Protein AF-M1EMW0-F1 (afdb_monomer)

InterPro domains:
  IPR026201 Centrosomal protein of 290kDa [PTHR18879] (1-760)

Foldseek 3Di:
DVVVVVVVVVVVVVQVVCVVVVNRCVVVVVVVVVVVVVVVVVVVVVVVVVVVVVVVVVVVVVVVLVVQLVVCVVVVHHSPDDDPCPVVVVVVVVVVVVVVVVVVVVVVVVVVVVVVVVVVVVVVVVVVVVVVVVCVVVVHDPVVVVVVVVVVVVPDPDDDDDDPDVVCVVVVVVVVVVVVVVVVVVVVVVVVVVVVVVVVVVVVVVVVVVVVVLVVVLVVVVVVVVVVVVPDPDDDDDDPPPPDVSVVVVVVVVCVVVPPDDPVVVVVVVVVVVVVVVVVVVVVVVVVVVVVVVVVVVVVVVVVVVVVVVVVVVVVVVVVCVVDDPPPDQPDDDPDDDDDPVVVVVSVVVVVVVVVVVVVVVVVVVVVVVVVVVVVVVVVVVVVVVVVVVVVVVVVVVVVVVVVVVVVVVVVVVVVVVVVVVVVVVVVVVVVVVLVVDDPVVNVVVVVVVVVVVVVVVVVVVVVVVVVVVVVVVVVVVVVVVVVVVVVVLVVVLVVLVVVLVVVLVVLVVVLVVVVVVVVVVPDDDPVVVVVVVVVVVVVVVVVVVVVVVVVVVVVVVVVVVVVVVVVVVVVVVVVVVVVVVVVVVVVVVVVVVVVVVVVVPDDDDDDDDDDDDDPPVVVVVVVVVVVVVVVVVVVVVVVVVVVVVVVVVVVVVVVVVVVVVVVVVVVVVVVVVVVVVVVVVVVVVVVVVVPDDDPVNVVVVVVVVSVVSVVVSVVVSVVSVVVSVVVSVVVVVVVVVVVVVVVVVVVVVVVVVVVVVVD

Sequence (760 aa):
DAREKDKELVETLKRLKDYESGIYGLEEAVIEIKNCKNQIKIRDREIEVLTKEINKLELKINDFLDENEALRERVGLEPKTMIDLTEFRNSKSLKQQQYRAENQILLKEIESLEEERLDLKKKIRQMAQERGKRAAASGLTVEDLNLTENFSQENRIGERKLDFASLKTMSEAQSKNEFLSRELIEKERDLERGRTIITKFQNKLKELAEENKQLEEGMKEILQAIKEMQKDPDVKGGETSLIIPSLERLVNAIESKNAEGIFDANLHLKAQVDQLTGRNEELRQELRESRKEAISYSQQLAKANLKVDHLEKEIILLRQSEGSNVVFKGVDLPDGIAPSSANIINSQNEYLIHILQELECKENKLKTLEDSLEDYNRKFAVIRHQQSLLYKEYLSEKEAWKIESETVKEEKKKLEDQIQQDAIKVKEYNNLLSALQMDSDEMKKTLSENSRKITVLQVNEKSLIRQYTTLVEMERQLRKENGKQKNELIAMEAEVGEKIGRLQRFKEMAIFKIAALQKVIDNSVSLSELELANKQYNELTAKYRDILQKDNMLVQRTNKLEHLECENASLKEQMESINKELEITKEKLYTIEQAWEQETKLGNESNMDKAKKSITNSEILSISKKITMLEMKELNERQRAEHSQKMYEHVRTSLKQMEERNFELETKFAELTKINLEAQKVEQMLRDELADSVSKTVSDADRQRILELEKSEMELKVEVSKLREISDIAKRQVEILNAQQQSREKEVESVRMQLLDYQA

Structure (mmCIF, N/CA/C/O backbone):
data_AF-M1EMW0-F1
#
_entry.id   AF-M1EMW0-F1
#
loop_
_atom_site.group_PDB
_atom_site.id
_atom_site.type_symbol
_atom_site.label_atom_id
_atom_site.label_alt_id
_atom_site.label_comp_id
_atom_site.label_asym_id
_atom_site.label_entity_id
_atom_site.label_seq_id
_atom_site.pdbx_PDB_ins_code
_atom_site.Cartn_x
_atom_site.Cartn_y
_atom_site.Cartn_z
_atom_site.occupancy
_atom_site.B_iso_or_equiv
_atom_site.auth_seq_id
_atom_site.auth_comp_id
_atom_site.auth_asym_id
_atom_site.auth_atom_id
_atom_site.pdbx_PDB_model_num
ATOM 1 N N . ASP A 1 1 ? 30.018 -40.872 -47.407 1.00 58.62 1 ASP A N 1
ATOM 2 C CA . ASP A 1 1 ? 28.674 -40.429 -47.816 1.00 58.62 1 ASP A CA 1
ATOM 3 C C . ASP A 1 1 ? 28.608 -38.967 -48.215 1.00 58.62 1 ASP A C 1
ATOM 5 O O . ASP A 1 1 ? 28.734 -38.089 -47.373 1.00 58.62 1 ASP A O 1
ATOM 9 N N . ALA A 1 2 ? 28.399 -38.683 -49.502 1.00 71.06 2 ALA A N 1
ATOM 10 C CA . ALA A 1 2 ? 28.138 -37.316 -49.969 1.00 71.06 2 ALA A CA 1
ATOM 11 C C . ALA A 1 2 ? 26.754 -36.808 -49.520 1.00 71.06 2 ALA A C 1
ATOM 13 O O . ALA A 1 2 ? 26.595 -35.636 -49.213 1.00 71.06 2 ALA A O 1
ATOM 14 N N . ARG A 1 3 ? 25.773 -37.712 -49.388 1.00 77.62 3 ARG A N 1
ATOM 15 C CA . ARG A 1 3 ? 24.413 -37.378 -48.935 1.00 77.62 3 ARG A CA 1
ATOM 16 C C . ARG A 1 3 ? 24.346 -36.962 -47.465 1.00 77.62 3 ARG A C 1
ATOM 18 O O . ARG A 1 3 ? 23.489 -36.165 -47.108 1.00 77.62 3 ARG A O 1
ATOM 25 N N . GLU A 1 4 ? 25.216 -37.511 -46.619 1.00 81.25 4 GLU A N 1
ATOM 26 C CA . GLU A 1 4 ? 25.317 -37.088 -45.217 1.00 81.25 4 GLU A CA 1
ATOM 27 C C . GLU A 1 4 ? 25.956 -35.707 -45.115 1.00 81.25 4 GLU A C 1
ATOM 29 O O . GLU A 1 4 ? 25.410 -34.844 -44.438 1.00 81.25 4 GLU A O 1
ATOM 34 N N . LYS A 1 5 ? 27.019 -35.452 -45.889 1.00 81.94 5 LYS A N 1
ATOM 35 C CA . LYS A 1 5 ? 27.622 -34.117 -45.957 1.00 81.94 5 LYS A CA 1
ATOM 36 C C . LYS A 1 5 ? 26.675 -33.061 -46.523 1.00 81.94 5 LYS A C 1
ATOM 38 O O . LYS A 1 5 ? 26.644 -31.958 -45.997 1.00 81.94 5 LYS A O 1
ATOM 43 N N . ASP A 1 6 ? 25.864 -33.393 -47.527 1.00 84.31 6 ASP A N 1
ATOM 44 C CA . ASP A 1 6 ? 24.833 -32.478 -48.035 1.00 84.31 6 ASP A CA 1
ATOM 45 C C . ASP A 1 6 ? 23.744 -32.202 -46.990 1.00 84.31 6 ASP A C 1
ATOM 47 O O . ASP A 1 6 ? 23.291 -31.067 -46.863 1.00 84.31 6 ASP A O 1
ATOM 51 N N . LYS A 1 7 ? 23.342 -33.202 -46.192 1.00 86.81 7 LYS A N 1
ATOM 52 C CA . LYS A 1 7 ? 22.409 -32.986 -45.073 1.00 86.81 7 LYS A CA 1
ATOM 53 C C . LYS A 1 7 ? 23.002 -32.083 -43.996 1.00 86.81 7 LYS A C 1
ATOM 55 O O . LYS A 1 7 ? 22.323 -31.160 -43.558 1.00 86.81 7 LYS A O 1
ATOM 60 N N . GLU A 1 8 ? 24.254 -32.310 -43.608 1.00 85.62 8 GLU A N 1
ATOM 61 C CA . GLU A 1 8 ? 24.965 -31.455 -42.650 1.00 85.62 8 GLU A CA 1
ATOM 62 C C . GLU A 1 8 ? 25.114 -30.021 -43.181 1.00 85.62 8 GLU A C 1
ATOM 64 O O . GLU A 1 8 ? 24.953 -29.052 -42.438 1.00 85.62 8 GLU A O 1
ATOM 69 N N . LEU A 1 9 ? 25.364 -29.859 -44.481 1.00 82.88 9 LEU A N 1
ATOM 70 C CA . LEU A 1 9 ? 25.492 -28.550 -45.121 1.00 82.88 9 LEU A CA 1
ATOM 71 C C . LEU A 1 9 ? 24.140 -27.818 -45.179 1.00 82.88 9 LEU A C 1
ATOM 73 O O . LEU A 1 9 ? 24.060 -26.630 -44.880 1.00 82.88 9 LEU A O 1
ATOM 77 N N . VAL A 1 10 ? 23.049 -28.531 -45.466 1.00 86.69 10 VAL A N 1
ATOM 78 C CA . VAL A 1 10 ? 21.687 -27.977 -45.414 1.00 86.69 10 VAL A CA 1
ATOM 79 C C . VAL A 1 10 ? 21.282 -27.604 -43.985 1.00 86.69 10 VAL A C 1
ATOM 81 O O . VAL A 1 10 ? 20.712 -26.533 -43.777 1.00 86.69 10 VAL A O 1
ATOM 84 N N . GLU A 1 11 ? 21.592 -28.436 -42.988 1.00 85.12 11 GLU A N 1
ATOM 85 C CA . GLU A 1 11 ? 21.329 -28.112 -41.582 1.00 85.12 11 GLU A CA 1
ATOM 86 C C . GLU A 1 11 ? 22.143 -26.905 -41.114 1.00 85.12 11 GLU A C 1
ATOM 88 O O . GLU A 1 11 ? 21.593 -26.018 -40.465 1.00 85.12 11 GLU A O 1
ATOM 93 N N . THR A 1 12 ? 23.426 -26.818 -41.469 1.00 82.62 12 THR A N 1
ATOM 94 C CA . THR A 1 12 ? 24.274 -25.677 -41.091 1.00 82.62 12 THR A CA 1
ATOM 95 C C . THR A 1 12 ? 23.849 -24.385 -41.779 1.00 82.62 12 THR A C 1
ATOM 97 O O . THR A 1 12 ? 23.776 -23.361 -41.106 1.00 82.62 12 THR A O 1
ATOM 100 N N . LEU A 1 13 ? 23.470 -24.418 -43.061 1.00 82.56 13 LEU A N 1
ATOM 101 C CA . LEU A 1 13 ? 22.890 -23.261 -43.754 1.00 82.56 13 LEU A CA 1
ATOM 102 C C . LEU A 1 13 ? 21.560 -22.823 -43.136 1.00 82.56 13 LEU A C 1
ATOM 104 O O . LEU A 1 13 ? 21.300 -21.627 -43.019 1.00 82.56 13 LEU A O 1
ATOM 108 N N . LYS A 1 14 ? 20.724 -23.777 -42.713 1.00 82.12 14 LYS A N 1
ATOM 109 C CA . LYS A 1 14 ? 19.468 -23.471 -42.025 1.00 82.12 14 LYS A CA 1
ATOM 110 C C . LYS A 1 14 ? 19.731 -22.802 -40.675 1.00 82.12 14 LYS A C 1
ATOM 112 O O . LYS A 1 14 ? 19.165 -21.746 -40.419 1.00 82.12 14 LYS A O 1
ATOM 117 N N . ARG A 1 15 ? 20.662 -23.336 -39.873 1.00 80.12 15 ARG A N 1
ATOM 118 C CA . ARG A 1 15 ? 21.093 -22.700 -38.616 1.00 80.12 15 ARG A CA 1
ATOM 119 C C . ARG A 1 15 ? 21.650 -21.298 -38.855 1.00 80.12 15 ARG A C 1
ATOM 121 O O . ARG A 1 15 ? 21.310 -20.388 -38.115 1.00 80.12 15 ARG A O 1
ATOM 128 N N . LEU A 1 16 ? 22.466 -21.109 -39.892 1.00 77.44 16 LEU A N 1
ATOM 129 C CA . LEU A 1 16 ? 23.078 -19.818 -40.216 1.00 77.44 16 LEU A CA 1
ATOM 130 C C . LEU A 1 16 ? 22.020 -18.778 -40.617 1.00 77.44 16 LEU A C 1
ATOM 132 O O . LEU A 1 16 ? 22.059 -17.655 -40.131 1.00 77.44 16 LEU A O 1
ATOM 136 N N . LYS A 1 17 ? 21.003 -19.184 -41.384 1.00 80.25 17 LYS A N 1
ATOM 137 C CA . LYS A 1 17 ? 19.846 -18.343 -41.721 1.00 80.25 17 LYS A CA 1
ATOM 138 C C . LYS A 1 17 ? 18.982 -17.997 -40.499 1.00 80.25 17 LYS A C 1
ATOM 140 O O . LYS A 1 17 ? 18.515 -16.865 -40.359 1.00 80.25 17 LYS A O 1
ATOM 145 N N . ASP A 1 18 ? 18.775 -18.952 -39.599 1.00 78.06 18 ASP A N 1
ATOM 146 C CA . ASP A 1 18 ? 18.049 -18.725 -38.344 1.00 78.06 18 ASP A CA 1
ATOM 147 C C . ASP A 1 18 ? 18.841 -17.780 -37.410 1.00 78.06 18 ASP A C 1
ATOM 149 O O . ASP A 1 18 ? 18.248 -16.963 -36.705 1.00 78.06 18 ASP A O 1
ATOM 153 N N . TYR A 1 19 ? 20.179 -17.831 -37.441 1.00 77.81 19 TYR A N 1
ATOM 154 C CA . TYR A 1 19 ? 21.063 -16.886 -36.745 1.00 77.81 19 TYR A CA 1
ATOM 155 C C . TYR A 1 19 ? 21.012 -15.482 -37.361 1.00 77.81 19 TYR A C 1
ATOM 157 O O . TYR A 1 19 ? 20.851 -14.507 -36.632 1.00 77.81 19 TYR A O 1
ATOM 165 N N . GLU A 1 20 ? 21.106 -15.367 -38.688 1.00 74.31 20 GLU A N 1
ATOM 166 C CA . GLU A 1 20 ? 21.025 -14.087 -39.413 1.00 74.31 20 GLU A CA 1
ATOM 167 C C . GLU A 1 20 ? 19.666 -13.399 -39.235 1.00 74.31 20 GLU A C 1
ATOM 169 O O . GLU A 1 20 ? 19.588 -12.174 -39.181 1.00 74.31 20 GLU A O 1
ATOM 174 N N . SER A 1 21 ? 18.591 -14.180 -39.100 1.00 78.38 21 SER A N 1
ATOM 175 C CA . SER A 1 21 ? 17.249 -13.670 -38.799 1.00 78.38 21 SER A CA 1
ATOM 176 C C . SER A 1 21 ? 17.005 -13.402 -37.307 1.00 78.38 21 SER A C 1
ATOM 178 O O . SER A 1 21 ? 15.957 -12.862 -36.956 1.00 78.38 21 SER A O 1
ATOM 180 N N . GLY A 1 22 ? 17.946 -13.763 -36.424 1.00 73.88 22 GLY A N 1
ATOM 181 C CA . GLY A 1 22 ? 17.827 -13.591 -34.972 1.00 73.88 22 GLY A CA 1
ATOM 182 C C . GLY A 1 22 ? 16.816 -14.526 -34.292 1.00 73.88 22 GLY A C 1
ATOM 183 O O . GLY A 1 22 ? 16.435 -14.286 -33.149 1.00 73.88 22 GLY A O 1
ATOM 184 N N . ILE A 1 23 ? 16.359 -15.574 -34.985 1.00 74.50 23 ILE A N 1
ATOM 185 C CA . ILE A 1 23 ? 15.340 -16.527 -34.507 1.00 74.50 23 ILE A CA 1
ATOM 186 C C . ILE A 1 23 ? 15.994 -17.752 -33.841 1.00 74.50 23 ILE A C 1
ATOM 188 O O . ILE A 1 23 ? 15.358 -18.459 -33.054 1.00 74.50 23 ILE A O 1
ATOM 192 N N . TYR A 1 24 ? 17.282 -17.995 -34.098 1.00 75.25 24 TYR A N 1
ATOM 193 C CA . TYR A 1 24 ? 18.012 -19.116 -33.512 1.00 75.25 24 TYR A CA 1
ATOM 194 C C . TYR A 1 24 ? 18.094 -19.017 -31.980 1.00 75.25 24 TYR A C 1
ATOM 196 O O . TYR A 1 24 ? 18.574 -18.027 -31.430 1.00 75.25 24 TYR A O 1
ATOM 204 N N . GLY A 1 25 ? 17.618 -20.052 -31.282 1.00 77.12 25 GLY A N 1
ATOM 205 C CA . GLY A 1 25 ? 17.566 -20.103 -29.814 1.00 77.12 25 GLY A CA 1
ATOM 206 C C . GLY A 1 25 ? 16.389 -19.347 -29.180 1.00 77.12 25 GLY A C 1
ATOM 207 O O . GLY A 1 25 ? 16.169 -19.470 -27.976 1.00 77.12 25 GLY A O 1
ATOM 208 N N . LEU A 1 26 ? 15.582 -18.616 -29.962 1.00 79.38 26 LEU A N 1
ATOM 209 C CA . LEU A 1 26 ? 14.410 -17.895 -29.452 1.00 79.38 26 LEU A CA 1
ATOM 210 C C . LEU A 1 26 ? 13.340 -18.863 -28.928 1.00 79.38 26 LEU A C 1
ATOM 212 O O . LEU A 1 26 ? 12.728 -18.618 -27.893 1.00 79.38 26 LEU A O 1
ATOM 216 N N . GLU A 1 27 ? 13.121 -19.978 -29.625 1.00 80.50 27 GLU A N 1
ATOM 217 C CA . GLU A 1 27 ? 12.138 -20.989 -29.228 1.00 80.50 27 GLU A CA 1
ATOM 218 C C . GLU A 1 27 ? 12.524 -21.667 -27.903 1.00 80.50 27 GLU A C 1
ATOM 220 O O . GLU A 1 27 ? 11.689 -21.791 -27.006 1.00 80.50 27 GLU A O 1
ATOM 225 N N . GLU A 1 28 ? 13.807 -21.998 -27.733 1.00 82.62 28 GLU A N 1
ATOM 226 C CA . GLU A 1 28 ? 14.356 -22.543 -26.486 1.00 82.62 28 GLU A CA 1
ATOM 227 C C . GLU A 1 28 ? 14.249 -21.529 -25.339 1.00 82.62 28 GLU A C 1
ATOM 229 O O . GLU A 1 28 ? 13.734 -21.866 -24.271 1.00 82.62 28 GLU A O 1
ATOM 234 N N . ALA A 1 29 ? 14.609 -20.264 -25.580 1.00 82.88 29 ALA A N 1
ATOM 235 C CA . ALA A 1 29 ? 14.468 -19.191 -24.597 1.00 82.88 29 ALA A CA 1
ATOM 236 C C . ALA A 1 29 ? 12.998 -18.943 -24.209 1.00 82.88 29 ALA A C 1
ATOM 238 O O . ALA A 1 29 ? 12.681 -18.720 -23.041 1.00 82.88 29 ALA A O 1
ATOM 239 N N . VAL A 1 30 ? 12.060 -19.022 -25.158 1.00 85.12 30 VAL A N 1
ATOM 240 C CA . VAL A 1 30 ? 10.619 -18.889 -24.886 1.00 85.12 30 VAL A CA 1
ATOM 241 C C . VAL A 1 30 ? 10.103 -20.059 -24.045 1.00 85.12 30 VAL A C 1
ATOM 243 O O . VAL A 1 30 ? 9.281 -19.846 -23.147 1.00 85.12 30 VAL A O 1
ATOM 246 N N . ILE A 1 31 ? 10.571 -21.282 -24.303 1.00 88.06 31 ILE A N 1
ATOM 247 C CA . ILE A 1 31 ? 10.238 -22.464 -23.497 1.00 88.06 31 ILE A CA 1
ATOM 248 C C . ILE A 1 31 ? 10.811 -22.320 -22.081 1.00 88.06 31 ILE A C 1
ATOM 250 O O . ILE A 1 31 ? 10.090 -22.548 -21.107 1.00 88.06 31 ILE A O 1
ATOM 254 N N . GLU A 1 32 ? 12.056 -21.869 -21.945 1.00 90.38 32 GLU A N 1
ATOM 255 C CA . GLU A 1 32 ? 12.703 -21.637 -20.652 1.00 90.38 32 GLU A CA 1
ATOM 256 C C . GLU A 1 32 ? 11.981 -20.548 -19.843 1.00 90.38 32 GLU A C 1
ATOM 258 O O . GLU A 1 32 ? 11.625 -20.763 -18.683 1.00 90.38 32 GLU A O 1
ATOM 263 N N . ILE A 1 33 ? 11.617 -19.426 -20.476 1.00 87.88 33 ILE A N 1
ATOM 264 C CA . ILE A 1 33 ? 10.817 -18.361 -19.853 1.00 87.88 33 ILE A CA 1
ATOM 265 C C . ILE A 1 33 ? 9.442 -18.884 -19.417 1.00 87.88 33 ILE A C 1
ATOM 267 O O . ILE A 1 33 ? 8.966 -18.536 -18.331 1.00 87.88 33 ILE A O 1
ATOM 271 N N . LYS A 1 34 ? 8.777 -19.717 -20.230 1.00 91.81 34 LYS A N 1
ATOM 272 C CA . LYS A 1 34 ? 7.493 -20.338 -19.855 1.00 91.81 34 LYS A CA 1
ATOM 273 C C . LYS A 1 34 ? 7.649 -21.262 -18.646 1.00 91.81 34 LYS A C 1
ATOM 275 O O . LYS A 1 34 ? 6.817 -21.202 -17.738 1.00 91.81 34 LYS A O 1
ATOM 280 N N . ASN A 1 35 ? 8.713 -22.058 -18.596 1.00 91.81 35 ASN A N 1
ATOM 281 C CA . ASN A 1 35 ? 9.003 -22.948 -17.473 1.00 91.81 35 ASN A CA 1
ATOM 282 C C . ASN A 1 35 ? 9.298 -22.162 -16.189 1.00 91.81 35 ASN A C 1
ATOM 284 O O . ASN A 1 35 ? 8.692 -22.444 -15.154 1.00 91.81 35 ASN A O 1
ATOM 288 N N . CYS A 1 36 ? 10.125 -21.117 -16.262 1.00 88.31 36 CYS A N 1
ATOM 289 C CA . CYS A 1 36 ? 10.398 -20.219 -15.138 1.00 88.31 36 CYS A CA 1
ATOM 290 C C . CYS A 1 36 ? 9.122 -19.521 -14.641 1.00 88.31 36 CYS A C 1
ATOM 292 O O . CYS A 1 36 ? 8.854 -19.505 -13.440 1.00 88.31 36 CYS A O 1
ATOM 294 N N . LYS A 1 37 ? 8.268 -19.021 -15.546 1.00 90.19 37 LYS A N 1
ATOM 295 C CA . LYS A 1 37 ? 6.963 -18.438 -15.178 1.00 90.19 37 LYS A CA 1
ATOM 296 C C . LYS A 1 37 ? 6.049 -19.443 -14.476 1.00 90.19 37 LYS A C 1
ATOM 298 O O . LYS A 1 37 ? 5.336 -19.067 -13.549 1.00 90.19 37 LYS A O 1
ATOM 303 N N . ASN A 1 38 ? 6.055 -20.707 -14.894 1.00 92.50 38 ASN A N 1
ATOM 304 C CA . ASN A 1 38 ? 5.277 -21.751 -14.228 1.00 92.50 38 ASN A CA 1
ATOM 305 C C . ASN A 1 38 ? 5.826 -22.076 -12.833 1.00 92.50 38 ASN A C 1
ATOM 307 O O . ASN A 1 38 ? 5.037 -22.220 -11.902 1.00 92.50 38 ASN A O 1
ATOM 311 N N . GLN A 1 39 ? 7.149 -22.127 -12.659 1.00 91.88 39 GLN A N 1
ATOM 312 C CA . GLN A 1 39 ? 7.760 -22.314 -11.340 1.00 91.88 39 GLN A CA 1
ATOM 313 C C . GLN A 1 39 ? 7.452 -21.154 -10.387 1.00 91.88 39 GLN A C 1
ATOM 315 O O . GLN A 1 39 ? 7.123 -21.403 -9.230 1.00 91.88 39 GLN A O 1
ATOM 320 N N . ILE A 1 40 ? 7.485 -19.908 -10.874 1.00 90.44 40 ILE A N 1
ATOM 321 C CA . ILE A 1 40 ? 7.087 -18.728 -10.089 1.00 90.44 40 ILE A CA 1
ATOM 322 C C . ILE A 1 40 ? 5.628 -18.865 -9.636 1.00 90.44 40 ILE A C 1
ATOM 324 O O . ILE A 1 40 ? 5.353 -18.757 -8.450 1.00 90.44 40 ILE A O 1
ATOM 328 N N . LYS A 1 41 ? 4.705 -19.236 -10.533 1.00 93.06 41 LYS A N 1
ATOM 329 C CA . LYS A 1 41 ? 3.292 -19.451 -10.167 1.00 93.06 41 LYS A CA 1
ATOM 330 C C . LYS A 1 41 ? 3.088 -20.545 -9.116 1.00 93.06 41 LYS A C 1
ATOM 332 O O . LYS A 1 41 ? 2.167 -20.442 -8.310 1.00 93.06 41 LYS A O 1
ATOM 337 N N . ILE A 1 42 ? 3.881 -21.617 -9.153 1.00 92.81 42 ILE A N 1
ATOM 338 C CA . ILE A 1 42 ? 3.816 -22.688 -8.146 1.00 92.81 42 ILE A CA 1
ATOM 339 C C . ILE A 1 42 ? 4.317 -22.159 -6.798 1.00 92.81 42 ILE A C 1
ATOM 341 O O . ILE A 1 42 ? 3.614 -22.300 -5.802 1.00 92.81 42 ILE A O 1
ATOM 345 N N . ARG A 1 43 ? 5.467 -21.473 -6.789 1.00 93.00 43 ARG A N 1
ATOM 346 C CA . ARG A 1 43 ? 6.036 -20.830 -5.593 1.00 93.00 43 ARG A CA 1
ATOM 347 C C . ARG A 1 43 ? 5.076 -19.810 -4.980 1.00 93.00 43 ARG A C 1
ATOM 349 O O . ARG A 1 43 ? 4.884 -19.820 -3.772 1.00 93.00 43 ARG A O 1
ATOM 356 N N . ASP A 1 44 ? 4.429 -18.981 -5.794 1.00 92.44 44 ASP A N 1
ATOM 357 C CA . ASP A 1 44 ? 3.464 -17.981 -5.321 1.00 92.44 44 ASP A CA 1
ATOM 358 C C . ASP A 1 44 ? 2.257 -18.640 -4.638 1.00 92.44 44 ASP A C 1
ATOM 360 O O . ASP A 1 44 ? 1.815 -18.187 -3.583 1.00 92.44 44 ASP A O 1
ATOM 364 N N . ARG A 1 45 ? 1.758 -19.758 -5.187 1.00 93.06 45 ARG A N 1
ATOM 365 C CA . ARG A 1 45 ? 0.684 -20.542 -4.554 1.00 93.06 45 ARG A CA 1
ATOM 366 C C . ARG A 1 45 ? 1.130 -21.166 -3.235 1.00 93.06 45 ARG A C 1
ATOM 368 O O . ARG A 1 45 ? 0.362 -21.160 -2.279 1.00 93.06 45 ARG A O 1
ATOM 375 N N . GLU A 1 46 ? 2.348 -21.697 -3.169 1.00 94.56 46 GLU A N 1
ATOM 376 C CA . GLU A 1 46 ? 2.916 -22.242 -1.929 1.00 94.56 46 GLU A CA 1
ATOM 377 C C . GLU A 1 46 ? 3.061 -21.154 -0.857 1.00 94.56 46 GLU A C 1
ATOM 379 O O . GLU A 1 46 ? 2.664 -21.366 0.288 1.00 94.56 46 GLU A O 1
ATOM 384 N N . ILE A 1 47 ? 3.545 -19.965 -1.231 1.00 91.38 47 ILE A N 1
ATOM 385 C CA . ILE A 1 47 ? 3.636 -18.802 -0.337 1.00 91.38 47 ILE A CA 1
ATOM 386 C C . ILE A 1 47 ? 2.245 -18.399 0.158 1.00 91.38 47 ILE A C 1
ATOM 388 O O . ILE A 1 47 ? 2.077 -18.132 1.346 1.00 91.38 47 ILE A O 1
ATOM 392 N N . GLU A 1 48 ? 1.231 -18.391 -0.708 1.00 93.31 48 GLU A N 1
ATOM 393 C CA . GLU A 1 48 ? -0.139 -18.053 -0.315 1.00 93.31 48 GLU A CA 1
ATOM 394 C C . GLU A 1 48 ? -0.706 -19.060 0.701 1.00 93.31 48 GLU A C 1
ATOM 396 O O . GLU A 1 48 ? -1.329 -18.666 1.690 1.00 93.31 48 GLU A O 1
ATOM 401 N N . VAL A 1 49 ? -0.460 -20.359 0.493 1.00 94.25 49 VAL A N 1
ATOM 402 C CA . VAL A 1 49 ? -0.863 -21.416 1.435 1.00 94.25 49 VAL A CA 1
ATOM 403 C C . VAL A 1 49 ? -0.147 -21.247 2.774 1.00 94.25 49 VAL A C 1
ATOM 405 O O . VAL A 1 49 ? -0.812 -21.202 3.809 1.00 94.25 49 VAL A O 1
ATOM 408 N N . LEU A 1 50 ? 1.175 -21.064 2.762 1.00 93.81 50 LEU A N 1
ATOM 409 C CA . LEU A 1 50 ? 1.961 -20.847 3.979 1.00 93.81 50 LEU A CA 1
ATOM 410 C C . LEU A 1 50 ? 1.528 -19.579 4.718 1.00 93.81 50 LEU A C 1
ATOM 412 O O . LEU A 1 50 ? 1.435 -19.584 5.939 1.00 93.81 50 LEU A O 1
ATOM 416 N N . THR A 1 51 ? 1.188 -18.511 4.001 1.00 90.75 51 THR A N 1
ATOM 417 C CA . THR A 1 51 ? 0.699 -17.268 4.613 1.00 90.75 51 THR A CA 1
ATOM 418 C C . THR A 1 51 ? -0.641 -17.492 5.315 1.00 90.75 51 THR A C 1
ATOM 420 O O . THR A 1 51 ? -0.843 -17.031 6.437 1.00 90.75 51 THR A O 1
ATOM 423 N N . LYS A 1 52 ? -1.553 -18.264 4.707 1.00 93.12 52 LYS A N 1
ATOM 424 C CA . LYS A 1 52 ? -2.825 -18.643 5.348 1.00 93.12 52 LYS A CA 1
ATOM 425 C C . LYS A 1 52 ? -2.603 -19.500 6.594 1.00 93.12 52 LYS A C 1
ATOM 427 O O . LYS A 1 52 ? -3.301 -19.312 7.590 1.00 93.12 52 LYS A O 1
ATOM 432 N N . GLU A 1 53 ? -1.647 -20.426 6.555 1.00 94.75 53 GLU A N 1
ATOM 433 C CA . GLU A 1 53 ? -1.278 -21.239 7.717 1.00 94.75 53 GLU A CA 1
ATOM 434 C C . GLU A 1 53 ? -0.652 -20.402 8.834 1.00 94.75 53 GLU A C 1
ATOM 436 O O . GLU A 1 53 ? -1.058 -20.559 9.984 1.00 94.75 53 GLU A O 1
ATOM 441 N N . ILE A 1 54 ? 0.257 -19.478 8.502 1.00 91.50 54 ILE A N 1
ATOM 442 C CA . ILE A 1 54 ? 0.858 -18.531 9.450 1.00 91.50 54 ILE A CA 1
ATOM 443 C C . ILE A 1 54 ? -0.240 -17.725 10.134 1.00 91.50 54 ILE A C 1
ATOM 445 O O . ILE A 1 54 ? -0.335 -17.789 11.352 1.00 91.50 54 ILE A O 1
ATOM 449 N N . ASN A 1 55 ? -1.136 -17.086 9.378 1.00 91.56 55 ASN A N 1
ATOM 450 C CA . ASN A 1 55 ? -2.223 -16.289 9.953 1.00 91.56 55 ASN A CA 1
ATOM 451 C C . ASN A 1 55 ? -3.126 -17.128 10.874 1.00 91.56 55 ASN A C 1
ATOM 453 O O . ASN A 1 55 ? -3.551 -16.675 11.935 1.00 91.56 55 ASN A O 1
ATOM 457 N N . LYS A 1 56 ? -3.412 -18.383 10.499 1.00 94.12 56 LYS A N 1
ATOM 458 C CA . LYS A 1 56 ? -4.210 -19.297 11.328 1.00 94.12 56 LYS A CA 1
ATOM 459 C C . LYS A 1 56 ? -3.482 -19.699 12.613 1.00 94.12 56 LYS A C 1
ATOM 461 O O . LYS A 1 56 ? -4.125 -19.863 13.648 1.00 94.12 56 LYS A O 1
ATOM 466 N N . LEU A 1 57 ? -2.170 -19.910 12.549 1.00 92.50 57 LEU A N 1
ATOM 467 C CA . LEU A 1 57 ? -1.346 -20.193 13.722 1.00 92.50 57 LEU A CA 1
ATOM 468 C C . LEU A 1 57 ? -1.209 -18.960 14.616 1.00 92.50 57 LEU A C 1
ATOM 470 O O . LEU A 1 57 ? -1.260 -19.105 15.829 1.00 92.50 57 LEU A O 1
ATOM 474 N N . GLU A 1 58 ? -1.107 -17.770 14.034 1.00 90.56 58 GLU A N 1
ATOM 475 C CA . GLU A 1 58 ? -1.033 -16.495 14.748 1.00 90.56 58 GLU A CA 1
ATOM 476 C C . GLU A 1 58 ? -2.320 -16.221 15.532 1.00 90.56 58 GLU A C 1
ATOM 478 O O . GLU A 1 58 ? -2.256 -15.923 16.720 1.00 90.56 58 GLU A O 1
ATOM 483 N N . LEU A 1 59 ? -3.489 -16.449 14.917 1.00 90.25 59 LEU A N 1
ATOM 484 C CA . LEU A 1 59 ? -4.778 -16.388 15.615 1.00 90.25 59 LEU A CA 1
ATOM 485 C C . LEU A 1 59 ? -4.826 -17.355 16.801 1.00 90.25 59 LEU A C 1
ATOM 487 O O . LEU A 1 59 ? -5.164 -16.947 17.903 1.00 90.25 59 LEU A O 1
ATOM 491 N N . LYS A 1 60 ? -4.399 -18.609 16.609 1.00 93.06 60 LYS A N 1
ATOM 492 C CA . LYS A 1 60 ? -4.335 -19.581 17.711 1.00 93.06 60 LYS A CA 1
ATOM 493 C C . LYS A 1 60 ? -3.359 -19.169 18.811 1.00 93.06 60 LYS A C 1
ATOM 495 O O . LYS A 1 60 ? -3.610 -19.455 19.974 1.00 93.06 60 LYS A O 1
ATOM 500 N N . ILE A 1 61 ? -2.223 -18.564 18.458 1.00 89.69 61 ILE A N 1
ATOM 501 C CA . ILE A 1 61 ? -1.262 -18.051 19.439 1.00 89.69 61 ILE A CA 1
ATOM 502 C C . ILE A 1 61 ? -1.912 -16.934 20.250 1.00 89.69 61 ILE A C 1
ATOM 504 O O . ILE A 1 61 ? -1.789 -16.961 21.468 1.00 89.69 61 ILE A O 1
ATOM 508 N N . ASN A 1 62 ? -2.627 -16.013 19.604 1.00 91.00 62 ASN A N 1
ATOM 509 C CA . ASN A 1 62 ? -3.350 -14.949 20.295 1.00 91.00 62 ASN A CA 1
ATOM 510 C C . ASN A 1 62 ? -4.432 -15.520 21.219 1.00 91.00 62 ASN A C 1
ATOM 512 O O . ASN A 1 62 ? -4.426 -15.185 22.396 1.00 91.00 62 ASN A O 1
ATOM 516 N N . ASP A 1 63 ? -5.244 -16.474 20.750 1.00 90.75 63 ASP A N 1
ATOM 517 C CA . ASP A 1 63 ? -6.242 -17.156 21.589 1.00 90.75 63 ASP A CA 1
ATOM 518 C C . ASP A 1 63 ? -5.592 -17.796 22.833 1.00 90.75 63 ASP A C 1
ATOM 520 O O . ASP A 1 63 ? -6.096 -17.674 23.949 1.00 90.75 63 ASP A O 1
ATOM 524 N N . PHE A 1 64 ? -4.438 -18.457 22.665 1.00 88.00 64 PHE A N 1
ATOM 525 C CA . PHE A 1 64 ? -3.695 -19.039 23.785 1.00 88.00 64 PHE A CA 1
ATOM 526 C C . PHE A 1 64 ? -3.057 -17.992 24.698 1.00 88.00 64 PHE A C 1
ATOM 528 O O . PHE A 1 64 ? -2.909 -18.252 25.892 1.00 88.00 64 PHE A O 1
ATOM 535 N N . LEU A 1 65 ? -2.625 -16.847 24.169 1.00 83.94 65 LEU A N 1
ATOM 536 C CA . LEU A 1 65 ? -2.100 -15.747 24.973 1.00 83.94 65 LEU A CA 1
ATOM 537 C C . LEU A 1 65 ? -3.218 -15.126 25.811 1.00 83.94 65 LEU A C 1
ATOM 539 O O . LEU A 1 65 ? -3.026 -14.986 27.014 1.00 83.94 65 LEU A O 1
ATOM 543 N N . ASP A 1 66 ? -4.387 -14.881 25.222 1.00 86.62 66 ASP A N 1
ATOM 544 C CA . ASP A 1 66 ? -5.573 -14.367 25.910 1.00 86.62 66 ASP A CA 1
ATOM 545 C C . ASP A 1 66 ? -6.052 -15.345 26.998 1.00 86.62 66 ASP A C 1
ATOM 547 O O . ASP A 1 66 ? -6.322 -14.951 28.135 1.00 86.62 66 ASP A O 1
ATOM 551 N N . GLU A 1 67 ? -6.087 -16.650 26.698 1.00 89.06 67 GLU A N 1
ATOM 552 C CA . GLU A 1 67 ? -6.402 -17.683 27.691 1.00 89.06 67 GLU A CA 1
ATOM 553 C C . GLU A 1 67 ? -5.366 -17.706 28.826 1.00 89.06 67 GLU A C 1
ATOM 555 O O . GLU A 1 67 ? -5.722 -17.823 30.000 1.00 89.06 67 GLU A O 1
ATOM 560 N N . ASN A 1 68 ? -4.078 -17.563 28.505 1.00 81.88 68 ASN A N 1
ATOM 561 C CA . ASN A 1 68 ? -3.000 -17.529 29.493 1.00 81.88 68 ASN A CA 1
ATOM 562 C C . ASN A 1 68 ? -3.069 -16.265 30.361 1.00 81.88 68 ASN A C 1
ATOM 564 O O . ASN A 1 68 ? -2.879 -16.360 31.570 1.00 81.88 68 ASN A O 1
ATOM 568 N N . GLU A 1 69 ? -3.398 -15.105 29.791 1.00 84.19 69 GLU A N 1
ATOM 569 C CA . GLU A 1 69 ? -3.662 -13.876 30.546 1.00 84.19 69 GLU A CA 1
ATOM 570 C C . GLU A 1 69 ? -4.849 -14.064 31.504 1.00 84.19 69 GLU A C 1
ATOM 572 O O . GLU A 1 69 ? -4.709 -13.806 32.702 1.00 84.19 69 GLU A O 1
ATOM 577 N N . ALA A 1 70 ? -5.963 -14.635 31.033 1.00 84.12 70 ALA A N 1
ATOM 578 C CA . ALA A 1 70 ? -7.136 -14.925 31.863 1.00 84.12 70 ALA A CA 1
ATOM 579 C C . ALA A 1 70 ? -6.862 -15.973 32.961 1.00 84.12 70 ALA A C 1
ATOM 581 O O . ALA A 1 70 ? -7.442 -15.931 34.051 1.00 84.12 70 ALA A O 1
ATOM 582 N N . LEU A 1 71 ? -5.994 -16.954 32.697 1.00 83.69 71 LEU A N 1
ATOM 583 C CA . LEU A 1 71 ? -5.554 -17.932 33.696 1.00 83.69 71 LEU A CA 1
ATOM 584 C C . LEU A 1 71 ? -4.614 -17.298 34.727 1.00 83.69 71 LEU A C 1
ATOM 586 O O . LEU A 1 71 ? -4.752 -17.585 35.915 1.00 83.69 71 LEU A O 1
ATOM 590 N N . ARG A 1 72 ? -3.699 -16.419 34.305 1.00 83.19 72 ARG A N 1
ATOM 591 C CA . ARG A 1 72 ? -2.809 -15.668 35.206 1.00 83.19 72 ARG A CA 1
ATOM 592 C C . ARG A 1 72 ? -3.603 -14.762 36.137 1.00 83.19 72 ARG A C 1
ATOM 594 O O . ARG A 1 72 ? -3.374 -14.812 37.343 1.00 83.19 72 ARG A O 1
ATOM 601 N N . GLU A 1 73 ? -4.585 -14.036 35.608 1.00 83.06 73 GLU A N 1
ATOM 602 C CA . GLU A 1 73 ? -5.474 -13.177 36.397 1.00 83.06 73 GLU A CA 1
ATOM 603 C C . GLU A 1 73 ? -6.244 -13.984 37.455 1.00 83.06 73 GLU A C 1
ATOM 605 O O . GLU A 1 73 ? -6.287 -13.613 38.627 1.00 83.06 73 GLU A O 1
ATOM 610 N N . ARG A 1 74 ? -6.751 -15.167 37.085 1.00 84.88 74 ARG A N 1
ATOM 611 C CA . ARG A 1 74 ? -7.462 -16.080 38.001 1.00 84.88 74 ARG A CA 1
ATOM 612 C C . ARG A 1 74 ? -6.588 -16.626 39.132 1.00 84.88 74 ARG A C 1
ATOM 614 O O . ARG A 1 74 ? -7.109 -16.980 40.186 1.00 84.88 74 ARG A O 1
ATOM 621 N N . VAL A 1 75 ? -5.279 -16.720 38.908 1.00 81.06 75 VAL A N 1
ATOM 622 C CA . VAL A 1 75 ? -4.286 -17.187 39.890 1.00 81.06 75 VAL A CA 1
ATOM 623 C C . VAL A 1 75 ? -3.643 -16.004 40.642 1.00 81.06 75 VAL A C 1
ATOM 625 O O . VAL A 1 75 ? -2.824 -16.211 41.533 1.00 81.06 75 VAL A O 1
ATOM 628 N N . GLY A 1 76 ? -4.046 -14.761 40.345 1.00 78.81 76 GLY A N 1
ATOM 629 C CA . GLY A 1 76 ? -3.542 -13.553 41.005 1.00 78.81 76 GLY A CA 1
ATOM 630 C C . GLY A 1 76 ? -2.138 -13.135 40.555 1.00 78.81 76 GLY A C 1
ATOM 631 O O . GLY A 1 76 ? -1.436 -12.451 41.298 1.00 78.81 76 GLY A O 1
ATOM 632 N N . LEU A 1 77 ? -1.711 -13.566 39.365 1.00 77.31 77 LEU A N 1
ATOM 633 C CA . LEU A 1 77 ? -0.441 -13.185 38.748 1.00 77.31 77 LEU A CA 1
ATOM 634 C C . LEU A 1 77 ? -0.649 -12.043 37.749 1.00 77.31 77 LEU A C 1
ATOM 636 O O . LEU A 1 77 ? -1.659 -11.987 37.050 1.00 77.31 77 LEU A O 1
ATOM 640 N N . GLU A 1 78 ? 0.338 -11.153 37.639 1.00 73.56 78 GLU A N 1
ATOM 641 C CA . GLU A 1 78 ? 0.300 -10.055 36.671 1.00 73.56 78 GLU A CA 1
ATOM 642 C C . GLU A 1 78 ? 0.335 -10.592 35.223 1.00 73.56 78 GLU A C 1
ATOM 644 O O . GLU A 1 78 ? 1.284 -11.309 34.876 1.00 73.56 78 GLU A O 1
ATOM 649 N N . PRO A 1 79 ? -0.619 -10.211 34.344 1.00 69.56 79 PRO A N 1
ATOM 650 C CA . PRO A 1 79 ? -0.769 -10.795 33.005 1.00 69.56 79 PRO A CA 1
ATOM 651 C C . PRO A 1 79 ? 0.513 -10.785 32.155 1.00 69.56 79 PRO A C 1
ATOM 653 O O . PRO A 1 79 ? 0.837 -11.779 31.504 1.00 69.56 79 PRO A O 1
ATOM 656 N N . LYS A 1 80 ? 1.310 -9.709 32.231 1.00 73.31 80 LYS A N 1
ATOM 657 C CA . LYS A 1 80 ? 2.477 -9.464 31.359 1.00 73.31 80 LYS A CA 1
ATOM 658 C C . LYS A 1 80 ? 3.843 -9.781 31.973 1.00 73.31 80 LYS A C 1
ATOM 660 O O . LYS A 1 80 ? 4.867 -9.530 31.338 1.00 73.31 80 LYS A O 1
ATOM 665 N N . THR A 1 81 ? 3.902 -10.330 33.185 1.00 74.81 81 THR A N 1
ATOM 666 C CA . THR A 1 81 ? 5.197 -10.644 33.808 1.00 74.81 81 THR A CA 1
ATOM 667 C C . THR A 1 81 ? 5.883 -11.836 33.125 1.00 74.81 81 THR A C 1
ATOM 669 O O . THR A 1 81 ? 5.266 -12.862 32.808 1.00 74.81 81 THR A O 1
ATOM 672 N N . MET A 1 82 ? 7.186 -11.685 32.857 1.00 60.16 82 MET A N 1
ATOM 673 C CA . MET A 1 82 ? 8.055 -12.744 32.335 1.00 60.16 82 MET A CA 1
ATOM 674 C C . MET A 1 82 ? 8.391 -13.710 33.475 1.00 60.16 82 MET A C 1
ATOM 676 O O . MET A 1 82 ? 9.249 -13.426 34.306 1.00 60.16 82 MET A O 1
ATOM 680 N N . ILE A 1 83 ? 7.698 -14.846 33.522 1.00 69.38 83 ILE A N 1
ATOM 681 C CA . ILE A 1 83 ? 7.989 -15.930 34.465 1.00 69.38 83 ILE A CA 1
ATOM 682 C C . ILE A 1 83 ? 9.138 -16.765 33.895 1.00 69.38 83 ILE A C 1
ATOM 684 O O . ILE A 1 83 ? 9.106 -17.145 32.721 1.00 69.38 83 ILE A O 1
ATOM 688 N N . ASP A 1 84 ? 10.143 -17.069 34.714 1.00 73.19 84 ASP A N 1
ATOM 689 C CA . ASP A 1 84 ? 11.218 -17.973 34.317 1.00 73.19 84 ASP A CA 1
ATOM 690 C C . ASP A 1 84 ? 10.677 -19.406 34.176 1.00 73.19 84 ASP A C 1
ATOM 692 O O . ASP A 1 84 ? 10.278 -20.056 35.139 1.00 73.19 84 ASP A O 1
ATOM 696 N N . LEU A 1 85 ? 10.627 -19.889 32.933 1.00 77.88 85 LEU A N 1
ATOM 697 C CA . LEU A 1 85 ? 10.125 -21.217 32.580 1.00 77.88 85 LEU A CA 1
ATOM 698 C C . LEU A 1 85 ? 11.247 -22.255 32.445 1.00 77.88 85 LEU A C 1
ATOM 700 O O . LEU A 1 85 ? 10.985 -23.351 31.949 1.00 77.88 85 LEU A O 1
ATOM 704 N N . THR A 1 86 ? 12.493 -21.943 32.807 1.00 81.25 86 THR A N 1
ATOM 705 C CA . THR A 1 86 ? 13.635 -22.859 32.634 1.00 81.25 86 THR A CA 1
ATOM 706 C C . THR A 1 86 ? 13.435 -24.192 33.359 1.00 81.25 86 THR A C 1
ATOM 708 O O . THR A 1 86 ? 13.557 -25.245 32.730 1.00 81.25 86 THR A O 1
ATOM 711 N N . GLU A 1 87 ? 13.021 -24.181 34.628 1.00 79.31 87 GLU A N 1
ATOM 712 C CA . GLU A 1 87 ? 12.727 -25.410 35.381 1.00 79.31 87 GLU A CA 1
ATOM 713 C C . GLU A 1 87 ? 11.549 -26.195 34.787 1.00 79.31 87 GLU A C 1
ATOM 715 O O . GLU A 1 87 ? 11.610 -27.420 34.652 1.00 79.31 87 GLU A O 1
ATOM 720 N N . PHE A 1 88 ? 10.498 -25.501 34.343 1.00 78.31 88 PHE A N 1
ATOM 721 C CA . PHE A 1 88 ? 9.353 -26.133 33.685 1.00 78.31 88 PHE A CA 1
ATOM 722 C C . PHE A 1 88 ? 9.740 -26.766 32.341 1.00 78.31 88 PHE A C 1
ATOM 724 O O . PHE A 1 88 ? 9.324 -27.886 32.036 1.00 78.31 88 PHE A O 1
ATOM 731 N N . ARG A 1 89 ? 10.573 -26.089 31.540 1.00 81.44 89 ARG A N 1
ATOM 732 C CA . ARG A 1 89 ? 11.108 -26.613 30.272 1.00 81.44 89 ARG A CA 1
ATOM 733 C C . ARG A 1 89 ? 11.968 -27.854 30.508 1.00 81.44 89 ARG A C 1
ATOM 735 O O . ARG A 1 89 ? 11.818 -28.824 29.767 1.00 81.44 89 ARG A O 1
ATOM 742 N N . ASN A 1 90 ? 12.793 -27.852 31.555 1.00 83.25 90 ASN A N 1
ATOM 743 C CA . ASN A 1 90 ? 13.608 -29.002 31.949 1.00 83.25 90 ASN A CA 1
ATOM 744 C C . ASN A 1 90 ? 12.744 -30.178 32.440 1.00 83.25 90 ASN A C 1
ATOM 746 O O . ASN A 1 90 ? 12.959 -31.318 32.038 1.00 83.25 90 ASN A O 1
ATOM 750 N N . SER A 1 91 ? 11.707 -29.915 33.239 1.00 85.44 91 SER A N 1
ATOM 751 C CA . SER A 1 91 ? 10.755 -30.941 33.693 1.00 85.44 91 SER A CA 1
ATOM 752 C C . SER A 1 91 ? 9.944 -31.537 32.533 1.00 85.44 91 SER A C 1
ATOM 754 O O . SER A 1 91 ? 9.758 -32.754 32.440 1.00 85.44 91 SER A O 1
ATOM 756 N N . LYS A 1 92 ? 9.513 -30.698 31.582 1.00 88.81 92 LYS A N 1
ATOM 757 C CA . LYS A 1 92 ? 8.801 -31.129 30.372 1.00 88.81 92 LYS A CA 1
ATOM 758 C C . LYS A 1 92 ? 9.687 -31.977 29.457 1.00 88.81 92 LYS A C 1
ATOM 760 O O . LYS A 1 92 ? 9.215 -32.998 28.957 1.00 88.81 92 LYS A O 1
ATOM 765 N N . SER A 1 93 ? 10.945 -31.583 29.239 1.00 83.31 93 SER A N 1
ATOM 766 C CA . SER A 1 93 ? 11.878 -32.359 28.411 1.00 83.31 93 SER A CA 1
ATOM 767 C C . SER A 1 93 ? 12.184 -33.721 29.042 1.00 83.31 93 SER A C 1
ATOM 769 O O . SER A 1 93 ? 12.169 -34.730 28.335 1.00 83.31 93 SER A O 1
ATOM 771 N N . LEU A 1 94 ? 12.340 -33.773 30.371 1.00 88.88 94 LEU A N 1
ATOM 772 C CA . LEU A 1 94 ? 12.534 -35.010 31.125 1.00 88.88 94 LEU A CA 1
ATOM 773 C C . LEU A 1 94 ? 11.320 -35.945 31.010 1.00 88.88 94 LEU A C 1
ATOM 775 O O . LEU A 1 94 ? 11.483 -37.115 30.669 1.00 88.88 94 LEU A O 1
ATOM 779 N N . LYS A 1 95 ? 10.093 -35.435 31.201 1.00 88.75 95 LYS A N 1
ATOM 780 C CA . LYS A 1 95 ? 8.857 -36.215 30.990 1.00 88.75 95 LYS A CA 1
ATOM 781 C C . LYS A 1 95 ? 8.733 -36.732 29.560 1.00 88.75 95 LYS A C 1
ATOM 783 O O . LYS A 1 95 ? 8.346 -37.874 29.345 1.00 88.75 95 LYS A O 1
ATOM 788 N N . GLN A 1 96 ? 9.087 -35.918 28.566 1.00 86.75 96 GLN A N 1
ATOM 789 C CA . GLN A 1 96 ? 9.036 -36.345 27.169 1.00 86.75 96 GLN A CA 1
ATOM 790 C C . GLN A 1 96 ? 10.060 -37.448 26.863 1.00 86.75 96 GLN A C 1
ATOM 792 O O . GLN A 1 96 ? 9.763 -38.353 26.085 1.00 86.75 96 GLN A O 1
ATOM 797 N N . GLN A 1 97 ? 11.244 -37.408 27.480 1.00 87.19 97 GLN A N 1
ATOM 798 C CA . GLN A 1 97 ? 12.213 -38.504 27.402 1.00 87.19 97 GLN A CA 1
ATOM 799 C C . GLN A 1 97 ? 11.702 -39.770 28.097 1.00 87.19 97 GLN A C 1
ATOM 801 O O . GLN A 1 97 ? 11.835 -40.850 27.527 1.00 87.19 97 GLN A O 1
ATOM 806 N N . GLN A 1 98 ? 11.065 -39.640 29.264 1.00 87.19 98 GLN A N 1
ATOM 807 C CA . GLN A 1 98 ? 10.434 -40.764 29.964 1.00 87.19 98 GLN A CA 1
ATOM 808 C C . GLN A 1 98 ? 9.351 -41.422 29.104 1.00 87.19 98 GLN A C 1
ATOM 810 O O . GLN A 1 98 ? 9.419 -42.626 28.891 1.00 87.19 98 GLN A O 1
ATOM 815 N N . TYR A 1 99 ? 8.439 -40.649 28.504 1.00 88.19 99 TYR A N 1
ATOM 816 C CA . TYR A 1 99 ? 7.418 -41.199 27.603 1.00 88.19 99 TYR A CA 1
ATOM 817 C C . TYR A 1 99 ? 8.011 -41.854 26.354 1.00 88.19 99 TYR A C 1
ATOM 819 O O . TYR A 1 99 ? 7.492 -42.857 25.875 1.00 88.19 99 TYR A O 1
ATOM 827 N N . ARG A 1 100 ? 9.109 -41.317 25.806 1.00 89.25 100 ARG A N 1
ATOM 828 C CA . ARG A 1 100 ? 9.812 -41.966 24.687 1.00 89.25 100 ARG A CA 1
ATOM 829 C C . ARG A 1 100 ? 10.428 -43.300 25.103 1.00 89.25 100 ARG A C 1
ATOM 831 O O . ARG A 1 100 ? 10.348 -44.250 24.331 1.00 89.25 100 ARG A O 1
ATOM 838 N N . ALA A 1 101 ? 11.019 -43.372 26.293 1.00 87.69 101 ALA A N 1
ATOM 839 C CA . ALA A 1 101 ? 11.577 -44.609 26.829 1.00 87.69 101 ALA A CA 1
ATOM 840 C C . ALA A 1 101 ? 10.476 -45.637 27.140 1.00 87.69 101 ALA A C 1
ATOM 842 O O . ALA A 1 101 ? 10.599 -46.798 26.762 1.00 87.69 101 ALA A O 1
ATOM 843 N N . GLU A 1 102 ? 9.374 -45.203 27.749 1.00 89.00 102 GLU A N 1
ATOM 844 C CA . GLU A 1 102 ? 8.207 -46.039 28.040 1.00 89.00 102 GLU A CA 1
ATOM 845 C C . GLU A 1 102 ? 7.571 -46.580 26.754 1.00 89.00 102 GLU A C 1
ATOM 847 O O . GLU A 1 102 ? 7.375 -47.784 26.630 1.00 89.00 102 GLU A O 1
ATOM 852 N N . ASN A 1 103 ? 7.372 -45.736 25.736 1.00 83.75 103 ASN A N 1
ATOM 853 C CA . ASN A 1 103 ? 6.879 -46.180 24.430 1.00 83.75 103 ASN A CA 1
ATOM 854 C C . ASN A 1 103 ? 7.827 -47.174 23.746 1.00 83.75 103 ASN A C 1
ATOM 856 O O . ASN A 1 103 ? 7.360 -48.081 23.068 1.00 83.75 103 ASN A O 1
ATOM 860 N N . GLN A 1 104 ? 9.146 -47.041 23.913 1.00 89.69 104 GLN A N 1
ATOM 861 C CA . GLN A 1 104 ? 10.091 -48.038 23.400 1.00 89.69 104 GLN A CA 1
ATOM 862 C C . GLN A 1 104 ? 9.978 -49.380 24.128 1.00 89.69 104 GLN A C 1
ATOM 864 O O . GLN A 1 104 ? 10.133 -50.421 23.494 1.00 89.69 104 GLN A O 1
ATOM 869 N N . ILE A 1 105 ? 9.721 -49.373 25.438 1.00 92.44 105 ILE A N 1
ATOM 870 C CA . ILE A 1 105 ? 9.491 -50.598 26.212 1.00 92.44 105 ILE A CA 1
ATOM 871 C C . ILE A 1 105 ? 8.177 -51.248 25.771 1.00 92.44 105 ILE A C 1
ATOM 873 O O . ILE A 1 105 ? 8.172 -52.431 25.447 1.00 92.44 105 ILE A O 1
ATOM 877 N N . LEU A 1 106 ? 7.102 -50.463 25.661 1.00 88.44 106 LEU A N 1
ATOM 878 C CA . LEU A 1 106 ? 5.796 -50.941 25.205 1.00 88.44 106 LEU A CA 1
ATOM 879 C C . LEU A 1 106 ? 5.842 -51.481 23.772 1.00 88.44 106 LEU A C 1
ATOM 881 O O . LEU A 1 106 ? 5.217 -52.495 23.493 1.00 88.44 106 LEU A O 1
ATOM 885 N N . LEU A 1 107 ? 6.603 -50.857 22.866 1.00 89.44 107 LEU A N 1
ATOM 886 C CA . LEU A 1 107 ? 6.802 -51.381 21.510 1.00 89.44 107 LEU A CA 1
ATOM 887 C C . LEU A 1 107 ? 7.490 -52.748 21.523 1.00 89.44 107 LEU A C 1
ATOM 889 O O . LEU A 1 107 ? 7.029 -53.653 20.838 1.00 89.44 107 LEU A O 1
ATOM 893 N N . LYS A 1 108 ? 8.533 -52.926 22.341 1.00 92.12 108 LYS A N 1
ATOM 894 C CA . LYS A 1 108 ? 9.193 -54.232 22.499 1.00 92.12 108 LYS A CA 1
ATOM 895 C C . LYS A 1 108 ? 8.263 -55.280 23.106 1.00 92.12 108 LYS A C 1
ATOM 897 O O . LYS A 1 108 ? 8.315 -56.444 22.724 1.00 92.12 108 LYS A O 1
ATOM 902 N N . GLU A 1 109 ? 7.410 -54.876 24.043 1.00 92.31 109 GLU A N 1
ATOM 903 C CA . GLU A 1 109 ? 6.414 -55.767 24.632 1.00 92.31 109 GLU A CA 1
ATOM 904 C C . GLU A 1 109 ? 5.348 -56.164 23.602 1.00 92.31 109 GLU A C 1
ATOM 906 O O . GLU A 1 109 ? 5.046 -57.348 23.469 1.00 92.31 109 GLU A O 1
ATOM 911 N N . ILE A 1 110 ? 4.868 -55.223 22.784 1.00 86.62 110 ILE A N 1
ATOM 912 C CA . ILE A 1 110 ? 3.978 -55.514 21.652 1.00 86.62 110 ILE A CA 1
ATOM 913 C C . ILE A 1 110 ? 4.647 -56.473 20.662 1.00 86.62 110 ILE A C 1
ATOM 915 O O . ILE A 1 110 ? 4.015 -57.449 20.275 1.00 86.62 110 ILE A O 1
ATOM 919 N N . GLU A 1 111 ? 5.908 -56.246 20.288 1.00 91.00 111 GLU A N 1
ATOM 920 C CA . GLU A 1 111 ? 6.658 -57.142 19.396 1.00 91.00 111 GLU A CA 1
ATOM 921 C C . GLU A 1 111 ? 6.732 -58.568 19.970 1.00 91.00 111 GLU A C 1
ATOM 923 O O . GLU A 1 111 ? 6.413 -59.526 19.268 1.00 91.00 111 GLU A O 1
ATOM 928 N N . SER A 1 112 ? 7.040 -58.722 21.264 1.00 92.38 112 SER A N 1
ATOM 929 C CA . SER A 1 112 ? 7.047 -60.039 21.921 1.00 92.38 112 SER A CA 1
ATOM 930 C C . SER A 1 112 ? 5.664 -60.702 21.957 1.00 92.38 112 SER A C 1
ATOM 932 O O . SER A 1 112 ? 5.534 -61.890 21.664 1.00 92.38 112 SER A O 1
ATOM 934 N N . LEU A 1 113 ? 4.603 -59.934 22.227 1.00 90.94 113 LEU A N 1
ATOM 935 C CA . LEU A 1 113 ? 3.225 -60.428 22.212 1.00 90.94 113 LEU A CA 1
ATOM 936 C C . LEU A 1 113 ? 2.767 -60.801 20.795 1.00 90.94 113 LEU A C 1
ATOM 938 O O . LEU A 1 113 ? 1.980 -61.734 20.615 1.00 90.94 113 LEU A O 1
ATOM 942 N N . GLU A 1 114 ? 3.255 -60.107 19.766 1.00 88.88 114 GLU A N 1
ATOM 943 C CA . GLU A 1 114 ? 3.020 -60.470 18.371 1.00 88.88 114 GLU A CA 1
ATOM 944 C C . GLU A 1 114 ? 3.757 -61.752 17.976 1.00 88.88 114 GLU A C 1
ATOM 946 O O . GLU A 1 114 ? 3.163 -62.596 17.295 1.00 88.88 114 GLU A O 1
ATOM 951 N N . GLU A 1 115 ? 4.993 -61.948 18.437 1.00 90.75 115 GLU A N 1
ATOM 952 C CA . GLU A 1 115 ? 5.729 -63.206 18.275 1.00 90.75 115 GLU A CA 1
ATOM 953 C C . GLU A 1 115 ? 4.994 -64.372 18.953 1.00 90.75 115 GLU A C 1
ATOM 955 O O . GLU A 1 115 ? 4.725 -65.394 18.310 1.00 90.75 115 GLU A O 1
ATOM 960 N N . GLU A 1 116 ? 4.553 -64.197 20.202 1.00 90.94 116 GLU A N 1
ATOM 961 C CA . GLU A 1 116 ? 3.759 -65.196 20.927 1.00 90.94 116 GLU A CA 1
ATOM 962 C C . GLU A 1 116 ? 2.439 -65.506 20.210 1.00 90.94 116 GLU A C 1
ATOM 964 O O . GLU A 1 116 ? 2.077 -66.673 20.013 1.00 90.94 116 GLU A O 1
ATOM 969 N N . ARG A 1 117 ? 1.724 -64.476 19.740 1.00 92.81 117 ARG A N 1
ATOM 970 C CA . ARG A 1 117 ? 0.499 -64.639 18.946 1.00 92.81 117 ARG A CA 1
ATOM 971 C C . ARG A 1 117 ? 0.772 -65.406 17.652 1.00 92.81 117 ARG A C 1
ATOM 973 O O . ARG A 1 117 ? -0.045 -66.247 17.258 1.00 92.81 117 ARG A O 1
ATOM 980 N N . LEU A 1 118 ? 1.876 -65.123 16.959 1.00 88.38 118 LEU A N 1
ATOM 981 C CA . LEU A 1 118 ? 2.255 -65.830 15.736 1.00 88.38 118 LEU A CA 1
ATOM 982 C C . LEU A 1 118 ? 2.547 -67.305 16.014 1.00 88.38 118 LEU A C 1
ATOM 984 O O . LEU A 1 118 ? 2.090 -68.162 15.250 1.00 88.38 118 LEU A O 1
ATOM 988 N N . ASP A 1 119 ? 3.230 -67.618 17.109 1.00 91.56 119 ASP A N 1
ATOM 989 C CA . ASP A 1 119 ? 3.530 -68.993 17.502 1.00 91.56 119 ASP A CA 1
ATOM 990 C C . ASP A 1 119 ? 2.289 -69.763 17.956 1.00 91.56 119 ASP A C 1
ATOM 992 O O . ASP A 1 119 ? 2.082 -70.907 17.533 1.00 91.56 119 ASP A O 1
ATOM 996 N N . LEU A 1 120 ? 1.386 -69.129 18.705 1.00 89.31 120 LEU A N 1
ATOM 997 C CA . LEU A 1 120 ? 0.075 -69.699 19.018 1.00 89.31 120 LEU A CA 1
ATOM 998 C C . LEU A 1 120 ? -0.742 -69.947 17.744 1.00 89.31 120 LEU A C 1
ATOM 1000 O O . LEU A 1 120 ? -1.327 -71.017 17.577 1.00 89.31 120 LEU A O 1
ATOM 1004 N N . LYS A 1 121 ? -0.716 -69.023 16.777 1.00 88.31 121 LYS A N 1
ATOM 1005 C CA . LYS A 1 121 ? -1.393 -69.198 15.482 1.00 88.31 121 LYS A CA 1
ATOM 1006 C C . LYS A 1 121 ? -0.770 -70.317 14.639 1.00 88.31 121 LYS A C 1
ATOM 1008 O O . LYS A 1 121 ? -1.488 -70.985 13.889 1.00 88.31 121 LYS A O 1
ATOM 1013 N N . LYS A 1 122 ? 0.546 -70.547 14.727 1.00 86.81 122 LYS A N 1
ATOM 1014 C CA . LYS A 1 122 ? 1.206 -71.718 14.114 1.00 86.81 122 LYS A CA 1
ATOM 1015 C C . LYS A 1 122 ? 0.753 -73.012 14.792 1.00 86.81 122 LYS A C 1
ATOM 1017 O O . LYS A 1 122 ? 0.364 -73.935 14.079 1.00 86.81 122 LYS A O 1
ATOM 1022 N N . LYS A 1 123 ? 0.710 -73.059 16.130 1.00 87.19 123 LYS A N 1
ATOM 1023 C CA . LYS A 1 123 ? 0.207 -74.219 16.891 1.00 87.19 123 LYS A CA 1
ATOM 1024 C C . LYS A 1 123 ? -1.254 -74.530 16.565 1.00 87.19 123 LYS A C 1
ATOM 1026 O O . LYS A 1 123 ? -1.576 -75.683 16.304 1.00 87.19 123 LYS A O 1
ATOM 1031 N N . ILE A 1 124 ? -2.127 -73.523 16.483 1.00 83.50 124 ILE A N 1
ATOM 1032 C CA . ILE A 1 124 ? -3.533 -73.710 16.080 1.00 83.50 124 ILE A CA 1
ATOM 1033 C C . ILE A 1 124 ? -3.620 -74.271 14.660 1.00 83.50 124 ILE A C 1
ATOM 1035 O O . ILE A 1 124 ? -4.378 -75.207 14.428 1.00 83.50 124 ILE A O 1
ATOM 1039 N N . ARG A 1 125 ? -2.821 -73.763 13.711 1.00 83.88 125 ARG A N 1
ATOM 1040 C CA . ARG A 1 125 ? -2.786 -74.314 12.347 1.00 83.88 125 ARG A CA 1
ATOM 1041 C C . ARG A 1 125 ? -2.285 -75.753 12.306 1.00 83.88 125 ARG A C 1
ATOM 1043 O O . ARG A 1 125 ? -2.870 -76.549 11.583 1.00 83.88 125 ARG A O 1
ATOM 1050 N N . GLN A 1 126 ? -1.265 -76.104 13.087 1.00 83.62 126 GLN A N 1
ATOM 1051 C CA . GLN A 1 126 ? -0.806 -77.490 13.213 1.00 83.62 126 GLN A CA 1
ATOM 1052 C C . GLN A 1 126 ? -1.898 -78.384 13.803 1.00 83.62 126 GLN A C 1
ATOM 1054 O O . GLN A 1 126 ? -2.216 -79.409 13.210 1.00 83.62 126 GLN A O 1
ATOM 1059 N N . MET A 1 127 ? -2.549 -77.966 14.892 1.00 79.25 127 MET A N 1
ATOM 1060 C CA . MET A 1 127 ? -3.656 -78.718 15.489 1.00 79.25 127 MET A CA 1
ATOM 1061 C C . MET A 1 127 ? -4.850 -78.853 14.537 1.00 79.25 127 MET A C 1
ATOM 1063 O O . MET A 1 127 ? -5.435 -79.927 14.447 1.00 79.25 127 MET A O 1
ATOM 1067 N N . ALA A 1 128 ? -5.200 -77.801 13.794 1.00 76.62 128 ALA A N 1
ATOM 1068 C CA . ALA A 1 128 ? -6.253 -77.839 12.782 1.00 76.62 128 ALA A CA 1
ATOM 1069 C C . ALA A 1 128 ? -5.874 -78.760 11.614 1.00 76.62 128 ALA A C 1
ATOM 1071 O O . ALA A 1 128 ? -6.708 -79.524 11.143 1.00 76.62 128 ALA A O 1
ATOM 1072 N N . GLN A 1 129 ? -4.611 -78.753 11.184 1.00 80.06 129 GLN A N 1
ATOM 1073 C CA . GLN A 1 129 ? -4.114 -79.649 10.145 1.00 80.06 129 GLN A CA 1
ATOM 1074 C C . GLN A 1 129 ? -4.071 -81.103 10.625 1.00 80.06 129 GLN A C 1
ATOM 1076 O O . GLN A 1 129 ? -4.404 -82.001 9.862 1.00 80.06 129 GLN A O 1
ATOM 1081 N N . GLU A 1 130 ? -3.704 -81.364 11.879 1.00 77.69 130 GLU A N 1
ATOM 1082 C CA . GLU A 1 130 ? -3.769 -82.696 12.481 1.00 77.69 130 GLU A CA 1
ATOM 1083 C C . GLU A 1 130 ? -5.205 -83.179 12.670 1.00 77.69 130 GLU A C 1
ATOM 1085 O O . GLU A 1 130 ? -5.482 -84.351 12.423 1.00 77.69 130 GLU A O 1
ATOM 1090 N N . ARG A 1 131 ? -6.124 -82.298 13.087 1.00 73.62 131 ARG A N 1
ATOM 1091 C CA . ARG A 1 131 ? -7.561 -82.597 13.162 1.00 73.62 131 ARG A CA 1
ATOM 1092 C C . ARG A 1 131 ? -8.132 -82.862 11.773 1.00 73.62 131 ARG A C 1
ATOM 1094 O O . ARG A 1 131 ? -8.824 -83.855 11.608 1.00 73.62 131 ARG A O 1
ATOM 1101 N N . GLY A 1 132 ? -7.768 -82.064 10.772 1.00 71.50 132 GLY A N 1
ATOM 1102 C CA . GLY A 1 132 ? -8.143 -82.274 9.374 1.00 71.50 132 GLY A CA 1
ATOM 1103 C C . GLY A 1 132 ? -7.570 -83.572 8.801 1.00 71.50 132 GLY A C 1
ATOM 1104 O O . GLY A 1 132 ? -8.293 -84.326 8.165 1.00 71.50 132 GLY A O 1
ATOM 1105 N N . LYS A 1 133 ? -6.304 -83.900 9.089 1.00 74.06 133 LYS A N 1
ATOM 1106 C CA . LYS A 1 133 ? -5.688 -85.185 8.709 1.00 74.06 133 LYS A CA 1
ATOM 1107 C C . LYS A 1 133 ? -6.367 -86.369 9.398 1.00 74.06 133 LYS A C 1
ATOM 1109 O O . LYS A 1 133 ? -6.598 -87.381 8.748 1.00 74.06 133 LYS A O 1
ATOM 1114 N N . ARG A 1 134 ? -6.718 -86.249 10.684 1.00 64.50 134 ARG A N 1
ATOM 1115 C CA . ARG A 1 134 ? -7.473 -87.277 11.421 1.00 64.50 134 ARG A CA 1
ATOM 1116 C C . ARG A 1 134 ? -8.898 -87.436 10.894 1.00 64.50 134 ARG A C 1
ATOM 1118 O O . ARG A 1 134 ? -9.350 -88.565 10.747 1.00 64.50 134 ARG A O 1
ATOM 1125 N N . ALA A 1 135 ? -9.573 -86.340 10.563 1.00 58.72 135 ALA A N 1
ATOM 1126 C CA . ALA A 1 135 ? -10.904 -86.351 9.966 1.00 58.72 135 ALA A CA 1
ATOM 1127 C C . ALA A 1 135 ? -10.904 -86.966 8.558 1.00 58.72 135 ALA A C 1
ATOM 1129 O O . ALA A 1 135 ? -11.728 -87.827 8.267 1.00 58.72 135 ALA A O 1
ATOM 1130 N N . ALA A 1 136 ? -9.920 -86.605 7.726 1.00 58.28 136 ALA A N 1
ATOM 1131 C CA . ALA A 1 136 ? -9.731 -87.164 6.389 1.00 58.28 136 ALA A CA 1
ATOM 1132 C C . ALA A 1 136 ? -9.360 -88.657 6.427 1.00 58.28 136 ALA A C 1
ATOM 1134 O O . ALA A 1 136 ? -9.891 -89.437 5.644 1.00 58.28 136 ALA A O 1
ATOM 1135 N N . ALA A 1 137 ? -8.508 -89.081 7.370 1.00 60.16 137 ALA A N 1
ATOM 1136 C CA . ALA A 1 137 ? -8.206 -90.499 7.594 1.00 60.16 137 ALA A CA 1
ATOM 1137 C C . ALA A 1 137 ? -9.412 -91.294 8.132 1.00 60.16 137 ALA A C 1
ATOM 1139 O O . ALA A 1 137 ? -9.455 -92.511 7.976 1.00 60.16 137 ALA A O 1
ATOM 1140 N N . SER A 1 138 ? -10.389 -90.611 8.740 1.00 56.50 138 SER A N 1
ATOM 1141 C CA . SER A 1 138 ? -11.631 -91.201 9.259 1.00 56.50 138 SER A CA 1
ATOM 1142 C C . SER A 1 138 ? -12.808 -91.115 8.272 1.00 56.50 138 SER A C 1
ATOM 1144 O O . SER A 1 138 ? -13.904 -91.543 8.616 1.00 56.50 138 SER A O 1
ATOM 1146 N N . GLY A 1 139 ? -12.607 -90.578 7.059 1.00 56.53 139 GLY A N 1
ATOM 1147 C CA . GLY A 1 139 ? -13.622 -90.553 5.996 1.00 56.53 139 GLY A CA 1
ATOM 1148 C C . GLY A 1 139 ? -14.839 -89.648 6.242 1.00 56.53 139 GLY A C 1
ATOM 1149 O O . GLY A 1 139 ? -15.867 -89.855 5.605 1.00 56.53 139 GLY A O 1
ATOM 1150 N N . LEU A 1 140 ? -14.746 -88.665 7.146 1.00 55.91 140 LEU A N 1
ATOM 1151 C CA . LEU A 1 140 ? -15.853 -87.760 7.502 1.00 55.91 140 LEU A CA 1
ATOM 1152 C C . LEU A 1 140 ? -15.904 -86.533 6.575 1.00 55.91 140 LEU A C 1
ATOM 1154 O O . LEU A 1 140 ? -14.868 -85.923 6.291 1.00 55.91 140 LEU A O 1
ATOM 1158 N N . THR A 1 141 ? -17.102 -86.159 6.112 1.00 57.16 141 THR A N 1
ATOM 1159 C CA . THR A 1 141 ? -17.312 -84.983 5.247 1.00 57.16 141 THR A CA 1
ATOM 1160 C C . THR A 1 141 ? -17.335 -83.671 6.051 1.00 57.16 141 THR A C 1
ATOM 1162 O O . THR A 1 141 ? -17.461 -83.675 7.275 1.00 57.16 141 THR A O 1
ATOM 1165 N N . VAL A 1 142 ? -17.178 -82.522 5.374 1.00 55.25 142 VAL A N 1
ATOM 1166 C CA . VAL A 1 142 ? -17.092 -81.179 6.001 1.00 55.25 142 VAL A CA 1
ATOM 1167 C C . VAL A 1 142 ? -18.336 -80.838 6.839 1.00 55.25 142 VAL A C 1
ATOM 1169 O O . VAL A 1 142 ? -18.225 -80.114 7.826 1.00 55.25 142 VAL A O 1
ATOM 1172 N N . GLU A 1 143 ? -19.499 -81.398 6.499 1.00 50.75 143 GLU A N 1
ATOM 1173 C CA . GLU A 1 143 ? -20.747 -81.225 7.254 1.00 50.75 143 GLU A CA 1
ATOM 1174 C C . GLU A 1 143 ? -20.823 -82.149 8.485 1.00 50.75 143 GLU A C 1
ATOM 1176 O O . GLU A 1 143 ? -21.301 -81.723 9.540 1.00 50.75 143 GLU A O 1
ATOM 1181 N N . ASP A 1 144 ? -20.246 -83.355 8.417 1.00 52.72 144 ASP A N 1
ATOM 1182 C CA . ASP A 1 144 ? -20.195 -84.291 9.551 1.00 52.72 144 ASP A CA 1
ATOM 1183 C C . ASP A 1 144 ? -19.265 -83.804 10.674 1.00 52.72 144 ASP A C 1
ATOM 1185 O O . ASP A 1 144 ? -19.499 -84.101 11.848 1.00 52.72 144 ASP A O 1
ATOM 1189 N N . LEU A 1 145 ? -18.235 -83.016 10.337 1.00 53.69 145 LEU A N 1
ATOM 1190 C CA . LEU A 1 145 ? -17.299 -82.416 11.299 1.00 53.69 145 LEU A CA 1
ATOM 1191 C C . LEU A 1 145 ? -17.950 -81.340 12.181 1.00 53.69 145 LEU A C 1
ATOM 1193 O O . LEU A 1 145 ? -17.676 -81.293 13.380 1.00 53.69 145 LEU A O 1
ATOM 1197 N N . ASN A 1 146 ? -18.860 -80.533 11.623 1.00 49.59 146 ASN A N 1
ATOM 1198 C CA . ASN A 1 146 ? -19.629 -79.541 12.386 1.00 49.59 146 ASN A CA 1
ATOM 1199 C C . ASN A 1 146 ? -20.674 -80.207 13.299 1.00 49.59 146 ASN A C 1
ATOM 1201 O O . ASN A 1 146 ? -20.992 -79.696 14.371 1.00 49.59 146 ASN A O 1
ATOM 1205 N N . LEU A 1 147 ? -21.181 -81.382 12.912 1.00 47.81 147 LEU A N 1
ATOM 1206 C CA . LEU A 1 147 ? -22.085 -82.178 13.746 1.00 47.81 147 LEU A CA 1
ATOM 1207 C C . LEU A 1 147 ? -21.339 -82.928 14.860 1.00 47.81 147 LEU A C 1
ATOM 1209 O O . LEU A 1 147 ? -21.887 -83.106 15.949 1.00 47.81 147 LEU A O 1
ATOM 1213 N N . THR A 1 148 ? -20.070 -83.299 14.644 1.00 46.69 148 THR A N 1
ATOM 1214 C CA . THR A 1 148 ? -19.248 -83.902 15.706 1.00 46.69 148 THR A CA 1
ATOM 1215 C C . THR A 1 148 ? -18.772 -82.885 16.744 1.00 46.69 148 THR A C 1
ATOM 1217 O O . THR A 1 148 ? -18.549 -83.280 17.889 1.00 46.69 148 THR A O 1
ATOM 1220 N N . GLU A 1 149 ? -18.664 -81.594 16.408 1.00 43.78 149 GLU A N 1
ATOM 1221 C CA . GLU A 1 149 ? -18.343 -80.538 17.384 1.00 43.78 149 GLU A CA 1
ATOM 1222 C C . GLU A 1 149 ? -19.466 -80.350 18.420 1.00 43.78 149 GLU A C 1
ATOM 1224 O O . GLU A 1 149 ? -19.182 -80.211 19.607 1.00 43.78 149 GLU A O 1
ATOM 1229 N N . ASN A 1 150 ? -20.731 -80.510 18.013 1.00 41.81 150 ASN A N 1
ATOM 1230 C CA . ASN A 1 150 ? -21.873 -80.463 18.934 1.00 41.81 150 ASN A CA 1
ATOM 1231 C C . ASN A 1 150 ? -22.055 -81.760 19.746 1.00 41.81 150 ASN A C 1
ATOM 1233 O O . ASN A 1 150 ? -22.537 -81.711 20.874 1.00 41.81 150 ASN A O 1
ATOM 1237 N N . PHE A 1 151 ? -21.641 -82.920 19.218 1.00 37.97 151 PHE A N 1
ATOM 1238 C CA . PHE A 1 151 ? -21.820 -84.216 19.895 1.00 37.97 151 PHE A CA 1
ATOM 1239 C C . PHE A 1 151 ? -20.645 -84.658 20.781 1.00 37.97 151 PHE A C 1
ATOM 1241 O O . PHE A 1 151 ? -20.816 -85.522 21.640 1.00 37.97 151 PHE A O 1
ATOM 1248 N N . SER A 1 152 ? -19.450 -84.083 20.618 1.00 41.62 152 SER A N 1
ATOM 1249 C CA . SER A 1 152 ? -18.283 -84.441 21.444 1.00 41.62 152 SER A CA 1
ATOM 1250 C C . SER A 1 152 ? -18.086 -83.549 22.678 1.00 41.62 152 SER A C 1
ATOM 1252 O O . SER A 1 152 ? -17.228 -83.847 23.510 1.00 41.62 152 SER A O 1
ATOM 1254 N N . GLN A 1 153 ? -18.915 -82.513 22.859 1.00 40.34 153 GLN A N 1
ATOM 1255 C CA . GLN A 1 153 ? -18.833 -81.608 24.011 1.00 40.34 153 GLN A CA 1
ATOM 1256 C C . GLN A 1 153 ? -19.627 -82.092 25.241 1.00 40.34 153 GLN A C 1
ATOM 1258 O O . GLN A 1 153 ? -19.390 -81.611 26.347 1.00 40.34 153 GLN A O 1
ATOM 1263 N N . GLU A 1 154 ? -20.496 -83.098 25.088 1.00 38.25 154 GLU A N 1
ATOM 1264 C CA . GLU A 1 154 ? -21.297 -83.646 26.196 1.00 38.25 154 GLU A CA 1
ATOM 1265 C C . GLU A 1 154 ? -20.615 -84.807 26.945 1.00 38.25 154 GLU A C 1
ATOM 1267 O O . GLU A 1 154 ? -21.041 -85.184 28.032 1.00 38.25 154 GLU A O 1
ATOM 1272 N N . ASN A 1 155 ? -19.498 -85.336 26.431 1.00 36.72 155 ASN A N 1
ATOM 1273 C CA . ASN A 1 155 ? -18.761 -86.434 27.060 1.00 36.72 155 ASN A CA 1
ATOM 1274 C C . ASN A 1 155 ? -17.250 -86.171 27.094 1.00 36.72 155 ASN A C 1
ATOM 1276 O O . ASN A 1 155 ? -16.490 -86.784 26.346 1.00 36.72 155 ASN A O 1
ATOM 1280 N N . ARG A 1 156 ? -16.817 -85.280 27.999 1.00 33.47 156 ARG A N 1
ATOM 1281 C CA . ARG A 1 156 ? -15.573 -85.401 28.797 1.00 33.47 156 ARG A CA 1
ATOM 1282 C C . ARG A 1 156 ? -15.448 -84.229 29.777 1.00 33.47 156 ARG A C 1
ATOM 1284 O O . ARG A 1 156 ? -14.648 -83.313 29.620 1.00 33.47 156 ARG A O 1
ATOM 1291 N N . ILE A 1 157 ? -16.246 -84.306 30.839 1.00 39.16 157 ILE A N 1
ATOM 1292 C CA . ILE A 1 157 ? -15.957 -83.652 32.117 1.00 39.16 157 ILE A CA 1
ATOM 1293 C C . ILE A 1 157 ? -14.734 -84.369 32.691 1.00 39.16 157 ILE A C 1
ATOM 1295 O O . ILE A 1 157 ? -14.828 -85.512 33.132 1.00 39.16 157 ILE A O 1
ATOM 1299 N N . GLY A 1 158 ? -13.572 -83.732 32.633 1.00 35.88 158 GLY A N 1
ATOM 1300 C CA . GLY A 1 158 ? -12.355 -84.317 33.175 1.00 35.88 158 GLY A CA 1
ATOM 1301 C C . GLY A 1 158 ? -11.111 -83.588 32.708 1.00 35.88 158 GLY A C 1
ATOM 1302 O O . GLY A 1 158 ? -10.557 -83.918 31.672 1.00 35.88 158 GLY A O 1
ATOM 1303 N N . GLU A 1 159 ? -10.672 -82.658 33.552 1.00 32.19 159 GLU A N 1
ATOM 1304 C CA . GLU A 1 159 ? -9.340 -82.047 33.591 1.00 32.19 159 GLU A CA 1
ATOM 1305 C C . GLU A 1 159 ? -9.097 -80.736 32.811 1.00 32.19 159 GLU A C 1
ATOM 1307 O O . GLU A 1 159 ? -8.805 -80.700 31.625 1.00 32.19 159 GLU A O 1
ATOM 1312 N N . ARG A 1 160 ? -9.036 -79.675 33.636 1.00 35.12 160 ARG A N 1
ATOM 1313 C CA . ARG A 1 160 ? -8.060 -78.565 33.613 1.00 35.12 160 ARG A CA 1
ATOM 1314 C C . ARG A 1 160 ? -8.363 -77.354 32.719 1.00 35.12 160 ARG A C 1
ATOM 1316 O O . ARG A 1 160 ? -7.839 -77.202 31.630 1.00 35.12 160 ARG A O 1
ATOM 1323 N N . LYS A 1 161 ? -9.158 -76.464 33.337 1.00 43.00 161 LYS A N 1
ATOM 1324 C CA . LYS A 1 161 ? -8.938 -75.021 33.607 1.00 43.00 161 LYS A CA 1
ATOM 1325 C C . LYS A 1 161 ? -8.215 -74.178 32.538 1.00 43.00 161 LYS A C 1
ATOM 1327 O O . LYS A 1 161 ? -7.056 -74.440 32.247 1.00 43.00 161 LYS A O 1
ATOM 1332 N N . LEU A 1 162 ? -8.872 -73.042 32.233 1.00 37.66 162 LEU A N 1
ATOM 1333 C CA . LEU A 1 162 ? -8.543 -71.922 31.319 1.00 37.66 162 LEU A CA 1
ATOM 1334 C C . LEU A 1 162 ? -9.124 -72.203 29.914 1.00 37.66 162 LEU A C 1
ATOM 1336 O O . LEU A 1 162 ? -8.606 -73.050 29.209 1.00 37.66 162 LEU A O 1
ATOM 1340 N N . ASP A 1 163 ? -10.307 -71.717 29.506 1.00 42.25 163 ASP A N 1
ATOM 1341 C CA . ASP A 1 163 ? -10.788 -70.327 29.503 1.00 42.25 163 ASP A CA 1
ATOM 1342 C C . ASP A 1 163 ? -12.327 -70.222 29.651 1.00 42.25 163 ASP A C 1
ATOM 1344 O O . ASP A 1 163 ? -13.081 -70.342 28.689 1.00 42.25 163 ASP A O 1
ATOM 1348 N N . PHE A 1 164 ? -12.818 -69.953 30.868 1.00 40.66 164 PHE A N 1
ATOM 1349 C CA . PHE A 1 164 ? -14.243 -69.673 31.152 1.00 40.66 164 PHE A CA 1
ATOM 1350 C C . PHE A 1 164 ? -14.545 -68.158 31.222 1.00 40.66 164 PHE A C 1
ATOM 1352 O O . PHE A 1 164 ? -15.679 -67.746 31.457 1.00 40.66 164 PHE A O 1
ATOM 1359 N N . ALA A 1 165 ? -13.526 -67.308 31.046 1.00 44.97 165 ALA A N 1
ATOM 1360 C CA . ALA A 1 165 ? -13.637 -65.865 31.256 1.00 44.97 165 ALA A CA 1
ATOM 1361 C C . ALA A 1 165 ? -14.167 -65.103 30.028 1.00 44.97 165 ALA A C 1
ATOM 1363 O O . ALA A 1 165 ? -14.902 -64.134 30.199 1.00 44.97 165 ALA A O 1
ATOM 1364 N N . SER A 1 166 ? -13.858 -65.531 28.799 1.00 51.44 166 SER A N 1
ATOM 1365 C CA . SER A 1 166 ? -14.194 -64.782 27.572 1.00 51.44 166 SER A CA 1
ATOM 1366 C C . SER A 1 166 ? -15.644 -64.974 27.103 1.00 51.44 166 SER A C 1
ATOM 1368 O O . SER A 1 166 ? -16.290 -64.013 26.691 1.00 51.44 166 SER A O 1
ATOM 1370 N N . LEU A 1 167 ? -16.209 -66.182 27.229 1.00 48.53 167 LEU A N 1
ATOM 1371 C CA . LEU A 1 167 ? -17.604 -66.433 26.832 1.00 48.53 167 LEU A CA 1
ATOM 1372 C C . LEU A 1 167 ? -18.606 -65.825 27.828 1.00 48.53 167 LEU A C 1
ATOM 1374 O O . LEU A 1 167 ? -19.650 -65.302 27.438 1.00 48.53 167 LEU A O 1
ATOM 1378 N N . LYS A 1 168 ? -18.259 -65.843 29.122 1.00 52.69 168 LYS A 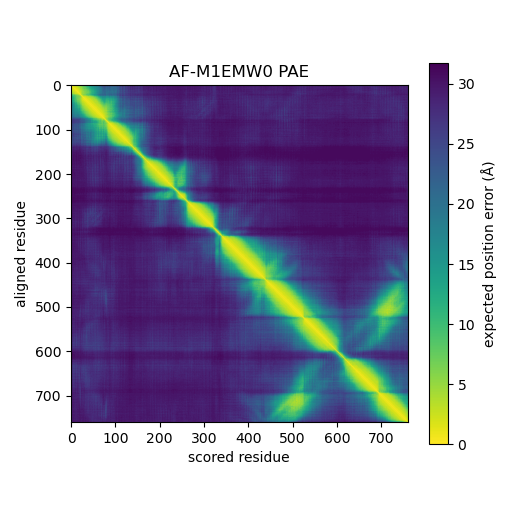N 1
ATOM 1379 C CA . LYS A 1 168 ? -19.084 -65.257 30.182 1.00 52.69 168 LYS A CA 1
ATOM 1380 C C . LYS A 1 168 ? -19.056 -63.729 30.142 1.00 52.69 168 LYS A C 1
ATOM 1382 O O . LYS A 1 168 ? -20.102 -63.117 30.296 1.00 52.69 168 LYS A O 1
ATOM 1387 N N . THR A 1 169 ? -17.910 -63.114 29.836 1.00 52.25 169 THR A N 1
ATOM 1388 C CA . THR A 1 169 ? -17.823 -61.652 29.662 1.00 52.25 169 THR A CA 1
ATOM 1389 C C . THR A 1 169 ? -18.572 -61.159 28.429 1.00 52.25 169 THR A C 1
ATOM 1391 O O . THR A 1 169 ? -19.221 -60.123 28.525 1.00 52.25 169 THR A O 1
ATOM 1394 N N . MET A 1 170 ? -18.575 -61.889 27.305 1.00 51.34 170 MET A N 1
ATOM 1395 C CA . MET A 1 170 ? -19.396 -61.507 26.145 1.00 51.34 170 MET A CA 1
ATOM 1396 C C . MET A 1 170 ? -20.900 -61.655 26.406 1.00 51.34 170 MET A C 1
ATOM 1398 O O . MET A 1 170 ? -21.656 -60.748 26.067 1.00 51.34 170 MET A O 1
ATOM 1402 N N . SER A 1 171 ? -21.336 -62.747 27.042 1.00 60.59 171 SER A N 1
ATOM 1403 C CA . SER A 1 171 ? -22.751 -62.949 27.389 1.00 60.59 171 SER A CA 1
ATOM 1404 C C . SER A 1 171 ? -23.230 -61.964 28.466 1.00 60.59 171 SER A C 1
ATOM 1406 O O . SER A 1 171 ? -24.300 -61.379 28.319 1.00 60.59 171 SER A O 1
ATOM 1408 N N . GLU A 1 172 ? -22.413 -61.686 29.489 1.00 64.12 172 GLU A N 1
ATOM 1409 C CA . GLU A 1 172 ? -22.709 -60.670 30.508 1.00 64.12 172 GLU A CA 1
ATOM 1410 C C . GLU A 1 172 ? -22.690 -59.248 29.929 1.00 64.12 172 GLU A C 1
ATOM 1412 O O . GLU A 1 172 ? -23.498 -58.412 30.334 1.00 64.12 172 GLU A O 1
ATOM 1417 N N . ALA A 1 173 ? -21.797 -58.954 28.977 1.00 64.25 173 ALA A N 1
ATOM 1418 C CA . ALA A 1 173 ? -21.769 -57.669 28.282 1.00 64.25 173 ALA A CA 1
ATOM 1419 C C . ALA A 1 173 ? -23.001 -57.490 27.390 1.00 64.25 173 ALA A C 1
ATOM 1421 O O . ALA A 1 173 ? -23.592 -56.416 27.409 1.00 64.25 173 ALA A O 1
ATOM 1422 N N . GLN A 1 174 ? -23.436 -58.531 26.672 1.00 66.44 174 GLN A N 1
ATOM 1423 C CA . GLN A 1 174 ? -24.670 -58.503 25.881 1.00 66.44 174 GLN A CA 1
ATOM 1424 C C . GLN A 1 174 ? -25.906 -58.333 26.772 1.00 66.44 174 GLN A C 1
ATOM 1426 O O . GLN A 1 174 ? -26.709 -57.439 26.517 1.00 66.44 174 GLN A O 1
ATOM 1431 N N . SER A 1 175 ? -26.016 -59.080 27.876 1.00 74.31 175 SER A N 1
ATOM 1432 C CA . SER A 1 175 ? -27.140 -58.930 28.809 1.00 74.31 175 SER A CA 1
ATOM 1433 C C . SER A 1 175 ? -27.148 -57.566 29.505 1.00 74.31 175 SER A C 1
ATOM 1435 O O . SER A 1 175 ? -28.213 -56.997 29.737 1.00 74.31 175 SER A O 1
ATOM 1437 N N . LYS A 1 176 ? -25.967 -57.008 29.819 1.00 78.94 176 LYS A N 1
ATOM 1438 C CA . LYS A 1 176 ? -25.845 -55.643 30.352 1.00 78.94 176 LYS A CA 1
ATOM 1439 C C . LYS A 1 176 ? -26.208 -54.600 29.304 1.00 78.94 176 LYS A C 1
ATOM 1441 O O . LYS A 1 176 ? -26.892 -53.650 29.652 1.00 78.94 176 LYS A O 1
ATOM 1446 N N . ASN A 1 177 ? -25.825 -54.781 28.040 1.00 72.38 177 ASN A N 1
ATOM 1447 C CA . ASN A 1 177 ? -26.208 -53.860 26.969 1.00 72.38 177 ASN A CA 1
ATOM 1448 C C . ASN A 1 177 ? -27.719 -53.885 26.712 1.00 72.38 177 ASN A C 1
ATOM 1450 O O . ASN A 1 177 ? -28.328 -52.833 26.542 1.00 72.38 177 ASN A O 1
ATOM 1454 N N . GLU A 1 178 ? -28.350 -55.061 26.745 1.00 81.25 178 GLU A N 1
ATOM 1455 C CA . GLU A 1 178 ? -29.809 -55.188 26.641 1.00 81.25 178 GLU A CA 1
ATOM 1456 C C . GLU A 1 178 ? -30.542 -54.606 27.855 1.00 81.25 178 GLU A C 1
ATOM 1458 O O . GLU A 1 178 ? -31.636 -54.057 27.716 1.00 81.25 178 GLU A O 1
ATOM 1463 N N . PHE A 1 179 ? -29.969 -54.727 29.054 1.00 83.19 179 PHE A N 1
ATOM 1464 C CA . PHE A 1 179 ? -30.515 -54.108 30.261 1.00 83.19 179 PHE A CA 1
ATOM 1465 C C . PHE A 1 179 ? -30.392 -52.581 30.208 1.00 83.19 179 PHE A C 1
ATOM 1467 O O . PHE A 1 179 ? -31.389 -51.889 30.390 1.00 83.19 179 PHE A O 1
ATOM 1474 N N . LEU A 1 180 ? -29.210 -52.063 29.861 1.00 81.06 180 LEU A N 1
ATOM 1475 C CA . LEU A 1 180 ? -28.963 -50.630 29.696 1.00 81.06 180 LEU A CA 1
ATOM 1476 C C . LEU A 1 180 ? -29.826 -50.034 28.582 1.00 81.06 180 LEU A C 1
ATOM 1478 O O . LEU A 1 180 ? -30.342 -48.938 28.743 1.00 81.06 180 LEU A O 1
ATOM 1482 N N . SER A 1 181 ? -30.053 -50.765 27.487 1.00 80.69 181 SER A N 1
ATOM 1483 C CA . SER A 1 181 ? -30.955 -50.322 26.415 1.00 80.69 181 SER A CA 1
ATOM 1484 C C . SER A 1 181 ? -32.403 -50.221 26.900 1.00 80.69 181 SER A C 1
ATOM 1486 O O . SER A 1 181 ? -33.104 -49.269 26.568 1.00 80.69 181 SER A O 1
ATOM 1488 N N . ARG A 1 182 ? -32.862 -51.172 27.726 1.00 86.44 182 ARG A N 1
ATOM 1489 C CA . ARG A 1 182 ? -34.201 -51.118 28.335 1.00 86.44 182 ARG A CA 1
ATOM 1490 C C . ARG A 1 182 ? -34.333 -49.978 29.343 1.00 86.44 182 ARG A C 1
ATOM 1492 O O . ARG A 1 182 ? -35.345 -49.281 29.320 1.00 86.44 182 ARG A O 1
ATOM 1499 N N . GLU A 1 183 ? -33.318 -49.766 30.176 1.00 86.56 183 GLU A N 1
ATOM 1500 C CA . GLU A 1 183 ? -33.277 -48.662 31.138 1.00 86.56 183 GLU A CA 1
ATOM 1501 C C . GLU A 1 183 ? -33.231 -47.302 30.427 1.00 86.56 183 GLU A C 1
ATOM 1503 O O . GLU A 1 183 ? -33.942 -46.383 30.824 1.00 86.56 183 GLU A O 1
ATOM 1508 N N . LEU A 1 184 ? -32.490 -47.189 29.319 1.00 82.31 184 LEU A N 1
ATOM 1509 C CA . LEU A 1 184 ? -32.459 -45.990 28.480 1.00 82.31 184 LEU A CA 1
ATOM 1510 C C . LEU A 1 184 ? -33.857 -45.658 27.937 1.00 82.31 184 LEU A C 1
ATOM 1512 O O . LEU A 1 184 ? -34.322 -44.538 28.112 1.00 82.31 184 LEU A O 1
ATOM 1516 N N . ILE A 1 185 ? -34.567 -46.643 27.374 1.00 88.31 185 ILE A N 1
ATOM 1517 C CA . ILE A 1 185 ? -35.934 -46.468 26.845 1.00 88.31 185 ILE A CA 1
ATOM 1518 C C . ILE A 1 185 ? -36.929 -46.091 27.957 1.00 88.31 185 ILE A C 1
ATOM 1520 O O . ILE A 1 185 ? -37.913 -45.381 27.728 1.00 88.31 185 ILE A O 1
ATOM 1524 N N . GLU A 1 186 ? -36.733 -46.595 29.174 1.00 87.69 186 GLU A N 1
ATOM 1525 C CA . GLU A 1 186 ? -37.561 -46.230 30.324 1.00 87.69 186 GLU A CA 1
ATOM 1526 C C . GLU A 1 186 ? -37.271 -44.801 30.804 1.00 87.69 186 GLU A C 1
ATOM 1528 O O . GLU A 1 186 ? -38.210 -44.030 31.005 1.00 87.69 186 GLU A O 1
ATOM 1533 N N . LYS A 1 187 ? -35.995 -44.400 30.870 1.00 86.75 187 LYS A N 1
ATOM 1534 C CA . LYS A 1 187 ? -35.593 -43.021 31.185 1.00 86.75 187 LYS A CA 1
ATOM 1535 C C . LYS A 1 187 ? -36.022 -42.024 30.116 1.00 86.75 187 LYS A C 1
ATOM 1537 O O . LYS A 1 187 ? -36.442 -40.926 30.466 1.00 86.75 187 LYS A O 1
ATOM 1542 N N . GLU A 1 188 ? -35.989 -42.398 28.842 1.00 81.56 188 GLU A N 1
ATOM 1543 C CA . GLU A 1 188 ? -36.543 -41.593 27.750 1.00 81.56 188 GLU A CA 1
ATOM 1544 C C . GLU A 1 188 ? -38.054 -41.404 27.916 1.00 81.56 188 GLU A C 1
ATOM 1546 O O . GLU A 1 188 ? -38.538 -40.277 27.835 1.00 81.56 188 GLU A O 1
ATOM 1551 N N . ARG A 1 189 ? -38.802 -42.463 28.263 1.00 88.50 189 ARG A N 1
ATOM 1552 C CA . ARG A 1 189 ? -40.235 -42.345 28.590 1.00 88.50 189 ARG A CA 1
ATOM 1553 C C . ARG A 1 189 ? -40.495 -41.459 29.805 1.00 88.50 189 ARG A C 1
ATOM 1555 O O . ARG A 1 189 ? -41.459 -40.695 29.794 1.00 88.50 189 ARG A O 1
ATOM 1562 N N . ASP A 1 190 ? -39.671 -41.543 30.843 1.00 85.56 190 ASP A N 1
ATOM 1563 C CA . ASP A 1 190 ? -39.801 -40.686 32.023 1.00 85.56 190 ASP A CA 1
ATOM 1564 C C . ASP A 1 190 ? -39.452 -39.225 31.718 1.00 85.56 190 ASP A C 1
ATOM 1566 O O . ASP A 1 190 ? -40.124 -38.321 32.217 1.00 85.56 190 ASP A O 1
ATOM 1570 N N . LEU A 1 191 ? -38.475 -38.976 30.843 1.00 81.88 191 LEU A N 1
ATOM 1571 C CA . LEU A 1 191 ? -38.181 -37.641 30.323 1.00 81.88 191 LEU A CA 1
ATOM 1572 C C . LEU A 1 191 ? -39.336 -37.102 29.473 1.00 81.88 191 LEU A C 1
ATOM 1574 O O . LEU A 1 191 ? -39.698 -35.935 29.624 1.00 81.88 191 LEU A O 1
ATOM 1578 N N . GLU A 1 192 ? -39.963 -37.933 28.638 1.00 82.62 192 GLU A N 1
ATOM 1579 C CA . GLU A 1 192 ? -41.156 -37.568 27.865 1.00 82.62 192 GLU A CA 1
ATOM 1580 C C . GLU A 1 192 ? -42.316 -37.197 28.804 1.00 82.62 192 GLU A C 1
ATOM 1582 O O . GLU A 1 192 ? -42.922 -36.133 28.671 1.00 82.62 192 GLU A O 1
ATOM 1587 N N . ARG A 1 193 ? -42.572 -38.010 29.841 1.00 87.38 193 ARG A N 1
ATOM 1588 C CA . ARG A 1 193 ? -43.551 -37.696 30.898 1.00 87.38 193 ARG A CA 1
ATOM 1589 C C . ARG A 1 193 ? -43.197 -36.387 31.603 1.00 87.38 193 ARG A C 1
ATOM 1591 O O . ARG A 1 193 ? -44.073 -35.537 31.762 1.00 87.38 193 ARG A O 1
ATOM 1598 N N . GLY A 1 194 ? -41.929 -36.179 31.952 1.00 83.94 194 GLY A N 1
ATOM 1599 C CA . GLY A 1 194 ? -41.424 -34.934 32.530 1.00 83.94 194 GLY A CA 1
ATOM 1600 C C . GLY A 1 194 ? -41.703 -33.723 31.639 1.00 83.94 194 GLY A C 1
ATOM 1601 O O . GLY A 1 194 ? -42.236 -32.724 32.116 1.00 83.94 194 GLY A O 1
ATOM 1602 N N . ARG A 1 195 ? -41.465 -33.832 30.326 1.00 84.25 195 ARG A N 1
ATOM 1603 C CA . ARG A 1 195 ? -41.808 -32.792 29.340 1.00 84.25 195 ARG A CA 1
ATOM 1604 C C . ARG A 1 195 ? -43.311 -32.518 29.291 1.00 84.25 195 ARG A C 1
ATOM 1606 O O . ARG A 1 195 ? -43.714 -31.354 29.270 1.00 84.25 195 ARG A O 1
ATOM 1613 N N . THR A 1 196 ? -44.160 -33.548 29.342 1.00 84.19 196 THR A N 1
ATOM 1614 C CA . THR A 1 196 ? -45.622 -33.341 29.396 1.00 84.19 196 THR A CA 1
ATOM 1615 C C . THR A 1 196 ? -46.085 -32.667 30.692 1.00 84.19 196 THR A C 1
ATOM 1617 O O . THR A 1 196 ? -47.042 -31.898 30.688 1.00 84.19 196 THR A O 1
ATOM 1620 N N . ILE A 1 197 ? -45.407 -32.912 31.813 1.00 88.06 197 ILE A N 1
ATOM 1621 C CA . ILE A 1 197 ? -45.713 -32.263 33.093 1.00 88.06 197 ILE A CA 1
ATOM 1622 C C . ILE A 1 197 ? -45.234 -30.806 33.079 1.00 88.06 197 ILE A C 1
ATOM 1624 O O . ILE A 1 197 ? -45.978 -29.915 33.483 1.00 88.06 197 ILE A O 1
ATOM 1628 N N . ILE A 1 198 ? -44.037 -30.544 32.548 1.00 81.06 198 ILE A N 1
ATOM 1629 C CA . ILE A 1 198 ? -43.493 -29.189 32.389 1.00 81.06 198 ILE A CA 1
ATOM 1630 C C . ILE A 1 198 ? -44.402 -28.346 31.493 1.00 81.06 198 ILE A C 1
ATOM 1632 O O . ILE A 1 198 ? -44.737 -27.228 31.864 1.00 81.06 198 ILE A O 1
ATOM 1636 N N . THR A 1 199 ? -44.864 -28.880 30.361 1.00 84.69 199 THR A N 1
ATOM 1637 C CA . THR A 1 199 ? -45.798 -28.163 29.471 1.00 84.69 199 THR A CA 1
ATOM 1638 C C . THR A 1 199 ? -47.140 -27.875 30.150 1.00 84.69 199 THR A C 1
ATOM 1640 O O . THR A 1 199 ? -47.658 -26.768 30.023 1.00 84.69 199 THR A O 1
ATOM 1643 N N . LYS A 1 200 ? -47.675 -28.804 30.958 1.00 86.62 200 LYS A N 1
ATOM 1644 C CA . LYS A 1 200 ? -48.869 -28.549 31.788 1.00 86.62 200 LYS A CA 1
ATOM 1645 C C . LYS A 1 200 ? -48.642 -27.435 32.815 1.00 86.62 200 LYS A C 1
ATOM 1647 O O . LYS A 1 200 ? -49.497 -26.565 32.954 1.00 86.62 200 LYS A O 1
ATOM 1652 N N . PHE A 1 201 ? -47.503 -27.427 33.511 1.00 82.69 201 PHE A N 1
ATOM 1653 C CA . PHE A 1 201 ? -47.173 -26.359 34.463 1.00 82.69 201 PHE A CA 1
ATOM 1654 C C . PHE A 1 201 ? -46.919 -25.016 33.777 1.00 82.69 201 PHE A C 1
ATOM 1656 O O . PHE A 1 201 ? -47.338 -23.987 34.296 1.00 82.69 201 PHE A O 1
ATOM 1663 N N . GLN A 1 202 ? -46.298 -25.012 32.598 1.00 79.75 202 GLN A N 1
ATOM 1664 C CA . GLN A 1 202 ? -46.117 -23.809 31.788 1.00 79.75 202 GLN A CA 1
ATOM 1665 C C . GLN A 1 202 ? -47.456 -23.224 31.334 1.00 79.75 202 GLN A C 1
ATOM 1667 O O . GLN A 1 202 ? -47.636 -22.013 31.412 1.00 79.75 202 GLN A O 1
ATOM 1672 N N . ASN A 1 203 ? -48.408 -24.060 30.914 1.00 81.38 203 ASN A N 1
ATOM 1673 C CA . ASN A 1 203 ? -49.751 -23.596 30.562 1.00 81.38 203 ASN A CA 1
ATOM 1674 C C . ASN A 1 203 ? -50.479 -23.028 31.785 1.00 81.38 203 ASN A C 1
ATOM 1676 O O . ASN A 1 203 ? -51.028 -21.936 31.707 1.00 81.38 203 ASN A O 1
ATOM 1680 N N . LYS A 1 204 ? -50.388 -23.694 32.942 1.00 84.94 204 LYS A N 1
ATOM 1681 C CA . LYS A 1 204 ? -51.000 -23.200 34.182 1.00 84.94 204 LYS A CA 1
ATOM 1682 C C . LYS A 1 204 ? -50.376 -21.892 34.684 1.00 84.94 204 LYS A C 1
ATOM 1684 O O . LYS A 1 204 ? -51.079 -21.041 35.213 1.00 84.94 204 LYS A O 1
ATOM 1689 N N . LEU A 1 205 ? -49.068 -21.707 34.494 1.00 76.88 205 LEU A N 1
ATOM 1690 C CA . LEU A 1 205 ? -48.393 -20.436 34.776 1.00 76.88 205 LEU A CA 1
ATOM 1691 C C . LEU A 1 205 ? -48.844 -19.319 33.829 1.00 76.88 205 LEU A C 1
ATOM 1693 O O . LEU A 1 205 ? -48.973 -18.185 34.275 1.00 76.88 205 LEU A O 1
ATOM 1697 N N . LYS A 1 206 ? -49.101 -19.625 32.550 1.00 80.56 206 LYS A N 1
ATOM 1698 C CA . LYS A 1 206 ? -49.654 -18.653 31.594 1.00 80.56 206 LYS A CA 1
ATOM 1699 C C . LYS A 1 206 ? -51.079 -18.243 31.962 1.00 80.56 206 LYS A C 1
ATOM 1701 O O . LYS A 1 206 ? -51.352 -17.052 31.993 1.00 80.56 206 LYS A O 1
ATOM 1706 N N . GLU A 1 207 ? -51.937 -19.200 32.312 1.00 77.31 207 GLU A N 1
ATOM 1707 C CA . GLU A 1 207 ? -53.305 -18.927 32.783 1.00 77.31 207 GLU A CA 1
ATOM 1708 C C . GLU A 1 207 ? -53.300 -18.032 34.034 1.00 77.31 207 GLU A C 1
ATOM 1710 O O . GLU A 1 207 ? -53.974 -17.008 34.060 1.00 77.31 207 GLU A O 1
ATOM 1715 N N . LEU A 1 208 ? -52.475 -18.351 35.040 1.00 77.12 208 LEU A N 1
ATOM 1716 C CA . LEU A 1 208 ? -52.348 -17.526 36.251 1.00 77.12 208 LEU A CA 1
ATOM 1717 C C . LEU A 1 208 ? -51.759 -16.135 35.968 1.00 77.12 208 LEU A C 1
ATOM 1719 O O . LEU A 1 208 ? -52.121 -15.166 36.631 1.00 77.12 208 LEU A O 1
ATOM 1723 N N . ALA A 1 209 ? -50.851 -16.017 34.997 1.00 75.31 209 ALA A N 1
ATOM 1724 C CA . ALA A 1 209 ? -50.308 -14.727 34.582 1.00 75.31 209 ALA A CA 1
ATOM 1725 C C . ALA A 1 209 ? -51.365 -13.862 33.876 1.00 75.31 209 ALA A C 1
ATOM 1727 O O . ALA A 1 209 ? -51.406 -12.653 34.095 1.00 75.31 209 ALA A O 1
ATOM 1728 N N . GLU A 1 210 ? -52.237 -14.467 33.067 1.00 76.56 210 GLU A N 1
ATOM 1729 C CA . GLU A 1 210 ? -53.372 -13.781 32.445 1.00 76.56 210 GLU A CA 1
ATOM 1730 C C . GLU A 1 210 ? -54.423 -13.361 33.484 1.00 76.56 210 GLU A C 1
ATOM 1732 O O . GLU A 1 210 ? -54.894 -12.225 33.430 1.00 76.56 210 GLU A O 1
ATOM 1737 N N . GLU A 1 211 ? -54.729 -14.210 34.473 1.00 76.19 211 GLU A N 1
ATOM 1738 C CA . GLU A 1 211 ? -55.616 -13.867 35.598 1.00 76.19 211 GLU A CA 1
ATOM 1739 C C . GLU A 1 211 ? -55.044 -12.707 36.439 1.00 76.19 211 GLU A C 1
ATOM 1741 O O . GLU A 1 211 ? -55.761 -11.748 36.730 1.00 76.19 211 GLU A O 1
ATOM 1746 N N . ASN A 1 212 ? -53.743 -12.725 36.763 1.00 74.50 212 ASN A N 1
ATOM 1747 C CA . ASN A 1 212 ? -53.079 -11.615 37.461 1.00 74.50 212 ASN A CA 1
ATOM 1748 C C . ASN A 1 212 ? -53.097 -10.321 36.641 1.00 74.50 212 ASN A C 1
ATOM 1750 O O . ASN A 1 212 ? -53.340 -9.253 37.196 1.00 74.50 212 ASN A O 1
ATOM 1754 N N . LYS A 1 213 ? -52.889 -10.404 35.323 1.00 79.81 213 LYS A N 1
ATOM 1755 C CA . LYS A 1 213 ? -52.948 -9.235 34.439 1.00 79.81 213 LYS A CA 1
ATOM 1756 C C . LYS A 1 213 ? -54.351 -8.622 34.410 1.00 79.81 213 LYS A C 1
ATOM 1758 O O . LYS A 1 213 ? -54.487 -7.406 34.504 1.00 79.81 213 LYS A O 1
ATOM 1763 N N . GLN A 1 214 ? -55.392 -9.452 34.333 1.00 74.31 214 GLN A N 1
ATOM 1764 C CA . GLN A 1 214 ? -56.783 -8.990 34.387 1.00 74.31 214 GLN A CA 1
ATOM 1765 C C . GLN A 1 214 ? -57.137 -8.382 35.755 1.00 74.31 214 GLN A C 1
ATOM 1767 O O . GLN A 1 214 ? -57.848 -7.380 35.813 1.00 74.31 214 GLN A O 1
ATOM 1772 N N . LEU A 1 215 ? -56.610 -8.935 36.854 1.00 74.69 215 LEU A N 1
ATOM 1773 C CA . LEU A 1 215 ? -56.743 -8.367 38.202 1.00 74.69 215 LEU A CA 1
ATOM 1774 C C . LEU A 1 215 ? -56.033 -7.015 38.341 1.00 74.69 215 LEU A C 1
ATOM 1776 O O . LEU A 1 215 ? -56.595 -6.088 38.921 1.00 74.69 215 LEU A O 1
ATOM 1780 N N . GLU A 1 216 ? -54.825 -6.877 37.796 1.00 74.56 216 GLU A N 1
ATOM 1781 C CA . GLU A 1 216 ? -54.085 -5.612 37.780 1.00 74.56 216 GLU A CA 1
ATOM 1782 C C . GLU A 1 216 ? -54.799 -4.540 36.952 1.00 74.56 216 GLU A C 1
ATOM 1784 O O . GLU A 1 216 ? -54.869 -3.384 37.371 1.00 74.56 216 GLU A O 1
ATOM 1789 N N . GLU A 1 217 ? -55.353 -4.910 35.796 1.00 75.38 217 GLU A N 1
ATOM 1790 C CA . GLU A 1 217 ? -56.183 -4.025 34.973 1.00 75.38 217 GLU A CA 1
ATOM 1791 C C . GLU A 1 217 ? -57.452 -3.602 35.730 1.00 75.38 217 GLU A C 1
ATOM 1793 O O . GLU A 1 217 ? -57.741 -2.408 35.813 1.00 75.38 217 GLU A O 1
ATOM 1798 N N . GLY A 1 218 ? -58.132 -4.538 36.402 1.00 73.00 218 GLY A N 1
ATOM 1799 C CA . GLY A 1 218 ? -59.266 -4.234 37.279 1.00 73.00 218 GLY A CA 1
ATOM 1800 C C . GLY A 1 218 ? -58.898 -3.305 38.445 1.00 73.00 218 GLY A C 1
ATOM 1801 O O . GLY A 1 218 ? -59.620 -2.352 38.730 1.00 73.00 218 GLY A O 1
ATOM 1802 N N . MET A 1 219 ? -57.746 -3.507 39.095 1.00 71.25 219 MET A N 1
ATOM 1803 C CA . MET A 1 219 ? -57.257 -2.618 40.161 1.00 71.25 219 MET A CA 1
ATOM 1804 C C . MET A 1 219 ? -56.890 -1.225 39.640 1.00 71.25 219 MET A C 1
ATOM 1806 O O . MET A 1 219 ? -57.127 -0.236 40.338 1.00 71.25 219 MET A O 1
ATOM 1810 N N . LYS A 1 220 ? -56.346 -1.118 38.422 1.00 73.50 220 LYS A N 1
ATOM 1811 C CA . LYS A 1 220 ? -56.078 0.171 37.765 1.00 73.50 220 LYS A CA 1
ATOM 1812 C C . LYS A 1 220 ? -57.372 0.915 37.446 1.00 73.50 220 LYS A C 1
ATOM 1814 O O . LYS A 1 220 ? -57.448 2.109 37.721 1.00 73.50 220 LYS A O 1
ATOM 1819 N N . GLU A 1 221 ? -58.394 0.220 36.954 1.00 72.94 221 GLU A N 1
ATOM 1820 C CA . GLU A 1 221 ? -59.717 0.802 36.700 1.00 72.94 221 GLU A CA 1
ATOM 1821 C C . GLU A 1 221 ? -60.408 1.249 38.003 1.00 72.94 221 GLU A C 1
ATOM 1823 O O . GLU A 1 221 ? -60.963 2.346 38.050 1.00 72.94 221 GLU A O 1
ATOM 1828 N N . ILE A 1 222 ? -60.288 0.485 39.099 1.00 69.62 222 ILE A N 1
ATOM 1829 C CA . ILE A 1 222 ? -60.774 0.891 40.433 1.00 69.62 222 ILE A CA 1
ATOM 1830 C C . ILE A 1 222 ? -60.039 2.142 40.931 1.00 69.62 222 ILE A C 1
ATOM 1832 O O . ILE A 1 222 ? -60.666 3.089 41.404 1.00 69.62 222 ILE A O 1
ATOM 1836 N N . LEU A 1 223 ? -58.708 2.177 40.820 1.00 68.25 223 LEU A N 1
ATOM 1837 C CA . LEU A 1 223 ? -57.913 3.339 41.223 1.00 68.25 223 LEU A CA 1
ATOM 1838 C C . LEU A 1 223 ? -58.247 4.577 40.390 1.00 68.25 223 LEU A C 1
ATOM 1840 O O . LEU A 1 223 ? -58.227 5.688 40.920 1.00 68.25 223 LEU A O 1
ATOM 1844 N N . GLN A 1 224 ? -58.572 4.396 39.110 1.00 68.25 224 GLN A N 1
ATOM 1845 C CA . GLN A 1 224 ? -58.979 5.474 38.219 1.00 68.25 224 GLN A CA 1
ATOM 1846 C C . GLN A 1 224 ? -60.385 5.989 38.553 1.00 68.25 224 GLN A C 1
ATOM 1848 O O . GLN A 1 224 ? -60.554 7.199 38.689 1.00 68.25 224 GLN A O 1
ATOM 1853 N N . ALA A 1 225 ? -61.338 5.098 38.835 1.00 64.25 225 ALA A N 1
ATOM 1854 C CA . ALA A 1 225 ? -62.673 5.460 39.313 1.00 64.25 225 ALA A CA 1
ATOM 1855 C C . ALA A 1 225 ? -62.640 6.186 40.676 1.00 64.25 225 ALA A C 1
ATOM 1857 O O . ALA A 1 225 ? -63.343 7.176 40.876 1.00 64.25 225 ALA A O 1
ATOM 1858 N N . ILE A 1 226 ? -61.770 5.763 41.604 1.00 63.41 226 ILE A N 1
ATOM 1859 C CA . ILE A 1 226 ? -61.565 6.445 42.897 1.00 63.41 226 ILE A CA 1
ATOM 1860 C C . ILE A 1 226 ? -60.923 7.829 42.696 1.00 63.41 226 ILE A C 1
ATOM 1862 O O . ILE A 1 226 ? -61.296 8.789 43.374 1.00 63.41 226 ILE A O 1
ATOM 1866 N N . LYS A 1 227 ? -59.984 7.964 41.749 1.00 62.31 227 LYS A N 1
ATOM 1867 C CA . LYS A 1 227 ? -59.377 9.257 41.383 1.00 62.31 227 LYS A CA 1
ATOM 1868 C C . LYS A 1 227 ? -60.372 10.215 40.732 1.00 62.31 227 LYS A C 1
ATOM 1870 O O . LYS A 1 227 ? -60.253 11.421 40.932 1.00 62.31 227 LYS A O 1
ATOM 1875 N N . GLU A 1 228 ? -61.320 9.699 39.955 1.00 60.19 228 GLU A N 1
ATOM 1876 C CA . GLU A 1 228 ? -62.386 10.487 39.331 1.00 60.19 228 GLU A CA 1
ATOM 1877 C C . GLU A 1 228 ? -63.447 10.916 40.360 1.00 60.19 228 GLU A C 1
ATOM 1879 O O . GLU A 1 228 ? -63.843 12.078 40.348 1.00 60.19 228 GLU A O 1
ATOM 1884 N N . MET A 1 229 ? -63.787 10.075 41.349 1.00 58.25 229 MET A N 1
ATOM 1885 C CA . MET A 1 229 ? -64.643 10.470 42.487 1.00 58.25 229 MET A CA 1
ATOM 1886 C C . MET A 1 229 ? -64.028 11.553 43.390 1.00 58.25 229 MET A C 1
ATOM 1888 O O . MET A 1 229 ? -64.761 12.298 44.034 1.00 58.25 229 MET A O 1
ATOM 1892 N N . GLN A 1 230 ? -62.698 11.662 43.467 1.00 56.69 230 GLN A N 1
ATOM 1893 C CA . GLN A 1 230 ? -62.028 12.681 44.291 1.00 56.69 230 GLN A CA 1
ATOM 1894 C C . GLN A 1 230 ? -61.934 14.065 43.626 1.00 56.69 230 GLN A C 1
ATOM 1896 O O . GLN A 1 230 ? -61.507 15.014 44.286 1.00 56.69 230 GLN A O 1
ATOM 1901 N N . LYS A 1 231 ? -62.312 14.207 42.346 1.00 54.00 231 LYS A N 1
ATOM 1902 C CA . LYS A 1 231 ? -62.185 15.474 41.605 1.00 54.00 231 LYS A CA 1
ATOM 1903 C C . LYS A 1 231 ? -63.422 16.382 41.629 1.00 54.00 231 LYS A C 1
ATOM 1905 O O . LYS A 1 231 ? -63.249 17.552 41.308 1.00 54.00 231 LYS A O 1
ATOM 1910 N N . ASP A 1 232 ? -64.589 15.919 42.086 1.00 47.78 232 ASP A N 1
ATOM 1911 C CA . ASP A 1 232 ? -65.802 16.748 42.224 1.00 47.78 232 ASP A CA 1
ATOM 1912 C C . ASP A 1 232 ? -66.544 16.473 43.552 1.00 47.78 232 ASP A C 1
ATOM 1914 O O . ASP A 1 232 ? -67.160 15.418 43.703 1.00 47.78 232 ASP A O 1
ATOM 1918 N N . PRO A 1 233 ? -66.533 17.401 44.534 1.00 51.12 233 PRO A N 1
ATOM 1919 C CA . PRO A 1 233 ? -67.180 17.200 45.831 1.00 51.12 233 PRO A CA 1
ATOM 1920 C C . PRO A 1 233 ? -68.626 17.730 45.906 1.00 51.12 233 PRO A C 1
ATOM 1922 O O . PRO A 1 233 ? -69.093 18.017 47.007 1.00 51.12 233 PRO A O 1
ATOM 1925 N N . ASP A 1 234 ? -69.348 17.876 44.788 1.00 48.03 234 ASP A N 1
ATOM 1926 C CA . ASP A 1 234 ? -70.711 18.435 44.817 1.00 48.03 234 ASP A CA 1
ATOM 1927 C C . ASP A 1 234 ? -71.708 17.712 43.899 1.00 48.03 234 ASP A C 1
ATOM 1929 O O . ASP A 1 234 ? -72.210 18.280 42.937 1.00 48.03 234 ASP A O 1
ATOM 1933 N N . VAL A 1 235 ? -72.050 16.457 44.217 1.00 43.34 235 VAL A N 1
ATOM 1934 C CA . VAL A 1 235 ? -73.360 15.887 43.851 1.00 43.34 235 VAL A CA 1
ATOM 1935 C C . VAL A 1 235 ? -73.866 14.988 44.980 1.00 43.34 235 VAL A C 1
ATOM 1937 O O . VAL A 1 235 ? -73.253 13.996 45.368 1.00 43.34 235 VAL A O 1
ATOM 1940 N N . LYS A 1 236 ? -75.026 15.363 45.519 1.00 45.59 236 LYS A N 1
ATOM 1941 C CA . LYS A 1 236 ? -75.800 14.597 46.495 1.00 45.59 236 LYS A CA 1
ATOM 1942 C C . LYS A 1 236 ? -76.296 13.280 45.897 1.00 45.59 236 LYS A C 1
ATOM 1944 O O . LYS A 1 236 ? -76.900 13.282 44.833 1.00 45.59 236 LYS A O 1
ATOM 1949 N N . GLY A 1 237 ? -76.145 12.219 46.689 1.00 50.44 237 GLY A N 1
ATOM 1950 C CA . GLY A 1 237 ? -77.111 11.134 46.878 1.00 50.44 237 GLY A CA 1
ATOM 1951 C C . GLY A 1 237 ? -77.870 10.642 45.647 1.00 50.44 237 GLY A C 1
ATOM 1952 O O . GLY A 1 237 ? -78.970 11.107 45.363 1.00 50.44 237 GLY A O 1
ATOM 1953 N N . GLY A 1 238 ? -77.333 9.604 45.023 1.00 39.81 238 GLY A N 1
ATOM 1954 C CA . GLY A 1 238 ? -78.048 8.697 44.137 1.00 39.81 238 GLY A CA 1
ATOM 1955 C C . GLY A 1 238 ? -77.097 7.576 43.748 1.00 39.81 238 GLY A C 1
ATOM 1956 O O . GLY A 1 238 ? -75.969 7.861 43.363 1.00 39.81 238 GLY A O 1
ATOM 1957 N N . GLU A 1 239 ? -77.512 6.323 43.917 1.00 49.09 239 GLU A N 1
ATOM 1958 C CA . GLU A 1 239 ? -76.754 5.130 43.531 1.00 49.09 239 GLU A CA 1
ATOM 1959 C C . GLU A 1 239 ? -76.395 5.178 42.037 1.00 49.09 239 GLU A C 1
ATOM 1961 O O . GLU A 1 239 ? -77.140 4.712 41.181 1.00 49.09 239 GLU A O 1
ATOM 1966 N N . THR A 1 240 ? -75.245 5.748 41.688 1.00 44.78 240 THR A N 1
ATOM 1967 C CA . THR A 1 240 ? -74.618 5.498 40.392 1.00 44.78 240 THR A CA 1
ATOM 1968 C C . THR A 1 240 ? -73.860 4.188 40.510 1.00 44.78 240 THR A C 1
ATOM 1970 O O . THR A 1 240 ? -72.720 4.160 40.973 1.00 44.78 240 THR A O 1
ATOM 1973 N N . SER A 1 241 ? -74.521 3.090 40.138 1.00 48.31 241 SER A N 1
ATOM 1974 C CA . SER A 1 241 ? -73.878 1.793 39.945 1.00 48.31 241 SER A CA 1
ATOM 1975 C C . SER A 1 241 ? -72.699 1.953 38.984 1.00 48.31 241 SER A C 1
ATOM 1977 O O . SER A 1 241 ? -72.877 2.207 37.794 1.00 48.31 241 SER A O 1
ATOM 1979 N N . LEU A 1 242 ? -71.487 1.832 39.522 1.00 53.34 242 LEU A N 1
ATOM 1980 C CA . LEU A 1 242 ? -70.247 1.747 38.760 1.00 53.34 242 LEU A CA 1
ATOM 1981 C C . LEU A 1 242 ? -70.258 0.435 37.969 1.00 53.34 242 LEU A C 1
ATOM 1983 O O . LEU A 1 242 ? -69.986 -0.631 38.514 1.00 53.34 242 LEU A O 1
ATOM 1987 N N . ILE A 1 243 ? -70.594 0.517 36.683 1.00 52.81 243 ILE A N 1
ATOM 1988 C CA . ILE A 1 243 ? -70.410 -0.587 35.741 1.00 52.81 243 ILE A CA 1
ATOM 1989 C C . ILE A 1 243 ? -68.931 -0.582 35.368 1.00 52.81 243 ILE A C 1
ATOM 1991 O O . ILE A 1 243 ? -68.479 0.298 34.637 1.00 52.81 243 ILE A O 1
ATOM 1995 N N . ILE A 1 244 ? -68.169 -1.527 35.915 1.00 59.31 244 ILE A N 1
ATOM 1996 C CA . ILE A 1 244 ? -66.754 -1.721 35.589 1.00 59.31 244 ILE A CA 1
ATOM 1997 C C . ILE A 1 244 ? -66.674 -2.923 34.633 1.00 59.31 244 ILE A C 1
ATOM 1999 O O . ILE A 1 244 ? -66.796 -4.062 35.089 1.00 59.31 244 ILE A O 1
ATOM 2003 N N . PRO A 1 245 ? -66.473 -2.720 33.316 1.00 60.31 245 PRO A N 1
ATOM 2004 C CA . PRO A 1 245 ? -66.556 -3.788 32.314 1.00 60.31 245 PRO A CA 1
ATOM 2005 C C . PRO A 1 245 ? -65.487 -4.882 32.455 1.00 60.31 245 PRO A C 1
ATOM 2007 O O . PRO A 1 245 ? -65.637 -5.978 31.913 1.00 60.31 245 PRO A O 1
ATOM 2010 N N . SER A 1 246 ? -64.365 -4.599 33.122 1.00 57.62 246 SER A N 1
ATOM 2011 C CA . SER A 1 246 ? -63.332 -5.595 33.449 1.00 57.62 246 SER A CA 1
ATOM 2012 C C . SER A 1 246 ? -63.763 -6.501 34.611 1.00 57.62 246 SER A C 1
ATOM 2014 O O . SER A 1 246 ? -63.601 -7.716 34.529 1.00 57.62 246 SER A O 1
ATOM 2016 N N . LEU A 1 247 ? -64.408 -5.936 35.634 1.00 58.34 247 LEU A N 1
ATOM 2017 C CA . LEU A 1 247 ? -65.025 -6.657 36.749 1.00 58.34 247 LEU A CA 1
ATOM 2018 C C . LEU A 1 247 ? -66.274 -7.418 36.309 1.00 58.34 247 LEU A C 1
ATOM 2020 O O . LEU A 1 247 ? -66.436 -8.549 36.731 1.00 58.34 247 LEU A O 1
ATOM 2024 N N . GLU A 1 248 ? -67.101 -6.883 35.409 1.00 61.19 248 GLU A N 1
ATOM 2025 C CA . GLU A 1 248 ? -68.184 -7.651 34.776 1.00 61.19 248 GLU A CA 1
ATOM 2026 C C . GLU A 1 248 ? -67.645 -8.804 33.927 1.00 61.19 248 GLU A C 1
ATOM 2028 O O . GLU A 1 248 ? -68.251 -9.867 33.900 1.00 61.19 248 GLU A O 1
ATOM 2033 N N . ARG A 1 249 ? -66.498 -8.654 33.251 1.00 63.44 249 ARG A N 1
ATOM 2034 C CA . ARG A 1 249 ? -65.847 -9.770 32.541 1.00 63.44 249 ARG A CA 1
ATOM 2035 C C . ARG A 1 249 ? -65.263 -10.807 33.497 1.00 63.44 249 ARG A C 1
ATOM 2037 O O . ARG A 1 249 ? -65.389 -11.995 33.220 1.00 63.44 249 ARG A O 1
ATOM 2044 N N . LEU A 1 250 ? -64.681 -10.385 34.619 1.00 61.81 250 LEU A N 1
ATOM 2045 C CA . LEU A 1 250 ? -64.165 -11.277 35.659 1.00 61.81 250 LEU A CA 1
ATOM 2046 C C . LEU A 1 250 ? -65.305 -11.993 36.401 1.00 61.81 250 LEU A C 1
ATOM 2048 O O . LEU A 1 250 ? -65.223 -13.192 36.636 1.00 61.81 250 LEU A O 1
ATOM 2052 N N . VAL A 1 251 ? -66.393 -11.284 36.710 1.00 63.38 251 VAL A N 1
ATOM 2053 C CA . VAL A 1 251 ? -67.619 -11.825 37.310 1.00 63.38 251 VAL A CA 1
ATOM 2054 C C . VAL A 1 251 ? -68.310 -12.758 36.326 1.00 63.38 251 VAL A C 1
ATOM 2056 O O . VAL A 1 251 ? -68.587 -13.877 36.714 1.00 63.38 251 VAL A O 1
ATOM 2059 N N . ASN A 1 252 ? -68.451 -12.411 35.044 1.00 62.19 252 ASN A N 1
ATOM 2060 C CA . ASN A 1 252 ? -68.954 -13.340 34.023 1.00 62.19 252 ASN A CA 1
ATOM 2061 C C . ASN A 1 252 ? -68.034 -14.562 33.844 1.00 62.19 252 ASN A C 1
ATOM 2063 O O . ASN A 1 252 ? -68.523 -15.665 33.628 1.00 62.19 252 ASN A O 1
ATOM 2067 N N . ALA A 1 253 ? -66.709 -14.414 33.963 1.00 60.84 253 ALA A N 1
ATOM 2068 C CA . ALA A 1 253 ? -65.767 -15.536 33.910 1.00 60.84 253 ALA A CA 1
ATOM 2069 C C . ALA A 1 253 ? -65.859 -16.433 35.161 1.00 60.84 253 ALA A C 1
ATOM 2071 O O . ALA A 1 253 ? -65.798 -17.658 35.047 1.00 60.84 253 ALA A O 1
ATOM 2072 N N . ILE A 1 254 ? -66.067 -15.851 36.344 1.00 59.94 254 ILE A N 1
ATOM 2073 C CA . ILE A 1 254 ? -66.256 -16.565 37.615 1.00 59.94 254 ILE A CA 1
ATOM 2074 C C . ILE A 1 254 ? -67.651 -17.208 37.684 1.00 59.94 254 ILE A C 1
ATOM 2076 O O . ILE A 1 254 ? -67.766 -18.362 38.082 1.00 59.94 254 ILE A O 1
ATOM 2080 N N . GLU A 1 255 ? -68.698 -16.523 37.232 1.00 51.81 255 GLU A N 1
ATOM 2081 C CA . GLU A 1 255 ? -70.064 -17.039 37.094 1.00 51.81 255 GLU A CA 1
ATOM 2082 C C . GLU A 1 255 ? -70.133 -18.123 36.011 1.00 51.81 255 GLU A C 1
ATOM 2084 O O . GLU A 1 255 ? -70.808 -19.125 36.215 1.00 51.81 255 GLU A O 1
ATOM 2089 N N . SER A 1 256 ? -69.341 -18.036 34.933 1.00 53.09 256 SER A N 1
ATOM 2090 C CA . SER A 1 256 ? -69.192 -19.133 33.959 1.00 53.09 256 SER A CA 1
ATOM 2091 C C . SER A 1 256 ? -68.441 -20.352 34.514 1.00 53.09 256 SER A C 1
ATOM 2093 O O . SER A 1 256 ? -68.682 -21.472 34.066 1.00 53.09 256 SER A O 1
ATOM 2095 N N . LYS A 1 257 ? -67.553 -20.157 35.504 1.00 51.75 257 LYS A N 1
ATOM 2096 C CA . LYS A 1 257 ? -66.872 -21.241 36.236 1.00 51.75 257 LYS A CA 1
ATOM 2097 C C . LYS A 1 257 ? -67.744 -21.835 37.356 1.00 51.75 257 LYS A C 1
ATOM 2099 O O . LYS A 1 257 ? -67.537 -22.996 37.698 1.00 51.75 257 LYS A O 1
ATOM 2104 N N . ASN A 1 258 ? -68.703 -21.076 37.898 1.00 49.09 258 ASN A N 1
ATOM 2105 C CA . ASN A 1 258 ? -69.515 -21.458 39.063 1.00 49.09 258 ASN A CA 1
ATOM 2106 C C . ASN A 1 258 ? -70.993 -21.768 38.750 1.00 49.09 258 ASN A C 1
ATOM 2108 O O . ASN A 1 258 ? -71.700 -22.266 39.626 1.00 49.09 258 ASN A O 1
ATOM 2112 N N . ALA A 1 259 ? -71.480 -21.519 37.532 1.00 42.25 259 ALA A N 1
ATOM 2113 C CA . ALA A 1 259 ? -72.796 -21.967 37.088 1.00 42.25 259 ALA A CA 1
ATOM 2114 C C . ALA A 1 259 ? -72.756 -23.471 36.769 1.00 42.25 259 ALA A C 1
ATOM 2116 O O . ALA A 1 259 ? -72.541 -23.902 35.635 1.00 42.25 259 ALA A O 1
ATOM 2117 N N . GLU A 1 260 ? -72.983 -24.288 37.795 1.00 47.22 260 GLU A N 1
ATOM 2118 C CA . GLU A 1 260 ? -73.420 -25.674 37.642 1.00 47.22 260 GLU A CA 1
ATOM 2119 C C . GLU A 1 260 ? -74.782 -25.705 36.924 1.00 47.22 260 GLU A C 1
ATOM 2121 O O . GLU A 1 260 ? -75.839 -25.741 37.549 1.00 47.22 260 GLU A O 1
ATOM 2126 N N . GLY A 1 261 ? -74.776 -25.669 35.590 1.00 50.50 261 GLY A N 1
ATOM 2127 C CA . GLY A 1 261 ? -75.983 -25.892 34.796 1.00 50.50 261 GLY A CA 1
ATOM 2128 C C . GLY A 1 261 ? -76.026 -25.118 33.486 1.00 50.50 261 GLY A C 1
ATOM 2129 O O . GLY A 1 261 ? -76.259 -23.918 33.478 1.00 50.50 261 GLY A O 1
ATOM 2130 N N . ILE A 1 262 ? -75.927 -25.866 32.382 1.00 47.38 262 ILE A N 1
ATOM 2131 C CA . ILE A 1 262 ? -76.074 -25.432 30.980 1.00 47.38 262 ILE A CA 1
ATOM 2132 C C . ILE A 1 262 ? -74.850 -24.666 30.444 1.00 47.38 262 ILE A C 1
ATOM 2134 O O . ILE A 1 262 ? -74.922 -23.535 29.977 1.00 47.38 262 ILE A O 1
ATOM 2138 N N . PHE A 1 263 ? -73.702 -25.351 30.436 1.00 44.28 263 PHE A N 1
ATOM 2139 C CA . PHE A 1 263 ? -72.626 -25.053 29.491 1.00 44.28 263 PHE A CA 1
ATOM 2140 C C . PHE A 1 263 ? -73.186 -25.266 28.080 1.00 44.28 263 PHE A C 1
ATOM 2142 O O . PHE A 1 263 ? -73.489 -26.402 27.703 1.00 44.28 263 PHE A O 1
ATOM 2149 N N . ASP A 1 264 ? -73.360 -24.195 27.307 1.00 57.25 264 ASP A N 1
ATOM 2150 C CA . ASP A 1 264 ? -73.806 -24.294 25.919 1.00 57.25 264 ASP A CA 1
ATOM 2151 C C . ASP A 1 264 ? -72.631 -24.800 25.065 1.00 57.25 264 ASP A C 1
ATOM 2153 O O . ASP A 1 264 ? -71.960 -24.064 24.340 1.00 57.25 264 ASP A O 1
ATOM 2157 N N . ALA A 1 265 ? -72.320 -26.092 25.217 1.00 56.31 265 ALA A N 1
ATOM 2158 C CA . ALA A 1 265 ? -71.227 -26.785 24.540 1.00 56.31 265 ALA A CA 1
ATOM 2159 C C . ALA A 1 265 ? -71.297 -26.597 23.019 1.00 56.31 265 ALA A C 1
ATOM 2161 O O . ALA A 1 265 ? -70.268 -26.607 22.345 1.00 56.31 265 ALA A O 1
ATOM 2162 N N . ASN A 1 266 ? -72.499 -26.354 22.490 1.00 57.28 266 ASN A N 1
ATOM 2163 C CA . ASN A 1 266 ? -72.729 -26.023 21.093 1.00 57.28 266 ASN A CA 1
ATOM 2164 C C . ASN A 1 266 ? -72.085 -24.697 20.675 1.00 57.28 266 ASN A C 1
ATOM 2166 O O . ASN A 1 266 ? -71.580 -24.626 19.561 1.00 57.28 266 ASN A O 1
ATOM 2170 N N . LEU A 1 267 ? -72.048 -23.669 21.529 1.00 63.31 267 LEU A N 1
ATOM 2171 C CA . LEU A 1 267 ? -71.436 -22.381 21.191 1.00 63.31 267 LEU A CA 1
ATOM 2172 C C . LEU A 1 267 ? -69.905 -22.472 21.188 1.00 63.31 267 LEU A C 1
ATOM 2174 O O . LEU A 1 267 ? -69.265 -21.961 20.273 1.00 63.31 267 LEU A O 1
ATOM 2178 N N . HIS A 1 268 ? -69.318 -23.189 22.151 1.00 64.88 268 HIS A N 1
ATOM 2179 C CA . HIS A 1 268 ? -67.872 -23.431 22.189 1.00 64.88 268 HIS A CA 1
ATOM 2180 C C . HIS A 1 268 ? -67.417 -24.348 21.043 1.00 64.88 268 HIS A C 1
ATOM 2182 O O . HIS A 1 268 ? -66.416 -24.071 20.383 1.00 64.88 268 HIS A O 1
ATOM 2188 N N . LEU A 1 269 ? -68.161 -25.424 20.758 1.00 70.81 269 LEU A N 1
ATOM 2189 C CA . LEU A 1 269 ? -67.899 -26.276 19.594 1.00 70.81 269 LEU A CA 1
ATOM 2190 C C . LEU A 1 269 ? -68.077 -25.494 18.293 1.00 70.81 269 LEU A C 1
ATOM 2192 O O . LEU A 1 269 ? -67.283 -25.675 17.377 1.00 70.81 269 LEU A O 1
ATOM 2196 N N . LYS A 1 270 ? -69.055 -24.586 18.211 1.00 80.56 270 LYS A N 1
ATOM 2197 C CA . LYS A 1 270 ? -69.248 -23.732 17.037 1.00 80.56 270 LYS A CA 1
ATOM 2198 C C . LYS A 1 270 ? -68.122 -22.719 16.861 1.00 80.56 270 LYS A C 1
ATOM 2200 O O . LYS A 1 270 ? -67.591 -22.635 15.766 1.00 80.56 270 LYS A O 1
ATOM 2205 N N . ALA A 1 271 ? -67.673 -22.053 17.922 1.00 77.25 271 ALA A N 1
ATOM 2206 C CA . ALA A 1 271 ? -66.513 -21.164 17.868 1.00 77.25 271 ALA A CA 1
ATOM 2207 C C . ALA A 1 271 ? -65.232 -21.915 17.460 1.00 77.25 271 ALA A C 1
ATOM 2209 O O . ALA A 1 271 ? -64.443 -21.418 16.658 1.00 77.25 271 ALA A O 1
ATOM 2210 N N . GLN A 1 272 ? -65.046 -23.145 17.952 1.00 81.44 272 GLN A N 1
ATOM 2211 C CA . GLN A 1 272 ? -63.923 -23.994 17.557 1.00 81.44 272 GLN A CA 1
ATOM 2212 C C . GLN A 1 272 ? -64.036 -24.450 16.094 1.00 81.44 272 GLN A C 1
ATOM 2214 O O . GLN A 1 272 ? -63.040 -24.446 15.372 1.00 81.44 272 GLN A O 1
ATOM 2219 N N . VAL A 1 273 ? -65.238 -24.807 15.634 1.00 83.94 273 VAL A N 1
ATOM 2220 C CA . VAL A 1 273 ? -65.510 -25.144 14.230 1.00 83.94 273 VAL A CA 1
ATOM 2221 C C . VAL A 1 273 ? -65.288 -23.931 13.334 1.00 83.94 273 VAL A C 1
ATOM 2223 O O . VAL A 1 273 ? -64.632 -24.076 12.309 1.00 83.94 273 VAL A O 1
ATOM 2226 N N . ASP A 1 274 ? -65.740 -22.741 13.716 1.00 86.38 274 ASP A N 1
ATOM 2227 C CA . ASP A 1 274 ? -65.566 -21.507 12.946 1.00 86.38 274 ASP A CA 1
ATOM 2228 C C . ASP A 1 274 ? -64.082 -21.109 12.876 1.00 86.38 274 ASP A C 1
ATOM 2230 O O . ASP A 1 274 ? -63.581 -20.778 11.802 1.00 86.38 274 ASP A O 1
ATOM 2234 N N . GLN A 1 275 ? -63.330 -21.254 13.973 1.00 87.56 275 GLN A N 1
ATOM 2235 C CA . GLN A 1 275 ? -61.882 -21.023 13.992 1.00 87.56 275 GLN A CA 1
ATOM 2236 C C . GLN A 1 275 ? -61.121 -22.030 13.116 1.00 87.56 275 GLN A C 1
ATOM 2238 O O . GLN A 1 275 ? -60.212 -21.656 12.370 1.00 87.56 275 GLN A O 1
ATOM 2243 N N . LEU A 1 276 ? -61.486 -23.314 13.183 1.00 86.31 276 LEU A N 1
ATOM 2244 C CA . LEU A 1 276 ? -60.916 -24.343 12.312 1.00 86.31 276 LEU A CA 1
ATOM 2245 C C . LEU A 1 276 ? -61.311 -24.117 10.850 1.00 86.31 276 LEU A C 1
ATOM 2247 O O . LEU A 1 276 ? -60.495 -24.364 9.968 1.00 86.31 276 LEU A O 1
ATOM 2251 N N . THR A 1 277 ? -62.517 -23.614 10.591 1.00 90.94 277 THR A N 1
ATOM 2252 C CA . THR A 1 277 ? -62.998 -23.272 9.246 1.00 90.94 277 THR A CA 1
ATOM 2253 C C . THR A 1 277 ? -62.220 -22.087 8.679 1.00 90.94 277 THR A C 1
ATOM 2255 O O . THR A 1 277 ? -61.776 -22.164 7.536 1.00 90.94 277 THR A O 1
ATOM 2258 N N . GLY A 1 278 ? -61.958 -21.053 9.487 1.00 89.50 278 GLY A N 1
ATOM 2259 C CA . GLY A 1 278 ? -61.110 -19.916 9.119 1.00 89.50 278 GLY A CA 1
ATOM 2260 C C . GLY A 1 278 ? -59.689 -20.345 8.755 1.00 89.50 278 GLY A C 1
ATOM 2261 O O . GLY A 1 278 ? -59.235 -20.076 7.647 1.00 89.50 278 GLY A O 1
ATOM 2262 N N . ARG A 1 279 ? -59.033 -21.137 9.616 1.00 86.81 279 ARG A N 1
ATOM 2263 C CA . ARG A 1 279 ? -57.696 -21.686 9.321 1.00 86.81 279 ARG A CA 1
ATOM 2264 C C . ARG A 1 279 ? -57.677 -22.596 8.094 1.00 86.81 279 ARG A C 1
ATOM 2266 O O . ARG A 1 279 ? -56.700 -22.619 7.356 1.00 86.81 279 ARG A O 1
ATOM 2273 N N . ASN A 1 280 ? -58.733 -23.378 7.867 1.00 90.19 280 ASN A N 1
ATOM 2274 C CA . ASN A 1 280 ? -58.821 -24.226 6.677 1.00 90.19 280 ASN A CA 1
ATOM 2275 C C . ASN A 1 280 ? -58.954 -23.376 5.406 1.00 90.19 280 ASN A C 1
ATOM 2277 O O . ASN A 1 280 ? -58.364 -23.718 4.385 1.00 90.19 280 ASN A O 1
ATOM 2281 N N . GLU A 1 281 ? -59.687 -22.262 5.461 1.00 91.12 281 GLU A N 1
ATOM 2282 C CA . GLU A 1 281 ? -59.813 -21.348 4.326 1.00 91.12 281 GLU A CA 1
ATOM 2283 C C . GLU A 1 281 ? -58.514 -20.571 4.062 1.00 91.12 281 GLU A C 1
ATOM 2285 O O . GLU A 1 281 ? -58.116 -20.471 2.901 1.00 91.12 281 GLU A O 1
ATOM 2290 N N . GLU A 1 282 ? -57.795 -20.149 5.109 1.00 88.00 282 GLU A N 1
ATOM 2291 C CA . GLU A 1 282 ? -56.437 -19.583 5.015 1.00 88.00 282 GLU A CA 1
ATOM 2292 C C . GLU A 1 282 ? -55.468 -20.575 4.357 1.00 88.00 282 GLU A C 1
ATOM 2294 O O . GLU A 1 282 ? -54.865 -20.263 3.333 1.00 88.00 282 GLU A O 1
ATOM 2299 N N . LEU A 1 283 ? -55.409 -21.821 4.842 1.00 88.12 283 LEU A N 1
ATOM 2300 C CA . LEU A 1 283 ? -54.572 -22.871 4.246 1.00 88.12 283 LEU A CA 1
ATOM 2301 C C . LEU A 1 283 ? -54.963 -23.177 2.793 1.00 88.12 283 LEU A C 1
ATOM 2303 O O . LEU A 1 283 ? -54.110 -23.457 1.952 1.00 88.12 283 LEU A O 1
ATOM 2307 N N . ARG A 1 284 ? -56.257 -23.125 2.456 1.00 91.88 284 ARG A N 1
ATOM 2308 C CA . ARG A 1 284 ? -56.722 -23.270 1.066 1.00 91.88 284 ARG A CA 1
ATOM 2309 C C . ARG A 1 284 ? -56.345 -22.077 0.204 1.00 91.88 284 ARG A C 1
ATOM 2311 O O . ARG A 1 284 ? -56.219 -22.245 -1.012 1.00 91.88 284 ARG A O 1
ATOM 2318 N N . GLN A 1 285 ? -56.252 -20.883 0.774 1.00 90.00 285 GLN A N 1
ATOM 2319 C CA . GLN A 1 285 ? -55.812 -19.692 0.065 1.00 90.00 285 GLN A CA 1
ATOM 2320 C C . GLN A 1 285 ? -54.302 -19.742 -0.177 1.00 90.00 285 GLN A C 1
ATOM 2322 O O . GLN A 1 285 ? -53.897 -19.638 -1.333 1.00 90.00 285 GLN A O 1
ATOM 2327 N N . GLU A 1 286 ? -53.505 -20.059 0.843 1.00 87.69 286 GLU A N 1
ATOM 2328 C CA . GLU A 1 286 ? -52.061 -20.291 0.716 1.00 87.69 286 GLU A CA 1
ATOM 2329 C C . GLU A 1 286 ? -51.766 -21.391 -0.311 1.00 87.69 286 GLU A C 1
ATOM 2331 O O . GLU A 1 286 ? -50.987 -21.194 -1.240 1.00 87.69 286 GLU A O 1
ATOM 2336 N N . LEU A 1 287 ? -52.477 -22.525 -0.253 1.00 89.50 287 LEU A N 1
ATOM 2337 C CA . LEU A 1 287 ? -52.327 -23.596 -1.241 1.00 89.50 287 LEU A CA 1
ATOM 2338 C C . LEU A 1 287 ? -52.696 -23.132 -2.661 1.00 89.50 287 LEU A C 1
ATOM 2340 O O . LEU A 1 287 ? -52.083 -23.572 -3.638 1.00 89.50 287 LEU A O 1
ATOM 2344 N N . ARG A 1 288 ? -53.708 -22.267 -2.810 1.00 92.31 288 ARG A N 1
ATOM 2345 C CA . ARG A 1 288 ? -54.087 -21.689 -4.111 1.00 92.31 288 ARG A CA 1
ATOM 2346 C C . ARG A 1 288 ? -53.015 -20.732 -4.625 1.00 92.31 288 ARG A C 1
ATOM 2348 O O . ARG A 1 288 ? -52.731 -20.761 -5.821 1.00 92.31 288 ARG A O 1
ATOM 2355 N N . GLU A 1 289 ? -52.427 -19.919 -3.761 1.00 87.88 289 GLU A N 1
ATOM 2356 C CA . GLU A 1 289 ? -51.356 -18.979 -4.097 1.00 87.88 289 GLU A CA 1
ATOM 2357 C C . GLU A 1 289 ? -50.069 -19.723 -4.463 1.00 87.88 289 GLU A C 1
ATOM 2359 O O . GLU A 1 289 ? -49.581 -19.551 -5.580 1.00 87.88 289 GLU A O 1
ATOM 2364 N N . SER A 1 290 ? -49.628 -20.686 -3.649 1.00 84.25 290 SER A N 1
ATOM 2365 C CA . SER A 1 290 ? -48.483 -21.546 -3.975 1.00 84.25 290 SER A CA 1
ATOM 2366 C C . SER A 1 290 ? -48.691 -22.332 -5.272 1.00 84.25 290 SER A C 1
ATOM 2368 O O . SER A 1 290 ? -47.755 -22.518 -6.045 1.00 84.25 290 SER A O 1
ATOM 2370 N N . ARG A 1 291 ? -49.920 -22.778 -5.575 1.00 89.25 291 ARG A N 1
ATOM 2371 C CA . ARG A 1 291 ? -50.227 -23.412 -6.871 1.00 89.25 291 ARG A CA 1
ATOM 2372 C C . ARG A 1 291 ? -50.141 -22.427 -8.034 1.00 89.25 291 ARG A C 1
ATOM 2374 O O . ARG A 1 291 ? -49.638 -22.804 -9.089 1.00 89.25 291 ARG A O 1
ATOM 2381 N N . LYS A 1 292 ? -50.615 -21.188 -7.875 1.00 91.69 292 LYS A N 1
ATOM 2382 C CA . LYS A 1 292 ? -50.480 -20.144 -8.908 1.00 91.69 292 LYS A CA 1
ATOM 2383 C C . LYS A 1 292 ? -49.013 -19.808 -9.165 1.00 91.69 292 LYS A C 1
ATOM 2385 O O . LYS A 1 292 ? -48.624 -19.688 -10.324 1.00 91.69 292 LYS A O 1
ATOM 2390 N N . GLU A 1 293 ? -48.207 -19.716 -8.114 1.00 89.19 293 GLU A N 1
ATOM 2391 C CA . GLU A 1 293 ? -46.761 -19.512 -8.213 1.00 89.19 293 GLU A CA 1
ATOM 2392 C C . GLU A 1 293 ? -46.070 -20.706 -8.875 1.00 89.19 293 GLU A C 1
ATOM 2394 O O . GLU A 1 293 ? -45.317 -20.535 -9.827 1.00 89.19 293 GLU A O 1
ATOM 2399 N N . ALA A 1 294 ? -46.393 -21.937 -8.477 1.00 87.25 294 ALA A N 1
ATOM 2400 C CA . ALA A 1 294 ? -45.858 -23.132 -9.125 1.00 87.25 294 ALA A CA 1
ATOM 2401 C C . ALA A 1 294 ? -46.202 -23.182 -10.627 1.00 87.25 294 ALA A C 1
ATOM 2403 O O . ALA A 1 294 ? -45.354 -23.539 -11.447 1.00 87.25 294 ALA A O 1
ATOM 2404 N N . ILE A 1 295 ? -47.421 -22.781 -11.013 1.00 91.06 295 ILE A N 1
ATOM 2405 C CA . ILE A 1 295 ? -47.827 -22.677 -12.422 1.00 91.06 295 ILE A CA 1
ATOM 2406 C C . ILE A 1 295 ? -47.046 -21.568 -13.137 1.00 91.06 295 ILE A C 1
ATOM 2408 O O . ILE A 1 295 ? -46.600 -21.782 -14.265 1.00 91.06 295 ILE A O 1
ATOM 2412 N N . SER A 1 296 ? -46.847 -20.403 -12.514 1.00 90.12 296 SER A N 1
ATOM 2413 C CA . SER A 1 296 ? -46.097 -19.302 -13.131 1.00 90.12 296 SER A CA 1
ATOM 2414 C C . SER A 1 296 ? -44.625 -19.678 -13.346 1.00 90.12 296 SER A C 1
ATOM 2416 O O . SER A 1 296 ? -44.097 -19.467 -14.441 1.00 90.12 296 SER A O 1
ATOM 2418 N N . TYR A 1 297 ? -43.992 -20.336 -12.370 1.00 89.25 297 TYR A N 1
ATOM 2419 C CA . TYR A 1 297 ? -42.638 -20.874 -12.500 1.00 89.25 297 TYR A CA 1
ATOM 2420 C C . TYR A 1 297 ? -42.558 -21.993 -13.541 1.00 89.25 297 TYR A C 1
ATOM 2422 O O . TYR A 1 297 ? -41.635 -22.004 -14.352 1.00 89.25 297 TYR A O 1
ATOM 2430 N N . SER A 1 298 ? -43.545 -22.891 -13.597 1.00 89.06 298 SER A N 1
ATOM 2431 C CA . SER A 1 298 ? -43.617 -23.934 -14.628 1.00 89.06 298 SER A CA 1
ATOM 2432 C C . SER A 1 298 ? -43.735 -23.344 -16.040 1.00 89.06 298 SER A C 1
ATOM 2434 O O . SER A 1 298 ? -43.061 -23.800 -16.963 1.00 89.06 298 SER A O 1
ATOM 2436 N N . GLN A 1 299 ? -44.515 -22.274 -16.219 1.00 91.38 299 GLN A N 1
ATOM 2437 C CA . GLN A 1 299 ? -44.606 -21.562 -17.497 1.00 91.38 299 GLN A CA 1
ATOM 2438 C C . GLN A 1 299 ? -43.297 -20.854 -17.868 1.00 91.38 299 GLN A C 1
ATOM 2440 O O . GLN A 1 299 ? -42.913 -20.852 -19.039 1.00 91.38 299 GLN A O 1
ATOM 2445 N N . GLN A 1 300 ? -42.601 -20.256 -16.897 1.00 89.62 300 GLN A N 1
ATOM 2446 C CA . GLN A 1 300 ? -41.279 -19.666 -17.127 1.00 89.62 300 GLN A CA 1
ATOM 2447 C C . GLN A 1 300 ? -40.253 -20.735 -17.520 1.00 89.62 300 GLN A C 1
ATOM 2449 O O . GLN A 1 300 ? -39.517 -20.537 -18.486 1.00 89.62 300 GLN A O 1
ATOM 2454 N N . LEU A 1 301 ? -40.266 -21.888 -16.845 1.00 88.94 301 LEU A N 1
ATOM 2455 C CA . LEU A 1 301 ? -39.433 -23.044 -17.173 1.00 88.94 301 LEU A CA 1
ATOM 2456 C C . LEU A 1 301 ? -39.715 -23.548 -18.596 1.00 88.94 301 LEU A C 1
ATOM 2458 O O . LEU A 1 301 ? -38.785 -23.749 -19.369 1.00 88.94 301 LEU A O 1
ATOM 2462 N N . ALA A 1 302 ? -40.986 -23.685 -18.982 1.00 90.38 302 ALA A N 1
ATOM 2463 C CA . ALA A 1 302 ? -41.359 -24.102 -20.333 1.00 90.38 302 ALA A CA 1
ATOM 2464 C C . ALA A 1 302 ? -40.865 -23.111 -21.403 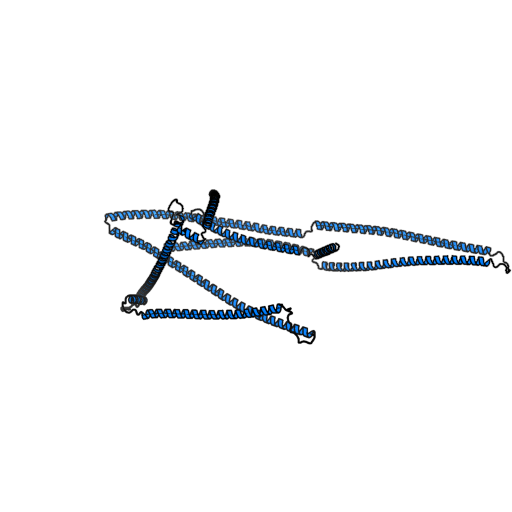1.00 90.38 302 ALA A C 1
ATOM 2466 O O . ALA A 1 302 ? -40.332 -23.524 -22.431 1.00 90.38 302 ALA A O 1
ATOM 2467 N N . LYS A 1 303 ? -40.972 -21.798 -21.153 1.00 91.56 303 LYS A N 1
ATOM 2468 C CA . LYS A 1 303 ? -40.424 -20.765 -22.050 1.00 91.56 303 LYS A CA 1
ATOM 2469 C C . LYS A 1 303 ? -38.897 -20.821 -22.141 1.00 91.56 303 LYS A C 1
ATOM 2471 O O . LYS A 1 303 ? -38.353 -20.609 -23.223 1.00 91.56 303 LYS A O 1
ATOM 2476 N N . ALA A 1 304 ? -38.213 -21.089 -21.029 1.00 87.19 304 ALA A N 1
ATOM 2477 C CA . ALA A 1 304 ? -36.764 -21.253 -21.006 1.00 87.19 304 ALA A CA 1
ATOM 2478 C C . ALA A 1 304 ? -36.332 -22.497 -21.796 1.00 87.19 304 ALA A C 1
ATOM 2480 O O . ALA A 1 304 ? -35.456 -22.387 -22.648 1.00 87.19 304 ALA A O 1
ATOM 2481 N N . ASN A 1 305 ? -37.009 -23.631 -21.607 1.00 87.00 305 ASN A N 1
ATOM 2482 C CA . ASN A 1 305 ? -36.738 -24.862 -22.352 1.00 87.00 305 ASN A CA 1
ATOM 2483 C C . ASN A 1 305 ? -36.968 -24.683 -23.858 1.00 87.00 305 ASN A C 1
ATOM 2485 O O . ASN A 1 305 ? -36.131 -25.096 -24.645 1.00 87.00 305 ASN A O 1
ATOM 2489 N N . LEU A 1 306 ? -38.025 -23.976 -24.278 1.00 92.06 306 LEU A N 1
ATOM 2490 C CA . LEU A 1 306 ? -38.233 -23.663 -25.700 1.00 92.06 306 LEU A CA 1
ATOM 2491 C C . LEU A 1 306 ? -37.113 -22.790 -26.291 1.00 92.06 306 LEU A C 1
ATOM 2493 O O . LEU A 1 306 ? -36.761 -22.954 -27.458 1.00 92.06 306 LEU A O 1
ATOM 2497 N N . LYS A 1 307 ? -36.546 -21.864 -25.506 1.00 90.94 307 LYS A N 1
ATOM 2498 C CA . LYS A 1 307 ? -35.367 -21.088 -25.922 1.00 90.94 307 LYS A CA 1
ATOM 2499 C C . LYS A 1 307 ? -34.124 -21.962 -26.029 1.00 90.94 307 LYS A C 1
ATOM 2501 O O . LYS A 1 307 ? -33.375 -21.795 -26.983 1.00 90.94 307 LYS A O 1
ATOM 2506 N N . VAL A 1 308 ? -33.915 -22.868 -25.076 1.00 86.44 308 VAL A N 1
ATOM 2507 C CA . VAL A 1 308 ? -32.805 -23.828 -25.117 1.00 86.44 308 VAL A CA 1
ATOM 2508 C C . VAL A 1 308 ? -32.935 -24.717 -26.349 1.00 86.44 308 VAL A C 1
ATOM 2510 O O . VAL A 1 308 ? -32.007 -24.741 -27.141 1.00 86.44 308 VAL A O 1
ATOM 2513 N N . ASP A 1 309 ? -34.103 -25.306 -26.609 1.00 89.38 309 ASP A N 1
ATOM 2514 C CA . ASP A 1 309 ? -34.357 -26.101 -27.818 1.00 89.38 309 ASP A CA 1
ATOM 2515 C C . ASP A 1 309 ? -34.112 -25.304 -29.108 1.00 89.38 309 ASP A C 1
ATOM 2517 O O . ASP A 1 309 ? -33.643 -25.848 -30.108 1.00 89.38 309 ASP A O 1
ATOM 2521 N N . HIS A 1 310 ? -34.461 -24.013 -29.125 1.00 87.00 310 HIS A N 1
ATOM 2522 C CA . HIS A 1 310 ? -34.211 -23.149 -30.277 1.00 87.00 310 HIS A CA 1
ATOM 2523 C C . HIS A 1 310 ? -32.714 -22.907 -30.489 1.00 87.00 310 HIS A C 1
ATOM 2525 O O . HIS A 1 310 ? -32.230 -23.086 -31.603 1.00 87.00 310 HIS A O 1
ATOM 2531 N N . LEU A 1 311 ? -31.983 -22.577 -29.421 1.00 83.81 311 LEU A N 1
ATOM 2532 C CA . LEU A 1 311 ? -30.534 -22.381 -29.454 1.00 83.81 311 LEU A CA 1
ATOM 2533 C C . LEU A 1 311 ? -29.791 -23.682 -29.767 1.00 83.81 311 LEU A C 1
ATOM 2535 O O . LEU A 1 311 ? -28.810 -23.665 -30.496 1.00 83.81 311 LEU A O 1
ATOM 2539 N N . GLU A 1 312 ? -30.258 -24.825 -29.273 1.00 83.44 312 GLU A N 1
ATOM 2540 C CA . GLU A 1 312 ? -29.696 -26.133 -29.604 1.00 83.44 312 GLU A CA 1
ATOM 2541 C C . GLU A 1 312 ? -29.919 -26.473 -31.076 1.00 83.44 312 GLU A C 1
ATOM 2543 O O . GLU A 1 312 ? -28.992 -26.924 -31.744 1.00 83.44 312 GLU A O 1
ATOM 2548 N N . LYS A 1 313 ? -31.109 -26.195 -31.624 1.00 84.31 313 LYS A N 1
ATOM 2549 C CA . LYS A 1 313 ? -31.366 -26.329 -33.067 1.00 84.31 313 LYS A CA 1
ATOM 2550 C C . LYS A 1 313 ? -30.500 -25.377 -33.886 1.00 84.31 313 LYS A C 1
ATOM 2552 O O . LYS A 1 313 ? -29.996 -25.786 -34.925 1.00 84.31 313 LYS A O 1
ATOM 2557 N N . GLU A 1 314 ? -30.284 -24.151 -33.420 1.00 78.19 314 GLU A N 1
ATOM 2558 C CA . GLU A 1 314 ? -29.384 -23.184 -34.052 1.00 78.19 314 GLU A CA 1
ATOM 2559 C C . GLU A 1 314 ? -27.925 -23.661 -34.001 1.00 78.19 314 GLU A C 1
ATOM 2561 O O . GLU A 1 314 ? -27.245 -23.650 -35.019 1.00 78.19 314 GLU A O 1
ATOM 2566 N N . ILE A 1 315 ? -27.465 -24.204 -32.870 1.00 75.06 315 ILE A N 1
ATOM 2567 C CA . ILE A 1 315 ? -26.140 -24.826 -32.728 1.00 75.06 315 ILE A CA 1
ATOM 2568 C C . ILE A 1 315 ? -26.006 -26.047 -33.641 1.00 75.06 315 ILE A C 1
ATOM 2570 O O . ILE A 1 315 ? -24.946 -26.254 -34.224 1.00 75.06 315 ILE A O 1
ATOM 2574 N N . ILE A 1 316 ? -27.050 -26.863 -33.790 1.00 79.12 316 ILE A N 1
ATOM 2575 C CA . ILE A 1 316 ? -27.043 -28.008 -34.708 1.00 79.12 316 ILE A CA 1
ATOM 2576 C C . ILE A 1 316 ? -26.978 -27.526 -36.160 1.00 79.12 316 ILE A C 1
ATOM 2578 O O . ILE A 1 316 ? -26.205 -28.085 -36.931 1.00 79.12 316 ILE A O 1
ATOM 2582 N N . LEU A 1 317 ? -27.717 -26.476 -36.530 1.00 73.31 317 LEU A N 1
ATOM 2583 C CA . LEU A 1 317 ? -27.631 -25.855 -37.856 1.00 73.31 317 LEU A CA 1
ATOM 2584 C C . LEU A 1 317 ? -26.237 -25.261 -38.109 1.00 73.31 317 LEU A C 1
ATOM 2586 O O . LEU A 1 317 ? -25.670 -25.471 -39.179 1.00 73.31 317 LEU A O 1
ATOM 2590 N N . LEU A 1 318 ? -25.645 -24.606 -37.107 1.00 61.22 318 LEU A N 1
ATOM 2591 C CA . LEU A 1 318 ? -24.287 -24.066 -37.170 1.00 61.22 318 LEU A CA 1
ATOM 2592 C C . LEU A 1 318 ? -23.240 -25.184 -37.303 1.00 61.22 318 LEU A C 1
ATOM 2594 O O . LEU A 1 318 ? -22.380 -25.111 -38.175 1.00 61.22 318 LEU A O 1
ATOM 2598 N N . ARG A 1 319 ? -23.360 -26.276 -36.540 1.00 63.56 319 ARG A N 1
ATOM 2599 C CA . ARG A 1 319 ? -22.488 -27.460 -36.665 1.00 63.56 319 ARG A CA 1
ATOM 2600 C C . ARG A 1 319 ? -22.679 -28.206 -37.986 1.00 63.56 319 ARG A C 1
ATOM 2602 O O . ARG A 1 319 ? -21.718 -28.733 -38.532 1.00 63.56 319 ARG A O 1
ATOM 2609 N N . GLN A 1 320 ? -23.895 -28.248 -38.532 1.00 61.22 320 GLN A N 1
ATOM 2610 C CA . GLN A 1 320 ? -24.145 -28.778 -39.878 1.00 61.22 320 GLN A CA 1
ATOM 2611 C C . GLN A 1 320 ? -23.540 -27.871 -40.962 1.00 61.22 320 GLN A C 1
ATOM 2613 O O . GLN A 1 320 ? -23.143 -28.370 -42.013 1.00 61.22 320 GLN A O 1
ATOM 2618 N N . SER A 1 321 ? -23.396 -26.569 -40.690 1.00 48.91 321 SER A N 1
ATOM 2619 C CA . SER A 1 321 ? -22.703 -25.615 -41.565 1.00 48.91 321 SER A CA 1
ATOM 2620 C C . SER A 1 321 ? -21.171 -25.583 -41.403 1.00 48.91 321 SER A C 1
ATOM 2622 O O . SER A 1 321 ? -20.490 -25.076 -42.288 1.00 48.91 321 SER A O 1
ATOM 2624 N N . GLU A 1 322 ? -20.597 -26.199 -40.358 1.00 43.44 322 GLU A N 1
ATOM 2625 C CA . GLU A 1 322 ? -19.134 -26.345 -40.179 1.00 43.44 322 GLU A CA 1
ATOM 2626 C C . GLU A 1 322 ? -18.487 -27.325 -41.186 1.00 43.44 322 GLU A C 1
ATOM 2628 O O . GLU A 1 322 ? -17.263 -27.389 -41.288 1.00 43.44 322 GLU A O 1
ATOM 2633 N N . GLY A 1 323 ? -19.287 -28.061 -41.970 1.00 44.84 323 GLY A N 1
ATOM 2634 C CA . GLY A 1 323 ? -18.820 -28.938 -43.053 1.00 44.84 323 GLY A CA 1
ATOM 2635 C C . GLY A 1 323 ? -18.711 -28.279 -44.436 1.00 44.84 323 GLY A C 1
ATOM 2636 O O . GLY A 1 323 ? -18.236 -28.917 -45.375 1.00 44.84 323 GLY A O 1
ATOM 2637 N N . SER A 1 324 ? -19.130 -27.021 -44.594 1.00 40.31 324 SER A N 1
ATOM 2638 C CA . SER A 1 324 ? -19.046 -26.288 -45.862 1.00 40.31 324 SER A CA 1
ATOM 2639 C C . SER A 1 324 ? -18.528 -24.877 -45.612 1.00 40.31 324 SER A C 1
ATOM 2641 O O . SER A 1 324 ? -19.191 -24.109 -44.924 1.00 40.31 324 SER A O 1
ATOM 2643 N N . ASN A 1 325 ? -17.358 -24.554 -46.174 1.00 41.97 325 ASN A N 1
ATOM 2644 C CA . ASN A 1 325 ? -16.724 -23.231 -46.175 1.00 41.97 325 ASN A CA 1
ATOM 2645 C C . ASN A 1 325 ? -17.731 -22.079 -46.028 1.00 41.97 325 ASN A C 1
ATOM 2647 O O . ASN A 1 325 ? -18.446 -21.756 -46.979 1.00 41.97 325 ASN A O 1
ATOM 2651 N N . VAL A 1 326 ? -17.753 -21.431 -44.861 1.00 38.69 326 VAL A N 1
ATOM 2652 C CA . VAL A 1 326 ? -18.505 -20.190 -44.662 1.00 38.69 326 VAL A CA 1
ATOM 2653 C C . VAL A 1 326 ? -17.769 -19.075 -45.405 1.00 38.69 326 VAL A C 1
ATOM 2655 O O . VAL A 1 326 ? -16.927 -18.368 -44.860 1.00 38.69 326 VAL A O 1
ATOM 2658 N N . VAL A 1 327 ? -18.082 -18.942 -46.692 1.00 40.81 327 VAL A N 1
ATOM 2659 C CA . VAL A 1 327 ? -18.065 -17.652 -47.375 1.00 40.81 327 VAL A CA 1
ATOM 2660 C C . VAL A 1 327 ? -19.348 -16.954 -46.940 1.00 40.81 327 VAL A C 1
ATOM 2662 O O . VAL A 1 327 ? -20.437 -17.501 -47.113 1.00 40.81 327 VAL A O 1
ATOM 2665 N N . PHE A 1 328 ? -19.229 -15.774 -46.331 1.00 38.12 328 PHE A N 1
ATOM 2666 C CA . PHE A 1 328 ? -20.384 -14.929 -46.038 1.00 38.12 328 PHE A CA 1
ATOM 2667 C C . PHE A 1 328 ? -21.187 -14.730 -47.325 1.00 38.12 328 PHE A C 1
ATOM 2669 O O . PHE A 1 328 ? -20.673 -14.212 -48.317 1.00 38.12 328 PHE A O 1
ATOM 2676 N N . LYS A 1 329 ? -22.434 -15.204 -47.321 1.00 41.84 329 LYS A N 1
ATOM 2677 C CA . LYS A 1 329 ? -23.304 -15.196 -48.491 1.00 41.84 329 LYS A CA 1
ATOM 2678 C C . LYS A 1 329 ? -23.772 -13.764 -48.760 1.00 41.84 329 LYS A C 1
ATOM 2680 O O . LYS A 1 329 ? -24.695 -13.281 -48.110 1.00 41.84 329 LYS A O 1
ATOM 2685 N N . GLY A 1 330 ? -23.108 -13.086 -49.694 1.00 47.00 330 GLY A N 1
ATOM 2686 C CA . GLY A 1 330 ? -23.695 -11.945 -50.392 1.00 47.00 330 GLY A CA 1
ATOM 2687 C C . GLY A 1 330 ? -24.911 -12.417 -51.190 1.00 47.00 330 GLY A C 1
ATOM 2688 O O . GLY A 1 330 ? -24.951 -13.563 -51.630 1.00 47.00 330 GLY A O 1
ATOM 2689 N N . VAL A 1 331 ? -25.924 -11.564 -51.324 1.00 44.03 331 VAL A N 1
ATOM 2690 C CA . VAL A 1 331 ? -27.137 -11.857 -52.100 1.00 44.03 331 VAL A CA 1
ATOM 2691 C C . VAL A 1 331 ? -26.739 -12.229 -53.536 1.00 44.03 331 VAL A C 1
ATOM 2693 O O . VAL A 1 331 ? -26.153 -11.414 -54.246 1.00 44.03 331 VAL A O 1
ATOM 2696 N N . ASP A 1 332 ? -27.024 -13.468 -53.947 1.00 43.88 332 ASP A N 1
ATOM 2697 C CA . ASP A 1 332 ? -26.709 -13.964 -55.289 1.00 43.88 332 ASP A CA 1
ATOM 2698 C C . ASP A 1 332 ? -27.589 -13.257 -56.339 1.00 43.88 332 ASP A C 1
ATOM 2700 O O . ASP A 1 332 ? -28.817 -13.223 -56.210 1.00 43.88 332 ASP A O 1
ATOM 2704 N N . LEU A 1 333 ? -26.975 -12.716 -57.401 1.00 48.22 333 LEU A N 1
ATOM 2705 C CA . LEU A 1 333 ? -27.712 -12.314 -58.604 1.00 48.22 333 LEU A CA 1
ATOM 2706 C C . LEU A 1 333 ? -28.095 -13.554 -59.437 1.00 48.22 333 LEU A C 1
ATOM 2708 O O . LEU A 1 333 ? -27.330 -14.517 -59.467 1.00 48.22 333 LEU A O 1
ATOM 2712 N N . PRO A 1 334 ? -29.233 -13.528 -60.164 1.00 52.34 334 PRO A N 1
ATOM 2713 C CA . PRO A 1 334 ? -29.668 -14.648 -60.997 1.00 52.34 334 PRO A CA 1
ATOM 2714 C C . PRO A 1 334 ? -28.662 -14.993 -62.103 1.00 52.34 334 PRO A C 1
ATOM 2716 O O . PRO A 1 334 ? -28.100 -14.102 -62.747 1.00 52.34 334 PRO A O 1
ATOM 2719 N N . ASP A 1 335 ? -28.488 -16.293 -62.343 1.00 41.28 335 ASP A N 1
ATOM 2720 C CA . ASP A 1 335 ? -27.496 -16.867 -63.254 1.00 41.28 335 ASP A CA 1
ATOM 2721 C C . ASP A 1 335 ? -27.571 -16.294 -64.682 1.00 41.28 335 ASP A C 1
ATOM 2723 O O . ASP A 1 335 ? -28.568 -16.464 -65.388 1.00 41.28 335 ASP A O 1
ATOM 2727 N N . GLY A 1 336 ? -26.474 -15.667 -65.133 1.00 50.81 336 GLY A N 1
ATOM 2728 C CA . GLY A 1 336 ? -26.231 -15.411 -66.560 1.00 50.81 336 GLY A CA 1
ATOM 2729 C C . GLY A 1 336 ? -25.585 -14.083 -66.974 1.00 50.81 336 GLY A C 1
ATOM 2730 O O . GLY A 1 336 ? -25.413 -13.884 -68.175 1.00 50.81 336 GLY A O 1
ATOM 2731 N N . ILE A 1 337 ? -25.213 -13.168 -66.067 1.00 49.69 337 ILE A N 1
ATOM 2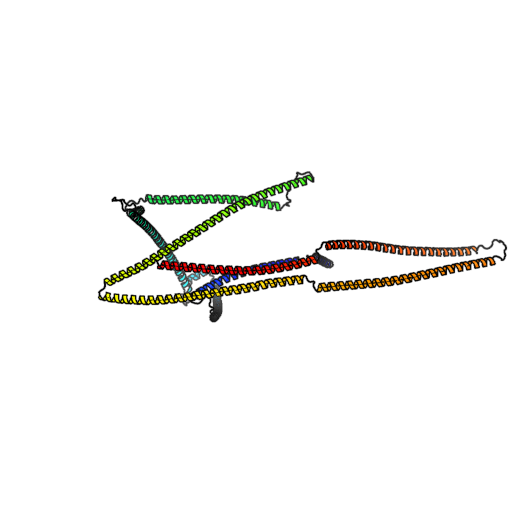732 C CA . ILE A 1 337 ? -24.609 -11.874 -66.461 1.00 49.69 337 ILE A CA 1
ATOM 2733 C C . ILE A 1 337 ? -23.358 -11.570 -65.626 1.00 49.69 337 ILE A C 1
ATOM 2735 O O . ILE A 1 337 ? -23.416 -11.498 -64.402 1.00 49.69 337 ILE A O 1
ATOM 2739 N N . ALA A 1 338 ? -22.216 -11.368 -66.295 1.00 50.44 338 ALA A N 1
ATOM 2740 C CA . ALA A 1 338 ? -20.967 -10.970 -65.645 1.00 50.44 338 ALA A CA 1
ATOM 2741 C C . ALA A 1 338 ? -21.104 -9.574 -64.988 1.00 50.44 338 ALA A C 1
ATOM 2743 O O . ALA A 1 338 ? -21.661 -8.663 -65.609 1.00 50.44 338 ALA A O 1
ATOM 2744 N N . PRO A 1 339 ? -20.604 -9.373 -63.755 1.00 52.59 339 PRO A N 1
ATOM 2745 C CA . PRO A 1 339 ? -20.827 -8.142 -63.004 1.00 52.59 339 PRO A CA 1
ATOM 2746 C C . PRO A 1 339 ? -20.053 -6.970 -63.623 1.00 52.59 339 PRO A C 1
ATOM 2748 O O . PRO A 1 339 ? -18.826 -6.995 -63.705 1.00 52.59 339 PRO A O 1
ATOM 2751 N N . SER A 1 340 ? -20.760 -5.913 -64.035 1.00 61.91 340 SER A N 1
ATOM 2752 C CA . SER A 1 340 ? -20.127 -4.613 -64.284 1.00 61.91 340 SER A CA 1
ATOM 2753 C C . SER A 1 340 ? -19.790 -3.945 -62.943 1.00 61.91 340 SER A C 1
ATOM 2755 O O . SER A 1 340 ? -20.435 -4.218 -61.926 1.00 61.91 340 SER A O 1
ATOM 2757 N N . SER A 1 341 ? -18.798 -3.051 -62.926 1.00 61.16 341 SER A N 1
ATOM 2758 C CA . SER A 1 341 ? -18.370 -2.314 -61.724 1.00 61.16 341 SER A CA 1
ATOM 2759 C C . SER A 1 341 ? -19.523 -1.611 -60.992 1.00 61.16 341 SER A C 1
ATOM 2761 O O . SER A 1 341 ? -19.483 -1.499 -59.770 1.00 61.16 341 SER A O 1
ATOM 2763 N N . ALA A 1 342 ? -20.584 -1.215 -61.702 1.00 66.06 342 ALA A N 1
ATOM 2764 C CA . ALA A 1 342 ? -21.775 -0.603 -61.115 1.00 66.06 342 ALA A CA 1
ATOM 2765 C C . ALA A 1 342 ? -22.586 -1.569 -60.229 1.00 66.06 342 ALA A C 1
ATOM 2767 O O . ALA A 1 342 ? -23.108 -1.156 -59.197 1.00 66.06 342 ALA A O 1
ATOM 2768 N N . ASN A 1 343 ? -22.655 -2.858 -60.577 1.00 66.06 343 ASN A N 1
ATOM 2769 C CA . ASN A 1 343 ? -23.401 -3.848 -59.791 1.00 66.06 343 ASN A CA 1
ATOM 2770 C C . ASN A 1 343 ? -22.657 -4.230 -58.504 1.00 66.06 343 ASN A C 1
ATOM 2772 O O . ASN A 1 343 ? -23.288 -4.403 -57.465 1.00 66.06 343 ASN A O 1
ATOM 2776 N N . ILE A 1 344 ? -21.319 -4.285 -58.547 1.00 69.44 344 ILE A N 1
ATOM 2777 C CA . ILE A 1 344 ? -20.494 -4.482 -57.344 1.00 69.44 344 ILE A CA 1
ATOM 2778 C C . ILE A 1 344 ? -20.664 -3.286 -56.403 1.00 69.44 344 ILE A C 1
ATOM 2780 O O . ILE A 1 344 ? -20.945 -3.485 -55.224 1.00 69.44 344 ILE A O 1
ATOM 2784 N N . ILE A 1 345 ? -20.592 -2.057 -56.928 1.00 71.25 345 ILE A N 1
ATOM 2785 C CA . ILE A 1 345 ? -20.819 -0.833 -56.144 1.00 71.25 345 ILE A CA 1
ATOM 2786 C C . ILE A 1 345 ? -22.224 -0.828 -55.521 1.00 71.25 345 ILE A C 1
ATOM 2788 O O . ILE A 1 345 ? -22.357 -0.524 -54.340 1.00 71.25 345 ILE A O 1
ATOM 2792 N N . ASN A 1 346 ? -23.266 -1.222 -56.258 1.00 78.12 346 ASN A N 1
ATOM 2793 C 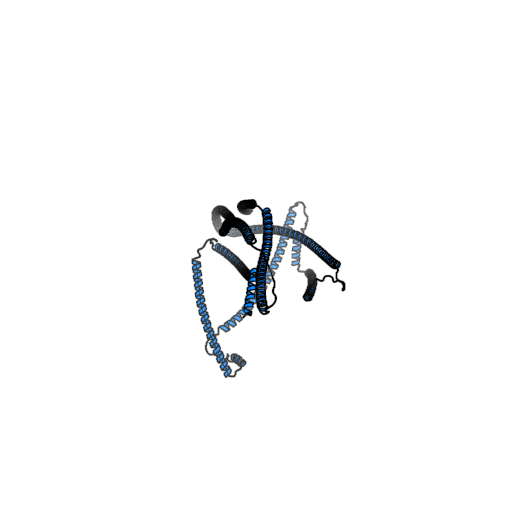CA . ASN A 1 346 ? -24.625 -1.295 -55.711 1.00 78.12 346 ASN A CA 1
ATOM 2794 C C . ASN A 1 346 ? -24.761 -2.357 -54.611 1.00 78.12 346 ASN A C 1
ATOM 2796 O O . ASN A 1 346 ? -25.309 -2.047 -53.559 1.00 78.12 346 ASN A O 1
ATOM 2800 N N . SER A 1 347 ? -24.194 -3.555 -54.786 1.00 77.12 347 SER A N 1
ATOM 2801 C CA . SER A 1 347 ? -24.199 -4.590 -53.736 1.00 77.12 347 SER A CA 1
ATOM 2802 C C . SER A 1 347 ? -23.435 -4.159 -52.475 1.00 77.12 347 SER A C 1
ATOM 2804 O O . SER A 1 347 ? -23.850 -4.445 -51.354 1.00 77.12 347 SER A O 1
ATOM 2806 N N . GLN A 1 348 ? -22.341 -3.408 -52.643 1.00 76.00 348 GLN A N 1
ATOM 2807 C CA . GLN A 1 348 ? -21.579 -2.837 -51.533 1.00 76.00 348 GLN A CA 1
ATOM 2808 C C . GLN A 1 348 ? -22.349 -1.707 -50.840 1.00 76.00 348 GLN A C 1
ATOM 2810 O O . GLN A 1 348 ? -22.319 -1.623 -49.615 1.00 76.00 348 GLN A O 1
ATOM 2815 N N . ASN A 1 349 ? -23.071 -0.875 -51.594 1.00 81.69 349 ASN A N 1
ATOM 2816 C CA . ASN A 1 349 ? -23.946 0.157 -51.039 1.00 81.69 349 ASN A CA 1
ATOM 2817 C C . ASN A 1 349 ? -25.127 -0.457 -50.272 1.00 81.69 349 ASN A C 1
ATOM 2819 O O . ASN A 1 349 ? -25.444 0.013 -49.185 1.00 81.69 349 ASN A O 1
ATOM 2823 N N . GLU A 1 350 ? -25.743 -1.525 -50.782 1.00 84.06 350 GLU A N 1
ATOM 2824 C CA . GLU A 1 350 ? -26.789 -2.271 -50.069 1.00 84.06 350 GLU A CA 1
ATOM 2825 C C . GLU A 1 350 ? -26.252 -2.890 -48.774 1.00 84.06 350 GLU A C 1
ATOM 2827 O O . GLU A 1 350 ? -26.881 -2.773 -47.722 1.00 84.06 350 GLU A O 1
ATOM 2832 N N . TYR A 1 351 ? -25.050 -3.472 -48.813 1.00 80.62 351 TYR A N 1
ATOM 2833 C CA . TYR A 1 351 ? -24.389 -3.985 -47.615 1.00 80.62 351 TYR A CA 1
ATOM 2834 C C . TYR A 1 351 ? -24.080 -2.875 -46.600 1.00 80.62 351 TYR A C 1
ATOM 2836 O O . TYR A 1 351 ? -24.309 -3.046 -45.402 1.00 80.62 351 TYR A O 1
ATOM 2844 N N . LEU A 1 352 ? -23.627 -1.708 -47.065 1.00 85.56 352 LEU A N 1
ATOM 2845 C CA . LEU A 1 352 ? -23.392 -0.551 -46.206 1.00 85.56 352 LEU A CA 1
ATOM 2846 C C . LEU A 1 352 ? -24.694 -0.050 -45.565 1.00 85.56 352 LEU A C 1
ATOM 2848 O O . LEU A 1 352 ? -24.705 0.240 -44.373 1.00 85.56 352 LEU A O 1
ATOM 2852 N N . ILE A 1 353 ? -25.795 0.005 -46.319 1.00 89.75 353 ILE A N 1
ATOM 2853 C CA . ILE A 1 353 ? -27.118 0.370 -45.793 1.00 89.75 353 ILE A CA 1
ATOM 2854 C C . ILE A 1 353 ? -27.565 -0.634 -44.726 1.00 89.75 353 ILE A C 1
ATOM 2856 O O . ILE A 1 353 ? -28.041 -0.220 -43.670 1.00 89.75 353 ILE A O 1
ATOM 2860 N N . HIS A 1 354 ? -27.365 -1.934 -44.952 1.00 88.44 354 HIS A N 1
ATOM 2861 C CA . HIS A 1 354 ? -27.668 -2.956 -43.953 1.00 88.44 354 HIS A CA 1
ATOM 2862 C C . HIS A 1 354 ? -26.838 -2.796 -42.677 1.00 88.44 354 HIS A C 1
ATOM 2864 O O . HIS A 1 354 ? -27.400 -2.863 -41.585 1.00 88.44 354 HIS A O 1
ATOM 2870 N N . ILE A 1 355 ? -25.534 -2.522 -42.791 1.00 88.56 355 ILE A N 1
ATOM 2871 C CA . ILE A 1 355 ? -24.685 -2.250 -41.623 1.00 88.56 355 ILE A CA 1
ATOM 2872 C C . ILE A 1 355 ? -25.155 -0.993 -40.889 1.00 88.56 355 ILE A C 1
ATOM 2874 O O . ILE A 1 355 ? -25.212 -0.997 -39.663 1.00 88.56 355 ILE A O 1
ATOM 2878 N N . LEU A 1 356 ? -25.510 0.073 -41.610 1.00 91.75 356 LEU A N 1
ATOM 2879 C CA . LEU A 1 356 ? -26.007 1.309 -41.004 1.00 91.75 356 LEU A CA 1
ATOM 2880 C C . LEU A 1 356 ? -27.330 1.081 -40.261 1.00 91.75 356 LEU A C 1
ATOM 2882 O O . LEU A 1 356 ? -27.476 1.545 -39.135 1.00 91.75 356 LEU A O 1
ATOM 2886 N N . GLN A 1 357 ? -28.253 0.304 -40.832 1.00 92.00 357 GLN A N 1
ATOM 2887 C CA . GLN A 1 357 ? -29.496 -0.086 -40.160 1.00 92.00 357 GLN A CA 1
ATOM 2888 C C . GLN A 1 357 ? -29.242 -0.985 -38.943 1.00 92.00 357 GLN A C 1
ATOM 2890 O O . GLN A 1 357 ? -29.914 -0.849 -37.920 1.00 92.00 357 GLN A O 1
ATOM 2895 N N . GLU A 1 358 ? -28.276 -1.904 -39.021 1.00 92.44 358 GLU A N 1
ATOM 2896 C CA . GLU A 1 358 ? -27.901 -2.750 -37.887 1.00 92.44 358 GLU A CA 1
ATOM 2897 C C . GLU A 1 358 ? -27.257 -1.924 -36.764 1.00 92.44 358 GLU A C 1
ATOM 2899 O O . GLU A 1 358 ? -27.560 -2.150 -35.590 1.00 92.44 358 GLU A O 1
ATOM 2904 N N . LEU A 1 359 ? -26.415 -0.947 -37.114 1.00 92.38 359 LEU A N 1
ATOM 2905 C CA . LEU A 1 359 ? -25.839 0.012 -36.174 1.00 92.38 359 LEU A CA 1
ATOM 2906 C C . LEU A 1 359 ? -26.930 0.848 -35.510 1.00 92.38 359 LEU A C 1
ATOM 2908 O O . LEU A 1 359 ? -26.986 0.865 -34.287 1.00 92.38 359 LEU A O 1
ATOM 2912 N N . GLU A 1 360 ? -27.855 1.426 -36.276 1.00 94.00 360 GLU A N 1
ATOM 2913 C CA . GLU A 1 360 ? -28.987 2.189 -35.736 1.00 94.00 360 GLU A CA 1
ATOM 2914 C C . GLU A 1 360 ? -29.865 1.321 -34.813 1.00 94.00 360 GLU A C 1
ATOM 2916 O O . GLU A 1 360 ? -30.268 1.736 -33.724 1.00 94.00 360 GLU A O 1
ATOM 2921 N N . CYS A 1 361 ? -30.118 0.061 -35.183 1.00 93.75 361 CYS A N 1
ATOM 2922 C CA . CYS A 1 361 ? -30.835 -0.881 -34.323 1.00 93.75 361 CYS A CA 1
ATOM 2923 C C . CYS A 1 361 ? -30.070 -1.191 -33.026 1.00 93.75 361 CYS A C 1
ATOM 2925 O O . CYS A 1 361 ? -30.691 -1.353 -31.971 1.00 93.75 361 CYS A O 1
ATOM 2927 N N . LYS A 1 362 ? -28.737 -1.310 -33.080 1.00 93.00 362 LYS A N 1
ATOM 2928 C CA . LYS A 1 362 ? -27.894 -1.528 -31.894 1.00 93.00 362 LYS A CA 1
ATOM 2929 C C . LYS A 1 362 ? -27.822 -0.281 -31.018 1.00 93.00 362 LYS A C 1
ATOM 2931 O O . LYS A 1 362 ? -27.935 -0.424 -29.805 1.00 93.00 362 LYS A O 1
ATOM 2936 N N . GLU A 1 363 ? -27.719 0.907 -31.601 1.00 94.62 363 GLU A N 1
ATOM 2937 C CA . GLU A 1 363 ? -27.762 2.189 -30.889 1.00 94.62 363 GLU A CA 1
ATOM 2938 C C . GLU A 1 363 ? -29.095 2.374 -30.159 1.00 94.62 363 GLU A C 1
ATOM 2940 O O . GLU A 1 363 ? -29.110 2.684 -28.970 1.00 94.62 363 GLU A O 1
ATOM 2945 N N . ASN A 1 364 ? -30.218 2.068 -30.813 1.00 95.62 364 ASN A N 1
ATOM 2946 C CA . ASN A 1 364 ? -31.532 2.109 -30.172 1.00 95.62 364 ASN A CA 1
ATOM 2947 C C . ASN A 1 364 ? -31.644 1.107 -29.012 1.00 95.62 364 ASN A C 1
ATOM 2949 O O . ASN A 1 364 ? -32.163 1.447 -27.949 1.00 95.62 364 ASN A O 1
ATOM 2953 N N . LYS A 1 365 ? -31.119 -0.118 -29.170 1.00 95.00 365 LYS A N 1
ATOM 2954 C CA . LYS A 1 365 ? -31.071 -1.100 -28.072 1.00 95.00 365 LYS A CA 1
ATOM 2955 C C . LYS A 1 365 ? -30.199 -0.614 -26.916 1.00 95.00 365 LYS A C 1
ATOM 2957 O O . LYS A 1 365 ? -30.620 -0.736 -25.768 1.00 95.00 365 LYS A O 1
ATOM 2962 N N . LEU A 1 366 ? -29.025 -0.050 -27.201 1.00 94.06 366 LEU A N 1
ATOM 2963 C CA . LEU A 1 366 ? -28.146 0.527 -26.182 1.00 94.06 366 LEU A CA 1
ATOM 2964 C C . LEU A 1 366 ? -28.859 1.636 -25.414 1.00 94.06 366 LEU A C 1
ATOM 2966 O O . LEU A 1 366 ? -28.894 1.576 -24.191 1.00 94.06 366 LEU A O 1
ATOM 2970 N N . LYS A 1 367 ? -29.542 2.544 -26.112 1.00 97.00 367 LYS A N 1
ATOM 2971 C CA . LYS A 1 367 ? -30.321 3.610 -25.481 1.00 97.00 367 LYS A CA 1
ATOM 2972 C C . LYS A 1 367 ? -31.42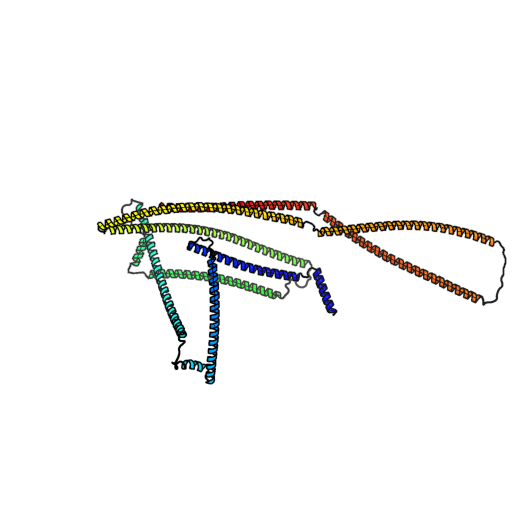4 3.074 -24.566 1.00 97.00 367 LYS A C 1
ATOM 2974 O O . LYS A 1 367 ? -31.538 3.500 -23.426 1.00 97.00 367 LYS A O 1
ATOM 2979 N N . THR A 1 368 ? -32.186 2.067 -25.007 1.00 96.38 368 THR A N 1
ATOM 2980 C CA . THR A 1 368 ? -33.202 1.445 -24.133 1.00 96.38 368 THR A CA 1
ATOM 2981 C C . THR A 1 368 ? -32.596 0.760 -22.906 1.00 96.38 368 THR A C 1
ATOM 2983 O O . THR A 1 368 ? -33.210 0.743 -21.839 1.00 96.38 368 THR A O 1
ATOM 2986 N N . LEU A 1 369 ? -31.391 0.192 -23.039 1.00 94.00 369 LEU A N 1
ATOM 2987 C CA . LEU A 1 369 ? -30.673 -0.402 -21.914 1.00 94.00 369 LEU A CA 1
ATOM 2988 C C . LEU A 1 369 ? -30.169 0.677 -20.953 1.00 94.00 369 LEU A C 1
ATOM 2990 O O . LEU A 1 369 ? -30.319 0.500 -19.746 1.00 94.00 369 LEU A O 1
ATOM 2994 N N . GLU A 1 370 ? -29.640 1.787 -21.464 1.00 95.81 370 GLU A N 1
ATOM 2995 C CA . GLU A 1 370 ? -29.235 2.957 -20.677 1.00 95.81 370 GLU A CA 1
ATOM 2996 C C . GLU A 1 370 ? -30.413 3.533 -19.884 1.00 95.81 370 GLU A C 1
ATOM 2998 O O . GLU A 1 370 ? -30.304 3.667 -18.665 1.00 95.81 370 GLU A O 1
ATOM 3003 N N . ASP A 1 371 ? -31.561 3.753 -20.533 1.00 96.56 371 ASP A N 1
ATOM 3004 C CA . ASP A 1 371 ? -32.785 4.237 -19.882 1.00 96.56 371 ASP A CA 1
ATOM 3005 C C . ASP A 1 371 ? -33.234 3.273 -18.766 1.00 96.56 371 ASP A C 1
ATOM 3007 O O . ASP A 1 371 ? -33.529 3.681 -17.639 1.00 96.56 371 ASP A O 1
ATOM 3011 N N . SER A 1 372 ? -33.222 1.961 -19.039 1.00 95.44 372 SER A N 1
ATOM 3012 C CA . SER A 1 372 ? -33.587 0.952 -18.037 1.00 95.44 372 SER A CA 1
ATOM 3013 C C . SER A 1 372 ? -32.616 0.920 -16.853 1.00 95.44 372 SER A C 1
ATOM 3015 O O . SER A 1 372 ? -33.029 0.741 -15.705 1.00 95.44 372 SER A O 1
ATOM 3017 N N . LEU A 1 373 ? -31.322 1.119 -17.114 1.00 94.06 373 LEU A N 1
ATOM 3018 C CA . LEU A 1 373 ? -30.279 1.148 -16.098 1.00 94.06 373 LEU A CA 1
ATOM 3019 C C . LEU A 1 373 ? -30.406 2.403 -15.231 1.00 94.06 373 LEU A C 1
ATOM 3021 O O . LEU A 1 373 ? -30.248 2.318 -14.011 1.00 94.06 373 LEU A O 1
ATOM 3025 N N . GLU A 1 374 ? -30.757 3.546 -15.822 1.00 96.50 374 GLU A N 1
ATOM 3026 C CA . GLU A 1 374 ? -31.060 4.766 -15.077 1.00 96.50 374 GLU A CA 1
ATOM 3027 C C . GLU A 1 374 ? -32.289 4.583 -14.171 1.00 96.50 374 GLU A C 1
ATOM 3029 O O . GLU A 1 374 ? -32.245 4.933 -12.987 1.00 96.50 374 GLU A O 1
ATOM 3034 N N . ASP A 1 375 ? -33.350 3.943 -14.666 1.00 96.44 375 ASP A N 1
ATOM 3035 C CA . ASP A 1 375 ? -34.538 3.625 -13.869 1.00 96.44 375 ASP A CA 1
ATOM 3036 C C . ASP A 1 375 ? -34.235 2.680 -12.700 1.00 96.44 375 ASP A C 1
ATOM 3038 O O . ASP A 1 375 ? -34.717 2.892 -11.579 1.00 96.44 375 ASP A O 1
ATOM 3042 N N . TYR A 1 376 ? -33.414 1.647 -12.916 1.00 96.44 376 TYR A N 1
ATOM 3043 C CA . TYR A 1 376 ? -32.958 0.785 -11.825 1.00 96.44 376 TYR A CA 1
ATOM 3044 C C . TYR A 1 376 ? -32.104 1.556 -10.820 1.00 96.44 376 TYR A C 1
ATOM 3046 O O . TYR A 1 376 ? -32.316 1.402 -9.618 1.00 96.44 376 TYR A O 1
ATOM 3054 N N . ASN A 1 377 ? -31.206 2.434 -11.270 1.00 95.62 377 ASN A N 1
ATOM 3055 C CA . ASN A 1 377 ? -30.407 3.276 -10.379 1.00 95.62 377 ASN A CA 1
ATOM 3056 C C . ASN A 1 377 ? -31.281 4.186 -9.506 1.00 95.62 377 ASN A C 1
ATOM 3058 O O . ASN A 1 377 ? -31.050 4.280 -8.298 1.00 95.62 377 ASN A O 1
ATOM 3062 N N . ARG A 1 378 ? -32.329 4.793 -10.076 1.00 96.31 378 ARG A N 1
ATOM 3063 C CA . ARG A 1 378 ? -33.312 5.586 -9.319 1.00 96.31 378 ARG A CA 1
ATOM 3064 C C . ARG A 1 378 ? -34.048 4.728 -8.287 1.00 96.31 378 ARG A C 1
ATOM 3066 O O . ARG A 1 378 ? -34.140 5.120 -7.124 1.00 96.31 378 ARG A O 1
ATOM 3073 N N . LYS A 1 379 ? -34.507 3.528 -8.662 1.00 96.62 379 LYS A N 1
ATOM 3074 C CA . LYS A 1 379 ? -35.149 2.581 -7.727 1.00 96.62 379 LYS A CA 1
ATOM 3075 C C . LYS A 1 379 ? -34.202 2.150 -6.604 1.00 96.62 379 LYS A C 1
ATOM 3077 O O . LYS A 1 379 ? -34.605 2.139 -5.443 1.00 96.62 379 LYS A O 1
ATOM 3082 N N . PHE A 1 380 ? -32.939 1.860 -6.911 1.00 94.19 380 PHE A N 1
ATOM 3083 C CA . PHE A 1 380 ? -31.930 1.532 -5.903 1.00 94.19 380 PHE A CA 1
ATOM 3084 C C . PHE A 1 380 ? -31.660 2.699 -4.954 1.00 94.19 380 PHE A C 1
ATOM 3086 O O . PHE A 1 380 ? -31.497 2.468 -3.758 1.00 94.19 380 PHE A O 1
ATOM 3093 N N . ALA A 1 381 ? -31.647 3.941 -5.443 1.00 94.88 381 ALA A N 1
ATOM 3094 C CA . ALA A 1 381 ? -31.508 5.115 -4.586 1.00 94.88 381 ALA A CA 1
ATOM 3095 C C . ALA A 1 381 ? -32.674 5.229 -3.587 1.00 94.88 381 ALA A C 1
ATOM 3097 O O . ALA A 1 381 ? -32.440 5.455 -2.400 1.00 94.88 381 ALA A O 1
ATOM 3098 N N . VAL A 1 382 ? -33.911 4.984 -4.038 1.00 97.44 382 VAL A N 1
ATOM 3099 C CA . VAL A 1 382 ? -35.097 4.957 -3.164 1.00 97.44 382 VAL A CA 1
ATOM 3100 C C . VAL A 1 382 ? -34.999 3.836 -2.129 1.00 97.44 382 VAL A C 1
ATOM 3102 O O . VAL A 1 382 ? -35.186 4.099 -0.944 1.00 97.44 382 VAL A O 1
ATOM 3105 N N . ILE A 1 383 ? -34.640 2.614 -2.537 1.00 95.62 383 ILE A N 1
ATOM 3106 C CA . ILE A 1 383 ? -34.493 1.476 -1.613 1.00 95.62 383 ILE A CA 1
ATOM 3107 C C . ILE A 1 383 ? -33.395 1.750 -0.579 1.00 95.62 383 ILE A C 1
ATOM 3109 O O . ILE A 1 383 ? -33.600 1.502 0.604 1.00 95.62 383 ILE A O 1
ATOM 3113 N N . ARG A 1 384 ? -32.250 2.320 -0.980 1.00 94.00 384 ARG A N 1
ATOM 3114 C CA . ARG A 1 384 ? -31.188 2.715 -0.035 1.00 94.00 384 ARG A CA 1
ATOM 3115 C C . ARG A 1 384 ? -31.676 3.761 0.959 1.00 94.00 384 ARG A C 1
ATOM 3117 O O . ARG A 1 384 ? -31.334 3.682 2.138 1.00 94.00 384 ARG A O 1
ATOM 3124 N N . HIS A 1 385 ? -32.473 4.731 0.513 1.00 95.62 385 HIS A N 1
ATOM 3125 C CA . HIS A 1 385 ? -33.045 5.733 1.405 1.00 95.62 385 HIS A CA 1
ATOM 3126 C C . HIS A 1 385 ? -34.048 5.110 2.386 1.00 95.62 385 HIS A C 1
ATOM 3128 O O . HIS A 1 385 ? -33.941 5.345 3.586 1.00 95.62 385 HIS A O 1
ATOM 3134 N N . GLN A 1 386 ? -34.949 4.249 1.907 1.00 95.69 386 GLN A N 1
ATOM 3135 C CA . GLN A 1 386 ? -35.899 3.505 2.744 1.00 95.69 386 GLN A CA 1
ATOM 3136 C C . GLN A 1 386 ? -35.190 2.600 3.757 1.00 95.69 386 GLN A C 1
ATOM 3138 O O . GLN A 1 386 ? -35.540 2.604 4.931 1.00 95.69 386 GLN A O 1
ATOM 3143 N N . GLN A 1 387 ? -34.148 1.883 3.336 1.00 93.12 387 GLN A N 1
ATOM 3144 C CA . GLN A 1 387 ? -33.320 1.072 4.226 1.00 93.12 387 GLN A CA 1
ATOM 3145 C C . GLN A 1 387 ? -32.647 1.942 5.297 1.00 93.12 387 GLN A C 1
ATOM 3147 O O . GLN A 1 387 ? -32.595 1.558 6.461 1.00 93.12 387 GLN A O 1
ATOM 3152 N N . SER A 1 388 ? -32.166 3.130 4.921 1.00 93.31 388 SER A N 1
ATOM 3153 C CA . SER A 1 388 ? -31.549 4.077 5.859 1.00 93.31 388 SER A CA 1
ATOM 3154 C C . SER A 1 388 ? -32.556 4.610 6.884 1.00 93.31 388 SER A C 1
ATOM 3156 O O . SER A 1 388 ? -32.218 4.738 8.059 1.00 93.31 388 SER A O 1
ATOM 3158 N N . LEU A 1 389 ? -33.791 4.894 6.456 1.00 95.75 389 LEU A N 1
ATOM 3159 C CA . LEU A 1 389 ? -34.886 5.282 7.348 1.00 95.75 389 LEU A CA 1
ATOM 3160 C C . LEU A 1 389 ? -35.252 4.145 8.305 1.00 95.75 389 LEU A C 1
ATOM 3162 O O . LEU A 1 389 ? -35.281 4.370 9.510 1.00 95.75 389 LEU A O 1
ATOM 3166 N N . LEU A 1 390 ? -35.413 2.921 7.796 1.00 95.38 390 LEU A N 1
ATOM 3167 C CA . LEU A 1 390 ? -35.731 1.747 8.610 1.00 95.38 390 LEU A CA 1
ATOM 3168 C C . LEU A 1 390 ? -34.639 1.456 9.648 1.00 95.38 390 LEU A C 1
ATOM 3170 O O . LEU A 1 390 ? -34.938 1.147 10.797 1.00 95.38 390 LEU A O 1
ATOM 3174 N N . TYR A 1 391 ? -33.361 1.599 9.281 1.00 95.00 391 TYR A N 1
ATOM 3175 C CA . TYR A 1 391 ? -32.267 1.481 10.247 1.00 95.00 391 TYR A CA 1
ATOM 3176 C C . TYR A 1 391 ? -32.319 2.567 11.318 1.00 95.00 391 TYR A C 1
ATOM 3178 O O . TYR A 1 391 ? -32.042 2.281 12.481 1.00 95.00 391 TYR A O 1
ATOM 3186 N N . LYS A 1 392 ? -32.671 3.802 10.951 1.00 96.00 392 LYS A N 1
ATOM 3187 C CA . LYS A 1 392 ? -32.822 4.894 11.914 1.00 96.00 392 LYS A CA 1
ATOM 3188 C C . LYS A 1 392 ? -33.981 4.631 12.879 1.00 96.00 392 LYS A C 1
ATOM 3190 O O . LYS A 1 392 ? -33.805 4.825 14.078 1.00 96.00 392 LYS A O 1
ATOM 3195 N N . GLU A 1 393 ? -35.118 4.160 12.374 1.00 95.44 393 GLU A N 1
ATOM 3196 C CA . GLU A 1 393 ? -36.276 3.764 13.184 1.00 95.44 393 GLU A CA 1
ATOM 3197 C C . GLU A 1 393 ? -35.913 2.622 14.134 1.00 95.44 393 GLU A C 1
ATOM 3199 O O . GLU A 1 393 ? -36.063 2.771 15.344 1.00 95.44 393 GLU A O 1
ATOM 3204 N N . TYR A 1 394 ? -35.303 1.549 13.623 1.00 94.75 394 TYR A N 1
ATOM 3205 C CA . TYR A 1 394 ? -34.831 0.431 14.440 1.00 94.75 394 TYR A CA 1
ATOM 3206 C C . TYR A 1 394 ? -33.850 0.869 15.535 1.00 94.75 394 TYR A C 1
ATOM 3208 O O . TYR A 1 394 ? -33.943 0.407 16.670 1.00 94.75 394 TYR A O 1
ATOM 3216 N N . LEU A 1 395 ? -32.907 1.766 15.225 1.00 91.75 395 LEU A N 1
ATOM 3217 C CA . LEU A 1 395 ? -31.985 2.304 16.227 1.00 91.75 395 LEU A CA 1
ATOM 3218 C C . LEU A 1 395 ? -32.727 3.108 17.296 1.00 91.75 395 LEU A C 1
ATOM 3220 O O . LEU A 1 395 ? -32.459 2.907 18.478 1.00 91.75 395 LEU A O 1
ATOM 3224 N N . SER A 1 396 ? -33.676 3.960 16.898 1.00 93.81 396 SER A N 1
ATOM 3225 C CA . SER A 1 396 ? -34.475 4.741 17.845 1.00 93.81 396 SER A CA 1
ATOM 3226 C C . SER A 1 396 ? -35.353 3.862 18.738 1.00 93.81 396 SER A C 1
ATOM 3228 O O . SER A 1 396 ? -35.430 4.093 19.941 1.00 93.81 396 SER A O 1
ATOM 3230 N N . GLU A 1 397 ? -35.949 2.806 18.184 1.00 94.38 397 GLU A N 1
ATOM 3231 C CA . GLU A 1 397 ? -36.780 1.867 18.933 1.00 94.38 397 GLU A CA 1
ATOM 3232 C C . GLU A 1 397 ? -35.924 1.008 19.869 1.00 94.38 397 GLU A C 1
ATOM 3234 O O . GLU A 1 397 ? -36.279 0.800 21.024 1.00 94.38 397 GLU A O 1
ATOM 3239 N N . LYS A 1 398 ? -34.739 0.578 19.422 1.00 93.62 398 LYS A N 1
ATOM 3240 C CA . LYS A 1 398 ? -33.761 -0.114 20.270 1.00 93.62 398 LYS A CA 1
ATOM 3241 C C . LYS A 1 398 ? -33.306 0.758 21.441 1.00 93.62 398 LYS A C 1
ATOM 3243 O O . LYS A 1 398 ? -33.100 0.240 22.536 1.00 93.62 398 LYS A O 1
ATOM 3248 N N . GLU A 1 399 ? -33.118 2.054 21.216 1.00 93.06 399 GLU A N 1
ATOM 3249 C CA . GLU A 1 399 ? -32.742 3.004 22.261 1.00 93.06 399 GLU A CA 1
ATOM 3250 C C . GLU A 1 399 ? -33.897 3.237 23.243 1.00 93.06 399 GLU A C 1
ATOM 3252 O O . GLU A 1 399 ? -33.681 3.148 24.449 1.00 93.06 399 GLU A O 1
ATOM 3257 N N . ALA A 1 400 ? -35.131 3.382 22.749 1.00 94.44 400 ALA A N 1
ATOM 3258 C CA . ALA A 1 400 ? -36.333 3.441 23.582 1.00 94.44 400 ALA A CA 1
ATOM 3259 C C . ALA A 1 400 ? -36.510 2.174 24.440 1.00 94.44 400 ALA A C 1
ATOM 3261 O O . ALA A 1 400 ? -36.655 2.276 25.655 1.00 94.44 400 ALA A O 1
ATOM 3262 N N . TRP A 1 401 ? -36.389 0.981 23.845 1.00 94.44 401 TRP A N 1
ATOM 3263 C CA . TRP A 1 401 ? -36.429 -0.299 24.563 1.00 94.44 401 TRP A CA 1
ATOM 3264 C C . TRP A 1 401 ? -35.320 -0.432 25.603 1.00 94.44 401 TRP A C 1
ATOM 3266 O O . TRP A 1 401 ? -35.521 -1.037 26.656 1.00 94.44 401 TRP A O 1
ATOM 3276 N N . LYS A 1 402 ? -34.128 0.097 25.314 1.00 92.44 402 LYS A N 1
ATOM 3277 C CA . LYS A 1 402 ? -33.014 0.078 26.262 1.00 92.44 402 LYS A CA 1
ATOM 3278 C C . LYS A 1 402 ? -33.316 0.970 27.464 1.00 92.44 402 LYS A C 1
ATOM 3280 O O . LYS A 1 402 ? -33.140 0.504 28.586 1.00 92.44 402 LYS A O 1
ATOM 3285 N N . ILE A 1 403 ? -33.814 2.184 27.225 1.00 94.62 403 ILE A N 1
ATOM 3286 C CA . ILE A 1 403 ? -34.240 3.111 28.281 1.00 94.62 403 ILE A CA 1
ATOM 3287 C C . ILE A 1 403 ? -35.350 2.466 29.115 1.00 94.62 403 ILE A C 1
ATOM 3289 O O . ILE A 1 403 ? -35.227 2.390 30.332 1.00 94.62 403 ILE A O 1
ATOM 3293 N N . GLU A 1 404 ? -36.390 1.915 28.485 1.00 93.62 404 GLU A N 1
ATOM 3294 C CA . GLU A 1 404 ? -37.487 1.257 29.201 1.00 93.62 404 GLU A CA 1
ATOM 3295 C C . GLU A 1 404 ? -36.985 0.047 30.008 1.00 93.62 404 GLU A C 1
ATOM 3297 O O . GLU A 1 404 ? -37.282 -0.087 31.195 1.00 93.62 404 GLU A O 1
ATOM 3302 N N . SER A 1 405 ? -36.117 -0.789 29.429 1.00 87.62 405 SER A N 1
ATOM 3303 C CA . SER A 1 405 ? -35.498 -1.902 30.155 1.00 87.62 405 SER A CA 1
ATOM 3304 C C . SER A 1 405 ? -34.653 -1.441 31.344 1.00 87.62 405 SER A C 1
ATOM 3306 O O . SER A 1 405 ? -34.599 -2.161 32.343 1.00 87.62 405 SER A O 1
ATOM 3308 N N . GLU A 1 406 ? -33.954 -0.313 31.235 1.00 90.56 406 GLU A N 1
ATOM 3309 C CA . GLU A 1 406 ? -33.188 0.277 32.334 1.00 90.56 406 GLU A CA 1
ATOM 3310 C C . GLU A 1 406 ? -34.130 0.798 33.424 1.00 90.56 406 GLU A C 1
ATOM 3312 O O . GLU A 1 406 ? -33.963 0.408 34.579 1.00 90.56 406 GLU A O 1
ATOM 3317 N N . THR A 1 407 ? -35.196 1.521 33.064 1.00 93.00 407 THR A N 1
ATOM 3318 C CA . THR A 1 407 ? -36.204 1.999 34.030 1.00 93.00 407 THR A CA 1
ATOM 3319 C C . THR A 1 407 ? -36.885 0.854 34.783 1.00 93.00 407 THR A C 1
ATOM 3321 O O . THR A 1 407 ? -36.941 0.876 36.009 1.00 93.00 407 THR A O 1
ATOM 3324 N N . VAL A 1 408 ? -37.290 -0.221 34.096 1.00 90.56 408 VAL A N 1
ATOM 3325 C CA . VAL A 1 408 ? -37.890 -1.405 34.737 1.00 90.56 408 VAL A CA 1
ATOM 3326 C C . VAL A 1 408 ? -36.888 -2.115 35.653 1.00 90.56 408 VAL A C 1
ATOM 3328 O O . VAL A 1 408 ? -37.261 -2.638 36.703 1.00 90.56 408 VAL A O 1
ATOM 3331 N N . LYS A 1 409 ? -35.595 -2.143 35.298 1.00 89.12 409 LYS A N 1
ATOM 3332 C CA . LYS A 1 409 ? -34.549 -2.700 36.174 1.00 89.12 409 LYS A CA 1
ATOM 3333 C C . LYS A 1 409 ? -34.340 -1.846 37.419 1.00 89.12 409 LYS A C 1
ATOM 3335 O O . LYS A 1 409 ? -34.136 -2.409 38.492 1.00 89.12 409 LYS A O 1
ATOM 3340 N N . GLU A 1 410 ? -34.366 -0.525 37.288 1.00 89.44 410 GLU A N 1
ATOM 3341 C CA . GLU A 1 410 ? -34.274 0.399 38.420 1.00 89.44 410 GLU A CA 1
ATOM 3342 C C . GLU A 1 410 ? -35.489 0.279 39.341 1.00 89.44 410 GLU A C 1
ATOM 3344 O O . GLU A 1 410 ? -35.322 0.146 40.551 1.00 89.44 410 GLU A O 1
ATOM 3349 N N . GLU A 1 411 ? -36.703 0.238 38.791 1.00 92.50 411 GLU A N 1
ATOM 3350 C CA . GLU A 1 411 ? -37.929 0.008 39.563 1.00 92.50 411 GLU A CA 1
ATOM 3351 C C . GLU A 1 411 ? -37.905 -1.346 40.270 1.00 92.50 411 GLU A C 1
ATOM 3353 O O . GLU A 1 411 ? -38.216 -1.432 41.459 1.00 92.50 411 GLU A O 1
ATOM 3358 N N . LYS A 1 412 ? -37.456 -2.401 39.580 1.00 89.81 412 LYS A N 1
ATOM 3359 C CA . LYS A 1 412 ? -37.265 -3.718 40.188 1.00 89.81 412 LYS A CA 1
ATOM 3360 C C . LYS A 1 412 ? -36.286 -3.660 41.361 1.00 89.81 412 LYS A C 1
ATOM 3362 O O . LYS A 1 412 ? -36.601 -4.216 42.407 1.00 89.81 412 LYS A O 1
ATOM 3367 N N . LYS A 1 413 ? -35.135 -2.992 41.215 1.00 90.81 413 LYS A N 1
ATOM 3368 C CA . LYS A 1 413 ? -34.170 -2.828 42.315 1.00 90.81 413 LYS A CA 1
ATOM 3369 C C . LYS A 1 413 ? -34.790 -2.085 43.494 1.00 90.81 413 LYS A C 1
ATOM 3371 O O . LYS A 1 413 ? -34.706 -2.576 44.609 1.00 90.81 413 LYS A O 1
ATOM 3376 N N . LYS A 1 414 ? -35.498 -0.977 43.247 1.00 92.38 414 LYS A N 1
ATOM 3377 C CA . LYS A 1 414 ? -36.202 -0.222 44.299 1.00 92.38 414 LYS A CA 1
ATOM 3378 C C . LYS A 1 414 ? -37.220 -1.088 45.041 1.00 92.38 414 LYS A C 1
ATOM 3380 O O . LYS A 1 414 ? -37.305 -1.026 46.264 1.00 92.38 414 LYS A O 1
ATOM 3385 N N . LEU A 1 415 ? -37.978 -1.915 44.320 1.00 89.81 415 LEU A N 1
ATOM 3386 C CA . LEU A 1 415 ? -38.924 -2.855 44.925 1.00 89.81 415 LEU A CA 1
ATOM 3387 C C . LEU A 1 415 ? -38.214 -3.969 45.704 1.00 89.81 415 LEU A C 1
ATOM 3389 O O . LEU A 1 415 ? -38.663 -4.325 46.788 1.00 89.81 415 LEU A O 1
ATOM 3393 N N . GLU A 1 416 ? -37.108 -4.510 45.191 1.00 89.81 416 GLU A N 1
ATOM 3394 C CA . GLU A 1 416 ? -36.285 -5.492 45.906 1.00 89.81 416 GLU A CA 1
ATOM 3395 C C . GLU A 1 416 ? -35.693 -4.900 47.194 1.00 89.81 416 GLU A C 1
ATOM 3397 O O . GLU A 1 416 ? -35.757 -5.545 48.242 1.00 89.81 416 GLU A O 1
ATOM 3402 N N . ASP A 1 417 ? -35.193 -3.666 47.148 1.00 88.69 417 ASP A N 1
ATOM 3403 C CA . ASP A 1 417 ? -34.684 -2.936 48.310 1.00 88.69 417 ASP A CA 1
ATOM 3404 C C . ASP A 1 417 ? -35.800 -2.685 49.329 1.00 88.69 417 ASP A C 1
ATOM 3406 O O . ASP A 1 417 ? -35.621 -2.932 50.523 1.00 88.69 417 ASP A O 1
ATOM 3410 N N . GLN A 1 418 ? -36.989 -2.288 48.868 1.00 92.50 418 GLN A N 1
ATOM 3411 C CA . GLN A 1 418 ? -38.161 -2.121 49.723 1.00 92.50 418 GLN A CA 1
ATOM 3412 C C . GLN A 1 418 ? -38.574 -3.445 50.383 1.00 92.50 418 GLN A C 1
ATOM 3414 O O . GLN A 1 418 ? -38.817 -3.482 51.589 1.00 92.50 418 GLN A O 1
ATOM 3419 N N . ILE A 1 419 ? -38.584 -4.554 49.635 1.00 90.88 419 ILE A N 1
ATOM 3420 C CA . ILE A 1 419 ? -38.855 -5.895 50.173 1.00 90.88 419 ILE A CA 1
ATOM 3421 C C . ILE A 1 419 ? -37.821 -6.267 51.238 1.00 90.88 419 ILE A C 1
ATOM 3423 O O . ILE A 1 419 ? -38.187 -6.821 52.275 1.00 90.88 419 ILE A O 1
ATOM 3427 N N . GLN A 1 420 ? -36.537 -5.965 51.024 1.00 89.75 420 GLN A N 1
ATOM 3428 C CA . GLN A 1 420 ? -35.498 -6.216 52.024 1.00 89.75 420 GLN A CA 1
ATOM 3429 C C . GLN A 1 420 ? -35.702 -5.365 53.280 1.00 89.75 420 GLN A C 1
ATOM 3431 O O . GLN A 1 420 ? -35.624 -5.898 54.390 1.00 89.75 420 GLN A O 1
ATOM 3436 N N . GLN A 1 421 ? -36.010 -4.074 53.128 1.00 90.69 421 GLN A N 1
ATOM 3437 C CA . GLN A 1 421 ? -36.323 -3.188 54.250 1.00 90.69 421 GLN A CA 1
ATOM 3438 C C . GLN A 1 421 ? -37.532 -3.690 55.040 1.00 90.69 421 GLN A C 1
ATOM 3440 O O . GLN A 1 421 ? -37.478 -3.784 56.266 1.00 90.69 421 GLN A O 1
ATOM 3445 N N . ASP A 1 422 ? -38.613 -4.055 54.358 1.00 89.00 422 ASP A N 1
ATOM 3446 C CA . ASP A 1 422 ? -39.828 -4.534 55.007 1.00 89.00 422 ASP A CA 1
ATOM 3447 C C . ASP A 1 422 ? -39.616 -5.914 55.638 1.00 89.00 422 ASP A C 1
ATOM 3449 O O . ASP A 1 422 ? -40.092 -6.157 56.745 1.00 89.00 422 ASP A O 1
ATOM 3453 N N . ALA A 1 423 ? -38.802 -6.784 55.035 1.00 92.75 423 ALA A N 1
ATOM 3454 C CA . ALA A 1 423 ? -38.381 -8.037 55.657 1.00 92.75 423 ALA A CA 1
ATOM 3455 C C . ALA A 1 423 ? -37.577 -7.804 56.948 1.00 92.75 423 ALA A C 1
ATOM 3457 O O . ALA A 1 423 ? -37.740 -8.558 57.911 1.00 92.75 423 ALA A O 1
ATOM 3458 N N . ILE A 1 424 ? -36.723 -6.774 56.999 1.00 90.19 424 ILE A N 1
ATOM 3459 C CA . ILE A 1 424 ? -36.012 -6.377 58.224 1.00 90.19 424 ILE A CA 1
ATOM 3460 C C . ILE A 1 424 ? -37.008 -5.856 59.265 1.00 90.19 424 ILE A C 1
ATOM 3462 O O . ILE A 1 424 ? -37.001 -6.359 60.386 1.00 90.19 424 ILE A O 1
ATOM 3466 N N . LYS A 1 425 ? -37.919 -4.944 58.900 1.00 90.06 425 LYS A N 1
ATOM 3467 C CA . LYS A 1 425 ? -38.954 -4.428 59.817 1.00 90.06 425 LYS A CA 1
ATOM 3468 C C . LYS A 1 425 ? -39.831 -5.544 60.376 1.00 90.06 425 LYS A C 1
ATOM 3470 O O . LYS A 1 425 ? -40.076 -5.588 61.573 1.00 90.06 425 LYS A O 1
ATOM 3475 N N . VAL A 1 426 ? -40.267 -6.488 59.541 1.00 89.06 426 VAL A N 1
ATOM 3476 C CA . VAL A 1 426 ? -41.053 -7.654 59.975 1.00 89.06 426 VAL A CA 1
ATOM 3477 C C . VAL A 1 426 ? -40.250 -8.524 60.939 1.00 89.06 426 VAL A C 1
ATOM 3479 O O . VAL A 1 426 ? -40.785 -8.951 61.961 1.00 89.06 426 VAL A O 1
ATOM 3482 N N . LYS A 1 427 ? -38.961 -8.768 60.666 1.00 89.44 427 LYS A N 1
ATOM 3483 C CA . LYS A 1 427 ? -38.079 -9.468 61.614 1.00 89.44 427 LYS A CA 1
ATOM 3484 C C . LYS A 1 427 ? -37.975 -8.712 62.937 1.00 89.44 427 LYS A C 1
ATOM 3486 O O . LYS A 1 427 ? -38.058 -9.341 63.985 1.00 89.44 427 LYS A O 1
ATOM 3491 N N . GLU A 1 428 ? -37.834 -7.392 62.910 1.00 82.00 428 GLU A N 1
ATOM 3492 C CA . GLU A 1 428 ? -37.790 -6.566 64.119 1.00 82.00 428 GLU A CA 1
ATOM 3493 C C . GLU A 1 428 ? -39.112 -6.582 64.890 1.00 82.00 428 GLU A C 1
ATOM 3495 O O . GLU A 1 428 ? -39.095 -6.788 66.101 1.00 82.00 428 GLU A O 1
ATOM 3500 N N . TYR A 1 429 ? -40.257 -6.459 64.217 1.00 85.88 429 TYR A N 1
ATOM 3501 C CA . TYR A 1 429 ? -41.573 -6.569 64.847 1.00 85.88 429 TYR A CA 1
ATOM 3502 C C . TYR A 1 429 ? -41.800 -7.950 65.462 1.00 85.88 429 TYR A C 1
ATOM 3504 O O . TYR A 1 429 ? -42.282 -8.035 66.589 1.00 85.88 429 TYR A O 1
ATOM 3512 N N . ASN A 1 430 ? -41.390 -9.026 64.787 1.00 86.81 430 ASN A N 1
ATOM 3513 C CA . ASN A 1 430 ? -41.438 -10.379 65.344 1.00 86.81 430 ASN A CA 1
ATOM 3514 C C . ASN A 1 430 ? -40.518 -10.524 66.563 1.00 86.81 430 ASN A C 1
ATOM 3516 O O . ASN A 1 430 ? -40.918 -11.108 67.569 1.00 86.81 430 ASN A O 1
ATOM 3520 N N . ASN A 1 431 ? -39.312 -9.951 66.509 1.00 82.38 431 ASN A N 1
ATOM 3521 C CA . ASN A 1 431 ? -38.394 -9.939 67.645 1.00 82.38 431 ASN A CA 1
ATOM 3522 C C . ASN A 1 431 ? -38.992 -9.165 68.833 1.00 82.38 431 ASN A C 1
ATOM 3524 O O . ASN A 1 431 ? -38.933 -9.648 69.960 1.00 82.38 431 ASN A O 1
ATOM 3528 N N . LEU A 1 432 ? -39.620 -8.009 68.600 1.00 82.00 432 LEU A N 1
ATOM 3529 C CA . LEU A 1 432 ? -40.308 -7.229 69.635 1.00 82.00 432 LEU A CA 1
ATOM 3530 C C . LEU A 1 432 ? -41.508 -7.982 70.222 1.00 82.00 432 LEU A C 1
ATOM 3532 O O . LEU A 1 432 ? -41.678 -7.999 71.439 1.00 82.00 432 LEU A O 1
ATOM 3536 N N . LEU A 1 433 ? -42.302 -8.651 69.383 1.00 83.25 433 LEU A N 1
ATOM 3537 C CA . LEU A 1 433 ? -43.416 -9.491 69.824 1.00 83.25 433 LEU A CA 1
ATOM 3538 C C . LEU A 1 433 ? -42.919 -10.642 70.710 1.00 83.25 433 LEU A C 1
ATOM 3540 O O . LEU A 1 433 ? -43.489 -10.893 71.768 1.00 83.25 433 LEU A O 1
ATOM 3544 N N . SER A 1 434 ? -41.825 -11.298 70.311 1.00 81.38 434 SER A N 1
ATOM 3545 C CA . SER A 1 434 ? -41.201 -12.361 71.105 1.00 81.38 434 SER A CA 1
ATOM 3546 C C . SER A 1 434 ? -40.632 -11.838 72.427 1.00 81.38 434 SER A C 1
ATOM 3548 O O . SER A 1 434 ? -40.783 -12.489 73.453 1.00 81.38 434 SER A O 1
ATOM 3550 N N . ALA A 1 435 ? -40.061 -10.629 72.437 1.00 74.62 435 ALA A N 1
ATOM 3551 C CA . ALA A 1 435 ? -39.547 -9.992 73.644 1.00 74.62 435 ALA A CA 1
ATOM 3552 C C . ALA A 1 435 ? -40.669 -9.649 74.638 1.00 74.62 435 ALA A C 1
ATOM 3554 O O . ALA A 1 435 ? -40.489 -9.830 75.838 1.00 74.62 435 ALA A O 1
ATOM 3555 N N . LEU A 1 436 ? -41.835 -9.204 74.150 1.00 75.75 436 LEU A N 1
ATOM 3556 C CA . LEU A 1 436 ? -43.026 -8.929 74.969 1.00 75.75 436 LEU A CA 1
ATOM 3557 C C . LEU A 1 436 ? -43.649 -10.190 75.586 1.00 75.75 436 LEU A C 1
ATOM 3559 O O . LEU A 1 436 ? -44.355 -10.084 76.585 1.00 75.75 436 LEU A O 1
ATOM 3563 N N . GLN A 1 437 ? -43.400 -11.364 75.001 1.00 78.19 437 GLN A N 1
ATOM 3564 C CA . GLN A 1 437 ? -43.832 -12.659 75.537 1.00 78.19 437 GLN A CA 1
ATOM 3565 C C . GLN A 1 437 ? -42.888 -13.212 76.621 1.00 78.19 437 GLN A C 1
ATOM 3567 O O . GLN A 1 437 ? -43.206 -14.241 77.213 1.00 78.19 437 GLN A O 1
ATOM 3572 N N . MET A 1 438 ? -41.745 -12.565 76.876 1.00 76.12 438 MET A N 1
ATOM 3573 C CA . MET A 1 438 ? -40.739 -13.022 77.845 1.00 76.12 438 MET A CA 1
ATOM 3574 C C . MET A 1 438 ? -40.927 -12.380 79.227 1.00 76.12 438 MET A C 1
ATOM 3576 O O . MET A 1 438 ? -41.496 -11.293 79.359 1.00 76.12 438 MET A O 1
ATOM 3580 N N . ASP A 1 439 ? -40.383 -13.022 80.262 1.00 77.94 439 ASP A N 1
ATOM 3581 C CA . ASP A 1 439 ? -40.413 -12.510 81.635 1.00 77.94 439 ASP A CA 1
ATOM 3582 C C . ASP A 1 439 ? -39.510 -11.270 81.823 1.00 77.94 439 ASP A C 1
ATOM 3584 O O . ASP A 1 439 ? -38.530 -11.048 81.104 1.00 77.94 439 ASP A O 1
ATOM 3588 N N . SER A 1 440 ? -39.810 -10.450 82.840 1.00 78.75 440 SER A N 1
ATOM 3589 C CA . SER A 1 440 ? -39.155 -9.146 83.072 1.00 78.75 440 SER A CA 1
ATOM 3590 C C . SER A 1 440 ? -37.620 -9.209 83.158 1.00 78.75 440 SER A C 1
ATOM 3592 O O . SER A 1 440 ? -36.938 -8.287 82.700 1.00 78.75 440 SER A O 1
ATOM 3594 N N . ASP A 1 441 ? -37.057 -10.282 83.715 1.00 78.50 441 ASP A N 1
ATOM 3595 C CA . ASP A 1 441 ? -35.604 -10.431 83.852 1.00 78.50 441 ASP A CA 1
ATOM 3596 C C . ASP A 1 441 ? -34.923 -10.934 82.565 1.00 78.50 441 ASP A C 1
ATOM 3598 O O . ASP A 1 441 ? -33.798 -10.521 82.265 1.00 78.50 441 ASP A O 1
ATOM 3602 N N . GLU A 1 442 ? -35.613 -11.722 81.735 1.00 78.06 442 GLU A N 1
ATOM 3603 C CA . GLU A 1 442 ? -35.130 -12.114 80.402 1.00 78.06 442 GLU A CA 1
ATOM 3604 C C . GLU A 1 442 ? -35.137 -10.921 79.431 1.00 78.06 442 GLU A C 1
ATOM 3606 O O . GLU A 1 442 ? -34.199 -10.733 78.647 1.00 78.06 442 GLU A O 1
ATOM 3611 N N . MET A 1 443 ? -36.129 -10.034 79.553 1.00 76.94 443 MET A N 1
ATOM 3612 C CA . MET A 1 443 ? -36.214 -8.795 78.775 1.00 76.94 443 MET A CA 1
ATOM 3613 C C . MET A 1 443 ? -35.048 -7.831 79.075 1.00 76.94 443 MET A C 1
ATOM 3615 O O . MET A 1 443 ? -34.461 -7.246 78.165 1.00 76.94 443 MET A O 1
ATOM 3619 N N . LYS A 1 444 ? -34.630 -7.700 80.343 1.00 81.62 444 LYS A N 1
ATOM 3620 C CA . LYS A 1 444 ? -33.449 -6.889 80.711 1.00 81.62 444 LYS A CA 1
ATOM 3621 C C . LYS A 1 444 ? -32.156 -7.464 80.134 1.00 81.62 444 LYS A C 1
ATOM 3623 O O . LYS A 1 444 ? -31.292 -6.709 79.679 1.00 81.62 444 LYS A O 1
ATOM 3628 N N . LYS A 1 445 ? -32.018 -8.793 80.129 1.00 83.69 445 LYS A N 1
ATOM 3629 C CA . LYS A 1 445 ? -30.839 -9.472 79.581 1.00 83.69 445 LYS A CA 1
ATOM 3630 C C . LYS A 1 445 ? -30.732 -9.266 78.067 1.00 83.69 445 LYS A C 1
ATOM 3632 O O . LYS A 1 445 ? -29.683 -8.825 77.595 1.00 83.69 445 LYS A O 1
ATOM 3637 N N . THR A 1 446 ? -31.822 -9.468 77.326 1.00 80.12 446 THR A N 1
ATOM 3638 C CA . THR A 1 446 ? -31.871 -9.250 75.866 1.00 80.12 446 THR A CA 1
ATOM 3639 C C . THR A 1 446 ? -31.635 -7.785 75.479 1.00 80.12 446 THR A C 1
ATOM 3641 O O . THR A 1 446 ? -30.896 -7.512 74.532 1.00 80.12 446 THR A O 1
ATOM 3644 N N . LEU A 1 447 ? -32.158 -6.822 76.249 1.00 80.94 447 LEU A N 1
ATOM 3645 C CA . LEU A 1 447 ? -31.889 -5.391 76.048 1.00 80.94 447 LEU A CA 1
ATOM 3646 C C . LEU A 1 447 ? -30.398 -5.040 76.227 1.00 80.94 447 LEU A C 1
ATOM 3648 O O . LEU A 1 447 ? -29.841 -4.258 75.448 1.00 80.94 447 LEU A O 1
ATOM 3652 N N . SER A 1 448 ? -29.733 -5.638 77.221 1.00 82.75 448 SER A N 1
ATOM 3653 C CA . SER A 1 448 ? -28.293 -5.446 77.442 1.00 82.75 448 SER A CA 1
ATOM 3654 C C . SER A 1 448 ? -27.446 -6.042 76.306 1.00 82.75 448 SER A C 1
ATOM 3656 O O . SER A 1 448 ? -26.476 -5.428 75.855 1.00 82.75 448 SER A O 1
ATOM 3658 N N . GLU A 1 449 ? -27.853 -7.196 75.772 1.00 84.31 449 GLU A N 1
ATOM 3659 C CA . GLU A 1 449 ? -27.197 -7.849 74.636 1.00 84.31 449 GLU A CA 1
ATOM 3660 C C . GLU A 1 449 ? -27.410 -7.083 73.322 1.00 84.31 449 GLU A C 1
ATOM 3662 O O . GLU A 1 449 ? -26.466 -6.944 72.540 1.00 84.31 449 GLU A O 1
ATOM 3667 N N . ASN A 1 450 ? -28.601 -6.522 73.092 1.00 84.12 450 ASN A N 1
ATOM 3668 C CA . ASN A 1 450 ? -28.876 -5.650 71.947 1.00 84.12 450 ASN A CA 1
ATOM 3669 C C . ASN A 1 450 ? -28.072 -4.349 72.027 1.00 84.12 450 ASN A C 1
ATOM 3671 O O . ASN A 1 450 ? -27.448 -3.964 71.041 1.00 84.12 450 ASN A O 1
ATOM 3675 N N . SER A 1 451 ? -27.985 -3.731 73.209 1.00 86.88 451 SER A N 1
ATOM 3676 C CA . SER A 1 451 ? -27.104 -2.576 73.436 1.00 86.88 451 SER A CA 1
ATOM 3677 C C . SER A 1 451 ? -25.644 -2.913 73.116 1.00 86.88 451 SER A C 1
ATOM 3679 O O . SER A 1 451 ? -24.981 -2.166 72.402 1.00 86.88 451 SER A O 1
ATOM 3681 N N . ARG A 1 452 ? -25.150 -4.083 73.552 1.00 91.00 452 ARG A N 1
ATOM 3682 C CA . ARG A 1 452 ? -23.797 -4.552 73.209 1.00 91.00 452 ARG A CA 1
ATOM 3683 C C . ARG A 1 452 ? -23.615 -4.725 71.697 1.00 91.00 452 ARG A C 1
ATOM 3685 O O . ARG A 1 452 ? -22.580 -4.320 71.169 1.00 91.00 452 ARG A O 1
ATOM 3692 N N . LYS A 1 453 ? -24.589 -5.321 70.998 1.00 90.50 453 LYS A N 1
ATOM 3693 C CA . LYS A 1 453 ? -24.552 -5.493 69.532 1.00 90.50 453 LYS A CA 1
ATOM 3694 C C . LYS A 1 453 ? -24.519 -4.147 68.803 1.00 90.50 453 LYS A C 1
ATOM 3696 O O . LYS A 1 453 ? -23.708 -3.995 67.896 1.00 90.50 453 LYS A O 1
ATOM 3701 N N . ILE A 1 454 ? -25.326 -3.173 69.227 1.00 87.31 454 ILE A N 1
ATOM 3702 C CA . ILE A 1 454 ? -25.344 -1.818 68.653 1.00 87.31 454 ILE A CA 1
ATOM 3703 C C . ILE A 1 454 ? -23.971 -1.154 68.795 1.00 87.31 454 ILE A C 1
ATOM 3705 O O . ILE A 1 454 ? -23.436 -0.649 67.810 1.00 87.31 454 ILE A O 1
ATOM 3709 N N . THR A 1 455 ? -23.350 -1.218 69.976 1.00 89.69 455 THR A N 1
ATOM 3710 C CA . THR A 1 455 ? -22.015 -0.637 70.186 1.00 89.69 455 THR A CA 1
ATOM 3711 C C . THR A 1 455 ? -20.961 -1.283 69.283 1.00 89.69 455 THR A C 1
ATOM 3713 O O . THR A 1 455 ? -20.123 -0.585 68.716 1.00 89.69 455 THR A O 1
ATOM 3716 N N . VAL A 1 456 ? -21.006 -2.609 69.099 1.00 93.81 456 VAL A N 1
ATOM 3717 C CA . VAL A 1 456 ? -20.094 -3.314 68.179 1.00 93.81 456 VAL A CA 1
ATOM 3718 C C . VAL A 1 456 ? -20.312 -2.869 66.731 1.00 93.81 456 VAL A C 1
ATOM 3720 O O . VAL A 1 456 ? -19.337 -2.610 66.028 1.00 93.81 456 VAL A O 1
ATOM 3723 N N . LEU A 1 457 ? -21.565 -2.728 66.288 1.00 90.56 457 LEU A N 1
ATOM 3724 C CA . LEU A 1 457 ? -21.881 -2.244 64.941 1.00 90.56 457 LEU A CA 1
ATOM 3725 C C . LEU A 1 457 ? -21.378 -0.813 64.714 1.00 90.56 457 LEU A C 1
ATOM 3727 O O . LEU A 1 457 ? -20.753 -0.562 63.690 1.00 90.56 457 LEU A O 1
ATOM 3731 N N . GLN A 1 458 ? -21.548 0.091 65.682 1.00 91.88 458 GLN A N 1
ATOM 3732 C CA . GLN A 1 458 ? -21.041 1.468 65.594 1.00 91.88 458 GLN A CA 1
ATOM 3733 C C . GLN A 1 458 ? -19.508 1.532 65.510 1.00 91.88 458 GLN A C 1
ATOM 3735 O O . GLN A 1 458 ? -18.947 2.326 64.751 1.00 91.88 458 GLN A O 1
ATOM 3740 N N . VAL A 1 459 ? -18.805 0.684 66.268 1.00 93.56 459 VAL A N 1
ATOM 3741 C CA . VAL A 1 459 ? -17.338 0.580 66.185 1.00 93.56 459 VAL A CA 1
ATOM 3742 C C . VAL A 1 459 ? -16.911 0.036 64.819 1.00 93.56 459 VAL A C 1
ATOM 3744 O O . VAL A 1 459 ? -15.981 0.570 64.208 1.00 93.56 459 VAL A O 1
ATOM 3747 N N . ASN A 1 460 ? -17.610 -0.982 64.312 1.00 92.88 460 ASN A N 1
ATOM 3748 C CA . ASN A 1 460 ? -17.346 -1.552 62.993 1.00 92.88 460 ASN A CA 1
ATOM 3749 C C . ASN A 1 460 ? -17.602 -0.542 61.871 1.00 92.88 460 ASN A C 1
ATOM 3751 O O . ASN A 1 460 ? -16.776 -0.431 60.973 1.00 92.88 460 ASN A O 1
ATOM 3755 N N . GLU A 1 461 ? -18.677 0.241 61.947 1.00 89.44 461 GLU A N 1
ATOM 3756 C CA . GLU A 1 461 ? -18.990 1.305 60.990 1.00 89.44 461 GLU A CA 1
ATOM 3757 C C . GLU A 1 461 ? -17.861 2.346 60.932 1.00 89.44 461 GLU A C 1
ATOM 3759 O O . GLU A 1 461 ? -17.351 2.658 59.857 1.00 89.44 461 GLU A O 1
ATOM 3764 N N . LYS A 1 462 ? -17.379 2.826 62.089 1.00 92.94 462 LYS A N 1
ATOM 3765 C CA . LYS A 1 462 ? -16.232 3.751 62.138 1.00 92.94 462 LYS A CA 1
ATOM 3766 C C . LYS A 1 462 ? -14.950 3.137 61.574 1.00 92.94 462 LYS A C 1
ATOM 3768 O O . LYS A 1 462 ? -14.171 3.855 60.945 1.00 92.94 462 LYS A O 1
ATOM 3773 N N . SER A 1 463 ? -14.722 1.841 61.792 1.00 92.44 463 SER A N 1
ATOM 3774 C CA . SER A 1 463 ? -13.598 1.112 61.192 1.00 92.44 463 SER A CA 1
ATOM 3775 C C . SER A 1 463 ? -13.724 1.057 59.664 1.00 92.44 463 SER A C 1
ATOM 3777 O O . SER A 1 463 ? -12.779 1.414 58.958 1.00 92.44 463 SER A O 1
ATOM 3779 N N . LEU A 1 464 ? -14.911 0.710 59.155 1.00 90.00 464 LEU A N 1
ATOM 3780 C CA . LEU A 1 464 ? -15.197 0.618 57.723 1.00 90.00 464 LEU A CA 1
ATOM 3781 C C . LEU A 1 464 ? -15.026 1.968 57.020 1.00 90.00 464 LEU A C 1
ATOM 3783 O O . LEU A 1 464 ? -14.399 2.037 55.969 1.00 90.00 464 LEU A O 1
ATOM 3787 N N . ILE A 1 465 ? -15.519 3.051 57.631 1.00 92.50 465 ILE A N 1
ATOM 3788 C CA . ILE A 1 465 ? -15.372 4.413 57.101 1.00 92.50 465 ILE A CA 1
ATOM 3789 C C . ILE A 1 465 ? -13.891 4.769 56.943 1.00 92.50 465 ILE A C 1
ATOM 3791 O O . ILE A 1 465 ? -13.499 5.277 55.896 1.00 92.50 465 ILE A O 1
ATOM 3795 N N . ARG A 1 466 ? -13.051 4.467 57.945 1.00 93.38 466 ARG A N 1
ATOM 3796 C CA . ARG A 1 466 ? -11.602 4.722 57.861 1.00 93.38 466 ARG A CA 1
ATOM 3797 C C . ARG A 1 466 ? -10.959 3.936 56.720 1.00 93.38 466 ARG A C 1
ATOM 3799 O O . ARG A 1 466 ? -10.225 4.523 55.930 1.00 93.38 466 ARG A O 1
ATOM 3806 N N . GLN A 1 467 ? -11.268 2.643 56.605 1.00 91.38 467 GLN A N 1
ATOM 3807 C CA . GLN A 1 467 ? -10.761 1.802 55.515 1.00 91.38 467 GLN A CA 1
ATOM 3808 C C . GLN A 1 467 ? -11.189 2.336 54.142 1.00 91.38 467 GLN A C 1
ATOM 3810 O O . GLN A 1 467 ? -10.357 2.473 53.245 1.00 91.38 467 GLN A O 1
ATOM 3815 N N . TYR A 1 468 ? -12.459 2.718 53.996 1.00 88.31 468 TYR A N 1
ATOM 3816 C CA . TYR A 1 468 ? -12.977 3.313 52.769 1.00 88.31 468 TYR A CA 1
ATOM 3817 C C . TYR A 1 468 ? -12.246 4.614 52.419 1.00 88.31 468 TYR A C 1
ATOM 3819 O O . TYR A 1 468 ? -11.771 4.761 51.296 1.00 88.31 468 TYR A O 1
ATOM 3827 N N . THR A 1 469 ? -12.050 5.523 53.382 1.00 92.75 469 THR A N 1
ATOM 3828 C CA . THR A 1 469 ? -11.301 6.766 53.134 1.00 92.75 469 THR A CA 1
ATOM 3829 C C . THR A 1 469 ? -9.859 6.511 52.699 1.00 92.75 469 THR A C 1
ATOM 3831 O O . THR A 1 469 ? -9.405 7.128 51.740 1.00 92.75 469 THR A O 1
ATOM 3834 N N . THR A 1 470 ? -9.159 5.552 53.319 1.00 92.56 470 THR A N 1
ATOM 3835 C CA . THR A 1 470 ? -7.786 5.208 52.915 1.00 92.56 470 THR A CA 1
ATOM 3836 C C . THR A 1 470 ? -7.723 4.598 51.515 1.00 92.56 470 THR A C 1
ATOM 3838 O O . THR A 1 470 ? -6.804 4.896 50.755 1.00 92.56 470 THR A O 1
ATOM 3841 N N . LEU A 1 471 ? -8.718 3.786 51.139 1.00 89.00 471 LEU A N 1
ATOM 3842 C CA . LEU A 1 471 ? -8.806 3.208 49.798 1.00 89.00 471 LEU A CA 1
ATOM 3843 C C . LEU A 1 471 ? -9.069 4.285 48.741 1.00 89.00 471 LEU A C 1
ATOM 3845 O O . LEU A 1 471 ? -8.419 4.280 47.700 1.00 89.00 471 LEU A O 1
ATOM 3849 N N . VAL A 1 472 ? -9.959 5.241 49.021 1.00 91.00 472 VAL A N 1
ATOM 3850 C CA . VAL A 1 472 ? -10.234 6.377 48.125 1.00 91.00 472 VAL A CA 1
ATOM 3851 C C . VAL A 1 472 ? -8.988 7.252 47.929 1.00 91.00 472 VAL A C 1
ATOM 3853 O O . VAL A 1 472 ? -8.712 7.704 46.818 1.00 91.00 472 VAL A O 1
ATOM 3856 N N . GLU A 1 473 ? -8.199 7.483 48.979 1.00 92.25 473 GLU A N 1
ATOM 3857 C CA . GLU A 1 473 ? -6.937 8.227 48.870 1.00 92.25 473 GLU A CA 1
ATOM 3858 C C . GLU A 1 473 ? -5.890 7.485 48.027 1.00 92.25 473 GLU A C 1
ATOM 3860 O O . GLU A 1 473 ? -5.248 8.098 47.167 1.00 92.25 473 GLU A O 1
ATOM 3865 N N . MET A 1 474 ? -5.750 6.170 48.224 1.00 90.25 474 MET A N 1
ATOM 3866 C CA . MET A 1 474 ? -4.847 5.325 47.438 1.00 90.25 474 MET A CA 1
ATOM 3867 C C . MET A 1 474 ? -5.253 5.284 45.959 1.00 90.25 474 MET A C 1
ATOM 3869 O O . MET A 1 474 ? -4.412 5.434 45.073 1.00 90.25 474 MET A O 1
ATOM 3873 N N . GLU A 1 475 ? -6.547 5.159 45.682 1.00 85.00 475 GLU A N 1
ATOM 3874 C CA . GLU A 1 475 ? -7.110 5.194 44.334 1.00 85.00 475 GLU A CA 1
ATOM 3875 C C . GLU A 1 475 ? -6.812 6.537 43.640 1.00 85.00 475 GLU A C 1
ATOM 3877 O O . GLU A 1 475 ? -6.328 6.571 42.503 1.00 85.00 475 GLU A O 1
ATOM 3882 N N . ARG A 1 476 ? -6.966 7.656 44.359 1.00 89.00 476 ARG A N 1
ATOM 3883 C CA . ARG A 1 476 ? -6.637 8.993 43.845 1.00 89.00 476 ARG A CA 1
ATOM 3884 C C . ARG A 1 476 ? -5.148 9.142 43.521 1.00 89.00 476 ARG A C 1
ATOM 3886 O O . ARG A 1 476 ? -4.800 9.844 42.567 1.00 89.00 476 ARG A O 1
ATOM 3893 N N . GLN A 1 477 ? -4.268 8.526 44.310 1.00 91.44 477 GLN A N 1
ATOM 3894 C CA . GLN A 1 477 ? -2.827 8.501 44.051 1.00 91.44 477 GLN A CA 1
ATOM 3895 C C . GLN A 1 477 ? -2.520 7.709 42.768 1.00 91.44 477 GLN A C 1
ATOM 3897 O O . GLN A 1 477 ? -1.842 8.233 41.881 1.00 91.44 477 GLN A O 1
ATOM 3902 N N . LEU A 1 478 ? -3.105 6.515 42.619 1.00 88.75 478 LEU A N 1
ATOM 3903 C CA . LEU A 1 478 ? -2.956 5.672 41.429 1.00 88.75 478 LEU A CA 1
ATOM 3904 C C . LEU A 1 478 ? -3.481 6.361 40.162 1.00 88.75 478 LEU A C 1
ATOM 3906 O O . LEU A 1 478 ? -2.815 6.329 39.129 1.00 88.75 478 LEU A O 1
ATOM 3910 N N . ARG A 1 479 ? -4.619 7.072 40.226 1.00 85.56 479 ARG A N 1
ATOM 3911 C CA . ARG A 1 479 ? -5.112 7.884 39.095 1.00 85.56 479 ARG A CA 1
ATOM 3912 C C . ARG A 1 479 ? -4.104 8.949 38.659 1.00 85.56 479 ARG A C 1
ATOM 3914 O O . ARG A 1 479 ? -3.921 9.162 37.460 1.00 85.56 479 ARG A O 1
ATOM 3921 N N . LYS A 1 480 ? -3.434 9.620 39.606 1.00 91.56 480 LYS A N 1
ATOM 3922 C CA . LYS A 1 480 ? -2.397 10.620 39.289 1.00 91.56 480 LYS A CA 1
ATOM 3923 C C . LYS A 1 480 ? -1.171 9.980 38.644 1.00 91.56 480 LYS A C 1
ATOM 3925 O O . LYS A 1 480 ? -0.642 10.541 37.689 1.00 91.56 480 LYS A O 1
ATOM 3930 N N . GLU A 1 481 ? -0.716 8.841 39.157 1.00 90.12 481 GLU A N 1
ATOM 3931 C CA . GLU A 1 481 ? 0.429 8.110 38.600 1.00 90.12 481 GLU A CA 1
ATOM 3932 C C . GLU A 1 481 ? 0.132 7.580 37.197 1.00 90.12 481 GLU A C 1
ATOM 3934 O O . GLU A 1 481 ? 0.924 7.808 36.287 1.00 90.12 481 GLU A O 1
ATOM 3939 N N . ASN A 1 482 ? -1.054 7.011 36.979 1.00 85.06 482 ASN A N 1
ATOM 3940 C CA . ASN A 1 482 ? -1.513 6.589 35.656 1.00 85.06 482 ASN A CA 1
ATOM 3941 C C . ASN A 1 482 ? -1.583 7.781 34.678 1.00 85.06 482 ASN A C 1
ATOM 3943 O O . ASN A 1 482 ? -1.160 7.686 33.529 1.00 85.06 482 ASN A O 1
ATOM 3947 N N . GLY A 1 483 ? -2.041 8.950 35.142 1.00 85.81 483 GLY A N 1
ATOM 3948 C CA . GLY A 1 483 ? -2.005 10.186 34.355 1.00 85.81 483 GLY A CA 1
ATOM 3949 C C . GLY A 1 483 ? -0.585 10.619 33.964 1.00 85.81 483 GLY A C 1
ATOM 3950 O O . GLY A 1 483 ? -0.358 11.001 32.817 1.00 85.81 483 GLY A O 1
ATOM 3951 N N . LYS A 1 484 ? 0.384 10.523 34.885 1.00 93.38 484 LYS A N 1
ATOM 3952 C CA . LYS A 1 484 ? 1.800 10.811 34.594 1.00 93.38 484 LYS A CA 1
ATOM 3953 C C . LYS A 1 484 ? 2.375 9.833 33.571 1.00 93.38 484 LYS A C 1
ATOM 3955 O O . LYS A 1 484 ? 2.925 10.281 32.571 1.00 93.38 484 LYS A O 1
ATOM 3960 N N . GLN A 1 485 ? 2.172 8.532 33.776 1.00 87.44 485 GLN A N 1
ATOM 3961 C CA . GLN A 1 485 ? 2.647 7.484 32.866 1.00 87.44 485 GLN A CA 1
ATOM 3962 C C . GLN A 1 485 ? 2.067 7.642 31.456 1.00 87.44 485 GLN A C 1
ATOM 3964 O O . GLN A 1 485 ? 2.793 7.516 30.474 1.00 87.44 485 GLN A O 1
ATOM 3969 N N . LYS A 1 486 ? 0.778 7.990 31.332 1.00 85.12 486 LYS A N 1
ATOM 3970 C CA . LYS A 1 486 ? 0.157 8.288 30.031 1.00 85.12 486 LYS A CA 1
ATOM 3971 C C . LYS A 1 486 ? 0.801 9.489 29.340 1.00 85.12 486 LYS A C 1
ATOM 3973 O O . LYS A 1 486 ? 1.044 9.431 28.140 1.00 85.12 486 LYS A O 1
ATOM 3978 N N . ASN A 1 487 ? 1.105 10.557 30.076 1.00 87.00 487 ASN A N 1
ATOM 3979 C CA . ASN A 1 487 ? 1.769 11.732 29.505 1.00 87.00 487 ASN A CA 1
ATOM 3980 C C . ASN A 1 487 ? 3.203 11.421 29.051 1.00 87.00 487 ASN A C 1
ATOM 3982 O O . ASN A 1 487 ? 3.617 11.886 27.992 1.00 87.00 487 ASN A O 1
ATOM 3986 N N . GLU A 1 488 ? 3.944 10.622 29.822 1.00 90.75 488 GLU A N 1
ATOM 3987 C CA . GLU A 1 488 ? 5.284 10.151 29.448 1.00 90.75 488 GLU A CA 1
ATOM 3988 C C . GLU A 1 488 ? 5.243 9.272 28.191 1.00 90.75 488 GLU A C 1
ATOM 3990 O O . GLU A 1 488 ? 6.066 9.457 27.295 1.00 90.75 488 GLU A O 1
ATOM 3995 N N . LEU A 1 489 ? 4.248 8.384 28.073 1.00 83.31 489 LEU A N 1
ATOM 3996 C CA . LEU A 1 489 ? 4.013 7.589 26.864 1.00 83.31 489 LEU A CA 1
ATOM 3997 C C . LEU A 1 489 ? 3.749 8.472 25.640 1.00 83.31 489 LEU A C 1
ATOM 3999 O O . LEU A 1 489 ? 4.392 8.287 24.612 1.00 83.31 489 LEU A O 1
ATOM 4003 N N . ILE A 1 490 ? 2.867 9.470 25.757 1.00 84.50 490 ILE A N 1
ATOM 4004 C CA . ILE A 1 490 ? 2.558 10.405 24.660 1.00 84.50 490 ILE A CA 1
ATOM 4005 C C . ILE A 1 490 ? 3.807 11.194 24.239 1.00 84.50 490 ILE A C 1
ATOM 4007 O O . ILE A 1 490 ? 4.050 11.380 23.046 1.00 84.50 490 ILE A O 1
ATOM 4011 N N . ALA A 1 491 ? 4.611 11.654 25.201 1.00 86.75 491 ALA A N 1
ATOM 4012 C CA . ALA A 1 491 ? 5.851 12.370 24.916 1.00 86.75 491 ALA A CA 1
ATOM 4013 C C . ALA A 1 491 ? 6.876 11.472 24.201 1.00 86.75 491 ALA A C 1
ATOM 4015 O O . ALA A 1 491 ? 7.465 11.888 23.203 1.00 86.75 491 ALA A O 1
ATOM 4016 N N . MET A 1 492 ? 7.039 10.229 24.666 1.00 88.81 492 MET A N 1
ATOM 4017 C CA . MET A 1 492 ? 7.914 9.238 24.036 1.00 88.81 492 MET A CA 1
ATOM 4018 C C . MET A 1 492 ? 7.452 8.901 22.612 1.00 88.81 492 MET A C 1
ATOM 4020 O O . MET A 1 492 ? 8.265 8.875 21.691 1.00 88.81 492 MET A O 1
ATOM 4024 N N . GLU A 1 493 ? 6.152 8.683 22.403 1.00 80.19 493 GLU A N 1
ATOM 4025 C CA . GLU A 1 493 ? 5.582 8.429 21.076 1.00 80.19 493 GLU A CA 1
ATOM 4026 C C . GLU A 1 493 ? 5.824 9.594 20.110 1.00 80.19 493 GLU A C 1
ATOM 4028 O O . GLU A 1 493 ? 6.144 9.362 18.941 1.00 80.19 493 GLU A O 1
ATOM 4033 N N . ALA A 1 494 ? 5.711 10.839 20.584 1.00 82.81 494 ALA A N 1
ATOM 4034 C CA . ALA A 1 494 ? 5.989 12.023 19.778 1.00 82.81 494 ALA A CA 1
ATOM 4035 C C . ALA A 1 494 ? 7.471 12.108 19.370 1.00 82.81 494 ALA A C 1
ATOM 4037 O O . ALA A 1 494 ? 7.767 12.340 18.197 1.00 82.81 494 ALA A O 1
ATOM 4038 N N . GLU A 1 495 ? 8.400 11.868 20.301 1.00 89.56 495 GLU A N 1
ATOM 4039 C CA . GLU A 1 495 ? 9.843 11.883 20.019 1.00 89.56 495 GLU A CA 1
ATOM 4040 C C . GLU A 1 495 ? 10.248 10.763 19.046 1.00 89.56 495 GLU A C 1
ATOM 4042 O O . GLU A 1 495 ? 10.984 10.997 18.081 1.00 89.56 495 GLU A O 1
ATOM 4047 N N . VAL A 1 496 ? 9.726 9.548 19.248 1.00 88.88 496 VAL A N 1
ATOM 4048 C CA . VAL A 1 496 ? 9.952 8.412 18.343 1.00 88.88 496 VAL A CA 1
ATOM 4049 C C . VAL A 1 496 ? 9.370 8.702 16.960 1.00 88.88 496 VAL A C 1
ATOM 4051 O O . VAL A 1 496 ? 10.050 8.477 15.955 1.00 88.88 496 VAL A O 1
ATOM 4054 N N . GLY A 1 497 ? 8.152 9.247 16.892 1.00 83.75 497 GLY A N 1
ATOM 4055 C CA . GLY A 1 497 ? 7.516 9.658 15.642 1.00 83.75 497 GLY A CA 1
ATOM 4056 C C . GLY A 1 497 ? 8.358 10.677 14.875 1.00 83.75 497 GLY A C 1
ATOM 4057 O O . GLY A 1 497 ? 8.640 10.482 13.691 1.00 83.75 497 GLY A O 1
ATOM 4058 N N . GLU A 1 498 ? 8.855 11.710 15.559 1.00 85.56 498 GLU A N 1
ATOM 4059 C CA . GLU A 1 498 ? 9.725 12.714 14.949 1.00 85.56 498 GLU A CA 1
ATOM 4060 C C . GLU A 1 498 ? 11.052 12.106 14.467 1.00 85.56 498 GLU A C 1
ATOM 4062 O O . GLU A 1 498 ? 11.534 12.413 13.370 1.00 85.56 498 GLU A O 1
ATOM 4067 N N . LYS A 1 499 ? 11.656 11.211 15.258 1.00 90.88 499 LYS A N 1
ATOM 4068 C CA . LYS A 1 499 ? 12.913 10.552 14.891 1.00 90.88 499 LYS A CA 1
ATOM 4069 C C . LYS A 1 499 ? 12.754 9.682 13.647 1.00 90.88 499 LYS A C 1
ATOM 4071 O O . LYS A 1 499 ? 13.608 9.752 12.758 1.00 90.88 499 LYS A O 1
ATOM 4076 N N . ILE A 1 500 ? 11.680 8.896 13.572 1.00 88.25 500 ILE A N 1
ATOM 4077 C CA . ILE A 1 500 ? 11.347 8.074 12.403 1.00 88.25 500 ILE A CA 1
ATOM 4078 C C . ILE A 1 500 ? 11.138 8.972 11.180 1.00 88.25 500 ILE A C 1
ATOM 4080 O O . ILE A 1 500 ? 11.772 8.742 10.149 1.00 88.25 500 ILE A O 1
ATOM 4084 N N . GLY A 1 501 ? 10.352 10.044 11.314 1.00 86.56 501 GLY A N 1
ATOM 4085 C CA . GLY A 1 501 ? 10.113 11.011 10.241 1.00 86.56 501 GLY A CA 1
ATOM 4086 C C . GLY A 1 501 ? 11.399 11.645 9.703 1.00 86.56 501 GLY A C 1
ATOM 4087 O O . GLY A 1 501 ? 11.648 11.657 8.494 1.00 86.56 501 GLY A O 1
ATOM 4088 N N . ARG A 1 502 ? 12.294 12.099 10.595 1.00 89.12 502 ARG A N 1
ATOM 4089 C CA . ARG A 1 502 ? 13.617 12.638 10.220 1.00 89.12 502 ARG A CA 1
ATOM 4090 C C . ARG A 1 502 ? 14.462 11.613 9.453 1.00 89.12 502 ARG A C 1
ATOM 4092 O O . ARG A 1 502 ? 15.078 11.968 8.447 1.00 89.12 502 ARG A O 1
ATOM 4099 N N . LEU A 1 503 ? 14.505 10.359 9.912 1.00 92.25 503 LEU A N 1
ATOM 4100 C CA . LEU A 1 503 ? 15.269 9.292 9.254 1.00 92.25 503 LEU A CA 1
ATOM 4101 C C . LEU A 1 503 ? 14.700 8.941 7.876 1.00 92.25 503 LEU A C 1
ATOM 4103 O O . LEU A 1 503 ? 15.463 8.739 6.931 1.00 92.25 503 LEU A O 1
ATOM 4107 N N . GLN A 1 504 ? 13.376 8.913 7.738 1.00 89.06 504 GLN A N 1
ATOM 4108 C CA . GLN A 1 504 ? 12.716 8.610 6.473 1.00 89.06 504 GLN A CA 1
ATOM 4109 C C . GLN A 1 504 ? 12.960 9.705 5.428 1.00 89.06 504 GLN A C 1
ATOM 4111 O O . GLN A 1 504 ? 13.390 9.402 4.316 1.00 89.06 504 GLN A O 1
ATOM 4116 N N . ARG A 1 505 ? 12.836 10.979 5.819 1.00 88.62 505 ARG A N 1
ATOM 4117 C CA . ARG A 1 505 ? 13.182 12.128 4.963 1.00 88.62 505 ARG A CA 1
ATOM 4118 C C . ARG A 1 505 ? 14.653 12.113 4.536 1.00 88.62 505 ARG A C 1
ATOM 4120 O O . ARG A 1 505 ? 14.969 12.387 3.380 1.00 88.62 505 ARG A O 1
ATOM 4127 N N . PHE A 1 506 ? 15.564 11.758 5.447 1.00 90.56 506 PHE A N 1
ATOM 4128 C CA . PHE A 1 506 ? 16.981 11.595 5.112 1.00 90.56 506 PHE A CA 1
ATOM 4129 C C . PHE A 1 506 ? 17.201 10.474 4.090 1.00 90.56 506 PHE A C 1
ATOM 4131 O O . PHE A 1 506 ? 17.927 10.675 3.116 1.00 90.56 506 PHE A O 1
ATOM 4138 N N . LYS A 1 507 ? 16.559 9.314 4.281 1.00 93.00 507 LYS A N 1
ATOM 4139 C CA . LYS A 1 507 ? 16.629 8.181 3.350 1.00 93.00 507 LYS A CA 1
ATOM 4140 C C . LYS A 1 507 ? 16.150 8.583 1.956 1.00 93.00 507 LYS A C 1
ATOM 4142 O O . LYS A 1 507 ? 16.850 8.327 0.983 1.00 93.00 507 LYS A O 1
ATOM 4147 N N . GLU A 1 508 ? 14.994 9.228 1.862 1.00 88.38 508 GLU A N 1
ATOM 4148 C CA . GLU A 1 508 ? 14.425 9.691 0.594 1.00 88.38 508 GLU A CA 1
ATOM 4149 C C . GLU A 1 508 ? 15.371 10.677 -0.112 1.00 88.38 508 GLU A C 1
ATOM 4151 O O . GLU A 1 508 ? 15.692 10.496 -1.287 1.00 88.38 508 GLU A O 1
ATOM 4156 N N . MET A 1 509 ? 15.910 11.663 0.614 1.00 89.12 509 MET A N 1
ATOM 4157 C CA . MET A 1 509 ? 16.882 12.623 0.078 1.00 89.12 509 MET A CA 1
ATOM 4158 C C . MET A 1 509 ? 18.187 11.954 -0.380 1.00 89.12 509 MET A C 1
ATOM 4160 O O . MET A 1 509 ? 18.763 12.337 -1.399 1.00 89.12 509 MET A O 1
ATOM 4164 N N . ALA A 1 510 ? 18.672 10.955 0.358 1.00 90.50 510 ALA A N 1
ATOM 4165 C CA . ALA A 1 510 ? 19.858 10.195 -0.020 1.00 90.50 510 ALA A CA 1
ATOM 4166 C C . ALA A 1 510 ? 19.620 9.379 -1.299 1.00 90.50 510 ALA A C 1
ATOM 4168 O O . ALA A 1 510 ? 20.463 9.406 -2.191 1.00 90.50 510 ALA A O 1
ATOM 4169 N N . ILE A 1 511 ? 18.461 8.721 -1.424 1.00 91.00 511 ILE A N 1
ATOM 4170 C CA . ILE A 1 511 ? 18.068 7.989 -2.637 1.00 91.00 511 ILE A CA 1
ATOM 4171 C C . ILE A 1 511 ? 18.022 8.935 -3.840 1.00 91.00 511 ILE A C 1
ATOM 4173 O O . ILE A 1 511 ? 18.606 8.619 -4.875 1.00 91.00 511 ILE A O 1
ATOM 4177 N N . PHE A 1 512 ? 17.401 10.111 -3.694 1.00 89.25 512 PHE A N 1
ATOM 4178 C CA . PHE A 1 512 ? 17.365 11.118 -4.757 1.00 89.25 512 PHE A CA 1
ATOM 4179 C C . PHE A 1 512 ? 18.775 11.542 -5.193 1.00 89.25 512 PHE A C 1
ATOM 4181 O O . PHE A 1 512 ? 19.084 11.533 -6.382 1.00 89.25 512 PHE A O 1
ATOM 4188 N N . LYS A 1 513 ? 19.664 11.850 -4.239 1.00 90.56 513 LYS A N 1
ATOM 4189 C CA . LYS A 1 513 ? 21.056 12.223 -4.541 1.00 90.56 513 LYS A CA 1
ATOM 4190 C C . LYS A 1 513 ? 21.820 11.106 -5.250 1.00 90.56 513 LYS A C 1
ATOM 4192 O O . LYS A 1 513 ? 22.559 11.391 -6.186 1.00 90.56 513 LYS A O 1
ATOM 4197 N N . ILE A 1 514 ? 21.644 9.856 -4.823 1.00 90.94 514 ILE A N 1
ATOM 4198 C CA . ILE A 1 514 ? 22.270 8.695 -5.468 1.00 90.94 514 ILE A CA 1
ATOM 4199 C C . ILE A 1 514 ? 21.763 8.554 -6.905 1.00 90.94 514 ILE A C 1
ATOM 4201 O O . ILE A 1 514 ? 22.573 8.414 -7.813 1.00 90.94 514 ILE A O 1
ATOM 4205 N N . ALA A 1 515 ? 20.451 8.656 -7.130 1.00 88.94 515 ALA A N 1
ATOM 4206 C CA . ALA A 1 515 ? 19.870 8.580 -8.469 1.00 88.94 515 ALA A CA 1
ATOM 4207 C C . ALA A 1 515 ? 20.358 9.720 -9.380 1.00 88.94 515 ALA A C 1
ATOM 4209 O O . ALA A 1 515 ? 20.699 9.481 -10.537 1.00 88.94 515 ALA A O 1
ATOM 4210 N N . ALA A 1 516 ? 20.458 10.944 -8.853 1.00 86.62 516 ALA A N 1
ATOM 4211 C CA . ALA A 1 516 ? 21.004 12.080 -9.590 1.00 86.62 516 ALA A CA 1
ATOM 4212 C C . ALA A 1 516 ? 22.474 11.851 -9.983 1.00 86.62 516 ALA A C 1
ATOM 4214 O O . ALA A 1 516 ? 22.845 12.088 -11.131 1.00 86.62 516 ALA A O 1
ATOM 4215 N N . LEU A 1 517 ? 23.302 11.339 -9.065 1.00 87.94 517 LEU A N 1
ATOM 4216 C CA . LEU A 1 517 ? 24.694 10.983 -9.357 1.00 87.94 517 LEU A CA 1
ATOM 4217 C C . LEU A 1 517 ? 24.794 9.841 -10.376 1.00 87.94 517 LEU A C 1
ATOM 4219 O O . LEU A 1 517 ? 25.620 9.918 -11.281 1.00 87.94 517 LEU A O 1
ATOM 4223 N N . GLN A 1 518 ? 23.931 8.828 -10.282 1.00 88.44 518 GLN A N 1
ATOM 4224 C CA . GLN A 1 518 ? 23.883 7.733 -11.249 1.00 88.44 518 GLN A CA 1
ATOM 4225 C C . GLN A 1 518 ? 23.547 8.249 -12.652 1.00 88.44 518 GLN A C 1
ATOM 4227 O O . GLN A 1 518 ? 24.257 7.935 -13.595 1.00 88.44 518 GLN A O 1
ATOM 4232 N N . LYS A 1 519 ? 22.558 9.141 -12.783 1.00 84.50 519 LYS A N 1
ATOM 4233 C CA . LYS A 1 519 ? 22.199 9.781 -14.060 1.00 84.50 519 LYS A CA 1
ATOM 4234 C C . LYS A 1 519 ? 23.364 10.585 -14.648 1.00 84.50 519 LYS A C 1
ATOM 4236 O O . LYS A 1 519 ? 23.516 10.648 -15.863 1.00 84.50 519 LYS A O 1
ATOM 4241 N N . VAL A 1 520 ? 24.198 11.210 -13.813 1.00 83.06 520 VAL A N 1
ATOM 4242 C CA . VAL A 1 520 ? 25.421 11.891 -14.277 1.00 83.06 520 VAL A CA 1
ATOM 4243 C C . VAL A 1 520 ? 26.463 10.882 -14.772 1.00 83.06 520 VAL A C 1
ATOM 4245 O O . VAL A 1 520 ? 27.078 11.120 -15.808 1.00 83.06 520 VAL A O 1
ATOM 4248 N N . ILE A 1 521 ? 26.628 9.752 -14.079 1.00 83.44 521 ILE A N 1
ATOM 4249 C CA . ILE A 1 521 ? 27.526 8.664 -14.495 1.00 83.44 521 ILE A CA 1
ATOM 4250 C C . ILE A 1 521 ? 27.048 8.037 -15.811 1.00 83.44 521 ILE A C 1
ATOM 4252 O O . ILE A 1 521 ? 27.851 7.864 -16.723 1.00 83.44 521 ILE A O 1
ATOM 4256 N N . ASP A 1 522 ? 25.753 7.774 -15.960 1.00 81.38 522 ASP A N 1
ATOM 4257 C CA . ASP A 1 522 ? 25.176 7.183 -17.174 1.00 81.38 522 ASP A CA 1
ATOM 4258 C C . ASP A 1 522 ? 25.343 8.105 -18.400 1.00 81.38 522 ASP A C 1
ATOM 4260 O O . ASP A 1 522 ? 25.432 7.637 -19.530 1.00 81.38 522 ASP A O 1
ATOM 4264 N N . ASN A 1 523 ? 25.426 9.425 -18.185 1.00 77.81 523 ASN A N 1
ATOM 4265 C CA . ASN A 1 523 ? 25.692 10.414 -19.236 1.00 77.81 523 ASN A CA 1
ATOM 4266 C C . ASN A 1 523 ? 27.191 10.631 -19.518 1.00 77.81 523 ASN A C 1
ATOM 4268 O O . ASN A 1 523 ? 27.541 11.434 -20.388 1.00 77.81 523 ASN A O 1
ATOM 4272 N N . SER A 1 524 ? 28.081 9.972 -18.775 1.00 81.56 524 SER A N 1
ATOM 4273 C CA . SER A 1 524 ? 29.524 10.054 -18.995 1.00 81.56 524 SER A CA 1
ATOM 4274 C C . SER A 1 524 ? 29.980 9.006 -20.013 1.00 81.56 524 SER A C 1
ATOM 4276 O O . SER A 1 524 ? 29.469 7.891 -20.053 1.00 81.56 524 SER A O 1
ATOM 4278 N N . VAL A 1 525 ? 30.937 9.373 -20.868 1.00 79.56 525 VAL A N 1
ATOM 4279 C CA . VAL A 1 525 ? 31.498 8.449 -21.864 1.00 79.56 525 VAL A CA 1
ATOM 4280 C C . VAL A 1 525 ? 32.416 7.463 -21.155 1.00 79.56 525 VAL A C 1
ATOM 4282 O O . VAL A 1 525 ? 33.242 7.863 -20.328 1.00 79.56 525 VAL A O 1
ATOM 4285 N N . SER A 1 526 ? 32.300 6.179 -21.495 1.00 80.88 526 SER A N 1
ATOM 4286 C CA . SER A 1 526 ? 33.170 5.161 -20.918 1.00 80.88 526 SER A CA 1
ATOM 4287 C C . SER A 1 526 ? 34.630 5.408 -21.315 1.00 80.88 526 SER A C 1
ATOM 4289 O O . SER A 1 526 ? 34.940 5.799 -22.444 1.00 80.88 526 SER A O 1
ATOM 4291 N N . LEU A 1 527 ? 35.561 5.152 -20.390 1.00 80.06 527 LEU A N 1
ATOM 4292 C CA . LEU A 1 527 ? 36.993 5.326 -20.657 1.00 80.06 527 LEU A CA 1
ATOM 4293 C C . LEU A 1 527 ? 37.437 4.503 -21.880 1.00 80.06 527 LEU A C 1
ATOM 4295 O O . LEU A 1 527 ? 38.216 4.985 -22.696 1.00 80.06 527 LEU A O 1
ATOM 4299 N N . SER A 1 528 ? 36.883 3.299 -22.050 1.00 83.56 528 SER A N 1
ATOM 4300 C CA . SER A 1 528 ? 37.159 2.413 -23.184 1.00 83.56 528 SER A CA 1
ATOM 4301 C C . SER A 1 528 ? 36.753 3.000 -24.535 1.00 83.56 528 SER A C 1
ATOM 4303 O O . SER A 1 528 ? 37.496 2.861 -25.505 1.00 83.56 528 SER A O 1
ATOM 4305 N N . GLU A 1 529 ? 35.595 3.660 -24.619 1.00 83.94 529 GLU A N 1
ATOM 4306 C CA . GLU A 1 529 ? 35.140 4.298 -25.861 1.00 83.94 529 GLU A CA 1
ATOM 4307 C C . GLU A 1 529 ? 35.990 5.524 -26.191 1.00 83.94 529 GLU A C 1
ATOM 4309 O O . GLU A 1 529 ? 36.366 5.720 -27.347 1.00 83.94 529 GLU A O 1
ATOM 4314 N N . LEU A 1 530 ? 36.366 6.310 -25.178 1.00 86.00 530 LEU A N 1
ATOM 4315 C CA . LEU A 1 530 ? 37.272 7.445 -25.347 1.00 86.00 530 LEU A CA 1
ATOM 4316 C C . LEU A 1 530 ? 38.664 6.990 -25.810 1.00 86.00 530 LEU A C 1
ATOM 4318 O O . LEU A 1 530 ? 39.251 7.587 -26.715 1.00 86.00 530 LEU A O 1
ATOM 4322 N N . GLU A 1 531 ? 39.192 5.910 -25.233 1.00 89.56 531 GLU A N 1
ATOM 4323 C CA . GLU A 1 531 ? 40.453 5.305 -25.666 1.00 89.56 531 GLU A CA 1
ATOM 4324 C C . GLU A 1 531 ? 40.375 4.767 -27.100 1.00 89.56 531 GLU A C 1
ATOM 4326 O O . GLU A 1 531 ? 41.322 4.950 -27.869 1.00 89.56 531 GLU A O 1
ATOM 4331 N N . LEU A 1 532 ? 39.262 4.135 -27.485 1.00 91.75 532 LEU A N 1
ATOM 4332 C CA . LEU A 1 532 ? 39.045 3.646 -28.847 1.00 91.75 532 LEU A CA 1
ATOM 4333 C C . LEU A 1 532 ? 38.991 4.802 -29.854 1.00 91.75 532 LEU A C 1
ATOM 4335 O O . LEU A 1 532 ? 39.688 4.755 -30.868 1.00 91.75 532 LEU A O 1
ATOM 4339 N N . ALA A 1 533 ? 38.223 5.853 -29.559 1.00 89.88 533 ALA A N 1
ATOM 4340 C CA . ALA A 1 533 ? 38.131 7.041 -30.403 1.00 89.88 533 ALA A CA 1
ATOM 4341 C C . ALA A 1 533 ? 39.498 7.729 -30.559 1.00 89.88 533 ALA A C 1
ATOM 4343 O O . ALA A 1 533 ? 39.887 8.093 -31.669 1.00 89.88 533 ALA A O 1
ATOM 4344 N N . ASN A 1 534 ? 40.283 7.829 -29.481 1.00 90.12 534 ASN A N 1
ATOM 4345 C CA . ASN A 1 534 ? 41.648 8.356 -29.539 1.00 90.12 534 ASN A CA 1
ATOM 4346 C C . ASN A 1 534 ? 42.582 7.483 -30.387 1.00 90.12 534 ASN A C 1
ATOM 4348 O O . ASN A 1 534 ? 43.394 8.015 -31.145 1.00 90.12 534 ASN A O 1
ATOM 4352 N N . LYS A 1 535 ? 42.477 6.149 -30.299 1.00 93.00 535 LYS A N 1
ATOM 4353 C CA . LYS A 1 535 ? 43.241 5.238 -31.168 1.00 93.00 535 LYS A CA 1
ATOM 4354 C C . LYS A 1 535 ? 42.887 5.457 -32.637 1.00 93.00 535 LYS A C 1
ATOM 4356 O O . LYS A 1 535 ? 43.791 5.672 -33.439 1.00 93.00 535 LYS A O 1
ATOM 4361 N N . GLN A 1 536 ? 41.598 5.501 -32.971 1.00 92.31 536 GLN A N 1
ATOM 4362 C CA . GLN A 1 536 ? 41.127 5.761 -34.336 1.00 92.31 536 GLN A CA 1
ATOM 4363 C C . GLN A 1 536 ? 41.580 7.133 -34.854 1.00 92.31 536 GLN A C 1
ATOM 4365 O O . GLN A 1 536 ? 42.054 7.241 -35.984 1.00 92.31 536 GLN A O 1
ATOM 4370 N N . TYR A 1 537 ? 41.498 8.175 -34.024 1.00 90.38 537 TYR A N 1
ATOM 4371 C CA . TYR A 1 537 ? 41.986 9.512 -34.363 1.00 90.38 537 TYR A CA 1
ATOM 4372 C C . TYR A 1 537 ? 43.495 9.518 -34.640 1.00 90.38 537 TYR A C 1
ATOM 4374 O O . TYR A 1 537 ? 43.951 10.097 -35.629 1.00 90.38 537 TYR A O 1
ATOM 4382 N N . ASN A 1 538 ? 44.281 8.836 -33.805 1.00 92.69 538 ASN A N 1
ATOM 4383 C CA . ASN A 1 538 ? 45.726 8.722 -33.986 1.00 92.69 538 ASN A CA 1
ATOM 4384 C C . ASN A 1 538 ? 46.086 7.936 -35.254 1.00 92.69 538 ASN A C 1
ATOM 4386 O O . ASN A 1 538 ? 46.975 8.354 -35.996 1.00 92.69 538 ASN A O 1
ATOM 4390 N N . GLU A 1 539 ? 45.379 6.842 -35.546 1.00 93.62 539 GLU A N 1
ATOM 4391 C CA . GLU A 1 539 ? 45.538 6.080 -36.791 1.00 93.62 539 GLU A CA 1
ATOM 4392 C C . GLU A 1 539 ? 45.205 6.925 -38.021 1.00 93.62 539 GLU A C 1
ATOM 4394 O O . GLU A 1 539 ? 45.944 6.911 -39.007 1.00 93.62 539 GLU A O 1
ATOM 4399 N N . LEU A 1 540 ? 44.110 7.685 -37.972 1.00 91.75 540 LEU A N 1
ATOM 4400 C CA . LEU A 1 540 ? 43.713 8.575 -39.055 1.00 91.75 540 LEU A CA 1
ATOM 4401 C C . LEU A 1 540 ? 44.753 9.683 -39.263 1.00 91.75 540 LEU A C 1
ATOM 4403 O O . LEU A 1 540 ? 45.159 9.950 -40.393 1.00 91.75 540 LEU A O 1
ATOM 4407 N N . THR A 1 541 ? 45.252 10.269 -38.175 1.00 91.31 541 THR A N 1
ATOM 4408 C CA . THR A 1 541 ? 46.327 11.270 -38.201 1.00 91.31 541 THR A CA 1
ATOM 4409 C C . THR A 1 541 ? 47.609 10.701 -38.817 1.00 91.31 541 THR A C 1
ATOM 4411 O O . THR A 1 541 ? 48.255 11.373 -39.622 1.00 91.31 541 THR A O 1
ATOM 4414 N N . ALA A 1 542 ? 47.971 9.458 -38.485 1.00 92.62 542 ALA A N 1
ATOM 4415 C CA . ALA A 1 542 ? 49.113 8.774 -39.087 1.00 92.62 542 ALA A CA 1
ATOM 4416 C C . ALA A 1 542 ? 48.907 8.550 -40.594 1.00 92.62 542 ALA A C 1
ATOM 4418 O O . ALA A 1 542 ? 49.774 8.916 -41.383 1.00 92.62 542 ALA A O 1
ATOM 4419 N N . LYS A 1 543 ? 47.729 8.063 -41.010 1.00 93.06 543 LYS A N 1
ATOM 4420 C CA . LYS A 1 543 ? 47.386 7.882 -42.432 1.00 93.06 543 LYS A CA 1
ATOM 4421 C C . LYS A 1 543 ? 47.455 9.193 -43.218 1.00 93.06 543 LYS A C 1
ATOM 4423 O O . LYS A 1 543 ? 48.023 9.210 -44.306 1.00 93.06 543 LYS A O 1
ATOM 4428 N N . TYR A 1 544 ? 46.922 10.294 -42.679 1.00 87.69 544 TYR A N 1
ATOM 4429 C CA . TYR A 1 544 ? 47.019 11.609 -43.325 1.00 87.69 544 TYR A CA 1
ATOM 4430 C C . TYR A 1 544 ? 48.468 12.077 -43.458 1.00 87.69 544 TYR A C 1
ATOM 4432 O O . TYR A 1 544 ? 48.855 12.585 -44.511 1.00 87.69 544 TYR A O 1
ATOM 4440 N N . ARG A 1 545 ? 49.290 11.867 -42.424 1.00 93.31 545 ARG A N 1
ATOM 4441 C CA . ARG A 1 545 ? 50.722 12.180 -42.475 1.00 93.31 545 ARG A CA 1
ATOM 4442 C C . ARG A 1 545 ? 51.440 11.362 -43.554 1.00 93.31 545 ARG A C 1
ATOM 4444 O O . ARG A 1 545 ? 52.208 11.936 -44.321 1.00 93.31 545 ARG A O 1
ATOM 4451 N N . ASP A 1 546 ? 51.143 10.069 -43.662 1.00 92.00 546 ASP A N 1
ATOM 4452 C CA . ASP A 1 546 ? 51.723 9.183 -44.678 1.00 92.00 546 ASP A CA 1
ATOM 4453 C C . ASP A 1 546 ? 51.310 9.580 -46.100 1.00 92.00 546 ASP A C 1
ATOM 4455 O O . ASP A 1 546 ? 52.136 9.554 -47.013 1.00 92.00 546 ASP A O 1
ATOM 4459 N N . ILE A 1 547 ? 50.043 9.959 -46.307 1.00 91.81 547 ILE A N 1
ATOM 4460 C CA . ILE A 1 547 ? 49.552 10.441 -47.606 1.00 91.81 547 ILE A CA 1
ATOM 4461 C C . ILE A 1 547 ? 50.276 11.728 -47.994 1.00 91.81 547 ILE A C 1
ATOM 4463 O O . ILE A 1 547 ? 50.819 11.796 -49.091 1.00 91.81 547 ILE A O 1
ATOM 4467 N N . LEU A 1 548 ? 50.361 12.708 -47.090 1.00 90.75 548 LEU A N 1
ATOM 4468 C CA . LEU A 1 548 ? 51.090 13.956 -47.340 1.00 90.75 548 LEU A CA 1
ATOM 4469 C C . LEU A 1 548 ? 52.572 13.707 -47.640 1.00 90.75 548 LEU A C 1
ATOM 4471 O O . LEU A 1 548 ? 53.161 14.366 -48.495 1.00 90.75 548 LEU A O 1
ATOM 4475 N N . GLN A 1 549 ? 53.193 12.743 -46.959 1.00 91.69 549 GLN A N 1
ATOM 4476 C CA . GLN A 1 549 ? 54.575 12.372 -47.237 1.00 91.69 549 GLN A CA 1
ATOM 4477 C C . GLN A 1 549 ? 54.720 11.718 -48.618 1.00 91.69 549 GLN A C 1
ATOM 4479 O O . GLN A 1 549 ? 55.647 12.058 -49.353 1.00 91.69 549 GLN A O 1
ATOM 4484 N N . LYS A 1 550 ? 53.809 10.815 -48.999 1.00 92.12 550 LYS A N 1
ATOM 4485 C CA . LYS A 1 550 ? 53.790 10.212 -50.342 1.00 92.12 550 LYS A CA 1
ATOM 4486 C C . LYS A 1 550 ? 53.573 11.259 -51.427 1.00 92.12 550 LYS A C 1
ATOM 4488 O O . LYS A 1 550 ? 54.276 11.216 -52.430 1.00 92.12 550 LYS A O 1
ATOM 4493 N N . ASP A 1 551 ? 52.657 12.195 -51.212 1.00 89.75 551 ASP A N 1
ATOM 4494 C CA . ASP A 1 551 ? 52.357 13.259 -52.166 1.00 89.75 551 ASP A CA 1
ATOM 4495 C C . ASP A 1 551 ? 53.576 14.171 -52.370 1.00 89.75 551 ASP A C 1
ATOM 4497 O O . ASP A 1 551 ? 54.021 14.383 -53.494 1.00 89.75 551 ASP A O 1
ATOM 4501 N N . ASN A 1 552 ? 54.251 14.560 -51.282 1.00 90.44 552 ASN A N 1
ATOM 4502 C CA . ASN A 1 552 ? 55.531 15.271 -51.360 1.00 90.44 552 ASN A CA 1
ATOM 4503 C C . ASN A 1 552 ? 56.603 14.492 -52.146 1.00 90.44 552 ASN A C 1
ATOM 4505 O O . ASN A 1 552 ? 57.334 15.079 -52.946 1.00 90.44 552 ASN A O 1
ATOM 4509 N N . MET A 1 553 ? 56.710 13.173 -51.948 1.00 90.44 553 MET A N 1
ATOM 4510 C CA . MET A 1 553 ? 57.650 12.332 -52.705 1.00 90.44 553 MET A CA 1
ATOM 4511 C C . MET A 1 553 ? 57.287 12.250 -54.194 1.00 90.44 553 MET A C 1
ATOM 4513 O O . MET A 1 553 ? 58.186 12.231 -55.039 1.00 90.44 553 MET A O 1
ATOM 4517 N N . LEU A 1 554 ? 55.993 12.204 -54.525 1.00 89.88 554 LEU A N 1
ATOM 4518 C CA . LEU A 1 554 ? 55.514 12.231 -55.906 1.00 89.88 554 LEU A CA 1
ATOM 4519 C C . LEU A 1 554 ? 55.844 13.566 -56.568 1.00 89.88 554 LEU A C 1
ATOM 4521 O O . LEU A 1 554 ? 56.467 13.551 -57.622 1.00 89.88 554 LEU A O 1
ATOM 4525 N N . VAL A 1 555 ? 55.554 14.695 -55.917 1.00 91.75 555 VAL A N 1
ATOM 4526 C CA . VAL A 1 555 ? 55.911 16.037 -56.408 1.00 91.75 555 VAL A CA 1
ATOM 4527 C C . VAL A 1 555 ? 57.416 16.147 -56.669 1.00 91.75 555 VAL A C 1
ATOM 4529 O O . VAL A 1 555 ? 57.833 16.583 -57.739 1.00 91.75 555 VAL A O 1
ATOM 4532 N N . GLN A 1 556 ? 58.261 15.671 -55.747 1.00 90.06 556 GLN A N 1
ATOM 4533 C CA . GLN A 1 556 ? 59.713 15.648 -55.963 1.00 90.06 556 GLN A CA 1
ATOM 4534 C C . GLN A 1 556 ? 60.124 14.800 -57.174 1.00 90.06 556 GLN A C 1
ATOM 4536 O O . GLN A 1 556 ? 61.070 15.152 -57.882 1.00 90.06 556 GLN A O 1
ATOM 4541 N N . ARG A 1 557 ? 59.456 13.665 -57.406 1.00 90.81 557 ARG A N 1
ATOM 4542 C CA . ARG A 1 557 ? 59.724 12.802 -58.562 1.00 90.81 557 ARG A CA 1
ATOM 4543 C C . ARG A 1 557 ? 59.275 13.461 -59.864 1.00 90.81 557 ARG A C 1
ATOM 4545 O O . ARG A 1 557 ? 60.029 13.387 -60.830 1.00 90.81 557 ARG A O 1
ATOM 4552 N N . THR A 1 558 ? 58.111 14.108 -59.876 1.00 91.25 558 THR A N 1
ATOM 4553 C CA . THR A 1 558 ? 57.601 14.865 -61.026 1.00 91.25 558 THR A CA 1
ATOM 4554 C C . THR A 1 558 ? 58.570 15.978 -61.402 1.00 91.25 558 THR A C 1
ATOM 4556 O O . THR A 1 558 ? 59.031 16.003 -62.534 1.00 91.25 558 THR A O 1
ATOM 4559 N N . ASN A 1 559 ? 59.025 16.783 -60.437 1.00 90.06 559 ASN A N 1
ATOM 4560 C CA . ASN A 1 559 ? 60.000 17.850 -60.693 1.00 90.06 559 ASN A CA 1
ATOM 4561 C C . ASN A 1 559 ? 61.322 17.321 -61.284 1.00 90.06 559 ASN A C 1
ATOM 4563 O O . ASN A 1 559 ? 61.912 17.938 -62.167 1.00 90.06 559 ASN A O 1
ATOM 4567 N N . LYS A 1 560 ? 61.812 16.163 -60.809 1.00 92.62 560 LYS A N 1
ATOM 4568 C CA . LYS A 1 560 ? 63.007 15.517 -61.388 1.00 92.62 560 LYS A CA 1
ATOM 4569 C C . LYS A 1 560 ? 62.767 15.051 -62.822 1.00 92.62 560 LYS A C 1
ATOM 4571 O O . LYS A 1 560 ? 63.678 15.123 -63.639 1.00 92.62 560 LYS A O 1
ATOM 4576 N N . LEU A 1 561 ? 61.575 14.537 -63.106 1.00 90.56 561 LEU A N 1
ATOM 4577 C CA . LEU A 1 561 ? 61.206 14.054 -64.430 1.00 90.56 561 LEU A CA 1
ATOM 4578 C C . LEU A 1 561 ? 61.072 15.222 -65.413 1.00 90.56 561 LEU A C 1
ATOM 4580 O O . LEU A 1 561 ? 61.683 15.162 -66.471 1.00 90.56 561 LEU A O 1
ATOM 4584 N N . GLU A 1 562 ? 60.405 16.309 -65.020 1.00 90.69 562 GLU A N 1
ATOM 4585 C CA . GLU A 1 562 ? 60.334 17.557 -65.796 1.00 90.69 562 GLU A CA 1
ATOM 4586 C C . GLU A 1 562 ? 61.733 18.109 -66.113 1.00 90.69 562 GLU A C 1
ATOM 4588 O O . GLU A 1 562 ? 62.003 18.543 -67.232 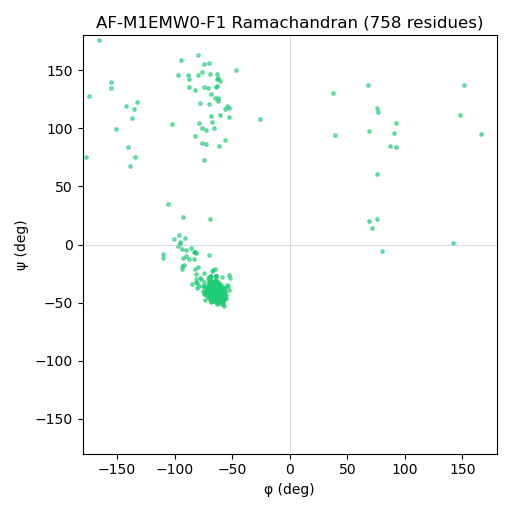1.00 90.69 562 GLU A O 1
ATOM 4593 N N . HIS A 1 563 ? 62.665 18.048 -65.156 1.00 91.50 563 HIS A N 1
ATOM 4594 C CA . HIS A 1 563 ? 64.050 18.456 -65.394 1.00 91.50 563 HIS A CA 1
ATOM 4595 C C . HIS A 1 563 ? 64.748 17.585 -66.452 1.00 91.50 563 HIS A C 1
ATOM 4597 O O . HIS A 1 563 ? 65.348 18.120 -67.384 1.00 91.50 563 HIS A O 1
ATOM 4603 N N . LEU A 1 564 ? 64.623 16.257 -66.352 1.00 91.44 564 LEU A N 1
ATOM 4604 C CA . LEU A 1 564 ? 65.172 15.319 -67.341 1.00 91.44 564 LEU A CA 1
ATOM 4605 C C . LEU A 1 564 ? 64.505 15.452 -68.719 1.00 91.44 564 LEU A C 1
ATOM 4607 O O . LEU A 1 564 ? 65.148 15.218 -69.743 1.00 91.44 564 LEU A O 1
ATOM 4611 N N . GLU A 1 565 ? 63.219 15.799 -68.772 1.00 89.44 565 GLU A N 1
ATOM 4612 C CA . GLU A 1 565 ? 62.510 16.089 -70.021 1.00 89.44 565 GLU A CA 1
ATOM 4613 C C . GLU A 1 565 ? 63.047 17.360 -70.682 1.00 89.44 565 GLU A C 1
ATOM 4615 O O . GLU A 1 565 ? 63.339 17.337 -71.879 1.00 89.44 565 GLU A O 1
ATOM 4620 N N . CYS A 1 566 ? 63.266 18.429 -69.909 1.00 90.12 566 CYS A N 1
ATOM 4621 C CA . CYS A 1 566 ? 63.913 19.652 -70.388 1.00 90.12 566 CYS A CA 1
ATOM 4622 C C . CYS A 1 566 ? 65.333 19.384 -70.917 1.00 90.12 566 CYS A C 1
ATOM 4624 O O . CYS A 1 566 ? 65.686 19.854 -72.000 1.00 90.12 566 CYS A O 1
ATOM 4626 N N . GLU A 1 567 ? 66.142 18.595 -70.201 1.00 90.50 567 GLU A N 1
ATOM 4627 C CA . GLU A 1 567 ? 67.476 18.195 -70.672 1.00 90.50 567 GLU A CA 1
ATOM 4628 C C . GLU A 1 567 ? 67.395 17.391 -71.976 1.00 90.50 567 GLU A C 1
ATOM 4630 O O . GLU A 1 567 ? 68.096 17.707 -72.940 1.00 90.50 567 GLU A O 1
ATOM 4635 N N . ASN A 1 568 ? 66.499 16.402 -72.055 1.00 86.50 568 ASN A N 1
ATOM 4636 C CA . ASN A 1 568 ? 66.281 15.619 -73.274 1.00 86.50 568 ASN A CA 1
ATOM 4637 C C . ASN A 1 568 ? 65.843 16.484 -74.460 1.00 86.50 568 ASN A C 1
ATOM 4639 O O . ASN A 1 568 ? 66.295 16.245 -75.579 1.00 86.50 568 ASN A O 1
ATOM 4643 N N . ALA A 1 569 ? 64.968 17.468 -74.241 1.00 91.06 569 ALA A N 1
ATOM 4644 C CA . ALA A 1 569 ? 64.566 18.411 -75.279 1.00 91.06 569 ALA A CA 1
ATOM 4645 C C . ALA A 1 569 ? 65.773 19.220 -75.780 1.00 91.06 569 ALA A C 1
ATOM 4647 O O . ALA A 1 569 ? 66.004 19.282 -76.985 1.00 91.06 569 ALA A O 1
ATOM 4648 N N . SER A 1 570 ? 66.608 19.729 -74.867 1.00 91.31 570 SER A N 1
ATOM 4649 C CA . SER A 1 570 ? 67.819 20.476 -75.231 1.00 91.31 570 SER A CA 1
ATOM 4650 C C . SER A 1 570 ? 68.839 19.625 -76.003 1.00 91.31 570 SER A C 1
ATOM 4652 O O . SER A 1 570 ? 69.423 20.084 -76.984 1.00 91.31 570 SER A O 1
ATOM 4654 N N . LEU A 1 571 ? 69.018 18.355 -75.620 1.00 90.75 571 LEU A N 1
ATOM 4655 C CA . LEU A 1 571 ? 69.891 17.417 -76.326 1.00 90.75 571 LEU A CA 1
ATOM 4656 C C . LEU A 1 571 ? 69.350 17.081 -77.717 1.00 90.75 571 LEU A C 1
ATOM 4658 O O . LEU A 1 571 ? 70.127 16.988 -78.666 1.00 90.75 571 LEU A O 1
ATOM 4662 N N . LYS A 1 572 ? 68.028 16.929 -77.864 1.00 90.25 572 LYS A N 1
ATOM 4663 C CA . LYS A 1 572 ? 67.397 16.746 -79.178 1.00 90.25 572 LYS A CA 1
ATOM 4664 C C . LYS A 1 572 ? 67.612 17.960 -80.076 1.00 90.25 572 LYS A C 1
ATOM 4666 O O . LYS A 1 572 ? 67.984 17.769 -81.228 1.00 90.25 572 LYS A O 1
ATOM 4671 N N . GLU A 1 573 ? 67.461 19.178 -79.557 1.00 90.25 573 GLU A N 1
ATOM 4672 C CA . GLU A 1 573 ? 67.742 20.404 -80.319 1.00 90.25 573 GLU A CA 1
ATOM 4673 C C . GLU A 1 573 ? 69.208 20.479 -80.775 1.00 90.25 573 GLU A C 1
ATOM 4675 O O . GLU A 1 573 ? 69.478 20.800 -81.934 1.00 90.25 573 GLU A O 1
ATOM 4680 N N . GLN A 1 574 ? 70.161 20.119 -79.906 1.00 91.69 574 GLN A N 1
ATOM 4681 C CA . GLN A 1 574 ? 71.580 20.023 -80.276 1.00 91.69 574 GLN A CA 1
ATOM 4682 C C . GLN A 1 574 ? 71.833 18.940 -81.333 1.00 91.69 574 GLN A C 1
ATOM 4684 O O . GLN A 1 574 ? 72.635 19.117 -82.246 1.00 91.69 574 GLN A O 1
ATOM 4689 N N . MET A 1 575 ? 71.154 17.799 -81.234 1.00 86.31 575 MET A N 1
ATOM 4690 C CA . MET A 1 575 ? 71.294 16.725 -82.212 1.00 86.31 575 MET A CA 1
ATOM 4691 C C . MET A 1 575 ? 70.709 17.129 -83.575 1.00 86.31 575 MET A C 1
ATOM 4693 O O . MET A 1 575 ? 71.291 16.819 -84.615 1.00 86.31 575 MET A O 1
ATOM 4697 N N . GLU A 1 576 ? 69.591 17.857 -83.586 1.00 89.38 576 GLU A N 1
ATOM 4698 C CA . GLU A 1 576 ? 69.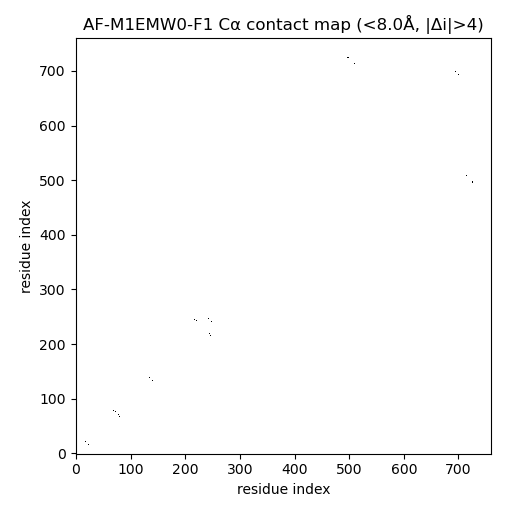012 18.438 -84.798 1.00 89.38 576 GLU A CA 1
ATOM 4699 C C . GLU A 1 576 ? 69.917 19.498 -85.431 1.00 89.38 576 GLU A C 1
ATOM 4701 O O . GLU A 1 576 ? 70.040 19.524 -86.657 1.00 89.38 576 GLU A O 1
ATOM 4706 N N . SER A 1 577 ? 70.570 20.358 -84.641 1.00 89.44 577 SER A N 1
ATOM 4707 C CA . SER A 1 577 ? 71.508 21.348 -85.184 1.00 89.44 577 SER A CA 1
ATOM 4708 C C . SER A 1 577 ? 72.730 20.679 -85.818 1.00 89.44 577 SER A C 1
ATOM 4710 O O . SER A 1 577 ? 73.072 21.007 -86.954 1.00 89.44 577 SER A O 1
ATOM 4712 N N . ILE A 1 578 ? 73.313 19.671 -85.159 1.00 91.06 578 ILE A N 1
ATOM 4713 C CA . ILE A 1 578 ? 74.419 18.873 -85.711 1.00 91.06 578 ILE A CA 1
ATOM 4714 C C . ILE A 1 578 ? 73.983 18.138 -86.984 1.00 91.06 578 ILE A C 1
ATOM 4716 O O . ILE A 1 578 ? 74.727 18.106 -87.961 1.00 91.06 578 ILE A O 1
ATOM 4720 N N . ASN A 1 579 ? 72.776 17.565 -87.014 1.00 88.50 579 ASN A N 1
ATOM 4721 C CA . ASN A 1 579 ? 72.250 16.920 -88.220 1.00 88.50 579 ASN A CA 1
ATOM 4722 C C . ASN A 1 579 ? 72.102 17.910 -89.382 1.00 88.50 579 ASN A C 1
ATOM 4724 O O . ASN A 1 579 ? 72.477 17.570 -90.502 1.00 88.50 579 ASN A O 1
ATOM 4728 N N . LYS A 1 580 ? 71.624 19.135 -89.125 1.00 90.06 580 LYS A N 1
ATOM 4729 C CA . LYS A 1 580 ? 71.565 20.201 -90.140 1.00 90.06 580 LYS A CA 1
ATOM 4730 C C . LYS A 1 580 ? 72.963 20.583 -90.635 1.00 90.06 580 LYS A C 1
ATOM 4732 O O . LYS A 1 580 ? 73.167 20.718 -91.836 1.00 90.06 580 LYS A O 1
ATOM 4737 N N . GLU A 1 581 ? 73.947 20.709 -89.745 1.00 87.62 581 GLU A N 1
ATOM 4738 C CA . GLU A 1 581 ? 75.345 20.952 -90.137 1.00 87.62 581 GLU A CA 1
ATOM 4739 C C . GLU A 1 581 ? 75.922 19.804 -90.981 1.00 87.62 581 GLU A C 1
ATOM 4741 O O . GLU A 1 581 ? 76.597 20.034 -91.990 1.00 87.62 581 GLU A O 1
ATOM 4746 N N . LEU A 1 582 ? 75.622 18.557 -90.616 1.00 86.38 582 LEU A N 1
ATOM 4747 C CA . LEU A 1 582 ? 76.004 17.371 -91.378 1.00 86.38 582 LEU A CA 1
ATOM 4748 C C . LEU A 1 582 ? 75.357 17.366 -92.772 1.00 86.38 582 LEU A C 1
ATOM 4750 O O . LEU A 1 582 ? 76.005 17.025 -93.758 1.00 86.38 582 LEU A O 1
ATOM 4754 N N . GLU A 1 583 ? 74.093 17.757 -92.880 1.00 84.88 583 GLU A N 1
ATOM 4755 C CA . GLU A 1 583 ? 73.389 17.862 -94.158 1.00 84.88 583 GLU A CA 1
ATOM 4756 C C . GLU A 1 583 ? 74.027 18.936 -95.053 1.00 84.88 583 GLU A C 1
ATOM 4758 O O . GLU A 1 583 ? 74.396 18.643 -96.189 1.00 84.88 583 GLU A O 1
ATOM 4763 N N . ILE A 1 584 ? 74.334 20.114 -94.500 1.00 85.94 584 ILE A N 1
ATOM 4764 C CA . ILE A 1 584 ? 75.059 21.186 -95.204 1.00 85.94 584 ILE A CA 1
ATOM 4765 C C . ILE A 1 584 ? 76.447 20.717 -95.674 1.00 85.94 584 ILE A C 1
ATOM 4767 O O . ILE A 1 584 ? 76.896 21.068 -96.766 1.00 85.94 584 ILE A O 1
ATOM 4771 N N . THR A 1 585 ? 77.173 19.941 -94.864 1.00 82.12 585 THR A N 1
ATOM 4772 C CA . THR A 1 585 ? 78.486 19.408 -95.277 1.00 82.12 585 THR A CA 1
ATOM 4773 C C . THR A 1 585 ? 78.367 18.343 -96.362 1.00 82.12 585 THR A C 1
ATOM 4775 O O . THR A 1 585 ? 79.184 18.353 -97.283 1.00 82.12 585 THR A O 1
ATOM 4778 N N . LYS A 1 586 ? 77.341 17.482 -96.321 1.00 86.25 586 LYS A N 1
ATOM 4779 C CA . LYS A 1 586 ? 77.029 16.544 -97.412 1.00 86.25 586 LYS A CA 1
ATOM 4780 C C . LYS A 1 586 ? 76.701 17.278 -98.709 1.00 86.25 586 LYS A C 1
ATOM 4782 O O . LYS A 1 586 ? 77.225 16.900 -99.750 1.00 86.25 586 LYS A O 1
ATOM 4787 N N . GLU A 1 587 ? 75.901 18.340 -98.653 1.00 83.00 587 GLU A N 1
ATOM 4788 C CA . GLU A 1 587 ? 75.588 19.173 -99.821 1.00 83.00 587 GLU A CA 1
ATOM 4789 C C . GLU A 1 587 ? 76.844 19.838 -100.398 1.00 83.00 587 GLU A C 1
ATOM 4791 O O . GLU A 1 587 ? 77.073 19.786 -101.606 1.00 83.00 587 GLU A O 1
ATOM 4796 N N . LYS A 1 588 ? 77.717 20.394 -99.545 1.00 83.69 588 LYS A N 1
ATOM 4797 C CA . LYS A 1 588 ? 79.018 20.938 -99.974 1.00 83.69 588 LYS A CA 1
ATOM 4798 C C . LYS A 1 588 ? 79.886 19.872 -100.643 1.00 83.69 588 LYS A C 1
ATOM 4800 O O . LYS A 1 588 ? 80.480 20.132 -101.687 1.00 83.69 588 LYS A O 1
ATOM 4805 N N . LEU A 1 589 ? 79.948 18.674 -100.071 1.00 78.81 589 LEU A N 1
ATOM 4806 C CA . LEU A 1 589 ? 80.716 17.562 -100.625 1.00 78.81 589 LEU A CA 1
ATOM 4807 C C . LEU A 1 589 ? 80.151 17.131 -101.984 1.00 78.81 589 LEU A C 1
ATOM 4809 O O . LEU A 1 589 ? 80.915 17.008 -102.935 1.00 78.81 589 LEU A O 1
ATOM 4813 N N . TYR A 1 590 ? 78.826 17.054 -102.116 1.00 78.94 590 TYR A N 1
ATOM 4814 C CA . TYR A 1 590 ? 78.149 16.787 -103.385 1.00 78.94 590 TYR A CA 1
ATOM 4815 C C . TYR A 1 590 ? 78.434 17.862 -104.447 1.00 78.94 590 TYR A C 1
ATOM 4817 O O . TYR A 1 590 ? 78.673 17.536 -105.608 1.00 78.94 590 TYR A O 1
ATOM 4825 N N . THR A 1 591 ? 78.484 19.148 -104.075 1.00 77.62 591 THR A N 1
ATOM 4826 C CA . THR A 1 591 ? 78.877 20.212 -105.021 1.00 77.62 591 THR A CA 1
ATOM 4827 C C . THR A 1 591 ? 80.337 20.106 -105.468 1.00 77.62 591 THR A C 1
ATOM 4829 O O . THR A 1 591 ? 80.640 20.390 -106.625 1.00 77.62 591 THR A O 1
ATOM 4832 N N . ILE A 1 592 ? 81.240 19.653 -104.590 1.00 75.81 592 ILE A N 1
ATOM 4833 C CA . ILE A 1 592 ? 82.642 19.389 -104.941 1.00 75.81 592 ILE A CA 1
ATOM 4834 C C . ILE A 1 592 ? 82.741 18.153 -105.839 1.00 75.81 592 ILE A C 1
ATOM 4836 O O . ILE A 1 592 ? 83.448 18.202 -106.838 1.00 75.81 592 ILE A O 1
ATOM 4840 N N . GLU A 1 593 ? 82.014 17.075 -105.538 1.00 76.44 593 GLU A N 1
ATOM 4841 C CA . GLU A 1 593 ? 81.943 15.874 -106.381 1.00 76.44 593 GLU A CA 1
ATOM 4842 C C . GLU A 1 593 ? 81.397 16.195 -107.779 1.00 76.44 593 GLU A C 1
ATOM 4844 O O . GLU A 1 593 ? 81.969 15.749 -108.771 1.00 76.44 593 GLU A O 1
ATOM 4849 N N . GLN A 1 594 ? 80.359 17.034 -107.889 1.00 71.94 594 GLN A N 1
ATOM 4850 C CA . GLN A 1 594 ? 79.868 17.521 -109.183 1.00 71.94 594 GLN A CA 1
ATOM 4851 C C . GLN A 1 594 ? 80.903 18.373 -109.925 1.00 71.94 594 GLN A C 1
ATOM 4853 O O . GLN A 1 594 ? 81.042 18.229 -111.139 1.00 71.94 594 GLN A O 1
ATOM 4858 N N . ALA A 1 595 ? 81.642 19.239 -109.227 1.00 66.44 595 ALA A N 1
ATOM 4859 C CA . ALA A 1 595 ? 82.734 20.004 -109.830 1.00 66.44 595 ALA A CA 1
ATOM 4860 C C . ALA A 1 595 ? 83.877 19.084 -110.307 1.00 66.44 595 ALA A C 1
ATOM 4862 O O . ALA A 1 595 ? 84.433 19.295 -111.383 1.00 66.44 595 ALA A O 1
ATOM 4863 N N . TRP A 1 596 ? 84.169 18.016 -109.559 1.00 66.12 596 TRP A N 1
ATOM 4864 C CA . TRP A 1 596 ? 85.165 17.003 -109.914 1.00 66.12 596 TRP A CA 1
ATOM 4865 C C . TRP A 1 596 ? 84.730 16.165 -111.126 1.00 66.12 596 TRP A C 1
ATOM 4867 O O . TRP A 1 596 ? 85.530 15.930 -112.032 1.00 66.12 596 TRP A O 1
ATOM 4877 N N . GLU A 1 597 ? 83.449 15.786 -111.207 1.00 60.16 597 GLU A N 1
ATOM 4878 C CA . GLU A 1 597 ? 82.860 15.135 -112.386 1.00 60.16 597 GLU A CA 1
ATOM 4879 C C . GLU A 1 597 ? 82.831 16.045 -113.624 1.00 60.16 597 GLU A C 1
ATOM 4881 O O . GLU A 1 597 ? 82.962 15.554 -114.748 1.00 60.16 597 GLU A O 1
ATOM 4886 N N . GLN A 1 598 ? 82.659 17.360 -113.453 1.00 56.62 598 GLN A N 1
ATOM 4887 C CA . GLN A 1 598 ? 82.748 18.321 -114.556 1.00 56.62 598 GLN A CA 1
ATOM 4888 C C . GLN A 1 598 ? 84.187 18.488 -115.063 1.00 56.62 598 GLN A C 1
ATOM 4890 O O . GLN A 1 598 ? 84.376 18.601 -116.274 1.00 56.62 598 GLN A O 1
ATOM 4895 N N . GLU A 1 599 ? 85.200 18.396 -114.195 1.00 47.56 599 GLU A N 1
ATOM 4896 C CA . GLU A 1 599 ? 86.603 18.326 -114.632 1.00 47.56 599 GLU A CA 1
ATOM 4897 C C . GLU A 1 599 ? 86.945 17.004 -115.343 1.00 47.56 599 GLU A C 1
ATOM 4899 O O . GLU A 1 599 ? 87.738 17.003 -116.284 1.00 47.56 599 GLU A O 1
ATOM 4904 N N . THR A 1 600 ? 86.313 15.878 -114.985 1.00 47.94 600 THR A N 1
ATOM 4905 C CA . THR A 1 600 ? 86.557 14.583 -115.661 1.00 47.94 600 THR A CA 1
ATOM 4906 C C . THR A 1 600 ? 85.818 14.426 -116.997 1.00 47.94 600 THR A C 1
ATOM 4908 O O . THR A 1 600 ? 86.215 13.600 -117.818 1.00 47.94 600 THR A O 1
ATOM 4911 N N . LYS A 1 601 ? 84.768 15.218 -117.261 1.00 47.56 601 LYS A N 1
ATOM 4912 C CA . LYS A 1 601 ? 83.960 15.170 -118.501 1.00 47.56 601 LYS A CA 1
ATOM 4913 C C . LYS A 1 601 ? 84.453 16.112 -119.619 1.00 47.56 601 LYS A C 1
ATOM 4915 O O . LYS A 1 601 ? 83.834 16.164 -120.678 1.00 47.56 601 LYS A O 1
ATOM 4920 N N . LEU A 1 602 ? 85.593 16.788 -119.435 1.00 38.25 602 LEU A N 1
ATOM 4921 C CA . LEU A 1 602 ? 86.257 17.672 -120.416 1.00 38.25 602 LEU A CA 1
ATOM 4922 C C . LEU A 1 602 ? 87.523 17.038 -121.042 1.00 38.25 602 LEU A C 1
ATOM 4924 O O . LEU A 1 602 ? 88.496 17.722 -121.351 1.00 38.25 602 LEU A O 1
ATOM 4928 N N . GLY A 1 603 ? 87.504 15.715 -121.253 1.00 33.28 603 GLY A N 1
ATOM 4929 C CA . GLY A 1 603 ? 88.605 14.944 -121.841 1.00 33.28 603 GLY A CA 1
ATOM 4930 C C . GLY A 1 603 ? 88.142 13.845 -122.804 1.00 33.28 603 GLY A C 1
ATOM 4931 O O . GLY A 1 603 ? 88.093 12.679 -122.431 1.00 33.28 603 GLY A O 1
ATOM 4932 N N . ASN A 1 604 ? 87.903 14.247 -124.056 1.00 28.80 604 ASN A N 1
ATOM 4933 C CA . ASN A 1 604 ? 87.819 13.462 -125.301 1.00 28.80 604 ASN A CA 1
ATOM 4934 C C . ASN A 1 604 ? 86.580 12.601 -125.631 1.00 28.80 604 ASN A C 1
ATOM 4936 O O . ASN A 1 604 ? 86.296 11.560 -125.044 1.00 28.80 604 ASN A O 1
ATOM 4940 N N . GLU A 1 605 ? 85.955 13.007 -126.743 1.00 26.08 605 GLU A N 1
ATOM 4941 C CA . GLU A 1 605 ? 85.077 12.250 -127.636 1.00 26.08 605 GLU A CA 1
ATOM 4942 C C . GLU A 1 605 ? 85.845 11.175 -128.438 1.00 26.08 605 GLU A C 1
ATOM 4944 O O . GLU A 1 605 ? 86.964 11.409 -128.895 1.00 26.08 605 GLU A O 1
ATOM 4949 N N . SER A 1 606 ? 85.204 10.034 -128.724 1.00 29.73 606 SER A N 1
ATOM 4950 C CA . SER A 1 606 ? 84.754 9.657 -130.086 1.00 29.73 606 SER A CA 1
ATOM 4951 C C . SER A 1 606 ? 84.683 8.137 -130.356 1.00 29.73 606 SER A C 1
ATOM 4953 O O . SER A 1 606 ? 85.610 7.385 -130.079 1.00 29.73 606 SER A O 1
ATOM 4955 N N . ASN A 1 607 ? 83.576 7.771 -131.025 1.00 26.53 607 ASN A N 1
ATOM 4956 C CA . ASN A 1 607 ? 83.391 6.724 -132.052 1.00 26.53 607 ASN A CA 1
ATOM 4957 C C . ASN A 1 607 ? 83.313 5.237 -131.628 1.00 26.53 607 ASN A C 1
ATOM 4959 O O . ASN A 1 607 ? 84.217 4.698 -131.009 1.00 26.53 607 ASN A O 1
ATOM 4963 N N . MET A 1 608 ? 82.148 4.580 -131.817 1.00 27.03 608 MET A N 1
ATOM 4964 C CA . MET A 1 608 ? 81.668 3.861 -133.038 1.00 27.03 608 MET A CA 1
ATOM 4965 C C . MET A 1 608 ? 82.507 2.586 -133.306 1.00 27.03 608 MET A C 1
ATOM 4967 O O . MET A 1 608 ? 83.718 2.627 -133.194 1.00 27.03 608 MET A O 1
ATOM 4971 N N . ASP A 1 609 ? 82.011 1.402 -133.676 1.00 28.06 609 ASP A N 1
ATOM 4972 C CA . ASP A 1 609 ? 80.767 0.983 -134.320 1.00 28.06 609 ASP A CA 1
ATOM 4973 C C . ASP A 1 609 ? 80.588 -0.560 -134.185 1.00 28.06 609 ASP A C 1
ATOM 4975 O O . ASP A 1 609 ? 81.452 -1.285 -133.695 1.00 28.06 609 ASP A O 1
ATOM 4979 N N . LYS A 1 610 ? 79.440 -1.045 -134.662 1.00 41.19 610 LYS A N 1
ATOM 4980 C CA . LYS A 1 610 ? 78.894 -2.420 -134.714 1.00 41.19 610 LYS A CA 1
ATOM 4981 C C . LYS A 1 610 ? 79.820 -3.554 -135.212 1.00 41.19 610 LYS A C 1
ATOM 4983 O O . LYS A 1 610 ? 80.489 -3.407 -136.227 1.00 41.19 610 LYS A O 1
ATOM 4988 N N . ALA A 1 611 ? 79.598 -4.777 -134.703 1.00 32.22 611 ALA A N 1
ATOM 4989 C CA . ALA A 1 611 ? 79.649 -6.016 -135.505 1.00 32.22 611 ALA A CA 1
ATOM 4990 C C . ALA A 1 611 ? 78.801 -7.152 -134.887 1.00 32.22 611 ALA A C 1
ATOM 4992 O O . ALA A 1 611 ? 78.823 -7.396 -133.685 1.00 32.22 611 ALA A O 1
ATOM 4993 N N . LYS A 1 612 ? 78.016 -7.833 -135.733 1.00 37.78 612 LYS A N 1
ATOM 4994 C CA . LYS A 1 612 ? 77.039 -8.883 -135.396 1.00 37.78 612 LYS A CA 1
ATOM 4995 C C . LYS A 1 612 ? 77.659 -10.291 -135.368 1.00 37.78 612 LYS A C 1
ATOM 4997 O O . LYS A 1 612 ? 78.407 -10.645 -136.268 1.00 37.78 612 LYS A O 1
ATOM 5002 N N . LYS A 1 613 ? 77.113 -11.104 -134.449 1.00 40.66 613 LYS A N 1
ATOM 5003 C CA . LYS A 1 613 ? 76.954 -12.577 -134.441 1.00 40.66 613 LYS A CA 1
ATOM 5004 C C . LYS A 1 613 ? 78.212 -13.450 -134.321 1.00 40.66 613 LYS A C 1
ATOM 5006 O O . LYS A 1 613 ? 78.753 -13.908 -135.318 1.00 40.66 613 LYS A O 1
ATOM 5011 N N . SER A 1 614 ? 78.476 -13.894 -133.088 1.00 35.81 614 SER A N 1
ATOM 5012 C CA . SER A 1 614 ? 78.691 -15.321 -132.810 1.00 35.81 614 SER A CA 1
ATOM 5013 C C . SER A 1 614 ? 78.368 -15.660 -131.338 1.00 35.81 614 SER A C 1
ATOM 5015 O O . SER A 1 614 ? 78.722 -14.907 -130.439 1.00 35.81 614 SER A O 1
ATOM 5017 N N . ILE A 1 615 ? 77.728 -16.821 -131.133 1.00 44.50 615 ILE A N 1
ATOM 5018 C CA . ILE A 1 615 ? 77.734 -17.658 -129.913 1.00 44.50 615 ILE A CA 1
ATOM 5019 C C . ILE A 1 615 ? 76.610 -17.414 -128.877 1.00 44.50 615 ILE A C 1
ATOM 5021 O O . ILE A 1 615 ? 76.759 -16.804 -127.821 1.00 44.50 615 ILE A O 1
ATOM 5025 N N . THR A 1 616 ? 75.482 -18.062 -129.161 1.00 49.38 616 THR A N 1
ATOM 5026 C CA . THR A 1 616 ? 74.214 -18.192 -128.419 1.00 49.38 616 THR A CA 1
ATOM 5027 C C . THR A 1 616 ? 74.263 -19.020 -127.114 1.00 49.38 616 THR A C 1
ATOM 5029 O O . THR A 1 616 ? 73.226 -19.484 -126.658 1.00 49.38 616 THR A O 1
ATOM 5032 N N . ASN A 1 617 ? 75.426 -19.194 -126.471 1.00 48.50 617 ASN A N 1
ATOM 5033 C CA . ASN A 1 617 ? 75.548 -19.926 -125.188 1.00 48.50 617 ASN A CA 1
ATOM 5034 C C . ASN A 1 617 ? 75.872 -19.029 -123.973 1.00 48.50 617 ASN A C 1
ATOM 5036 O O . ASN A 1 617 ? 75.749 -19.469 -122.833 1.00 48.50 617 ASN A O 1
ATOM 5040 N N . SER A 1 618 ? 76.239 -17.762 -124.196 1.00 57.53 618 SER A N 1
ATOM 5041 C CA . SER A 1 618 ? 76.511 -16.780 -123.129 1.00 57.53 618 SER A CA 1
ATOM 5042 C C . SER A 1 618 ? 75.227 -16.146 -122.561 1.00 57.53 618 SER A C 1
ATOM 5044 O O . SER A 1 618 ? 75.128 -15.865 -121.366 1.00 57.53 618 SER A O 1
ATOM 5046 N N . GLU A 1 619 ? 74.200 -15.985 -123.400 1.00 55.75 619 GLU A N 1
ATOM 5047 C CA . GLU A 1 619 ? 72.939 -15.323 -123.036 1.00 55.75 619 GLU A CA 1
ATOM 5048 C C . GLU A 1 619 ? 72.041 -16.185 -122.143 1.00 55.75 619 GLU A C 1
ATOM 5050 O O . GLU A 1 619 ? 71.382 -15.660 -121.255 1.00 55.75 619 GLU A O 1
ATOM 5055 N N . ILE A 1 620 ? 72.061 -17.514 -122.289 1.00 59.16 620 ILE A N 1
ATOM 5056 C CA . ILE A 1 620 ? 71.294 -18.403 -121.401 1.00 59.16 620 ILE A CA 1
ATOM 5057 C C . ILE A 1 620 ? 71.876 -18.361 -119.981 1.00 59.16 620 ILE A C 1
ATOM 5059 O O . ILE A 1 620 ? 71.129 -18.243 -119.015 1.00 59.16 620 ILE A O 1
ATOM 5063 N N . LEU A 1 621 ? 73.207 -18.348 -119.837 1.00 59.56 621 LEU A N 1
ATOM 5064 C CA . LEU A 1 621 ? 73.858 -18.202 -118.529 1.00 59.56 621 LEU A CA 1
ATOM 5065 C C . LEU A 1 621 ? 73.627 -16.817 -117.905 1.00 59.56 621 LEU A C 1
ATOM 5067 O O . LEU A 1 621 ? 73.497 -16.713 -116.683 1.00 59.56 621 LEU A O 1
ATOM 5071 N N . SER A 1 622 ? 73.560 -15.752 -118.709 1.00 67.75 622 SER A N 1
ATOM 5072 C CA . SER A 1 622 ? 73.273 -14.404 -118.206 1.00 67.75 622 SER A CA 1
ATOM 5073 C C . SER A 1 622 ? 71.796 -14.221 -117.838 1.00 67.75 622 SER A C 1
ATOM 5075 O O . SER A 1 622 ? 71.509 -13.594 -116.818 1.00 67.75 622 SER A O 1
ATOM 5077 N N . ILE A 1 623 ? 70.868 -14.832 -118.583 1.00 68.69 623 ILE A N 1
ATOM 5078 C CA . ILE A 1 623 ? 69.437 -14.880 -118.255 1.00 68.69 623 ILE A CA 1
ATOM 5079 C C . ILE A 1 623 ? 69.212 -15.714 -116.991 1.00 68.69 623 ILE A C 1
ATOM 5081 O O . ILE A 1 623 ? 68.533 -15.236 -116.090 1.00 68.69 623 ILE A O 1
ATOM 5085 N N . SER A 1 624 ? 69.844 -16.884 -116.844 1.00 66.19 624 SER A N 1
ATOM 5086 C CA . SER A 1 624 ? 69.750 -17.683 -115.612 1.00 66.19 624 SER A CA 1
ATOM 5087 C C . SER A 1 624 ? 70.293 -16.940 -114.388 1.00 66.19 624 SER A C 1
ATOM 5089 O O . SER A 1 624 ? 69.646 -16.948 -113.347 1.00 66.19 624 SER A O 1
ATOM 5091 N N . LYS A 1 625 ? 71.423 -16.223 -114.503 1.00 73.00 625 LYS A N 1
ATOM 5092 C CA . LYS A 1 625 ? 71.930 -15.350 -113.421 1.00 73.00 625 LYS A CA 1
ATOM 5093 C C . LYS A 1 625 ? 71.000 -14.172 -113.111 1.00 73.00 625 LYS A C 1
ATOM 5095 O O . LYS A 1 625 ? 70.969 -13.691 -111.982 1.00 73.00 625 LYS A O 1
ATOM 5100 N N . LYS A 1 626 ? 70.268 -13.668 -114.105 1.00 77.44 626 LYS A N 1
ATOM 5101 C CA . LYS A 1 626 ? 69.321 -12.559 -113.934 1.00 77.44 626 LYS A CA 1
ATOM 5102 C C . LYS A 1 626 ? 68.003 -13.032 -113.320 1.00 77.44 626 LYS A C 1
ATOM 5104 O O . LYS A 1 626 ? 67.452 -12.314 -112.495 1.00 77.44 626 LYS A O 1
ATOM 5109 N N . ILE A 1 627 ? 67.551 -14.239 -113.663 1.00 74.75 627 ILE A N 1
ATOM 5110 C CA . ILE A 1 627 ? 66.389 -14.899 -113.058 1.00 74.75 627 ILE A CA 1
ATOM 5111 C C . ILE A 1 627 ? 66.655 -15.167 -111.578 1.00 74.75 627 ILE A C 1
ATOM 5113 O O . ILE A 1 627 ? 65.894 -14.678 -110.755 1.00 74.75 627 ILE A O 1
ATOM 5117 N N . THR A 1 628 ? 67.778 -15.795 -111.214 1.00 75.94 628 THR A N 1
ATOM 5118 C CA . THR A 1 628 ? 68.091 -16.046 -109.794 1.00 75.94 628 THR A CA 1
ATOM 5119 C C . THR A 1 628 ? 68.240 -14.756 -108.986 1.00 75.94 628 THR A C 1
ATOM 5121 O O . THR A 1 628 ? 67.827 -14.686 -107.832 1.00 75.94 628 THR A O 1
ATOM 5124 N N . MET A 1 629 ? 68.779 -13.692 -109.589 1.00 80.12 629 MET A N 1
ATOM 5125 C CA . MET A 1 629 ? 68.854 -12.377 -108.948 1.00 80.12 629 MET A CA 1
ATOM 5126 C C . MET A 1 629 ? 67.474 -11.735 -108.753 1.00 80.12 629 MET A C 1
ATOM 5128 O O . MET A 1 629 ? 67.252 -11.074 -107.740 1.00 80.12 629 MET A O 1
ATOM 5132 N N . LEU A 1 630 ? 66.556 -11.896 -109.709 1.00 79.75 630 LEU A N 1
ATOM 5133 C CA . LEU A 1 630 ? 65.186 -11.398 -109.588 1.00 79.75 630 LEU A CA 1
ATOM 5134 C C . LEU A 1 630 ? 64.376 -12.220 -108.584 1.00 79.75 630 LEU A C 1
ATOM 5136 O O . LEU A 1 630 ? 63.705 -11.618 -107.757 1.00 79.75 630 LEU A O 1
ATOM 5140 N N . GLU A 1 631 ? 64.521 -13.545 -108.565 1.00 76.00 631 GLU A N 1
ATOM 5141 C CA . GLU A 1 631 ? 63.917 -14.426 -107.555 1.00 76.00 631 GLU A CA 1
ATOM 5142 C C . GLU A 1 631 ? 64.417 -14.075 -106.143 1.00 76.00 631 GLU A C 1
ATOM 5144 O O . GLU A 1 631 ? 63.632 -13.975 -105.202 1.00 76.00 631 GLU A O 1
ATOM 5149 N N . MET A 1 632 ? 65.714 -13.783 -105.985 1.00 78.31 632 MET A N 1
ATOM 5150 C CA . MET A 1 632 ? 66.285 -13.357 -104.701 1.00 78.31 632 MET A CA 1
ATOM 5151 C C . MET A 1 632 ? 65.834 -11.944 -104.285 1.00 78.31 632 MET A C 1
ATOM 5153 O O . MET A 1 632 ? 65.718 -11.653 -103.092 1.00 78.31 632 MET A O 1
ATOM 5157 N N . LYS A 1 633 ? 65.557 -11.052 -105.246 1.00 84.75 633 LYS A N 1
ATOM 5158 C CA . LYS A 1 633 ? 64.965 -9.730 -104.977 1.00 84.75 633 LYS A CA 1
ATOM 5159 C C . LYS A 1 633 ? 63.487 -9.831 -104.612 1.00 84.75 633 LYS A C 1
ATOM 5161 O O . LYS A 1 633 ? 63.078 -9.179 -103.658 1.00 84.75 633 LYS A O 1
ATOM 5166 N N . GLU A 1 634 ? 62.720 -10.663 -105.310 1.00 81.69 634 GLU A N 1
ATOM 5167 C CA . GLU A 1 634 ? 61.317 -10.936 -104.989 1.00 81.69 634 GLU A CA 1
ATOM 5168 C C . GLU A 1 634 ? 61.195 -11.543 -103.588 1.00 81.69 634 GLU A C 1
ATOM 5170 O O . GLU A 1 634 ? 60.374 -11.092 -102.794 1.00 81.69 634 GLU A O 1
ATOM 5175 N N . LEU A 1 635 ? 62.069 -12.493 -103.234 1.00 84.94 635 LEU A N 1
ATOM 5176 C CA . LEU A 1 635 ? 62.112 -13.071 -101.891 1.00 84.94 635 LEU A CA 1
ATOM 5177 C C . LEU A 1 635 ? 62.399 -12.007 -100.818 1.00 84.94 635 LEU A C 1
ATOM 5179 O O . LEU A 1 635 ? 61.723 -11.976 -99.792 1.00 84.94 635 LEU A O 1
ATOM 5183 N N . ASN A 1 636 ? 63.365 -11.114 -101.056 1.00 86.75 636 ASN A N 1
ATOM 5184 C CA . ASN A 1 636 ? 63.701 -10.029 -100.126 1.00 86.75 636 ASN A CA 1
ATOM 5185 C C . ASN A 1 636 ? 62.564 -9.007 -99.961 1.00 86.75 636 ASN A C 1
ATOM 5187 O O . ASN A 1 636 ? 62.296 -8.564 -98.845 1.00 86.75 636 ASN A O 1
ATOM 5191 N N . GLU A 1 637 ? 61.896 -8.625 -101.050 1.00 81.75 637 GLU A N 1
ATOM 5192 C CA . GLU A 1 637 ? 60.711 -7.755 -101.022 1.00 81.75 637 GLU A CA 1
ATOM 5193 C C . GLU A 1 637 ? 59.559 -8.425 -100.263 1.00 81.75 637 GLU A C 1
ATOM 5195 O O . GLU A 1 637 ? 58.936 -7.806 -99.400 1.00 81.75 637 GLU A O 1
ATOM 5200 N N . ARG A 1 638 ? 59.331 -9.723 -100.503 1.00 83.19 638 ARG A N 1
ATOM 5201 C CA . ARG A 1 638 ? 58.295 -10.507 -99.821 1.00 83.19 638 ARG A CA 1
ATOM 5202 C C . ARG A 1 638 ? 58.553 -10.610 -98.319 1.00 83.19 638 ARG A C 1
ATOM 5204 O O . ARG A 1 638 ? 57.633 -10.398 -97.537 1.00 83.19 638 ARG A O 1
ATOM 5211 N N . GLN A 1 639 ? 59.798 -10.854 -97.908 1.00 86.12 639 GLN A N 1
ATOM 5212 C CA . GLN A 1 639 ? 60.192 -10.856 -96.495 1.00 86.12 639 GLN A CA 1
ATOM 5213 C C . GLN A 1 639 ? 60.038 -9.473 -95.848 1.00 86.12 639 GLN A C 1
ATOM 5215 O O . GLN A 1 639 ? 59.595 -9.380 -94.702 1.00 86.12 639 GLN A O 1
ATOM 5220 N N . ARG A 1 640 ? 60.348 -8.389 -96.573 1.00 88.50 640 ARG A N 1
ATOM 5221 C CA . ARG A 1 640 ? 60.111 -7.017 -96.098 1.00 88.50 640 ARG A CA 1
ATOM 5222 C C . ARG A 1 640 ? 58.624 -6.727 -95.905 1.00 88.50 640 ARG A C 1
ATOM 5224 O O . ARG A 1 640 ? 58.253 -6.213 -94.853 1.00 88.50 640 ARG A O 1
ATOM 5231 N N . ALA A 1 641 ? 57.782 -7.093 -96.870 1.00 84.38 641 ALA A N 1
ATOM 5232 C CA . ALA A 1 641 ? 56.334 -6.934 -96.770 1.00 84.38 641 ALA A CA 1
ATOM 5233 C C . ALA A 1 641 ? 55.752 -7.749 -95.603 1.00 84.38 641 ALA A C 1
ATOM 5235 O O . ALA A 1 641 ? 54.958 -7.225 -94.824 1.00 84.38 641 ALA A O 1
ATOM 5236 N N . GLU A 1 642 ? 56.204 -8.994 -95.424 1.00 85.81 642 GLU A N 1
ATOM 5237 C CA . GLU A 1 642 ? 55.778 -9.853 -94.315 1.00 85.81 642 GLU A CA 1
ATOM 5238 C C . GLU A 1 642 ? 56.211 -9.285 -92.951 1.00 85.81 642 GLU A C 1
ATOM 5240 O O . GLU A 1 642 ? 55.431 -9.287 -91.999 1.00 85.81 642 GLU A O 1
ATOM 5245 N N . HIS A 1 643 ? 57.427 -8.740 -92.844 1.00 90.50 643 HIS A N 1
ATOM 5246 C CA . HIS A 1 643 ? 57.890 -8.069 -91.628 1.00 90.50 643 HIS A CA 1
ATOM 5247 C C . HIS A 1 643 ? 57.073 -6.805 -91.321 1.00 90.50 643 HIS A C 1
ATOM 5249 O O . HIS A 1 643 ? 56.639 -6.612 -90.185 1.00 90.50 643 HIS A O 1
ATOM 5255 N N . SER A 1 644 ? 56.814 -5.959 -92.321 1.00 86.75 644 SER A N 1
ATOM 5256 C CA . SER A 1 644 ? 55.971 -4.769 -92.163 1.00 86.75 644 SER A CA 1
ATOM 5257 C C . SER A 1 644 ? 54.540 -5.124 -91.760 1.00 86.75 644 SER A C 1
ATOM 5259 O O . SER A 1 644 ? 53.966 -4.446 -90.909 1.00 86.75 644 SER A O 1
ATOM 5261 N N . GLN A 1 645 ? 53.984 -6.209 -92.303 1.00 89.56 645 GLN A N 1
ATOM 5262 C CA . GLN A 1 645 ? 52.672 -6.706 -91.903 1.00 89.56 645 GLN A CA 1
ATOM 5263 C C . GLN A 1 645 ? 52.670 -7.191 -90.447 1.00 89.56 645 GLN A C 1
ATOM 5265 O O . GLN A 1 645 ? 51.790 -6.796 -89.686 1.00 89.56 645 GLN A O 1
ATOM 5270 N N . LYS A 1 646 ? 53.685 -7.956 -90.020 1.00 91.62 646 LYS A N 1
ATOM 5271 C CA . LYS A 1 646 ? 53.831 -8.384 -88.616 1.00 91.62 646 LYS A CA 1
ATOM 5272 C C . LYS A 1 646 ? 53.957 -7.196 -87.658 1.00 91.62 646 LYS A C 1
ATOM 5274 O O . LYS A 1 646 ? 53.350 -7.202 -86.591 1.00 91.62 646 LYS A O 1
ATOM 5279 N N . MET A 1 647 ? 54.705 -6.156 -88.034 1.00 91.19 647 MET A N 1
ATOM 5280 C CA . MET A 1 647 ? 54.812 -4.928 -87.234 1.00 91.19 647 MET A CA 1
ATOM 5281 C C . MET A 1 647 ? 53.484 -4.168 -87.167 1.00 91.19 647 MET A C 1
ATOM 5283 O O . MET A 1 647 ? 53.094 -3.710 -86.094 1.00 91.19 647 MET A O 1
ATOM 5287 N N . TYR A 1 648 ? 52.762 -4.071 -88.285 1.00 92.62 648 TYR A N 1
ATOM 5288 C CA . TYR A 1 648 ? 51.434 -3.461 -88.318 1.00 92.62 648 TYR A CA 1
ATOM 5289 C C . TYR A 1 648 ? 50.440 -4.218 -87.428 1.00 92.62 648 TYR A C 1
ATOM 5291 O O . TYR A 1 648 ? 49.720 -3.599 -86.645 1.00 92.62 648 TYR A O 1
ATOM 5299 N N . GLU A 1 649 ? 50.435 -5.551 -87.491 1.00 92.25 649 GLU A N 1
ATOM 5300 C CA . GLU A 1 649 ? 49.606 -6.400 -86.633 1.00 92.25 649 GLU A CA 1
ATOM 5301 C C . GLU A 1 649 ? 49.947 -6.201 -85.151 1.00 92.25 649 GLU A C 1
ATOM 5303 O O . GLU A 1 649 ? 49.034 -5.992 -84.353 1.00 92.25 649 GLU A O 1
ATOM 5308 N N . HIS A 1 650 ? 51.236 -6.150 -84.791 1.00 93.06 650 HIS A N 1
ATOM 5309 C CA . HIS A 1 650 ? 51.672 -5.892 -83.415 1.00 93.06 650 HIS A CA 1
ATOM 5310 C C . HIS A 1 650 ? 51.204 -4.519 -82.898 1.00 93.06 650 HIS A C 1
ATOM 5312 O O . HIS A 1 650 ? 50.658 -4.411 -81.795 1.00 93.06 650 HIS A O 1
ATOM 5318 N N . VAL A 1 651 ? 51.389 -3.453 -83.686 1.00 93.00 651 VAL A N 1
ATOM 5319 C CA . VAL A 1 651 ? 50.935 -2.100 -83.319 1.00 93.00 651 VAL A CA 1
ATOM 5320 C C . VAL A 1 651 ? 49.415 -2.061 -83.184 1.00 93.00 651 VAL A C 1
ATOM 5322 O O . VAL A 1 651 ? 48.907 -1.511 -82.211 1.00 93.00 651 VAL A O 1
ATOM 5325 N N . ARG A 1 652 ? 48.684 -2.707 -84.097 1.00 95.00 652 ARG A N 1
ATOM 5326 C CA . ARG A 1 652 ? 47.221 -2.793 -84.047 1.00 95.00 652 ARG A CA 1
ATOM 5327 C C . ARG A 1 652 ? 46.729 -3.527 -82.798 1.00 95.00 652 ARG A C 1
ATOM 5329 O O . ARG A 1 652 ? 45.768 -3.078 -82.180 1.00 95.00 652 ARG A O 1
ATOM 5336 N N . THR A 1 653 ? 47.379 -4.623 -82.400 1.00 94.38 653 THR A N 1
ATOM 5337 C CA . THR A 1 653 ? 47.032 -5.327 -81.154 1.00 94.38 653 THR A CA 1
ATOM 5338 C C . THR A 1 653 ? 47.326 -4.492 -79.911 1.00 94.38 653 THR A C 1
ATOM 5340 O O . THR A 1 653 ? 46.505 -4.468 -78.999 1.00 94.38 653 THR A O 1
ATOM 5343 N N . SER A 1 654 ? 48.447 -3.765 -79.890 1.00 93.25 654 SER A N 1
ATOM 5344 C CA . SER A 1 654 ? 48.806 -2.879 -78.775 1.00 93.25 654 SER A CA 1
ATOM 5345 C C . SER A 1 654 ? 47.829 -1.704 -78.646 1.00 93.25 654 SER A C 1
ATOM 5347 O O . SER A 1 654 ? 47.360 -1.401 -77.551 1.00 93.25 654 SER A O 1
ATOM 5349 N N . LEU A 1 655 ? 47.441 -1.096 -79.774 1.00 93.31 655 LEU A N 1
ATOM 5350 C CA . LEU A 1 655 ? 46.431 -0.036 -79.813 1.00 93.31 655 LEU A CA 1
ATOM 5351 C C . LEU A 1 655 ? 45.100 -0.523 -79.230 1.00 93.31 655 LEU A C 1
ATOM 5353 O O . LEU A 1 655 ? 44.545 0.132 -78.355 1.00 93.31 655 LEU A O 1
ATOM 5357 N N . LYS A 1 656 ? 44.638 -1.708 -79.647 1.00 94.62 656 LYS A N 1
ATOM 5358 C CA . LYS A 1 656 ? 43.385 -2.287 -79.153 1.00 94.62 656 LYS A CA 1
ATOM 5359 C C . LYS A 1 656 ? 43.405 -2.516 -77.634 1.00 94.62 656 LYS A C 1
ATOM 5361 O O . LYS A 1 656 ? 42.434 -2.202 -76.958 1.00 94.62 656 LYS A O 1
ATOM 5366 N N . GLN A 1 657 ? 44.518 -3.009 -77.085 1.00 93.81 657 GLN A N 1
ATOM 5367 C CA . GLN A 1 657 ? 44.672 -3.181 -75.632 1.00 93.81 657 GLN A CA 1
ATOM 5368 C C . GLN A 1 657 ? 44.641 -1.842 -74.880 1.00 93.81 657 GLN A C 1
ATOM 5370 O O . GLN A 1 657 ? 44.086 -1.756 -73.784 1.00 93.81 657 GLN A O 1
ATOM 5375 N N . MET A 1 658 ? 45.225 -0.787 -75.456 1.00 92.88 658 MET A N 1
ATOM 5376 C CA . MET A 1 658 ? 45.172 0.557 -74.877 1.00 92.88 658 MET A CA 1
ATOM 5377 C C . MET A 1 658 ? 43.762 1.153 -74.927 1.00 92.88 658 MET A C 1
ATOM 5379 O O . MET A 1 658 ? 43.342 1.763 -73.948 1.00 92.88 658 MET A O 1
ATOM 5383 N N . GLU A 1 659 ? 43.022 0.946 -76.018 1.00 92.44 659 GLU A N 1
ATOM 5384 C CA . GLU A 1 659 ? 41.617 1.360 -76.146 1.00 92.44 659 GLU A CA 1
ATOM 5385 C C . GLU A 1 659 ? 40.725 0.653 -75.115 1.00 92.44 659 GLU A C 1
ATOM 5387 O O . GLU A 1 659 ? 39.956 1.316 -74.422 1.00 92.44 659 GLU A O 1
ATOM 5392 N N . GLU A 1 660 ? 40.877 -0.666 -74.944 1.00 94.00 660 GLU A N 1
ATOM 5393 C CA . GLU A 1 660 ? 40.151 -1.448 -73.930 1.00 94.00 660 GLU A CA 1
ATOM 5394 C C . GLU A 1 660 ? 40.458 -0.948 -72.508 1.00 94.00 660 GLU A C 1
ATOM 5396 O O . GLU A 1 660 ? 39.544 -0.702 -71.720 1.00 94.00 660 GLU A O 1
ATOM 5401 N N . ARG A 1 661 ? 41.736 -0.702 -72.191 1.00 95.62 661 ARG A N 1
ATOM 5402 C CA . ARG A 1 661 ? 42.137 -0.143 -70.891 1.00 95.62 661 ARG A CA 1
ATOM 5403 C C . ARG A 1 661 ? 41.570 1.259 -70.663 1.00 95.62 661 ARG A C 1
ATOM 5405 O O . ARG A 1 661 ? 41.204 1.588 -69.537 1.00 95.62 661 ARG A O 1
ATOM 5412 N N . ASN A 1 662 ? 41.532 2.095 -71.698 1.00 93.00 662 ASN A N 1
ATOM 5413 C CA . ASN A 1 662 ? 41.004 3.450 -71.578 1.00 93.00 662 ASN A CA 1
ATOM 5414 C C . ASN A 1 662 ? 39.487 3.426 -71.350 1.00 93.00 662 ASN A C 1
ATOM 5416 O O . ASN A 1 662 ? 38.994 4.105 -70.454 1.00 93.00 662 ASN A O 1
ATOM 5420 N N . PHE A 1 663 ? 38.772 2.551 -72.060 1.00 93.56 663 PHE A N 1
ATOM 5421 C CA . PHE A 1 663 ? 37.347 2.318 -71.841 1.00 93.56 663 PHE A CA 1
ATOM 5422 C C . PHE A 1 663 ? 37.053 1.832 -70.410 1.00 93.56 663 PHE A C 1
ATOM 5424 O O . PHE A 1 663 ? 36.148 2.343 -69.756 1.00 93.56 663 PHE A O 1
ATOM 5431 N N . GLU A 1 664 ? 37.850 0.901 -69.872 1.00 94.56 664 GLU A N 1
ATOM 5432 C CA . GLU A 1 664 ? 37.733 0.472 -68.468 1.00 94.56 664 GLU A CA 1
ATOM 5433 C C . GLU A 1 664 ? 38.005 1.593 -67.454 1.00 94.56 664 GLU A C 1
ATOM 5435 O O . GLU A 1 664 ? 37.462 1.584 -66.347 1.00 94.56 664 GLU A O 1
ATOM 5440 N N . LEU A 1 665 ? 38.895 2.533 -67.775 1.00 93.06 665 LEU A N 1
ATOM 5441 C CA . LEU A 1 665 ? 39.147 3.684 -66.913 1.00 93.06 665 LEU A CA 1
ATOM 5442 C C . LEU A 1 665 ? 37.972 4.657 -66.960 1.00 93.06 665 LEU A C 1
ATOM 5444 O O . LEU A 1 665 ? 37.523 5.096 -65.905 1.00 93.06 665 LEU A O 1
ATOM 5448 N N . GLU A 1 666 ? 37.442 4.951 -68.145 1.00 92.62 666 GLU A N 1
ATOM 5449 C CA . GLU A 1 666 ? 36.266 5.808 -68.318 1.00 92.62 666 GLU A CA 1
ATOM 5450 C C . GLU A 1 666 ? 35.046 5.268 -67.560 1.00 92.62 666 GLU A C 1
ATOM 5452 O O . GLU A 1 666 ? 34.378 6.028 -66.854 1.00 92.62 666 GLU A O 1
ATOM 5457 N N . THR A 1 667 ? 34.793 3.954 -67.615 1.00 93.12 667 THR A N 1
ATOM 5458 C CA . THR A 1 667 ? 33.700 3.332 -66.848 1.00 93.12 667 THR A CA 1
ATOM 5459 C C . THR A 1 667 ? 33.920 3.455 -65.341 1.00 93.12 667 THR A C 1
ATOM 5461 O O . THR A 1 667 ? 33.016 3.898 -64.629 1.00 93.12 667 THR A O 1
ATOM 5464 N N . LYS A 1 668 ? 35.133 3.177 -64.843 1.00 94.38 668 LYS A N 1
ATOM 5465 C CA . LYS A 1 668 ? 35.474 3.353 -63.417 1.00 94.38 668 LYS A CA 1
ATOM 5466 C C . LYS A 1 668 ? 35.354 4.806 -62.959 1.00 94.38 668 LYS A C 1
ATOM 5468 O O . LYS A 1 668 ? 34.887 5.062 -61.851 1.00 94.38 668 LYS A O 1
ATOM 5473 N N . PHE A 1 669 ? 35.750 5.771 -63.790 1.00 91.94 669 PHE A N 1
ATOM 5474 C CA . PHE A 1 669 ? 35.585 7.194 -63.484 1.00 91.94 669 PHE A CA 1
ATOM 5475 C C . PHE A 1 669 ? 34.110 7.594 -63.414 1.00 91.94 669 PHE A C 1
ATOM 5477 O O . PHE A 1 669 ? 33.724 8.339 -62.508 1.00 91.94 669 PHE A O 1
ATOM 5484 N N . ALA A 1 670 ? 33.273 7.084 -64.319 1.00 91.38 670 ALA A N 1
ATOM 5485 C CA . ALA A 1 670 ? 31.834 7.325 -64.282 1.00 91.38 670 ALA A CA 1
ATOM 5486 C C . ALA A 1 670 ? 31.189 6.750 -63.006 1.00 91.38 670 ALA A C 1
ATOM 5488 O O . ALA A 1 670 ? 30.401 7.434 -62.350 1.00 91.38 670 ALA A O 1
ATOM 5489 N N . GLU A 1 671 ? 31.571 5.535 -62.604 1.00 92.88 671 GLU A N 1
ATOM 5490 C CA . GLU A 1 671 ? 31.117 4.907 -61.355 1.00 92.88 671 GLU A CA 1
ATOM 5491 C C . GLU A 1 671 ? 31.559 5.694 -60.114 1.00 92.88 671 GLU A C 1
ATOM 5493 O O . GLU A 1 671 ? 30.729 6.006 -59.259 1.00 92.88 671 GLU A O 1
ATOM 5498 N N . LEU A 1 672 ? 32.834 6.090 -60.030 1.00 91.00 672 LEU A N 1
ATOM 5499 C CA . LEU A 1 672 ? 33.340 6.917 -58.928 1.00 91.00 672 LEU A CA 1
ATOM 5500 C C . LEU A 1 672 ? 32.623 8.268 -58.844 1.00 91.00 672 LEU A C 1
ATOM 5502 O O . LEU A 1 672 ? 32.290 8.725 -57.752 1.00 91.00 672 LEU A O 1
ATOM 5506 N N . THR A 1 673 ? 32.345 8.892 -59.990 1.00 91.81 673 THR A N 1
ATOM 5507 C CA . THR A 1 673 ? 31.595 10.155 -60.053 1.00 91.81 673 THR A CA 1
ATOM 5508 C C . THR A 1 673 ? 30.173 9.970 -59.530 1.00 91.81 673 THR A C 1
ATOM 5510 O O . THR A 1 673 ? 29.691 10.798 -58.758 1.00 91.81 673 THR A O 1
ATOM 5513 N N . LYS A 1 674 ? 29.513 8.862 -59.887 1.00 93.88 674 LYS A N 1
ATOM 5514 C CA . LYS A 1 674 ? 28.179 8.525 -59.380 1.00 93.88 674 LYS A CA 1
ATOM 5515 C C . LYS A 1 674 ? 28.183 8.332 -57.860 1.00 93.88 674 LYS A C 1
ATOM 5517 O O . LYS A 1 674 ? 27.363 8.945 -57.183 1.00 93.88 674 LYS A O 1
ATOM 5522 N N . ILE A 1 675 ? 29.128 7.554 -57.328 1.00 92.31 675 ILE A N 1
ATOM 5523 C CA . ILE A 1 675 ? 29.269 7.327 -55.879 1.00 92.31 675 ILE A CA 1
ATOM 5524 C C . ILE A 1 675 ? 29.525 8.650 -55.146 1.00 92.31 675 ILE A C 1
ATOM 5526 O O . ILE A 1 675 ? 28.927 8.903 -54.105 1.00 92.31 675 ILE A O 1
ATOM 5530 N N . ASN A 1 676 ? 30.372 9.523 -55.696 1.00 90.12 676 ASN A N 1
ATOM 5531 C CA . ASN A 1 676 ? 30.656 10.825 -55.096 1.00 90.12 676 ASN A CA 1
ATOM 5532 C C . ASN A 1 676 ? 29.408 11.726 -55.056 1.00 90.12 676 ASN A C 1
ATOM 5534 O O . ASN A 1 676 ? 29.129 12.353 -54.038 1.00 90.12 676 ASN A O 1
ATOM 5538 N N . LEU A 1 677 ? 28.612 11.750 -56.130 1.00 91.31 677 LEU A N 1
ATOM 5539 C CA . LEU A 1 677 ? 27.348 12.493 -56.160 1.00 91.31 677 LEU A CA 1
ATOM 5540 C C . LEU A 1 677 ? 26.321 11.940 -55.161 1.00 91.31 677 LEU A C 1
ATOM 5542 O O . LEU A 1 677 ? 25.592 12.710 -54.540 1.00 91.31 677 LEU A O 1
ATOM 5546 N N . GLU A 1 678 ? 26.246 10.620 -54.996 1.00 90.62 678 GLU A N 1
ATOM 5547 C CA . GLU A 1 678 ? 25.391 9.990 -53.983 1.00 90.62 678 GLU A CA 1
ATOM 5548 C C . GLU A 1 678 ? 25.863 10.331 -52.562 1.00 90.62 678 GLU A C 1
ATOM 5550 O O . GLU A 1 678 ? 25.044 10.713 -51.726 1.00 90.62 678 GLU A O 1
ATOM 5555 N N . ALA A 1 679 ? 27.173 10.299 -52.307 1.00 89.12 679 ALA A N 1
ATOM 5556 C CA . ALA A 1 679 ? 27.754 10.696 -51.027 1.00 89.12 679 ALA A CA 1
ATOM 5557 C C . ALA A 1 679 ? 27.469 12.171 -50.692 1.00 89.12 679 ALA A C 1
ATOM 5559 O O . ALA A 1 679 ? 27.074 12.469 -49.569 1.00 89.12 679 ALA A O 1
ATOM 5560 N N . GLN A 1 680 ? 27.588 13.080 -51.666 1.00 90.38 680 GLN A N 1
ATOM 5561 C CA . GLN A 1 680 ? 27.246 14.498 -51.495 1.00 90.38 680 GLN A CA 1
ATOM 5562 C C . GLN A 1 680 ? 25.760 14.712 -51.190 1.00 90.38 680 GLN A C 1
ATOM 5564 O O . GLN A 1 680 ? 25.418 15.541 -50.352 1.00 90.38 680 GLN A O 1
ATOM 5569 N N . LYS A 1 681 ? 24.860 13.952 -51.829 1.00 89.88 681 LYS A N 1
ATOM 5570 C CA . LYS A 1 681 ? 23.422 14.011 -51.518 1.00 89.88 681 LYS A CA 1
ATOM 5571 C C . LYS A 1 681 ? 23.134 13.555 -50.092 1.00 89.88 681 LYS A C 1
ATOM 5573 O O . LYS A 1 681 ? 22.366 14.209 -49.395 1.00 89.88 681 LYS A O 1
ATOM 5578 N N . VAL A 1 682 ? 23.749 12.456 -49.653 1.00 89.62 682 VAL A N 1
ATOM 5579 C CA . VAL A 1 682 ? 23.612 11.965 -48.273 1.00 89.62 682 VAL A CA 1
ATOM 5580 C C . VAL A 1 682 ? 24.183 12.974 -47.280 1.00 89.62 682 VAL A C 1
ATOM 5582 O O . VAL A 1 682 ? 23.533 13.277 -46.287 1.00 89.62 682 VAL A O 1
ATOM 5585 N N . GLU A 1 683 ? 25.353 13.549 -47.560 1.00 88.00 683 GLU A N 1
ATOM 5586 C CA . GLU A 1 683 ? 25.938 14.611 -46.740 1.00 88.00 683 GLU A CA 1
ATOM 5587 C C . GLU A 1 683 ? 25.001 15.821 -46.627 1.00 88.00 683 GLU A C 1
ATOM 5589 O O . GLU A 1 683 ? 24.809 16.342 -45.531 1.00 88.00 683 GLU A O 1
ATOM 5594 N N . GLN A 1 684 ? 24.403 16.258 -47.738 1.00 87.56 684 GLN A N 1
ATOM 5595 C CA . GLN A 1 684 ? 23.462 17.373 -47.745 1.00 87.56 684 GLN A CA 1
ATOM 5596 C C . GLN A 1 684 ? 22.219 17.068 -46.900 1.00 87.56 684 GLN A C 1
ATOM 5598 O O . GLN A 1 684 ? 21.869 17.881 -46.053 1.00 87.56 684 GLN A O 1
ATOM 5603 N N . MET A 1 685 ? 21.610 15.887 -47.058 1.00 85.69 685 MET A N 1
ATOM 5604 C CA . MET A 1 685 ? 20.469 15.481 -46.225 1.00 85.69 685 MET A CA 1
ATOM 5605 C C . MET A 1 685 ? 20.832 15.457 -44.737 1.00 85.69 685 MET A C 1
ATOM 5607 O O . MET A 1 685 ? 20.099 16.002 -43.922 1.00 85.69 685 MET A O 1
ATOM 5611 N N . LEU A 1 686 ? 21.993 14.895 -44.382 1.00 82.50 686 LEU A N 1
ATOM 5612 C CA . LEU A 1 686 ? 22.463 14.866 -42.995 1.00 82.50 686 LEU A CA 1
ATOM 5613 C C . LEU A 1 686 ? 22.732 16.275 -42.446 1.00 82.50 686 LEU A C 1
ATOM 5615 O O . LEU A 1 686 ? 22.495 16.526 -41.267 1.00 82.50 686 LEU A O 1
ATOM 5619 N N . ARG A 1 687 ? 23.226 17.204 -43.276 1.00 83.06 687 ARG A N 1
ATOM 5620 C CA . ARG A 1 687 ? 23.412 18.614 -42.895 1.00 83.06 687 ARG A CA 1
ATOM 5621 C C . ARG A 1 687 ? 22.083 19.317 -42.635 1.00 83.06 687 ARG A C 1
ATOM 5623 O O . ARG A 1 687 ? 22.001 20.053 -41.655 1.00 83.06 687 ARG A O 1
ATOM 5630 N N . ASP A 1 688 ? 21.080 19.083 -43.475 1.00 81.62 688 ASP A N 1
ATOM 5631 C CA . ASP A 1 688 ? 19.742 19.658 -43.310 1.00 81.62 688 ASP A CA 1
ATOM 5632 C C . ASP A 1 688 ? 19.057 19.082 -42.051 1.00 81.62 688 ASP A C 1
ATOM 5634 O O . ASP A 1 688 ? 18.553 19.839 -41.224 1.00 81.62 688 ASP A O 1
ATOM 5638 N N . GLU A 1 689 ? 19.160 17.768 -41.812 1.00 79.50 689 GLU A N 1
ATOM 5639 C CA . GLU A 1 689 ? 18.683 17.121 -40.575 1.00 79.50 689 GLU A CA 1
ATOM 5640 C C . GLU A 1 689 ? 19.388 17.653 -39.313 1.00 79.50 689 GLU A C 1
ATOM 5642 O O . GLU A 1 689 ? 18.761 17.848 -38.270 1.00 79.50 689 GLU A O 1
ATOM 5647 N N . LEU A 1 690 ? 20.697 17.921 -39.390 1.00 78.62 690 LEU A N 1
ATOM 5648 C CA . LEU A 1 690 ? 21.460 18.541 -38.302 1.00 78.62 690 LEU A CA 1
ATOM 5649 C C . LEU A 1 690 ? 21.039 19.995 -38.050 1.00 78.62 690 LEU A C 1
ATOM 5651 O O . LEU A 1 690 ? 21.049 20.424 -36.895 1.00 78.62 690 LEU A O 1
ATOM 5655 N N . ALA A 1 691 ? 20.670 20.746 -39.090 1.00 76.88 691 ALA A N 1
ATOM 5656 C CA . ALA A 1 691 ? 20.222 22.132 -38.966 1.00 76.88 691 ALA A CA 1
ATOM 5657 C C . ALA A 1 691 ? 18.870 22.249 -38.239 1.00 76.88 691 ALA A C 1
ATOM 5659 O O . ALA A 1 691 ? 18.682 23.188 -37.464 1.00 76.88 691 ALA A O 1
ATOM 5660 N N . ASP A 1 692 ? 17.981 21.270 -38.428 1.00 75.69 692 ASP A N 1
ATOM 5661 C CA . ASP A 1 692 ? 16.681 21.191 -37.748 1.00 75.69 692 ASP A CA 1
ATOM 5662 C C . ASP A 1 692 ? 16.762 20.566 -36.338 1.00 75.69 692 ASP A C 1
ATOM 5664 O O . ASP A 1 692 ? 15.779 20.548 -35.590 1.00 75.69 692 ASP A O 1
ATOM 5668 N N . SER A 1 693 ? 17.932 20.058 -35.934 1.00 78.81 693 SER A N 1
ATOM 5669 C CA . SER A 1 693 ? 18.125 19.434 -34.623 1.00 78.81 693 SER A CA 1
ATOM 5670 C C . SER A 1 693 ? 18.304 20.459 -33.492 1.00 78.81 693 SER A C 1
ATOM 5672 O O . SER A 1 693 ? 18.889 21.532 -33.656 1.00 78.81 693 SER A O 1
ATOM 5674 N N . VAL A 1 694 ? 17.806 20.125 -32.294 1.00 77.25 694 VAL A N 1
ATOM 5675 C CA . VAL A 1 694 ? 17.970 20.968 -31.099 1.00 77.25 694 VAL A CA 1
ATOM 5676 C C . VAL A 1 694 ? 19.454 21.098 -30.772 1.00 77.25 694 VAL A C 1
ATOM 5678 O O . VAL A 1 694 ? 20.159 20.103 -30.593 1.00 77.25 694 VAL A O 1
ATOM 5681 N N . SER A 1 695 ? 19.929 22.337 -30.645 1.00 80.00 695 SER A N 1
ATOM 5682 C CA . SER A 1 695 ? 21.327 22.584 -30.318 1.00 80.00 695 SER A CA 1
ATOM 5683 C C . SER A 1 695 ? 21.679 22.003 -28.946 1.00 80.00 695 SER A C 1
ATOM 5685 O O . SER A 1 695 ? 20.895 22.040 -27.991 1.00 80.00 695 SER A O 1
ATOM 5687 N N . LYS A 1 696 ? 22.904 21.482 -28.829 1.00 78.94 696 LYS A N 1
ATOM 5688 C CA . LYS A 1 696 ? 23.399 20.881 -27.585 1.00 78.94 696 LYS A CA 1
ATOM 5689 C C . LYS A 1 696 ? 23.269 21.830 -26.388 1.00 78.94 696 LYS A C 1
ATOM 5691 O O . LYS A 1 696 ? 22.932 21.386 -25.301 1.00 78.94 696 LYS A O 1
ATOM 5696 N N . THR A 1 697 ? 23.461 23.131 -26.596 1.00 81.38 697 THR A N 1
ATOM 5697 C CA . THR A 1 697 ? 23.323 24.150 -25.547 1.00 81.38 697 THR A CA 1
ATOM 5698 C C . THR A 1 697 ? 21.896 24.267 -25.017 1.00 81.38 697 THR A C 1
ATOM 5700 O O . THR A 1 697 ? 21.719 24.397 -23.810 1.00 81.38 697 THR A O 1
ATOM 5703 N N . VAL A 1 698 ? 20.887 24.187 -25.890 1.00 84.50 698 VAL A N 1
ATOM 5704 C CA . VAL A 1 698 ? 19.471 24.207 -25.490 1.00 84.50 698 VAL A CA 1
ATOM 5705 C C . VAL A 1 698 ? 19.111 22.910 -24.766 1.00 84.50 698 VAL A C 1
ATOM 5707 O O . VAL A 1 698 ? 18.566 22.967 -23.669 1.00 84.50 698 VAL A O 1
ATOM 5710 N N . SER A 1 699 ? 19.520 21.750 -25.294 1.00 81.31 699 SER A N 1
ATOM 5711 C CA . SER A 1 699 ? 19.327 20.457 -24.616 1.00 81.31 699 SER A CA 1
ATOM 5712 C C . SER A 1 699 ? 19.996 20.417 -23.233 1.00 81.31 699 SER A C 1
ATOM 5714 O O . SER A 1 699 ? 19.415 19.905 -22.277 1.00 81.31 699 SER A O 1
ATOM 5716 N N . ASP A 1 700 ? 21.219 20.932 -23.103 1.00 82.50 700 ASP A N 1
ATOM 5717 C CA . ASP A 1 700 ? 21.944 20.960 -21.829 1.00 82.50 700 ASP A CA 1
ATOM 5718 C C . ASP A 1 700 ? 21.283 21.926 -20.828 1.00 82.50 700 ASP A C 1
ATOM 5720 O O . ASP A 1 700 ? 21.164 21.591 -19.646 1.00 82.50 700 ASP A O 1
ATOM 5724 N N . ALA A 1 701 ? 20.782 23.079 -21.290 1.00 86.81 701 ALA A N 1
ATOM 5725 C CA . ALA A 1 701 ? 20.016 24.016 -20.467 1.00 86.81 701 ALA A CA 1
ATOM 5726 C C . ALA A 1 701 ? 18.685 23.411 -19.986 1.00 86.81 701 ALA A C 1
ATOM 5728 O O . ALA A 1 701 ? 18.343 23.529 -18.808 1.00 86.81 701 ALA A O 1
ATOM 5729 N N . ASP A 1 702 ? 17.967 22.701 -20.859 1.00 84.81 702 ASP A N 1
ATOM 5730 C CA . ASP A 1 702 ? 16.729 22.009 -20.499 1.00 84.81 702 ASP A CA 1
ATOM 5731 C C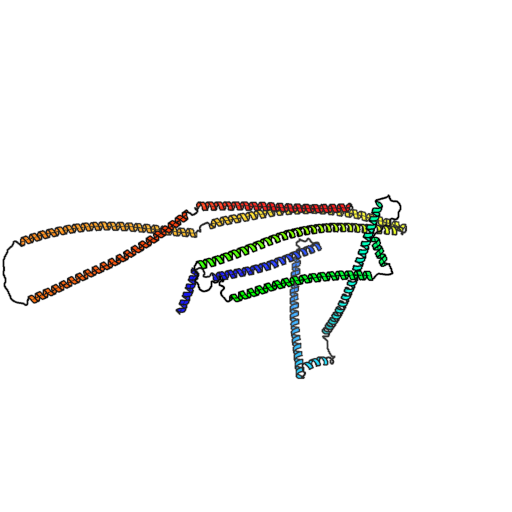 . ASP A 1 702 ? 16.990 20.883 -19.490 1.00 84.81 702 ASP A C 1
ATOM 5733 O O . ASP A 1 702 ? 16.265 20.758 -18.502 1.00 84.81 702 ASP A O 1
ATOM 5737 N N . ARG A 1 703 ? 18.070 20.106 -19.657 1.00 84.06 703 ARG A N 1
ATOM 5738 C CA . ARG A 1 703 ? 18.479 19.084 -18.674 1.00 84.06 703 ARG A CA 1
ATOM 5739 C C . ARG A 1 703 ? 18.810 19.687 -17.312 1.00 84.06 703 ARG A C 1
ATOM 5741 O O . ARG A 1 703 ? 18.417 19.115 -16.297 1.00 84.06 703 ARG A O 1
ATOM 5748 N N . GLN A 1 704 ? 19.509 20.823 -17.272 1.00 86.44 704 GLN A N 1
ATOM 5749 C CA . GLN A 1 704 ? 19.787 21.530 -16.016 1.00 86.44 704 GLN A CA 1
ATOM 5750 C C . GLN A 1 704 ? 18.496 22.010 -15.354 1.00 86.44 704 GLN A C 1
ATOM 5752 O O . GLN A 1 704 ? 18.291 21.767 -14.166 1.00 86.44 704 GLN A O 1
ATOM 5757 N N . ARG A 1 705 ? 17.584 22.599 -16.131 1.00 90.88 705 ARG A N 1
ATOM 5758 C CA . ARG A 1 705 ? 16.285 23.053 -15.630 1.00 90.88 705 ARG A CA 1
ATOM 5759 C C . ARG A 1 705 ? 15.435 21.902 -15.092 1.00 90.88 705 ARG A C 1
ATOM 5761 O O . ARG A 1 705 ? 14.792 22.052 -14.058 1.00 90.88 705 ARG A O 1
ATOM 5768 N N . ILE A 1 706 ? 15.459 20.743 -15.751 1.00 86.62 706 ILE A N 1
ATOM 5769 C CA . ILE A 1 706 ? 14.793 19.526 -15.269 1.00 86.62 706 ILE A CA 1
ATOM 5770 C C . ILE A 1 706 ? 15.388 19.080 -13.929 1.00 86.62 706 ILE A C 1
ATOM 5772 O O . ILE A 1 706 ? 14.630 18.811 -13.004 1.00 86.62 706 ILE A O 1
ATOM 5776 N N . LEU A 1 707 ? 16.717 19.058 -13.781 1.00 85.44 707 LEU A N 1
ATOM 5777 C CA . LEU A 1 707 ? 17.370 18.692 -12.514 1.00 85.44 707 LEU A CA 1
ATOM 5778 C C . LEU A 1 707 ? 17.021 19.660 -11.369 1.00 85.44 707 LEU A C 1
ATOM 5780 O O . LEU A 1 707 ? 16.824 19.231 -10.231 1.00 85.44 707 LEU A O 1
ATOM 5784 N N . GLU A 1 708 ? 16.927 20.960 -11.652 1.00 89.00 708 GLU A N 1
ATOM 5785 C CA . GLU A 1 708 ? 16.493 21.967 -10.676 1.00 89.00 708 GLU A CA 1
ATOM 5786 C C . GLU A 1 708 ? 15.034 21.765 -10.253 1.00 89.00 708 GLU A C 1
ATOM 5788 O O . GLU A 1 708 ? 14.722 21.811 -9.059 1.00 89.00 708 GLU A O 1
ATOM 5793 N N . LEU A 1 709 ? 14.149 21.484 -11.215 1.00 90.50 709 LEU A N 1
ATOM 5794 C CA . LEU A 1 709 ? 12.747 21.179 -10.945 1.00 90.50 709 LEU A CA 1
ATOM 5795 C C . LEU A 1 709 ? 12.602 19.886 -10.132 1.00 90.50 709 LEU A C 1
ATOM 5797 O O . LEU A 1 709 ? 11.920 19.905 -9.110 1.00 90.50 709 LEU A O 1
ATOM 5801 N N . GLU A 1 710 ? 13.303 18.812 -10.505 1.00 87.50 710 GLU A N 1
ATOM 5802 C CA . GLU A 1 710 ? 13.348 17.538 -9.768 1.00 87.50 710 GLU A CA 1
ATOM 5803 C C . GLU A 1 710 ? 13.826 17.747 -8.316 1.00 87.50 710 GLU A C 1
ATOM 5805 O O . GLU A 1 710 ? 13.259 17.189 -7.373 1.00 87.50 710 GLU A O 1
ATOM 5810 N N . LYS A 1 711 ? 14.832 18.608 -8.103 1.00 89.38 711 LYS A N 1
ATOM 5811 C CA . LYS A 1 711 ? 15.305 18.969 -6.760 1.00 89.38 711 LYS A CA 1
ATOM 5812 C C . LYS A 1 711 ? 14.239 19.729 -5.963 1.00 89.38 711 LYS A C 1
ATOM 5814 O O . LYS A 1 711 ? 14.005 19.396 -4.802 1.00 89.38 711 LYS A O 1
ATOM 5819 N N . SER A 1 712 ? 13.584 20.719 -6.573 1.00 91.12 712 SER A N 1
ATOM 5820 C CA . SER A 1 712 ? 12.519 21.490 -5.915 1.00 91.12 712 SER A CA 1
ATOM 5821 C C . SER A 1 712 ? 11.305 20.619 -5.562 1.00 91.12 712 SER A C 1
ATOM 5823 O O . SER A 1 712 ? 10.744 20.743 -4.474 1.00 91.12 712 SER A O 1
ATOM 5825 N N . GLU A 1 713 ? 10.947 19.668 -6.431 1.00 89.62 713 GLU A N 1
ATOM 5826 C CA . GLU A 1 713 ? 9.887 18.690 -6.182 1.00 89.62 713 GLU A CA 1
ATOM 5827 C C . GLU A 1 713 ? 10.233 17.812 -4.974 1.00 89.62 713 GLU A C 1
ATOM 5829 O O . GLU A 1 713 ? 9.381 17.547 -4.123 1.00 89.62 713 GLU A O 1
ATOM 5834 N N . MET A 1 714 ? 11.494 17.389 -4.862 1.00 87.12 714 MET A N 1
ATOM 5835 C CA . MET A 1 714 ? 11.960 16.588 -3.736 1.00 87.12 714 MET A CA 1
ATOM 5836 C C . MET A 1 714 ? 11.912 17.356 -2.409 1.00 87.12 714 MET A C 1
ATOM 5838 O O . MET A 1 714 ? 11.478 16.816 -1.390 1.00 87.12 714 MET A O 1
ATOM 5842 N N . GLU A 1 715 ? 12.321 18.625 -2.408 1.00 88.44 715 GLU A N 1
ATOM 5843 C CA . GLU A 1 715 ? 12.225 19.500 -1.234 1.00 88.44 715 GLU A CA 1
ATOM 5844 C C . GLU A 1 715 ? 10.763 19.701 -0.802 1.00 88.44 715 GLU A C 1
ATOM 5846 O O . GLU A 1 715 ? 10.447 19.576 0.384 1.00 88.44 715 GLU A O 1
ATOM 5851 N N . LEU A 1 716 ? 9.851 19.901 -1.760 1.00 91.94 716 LEU A N 1
ATOM 5852 C CA . LEU A 1 716 ? 8.414 19.985 -1.494 1.00 91.94 716 LEU A CA 1
ATOM 5853 C C . LEU A 1 716 ? 7.842 18.670 -0.946 1.00 91.94 716 LEU A C 1
ATOM 5855 O O . LEU A 1 716 ? 7.038 18.708 -0.015 1.00 91.94 716 LEU A O 1
ATOM 5859 N N . LYS A 1 717 ? 8.267 17.503 -1.450 1.00 90.88 717 LYS A N 1
ATOM 5860 C CA . LYS A 1 717 ? 7.854 16.191 -0.907 1.00 90.88 717 LYS A CA 1
ATOM 5861 C C . LYS A 1 717 ? 8.250 16.030 0.560 1.00 90.88 717 LYS A C 1
ATOM 5863 O O . LYS A 1 717 ? 7.430 15.590 1.366 1.00 90.88 717 LYS A O 1
ATOM 5868 N N . VAL A 1 718 ? 9.468 16.439 0.914 1.00 88.00 718 VAL A N 1
ATOM 5869 C CA . VAL A 1 718 ? 9.956 16.435 2.301 1.00 88.00 718 VAL A CA 1
ATOM 5870 C C . VAL A 1 718 ? 9.147 17.391 3.186 1.00 88.00 718 VAL A C 1
ATOM 5872 O O . VAL A 1 718 ? 8.889 17.086 4.350 1.00 88.00 718 VAL A O 1
ATOM 5875 N N . GLU A 1 719 ? 8.726 18.542 2.666 1.00 89.69 719 GLU A N 1
ATOM 5876 C CA . GLU A 1 719 ? 7.893 19.482 3.423 1.00 89.69 719 GLU A CA 1
ATOM 5877 C C . GLU A 1 719 ? 6.463 18.956 3.617 1.00 89.69 719 GLU A C 1
ATOM 5879 O O . GLU A 1 719 ? 5.922 18.998 4.722 1.00 89.69 719 GLU A O 1
ATOM 5884 N N . VAL A 1 720 ? 5.874 18.355 2.580 1.00 89.69 720 VAL A N 1
ATOM 5885 C CA . VAL A 1 720 ? 4.571 17.680 2.673 1.00 89.69 720 VAL A CA 1
ATOM 5886 C C . VAL A 1 720 ? 4.614 16.544 3.694 1.00 89.69 720 VAL A C 1
ATOM 5888 O O . VAL A 1 720 ? 3.659 16.379 4.455 1.00 89.69 720 VAL A O 1
ATOM 5891 N N . SER A 1 721 ? 5.704 15.774 3.754 1.00 86.81 721 SER A N 1
ATOM 5892 C CA . SER A 1 721 ? 5.833 14.698 4.739 1.00 86.81 721 SER A CA 1
ATOM 5893 C C . SER A 1 721 ? 5.890 15.246 6.172 1.00 86.81 721 SER A C 1
ATOM 5895 O O . SER A 1 721 ? 5.183 14.731 7.034 1.00 86.81 721 SER A O 1
ATOM 5897 N N . LYS A 1 722 ? 6.624 16.343 6.423 1.00 86.69 722 LYS A N 1
ATOM 5898 C CA . LYS A 1 722 ? 6.617 17.036 7.729 1.00 86.69 722 LYS A CA 1
ATOM 5899 C C . LYS A 1 722 ? 5.222 17.505 8.124 1.00 86.69 722 LYS A C 1
ATOM 5901 O O . LYS A 1 722 ? 4.803 17.303 9.259 1.00 86.69 722 LYS A O 1
ATOM 5906 N N . LEU A 1 723 ? 4.502 18.137 7.197 1.00 89.50 723 LEU A N 1
ATOM 5907 C CA . LEU A 1 723 ? 3.156 18.641 7.463 1.00 89.50 723 LEU A CA 1
ATOM 5908 C C . LEU A 1 723 ? 2.174 17.501 7.763 1.00 89.50 723 LEU A C 1
ATOM 5910 O O . LEU A 1 723 ? 1.322 17.652 8.639 1.00 89.50 723 LEU A O 1
ATOM 5914 N N . ARG A 1 724 ? 2.315 16.346 7.097 1.00 88.50 724 ARG A N 1
ATOM 5915 C CA . ARG A 1 724 ? 1.544 15.137 7.430 1.00 88.50 724 ARG A CA 1
ATOM 5916 C C . ARG A 1 724 ? 1.863 14.620 8.827 1.00 88.50 724 ARG A C 1
ATOM 5918 O O . ARG A 1 724 ? 0.930 14.377 9.578 1.00 88.50 724 ARG A O 1
ATOM 5925 N N . GLU A 1 725 ? 3.139 14.526 9.201 1.00 83.38 725 GLU A N 1
ATOM 5926 C CA . GLU A 1 725 ? 3.538 14.103 10.553 1.00 83.38 725 GLU A CA 1
ATOM 5927 C C . GLU A 1 725 ? 2.923 15.014 11.631 1.00 83.38 725 GLU A C 1
ATOM 5929 O O . GLU A 1 725 ? 2.329 14.526 12.591 1.00 83.38 725 GLU A O 1
ATOM 5934 N N . ILE A 1 726 ? 2.985 16.338 11.444 1.00 85.06 726 ILE A N 1
ATOM 5935 C CA . ILE A 1 726 ? 2.357 17.309 12.356 1.00 85.06 726 ILE A CA 1
ATOM 5936 C C . ILE A 1 726 ? 0.836 17.110 12.401 1.00 85.06 726 ILE A C 1
ATOM 5938 O O . ILE A 1 726 ? 0.242 17.136 13.480 1.00 85.06 726 ILE A O 1
ATOM 5942 N N . SER A 1 727 ? 0.198 16.888 11.248 1.00 87.19 727 SER A N 1
ATOM 5943 C CA . SER A 1 727 ? -1.241 16.622 11.175 1.00 87.19 727 SER A CA 1
ATOM 5944 C C . SER A 1 727 ? -1.630 15.342 11.915 1.00 87.19 727 SER A C 1
ATOM 5946 O O . SER A 1 727 ? -2.630 15.340 12.629 1.00 87.19 727 SER A O 1
ATOM 5948 N N . ASP A 1 728 ? -0.847 14.274 11.785 1.00 84.75 728 ASP A N 1
ATOM 5949 C CA . ASP A 1 728 ? -1.125 12.992 12.430 1.00 84.75 728 ASP A CA 1
ATOM 5950 C C . ASP A 1 728 ? -0.914 13.067 13.947 1.00 84.75 728 ASP A C 1
ATOM 5952 O O . ASP A 1 728 ? -1.734 12.546 14.703 1.00 84.75 728 ASP A O 1
ATOM 5956 N N . ILE A 1 729 ? 0.117 13.785 14.410 1.00 83.62 729 ILE A N 1
ATOM 5957 C CA . ILE A 1 729 ? 0.303 14.087 15.837 1.00 83.62 729 ILE A CA 1
ATOM 5958 C C . ILE A 1 729 ? -0.895 14.885 16.367 1.00 83.62 729 ILE A C 1
ATOM 5960 O O . ILE A 1 729 ? -1.454 14.528 17.403 1.00 83.62 729 ILE A O 1
ATOM 5964 N N . ALA A 1 730 ? -1.336 15.922 15.647 1.00 83.38 730 ALA A N 1
ATOM 5965 C CA . ALA A 1 730 ? -2.491 16.725 16.043 1.00 83.38 730 ALA A CA 1
ATOM 5966 C C . ALA A 1 730 ? -3.784 15.890 16.103 1.00 83.38 730 ALA A C 1
ATOM 5968 O O . ALA A 1 730 ? -4.551 16.021 17.055 1.00 83.38 730 ALA A O 1
ATOM 5969 N N . LYS A 1 731 ? -4.010 14.986 15.139 1.00 87.75 731 LYS A N 1
ATOM 5970 C CA . LYS A 1 731 ? -5.153 14.057 15.159 1.00 87.75 731 LYS A CA 1
ATOM 5971 C C . LYS A 1 731 ? -5.120 13.142 16.380 1.00 87.75 731 LYS A C 1
ATOM 5973 O O . LYS A 1 731 ? -6.116 13.079 17.094 1.00 87.75 731 LYS A O 1
ATOM 5978 N N . ARG A 1 732 ? -3.979 12.507 16.677 1.00 82.31 732 ARG A N 1
ATOM 5979 C CA . ARG A 1 732 ? -3.845 11.658 17.875 1.00 82.31 732 ARG A CA 1
ATOM 5980 C C . ARG A 1 732 ? -4.065 12.446 19.163 1.00 82.31 732 ARG A C 1
ATOM 5982 O O . ARG A 1 732 ? -4.729 11.960 20.071 1.00 82.31 732 ARG A O 1
ATOM 5989 N N . GLN A 1 733 ? -3.554 13.675 19.248 1.00 82.94 733 GLN A N 1
ATOM 5990 C CA . GLN A 1 733 ? -3.800 14.546 20.401 1.00 82.94 733 GLN A CA 1
ATOM 5991 C C . GLN A 1 733 ? -5.295 14.848 20.577 1.00 82.94 733 GLN A C 1
ATOM 5993 O O . GLN A 1 733 ? -5.798 14.773 21.696 1.00 82.94 733 GLN A O 1
ATOM 5998 N N . VAL A 1 734 ? -6.019 15.133 19.489 1.00 87.75 734 VAL A N 1
ATOM 5999 C CA . VAL A 1 734 ? -7.478 15.329 19.518 1.00 87.75 734 VAL A CA 1
ATOM 6000 C C . VAL A 1 734 ? -8.205 14.052 19.943 1.00 87.75 734 VAL A C 1
ATOM 6002 O O . VAL A 1 734 ? -9.105 14.117 20.775 1.00 87.75 734 VAL A O 1
ATOM 6005 N N . GLU A 1 735 ? -7.807 12.886 19.434 1.00 85.75 735 GLU A N 1
ATOM 6006 C CA . GLU A 1 735 ? -8.379 11.593 19.833 1.00 85.75 735 GLU A CA 1
ATOM 6007 C C . GLU A 1 735 ? -8.179 11.314 21.329 1.00 85.75 735 GLU A C 1
ATOM 6009 O O . GLU A 1 735 ? -9.126 10.933 22.018 1.00 85.75 735 GLU A O 1
ATOM 6014 N N . ILE A 1 736 ? -6.981 11.575 21.860 1.00 83.25 736 ILE A N 1
ATOM 6015 C CA . ILE A 1 736 ? -6.677 11.431 23.290 1.00 83.25 736 ILE A CA 1
ATOM 6016 C C . ILE A 1 736 ? -7.518 12.401 24.127 1.00 83.25 736 ILE A C 1
ATOM 6018 O O . ILE A 1 736 ? -8.070 11.999 25.152 1.00 83.25 736 ILE A O 1
ATOM 6022 N N . LEU A 1 737 ? -7.646 13.663 23.703 1.00 82.94 737 LEU A N 1
ATOM 6023 C CA . LEU A 1 737 ? -8.480 14.653 24.391 1.00 82.94 737 LEU A CA 1
ATOM 6024 C C . LEU A 1 737 ? -9.961 14.255 24.381 1.00 82.94 737 LEU A C 1
ATOM 6026 O O . LEU A 1 737 ? -10.610 14.326 25.424 1.00 82.94 737 LEU A O 1
ATOM 6030 N N . ASN A 1 738 ? -10.478 13.763 23.253 1.00 87.50 738 ASN A N 1
ATOM 6031 C CA . ASN A 1 738 ? -11.845 13.254 23.151 1.00 87.50 738 ASN A CA 1
ATOM 6032 C C . ASN A 1 738 ? -12.062 12.037 24.059 1.00 87.50 738 ASN A C 1
ATOM 6034 O O . ASN A 1 738 ? -13.066 11.970 24.764 1.00 87.50 738 ASN A O 1
ATOM 6038 N N . ALA A 1 739 ? -11.112 11.100 24.108 1.00 85.12 739 ALA A N 1
ATOM 6039 C CA . ALA A 1 739 ? -11.184 9.949 25.005 1.00 85.12 739 ALA A CA 1
ATOM 6040 C C . ALA A 1 739 ? -11.161 10.371 26.487 1.00 85.12 739 ALA A C 1
ATOM 6042 O O . ALA A 1 739 ? -11.909 9.827 27.302 1.00 85.12 739 ALA A O 1
ATOM 6043 N N . GLN A 1 740 ? -10.348 11.372 26.847 1.00 82.12 740 GLN A N 1
ATOM 6044 C CA . GLN A 1 740 ? -10.351 11.954 28.193 1.00 82.12 740 GLN A CA 1
ATOM 6045 C C . GLN A 1 740 ? -11.680 12.640 28.516 1.00 82.12 740 GLN A C 1
ATOM 6047 O O . GLN A 1 740 ? -12.187 12.483 29.627 1.00 82.12 740 GLN A O 1
ATOM 6052 N N . GLN A 1 741 ? -12.251 13.382 27.567 1.00 87.56 741 GLN A N 1
ATOM 6053 C CA . GLN A 1 741 ? -13.546 14.029 27.741 1.00 87.56 741 GLN A CA 1
ATOM 6054 C C . GLN A 1 741 ? -14.657 12.994 27.946 1.00 87.56 741 GLN A C 1
ATOM 6056 O O . GLN A 1 741 ? -15.380 13.090 28.932 1.00 87.56 741 GLN A O 1
ATOM 6061 N N . GLN A 1 742 ? -14.719 11.952 27.114 1.00 88.25 742 GLN A N 1
ATOM 6062 C CA . GLN A 1 742 ? -15.679 10.855 27.274 1.00 88.25 742 GLN A CA 1
ATOM 6063 C C . GLN A 1 742 ? -15.515 10.128 28.614 1.00 88.25 742 GLN A C 1
ATOM 6065 O O . GLN A 1 742 ? -16.500 9.764 29.250 1.00 88.25 742 GLN A O 1
ATOM 6070 N N . SER A 1 743 ? -14.277 9.914 29.073 1.00 82.62 743 SER A N 1
ATOM 6071 C CA . SER A 1 743 ? -14.025 9.327 30.394 1.00 82.62 743 SER A CA 1
ATOM 6072 C C . SER A 1 743 ? -14.556 10.219 31.516 1.00 82.62 743 SER A C 1
ATOM 6074 O O . SER A 1 743 ? -15.180 9.715 32.445 1.00 82.62 743 SER A O 1
ATOM 6076 N N . ARG A 1 744 ? -14.337 11.539 31.432 1.00 84.69 744 ARG A N 1
ATOM 6077 C CA . ARG A 1 744 ? -14.860 12.504 32.411 1.00 84.69 744 ARG A CA 1
ATOM 6078 C C . ARG A 1 744 ? -16.382 12.577 32.385 1.00 84.69 744 ARG A C 1
ATOM 6080 O O . ARG A 1 744 ? -16.987 12.641 33.446 1.00 84.69 744 ARG A O 1
ATOM 6087 N N . GLU A 1 745 ? -16.999 12.558 31.207 1.00 89.19 745 GLU A N 1
ATOM 6088 C CA . GLU A 1 745 ? -18.459 12.539 31.057 1.00 89.19 745 GLU A CA 1
ATOM 6089 C C . GLU A 1 745 ? -19.055 11.294 31.723 1.00 89.19 745 GLU A C 1
ATOM 6091 O O . GLU A 1 745 ? -19.953 11.431 32.549 1.00 89.19 745 GLU A O 1
ATOM 6096 N N . LYS A 1 746 ? -18.467 10.111 31.497 1.00 90.00 746 LYS A N 1
ATOM 6097 C CA . LYS A 1 746 ? -18.867 8.866 32.175 1.00 90.00 746 LYS A CA 1
ATOM 6098 C C . LYS A 1 746 ? -18.678 8.916 33.692 1.00 90.00 746 LYS A C 1
ATOM 6100 O O . LYS A 1 746 ? -19.529 8.428 34.431 1.00 90.00 746 LYS A O 1
ATOM 6105 N N . GLU A 1 747 ? -17.579 9.494 34.181 1.00 85.38 747 GLU A N 1
ATOM 6106 C CA . GLU A 1 747 ? -17.370 9.689 35.624 1.00 85.38 747 GLU A CA 1
ATOM 6107 C C . GLU A 1 747 ? -18.425 10.632 36.218 1.00 85.38 747 GLU A C 1
ATOM 6109 O O . GLU A 1 747 ? -18.986 10.341 37.272 1.00 85.38 747 GLU A O 1
ATOM 6114 N N . VAL A 1 748 ? -18.746 11.734 35.534 1.00 89.12 748 VAL A N 1
ATOM 6115 C CA . VAL A 1 748 ? -19.788 12.678 35.961 1.00 89.12 748 VAL A CA 1
ATOM 6116 C C . VAL A 1 748 ? -21.168 12.024 35.944 1.00 89.12 748 VAL A C 1
ATOM 6118 O O . VAL A 1 748 ? -21.928 12.214 36.891 1.00 89.12 748 VAL A O 1
ATOM 6121 N N . GLU A 1 749 ? -21.499 11.246 34.915 1.00 88.56 749 GLU A N 1
ATOM 6122 C CA . GLU A 1 749 ? -22.735 10.458 34.851 1.00 88.56 749 GLU A CA 1
ATOM 6123 C C . GLU A 1 749 ? -22.818 9.458 36.006 1.00 88.56 749 GLU A C 1
ATOM 6125 O O . GLU A 1 749 ? -23.834 9.408 36.698 1.00 88.56 749 GLU A O 1
ATOM 6130 N N . SER A 1 750 ? -21.730 8.736 36.289 1.00 87.62 750 SER A N 1
ATOM 6131 C CA . SER A 1 750 ? -21.663 7.811 37.422 1.00 87.62 750 SER A CA 1
ATOM 6132 C C . SER A 1 750 ? -21.862 8.523 38.761 1.00 87.62 750 SER A C 1
ATOM 6134 O O . SER A 1 750 ? -22.578 8.010 39.618 1.00 87.62 750 SER A O 1
ATOM 6136 N N . VAL A 1 751 ? -21.245 9.691 38.966 1.00 84.44 751 VAL A N 1
ATOM 6137 C CA . VAL A 1 751 ? -21.404 10.470 40.205 1.00 84.44 751 VAL A CA 1
ATOM 6138 C C . VAL A 1 751 ? -22.818 11.040 40.317 1.00 84.44 751 VAL A C 1
ATOM 6140 O O . VAL A 1 751 ? -23.377 11.053 41.409 1.00 84.44 751 VAL A O 1
ATOM 6143 N N . ARG A 1 752 ? -23.425 11.483 39.208 1.00 86.06 752 ARG A N 1
ATOM 6144 C CA . ARG A 1 752 ? -24.828 11.925 39.181 1.00 86.06 752 ARG A CA 1
ATOM 6145 C C . ARG A 1 752 ? -25.777 10.793 39.553 1.00 86.06 752 ARG A C 1
ATOM 6147 O O . ARG A 1 752 ? -26.681 11.032 40.344 1.00 86.06 752 ARG A O 1
ATOM 6154 N N . MET A 1 753 ? -25.542 9.587 39.037 1.00 82.69 753 MET A N 1
ATOM 6155 C CA . MET A 1 753 ? -26.331 8.406 39.386 1.00 82.69 753 MET A CA 1
ATOM 6156 C C . MET A 1 753 ? -26.214 8.087 40.880 1.00 82.69 753 MET A C 1
ATOM 6158 O O . MET A 1 753 ? -27.221 7.980 41.565 1.00 82.69 753 MET A O 1
ATOM 6162 N N . GLN A 1 754 ? -24.991 8.076 41.420 1.00 82.50 754 GLN A N 1
ATOM 6163 C CA . GLN A 1 754 ? -24.768 7.869 42.855 1.00 82.50 754 GLN A CA 1
ATOM 6164 C C . GLN A 1 754 ? -25.436 8.951 43.717 1.00 82.50 754 GLN A C 1
ATOM 6166 O O . GLN A 1 754 ? -25.979 8.650 44.772 1.00 82.50 754 GLN A O 1
ATOM 6171 N N . LEU A 1 755 ? -25.413 10.217 43.291 1.00 78.25 755 LEU A N 1
ATOM 6172 C CA . LEU A 1 755 ? -26.092 11.306 44.002 1.00 78.25 755 LEU A CA 1
ATOM 6173 C C . LEU A 1 755 ? -27.615 11.146 44.000 1.00 78.25 755 LEU A C 1
ATOM 6175 O O . LEU A 1 755 ? -28.239 11.442 45.015 1.00 78.25 755 LEU A O 1
ATOM 6179 N N . LEU A 1 756 ? -28.196 10.681 42.890 1.00 78.69 756 LEU A N 1
ATOM 6180 C CA . LEU A 1 756 ? -29.619 10.347 42.813 1.00 78.69 756 LEU A CA 1
ATOM 6181 C C . LEU A 1 756 ? -29.957 9.173 43.740 1.00 78.69 756 LEU A C 1
ATOM 6183 O O . LEU A 1 756 ? -30.942 9.262 44.467 1.00 78.69 756 LEU A O 1
ATOM 6187 N N . ASP A 1 757 ? -29.105 8.147 43.790 1.00 75.75 757 ASP A N 1
ATOM 6188 C CA . ASP A 1 757 ? -29.252 7.005 44.703 1.00 75.75 757 ASP A CA 1
ATOM 6189 C C . ASP A 1 757 ? -29.149 7.411 46.187 1.00 75.75 757 ASP A C 1
ATOM 6191 O O . ASP A 1 757 ? -29.770 6.781 47.033 1.00 75.75 757 ASP A O 1
ATOM 6195 N N . TYR A 1 758 ? -28.384 8.459 46.524 1.00 68.69 758 TYR A N 1
ATOM 6196 C CA . TYR A 1 758 ? -28.298 8.994 47.894 1.00 68.69 758 TYR A CA 1
ATOM 6197 C C . TYR A 1 758 ? -29.438 9.958 48.266 1.00 68.69 758 TYR A C 1
ATOM 6199 O O . TYR A 1 758 ? -29.628 10.236 49.452 1.00 68.69 758 TYR A O 1
ATOM 6207 N N . GLN A 1 759 ? -30.121 10.549 47.281 1.00 60.72 759 GLN A N 1
ATOM 6208 C CA . GLN A 1 759 ? -31.227 11.493 47.494 1.00 60.72 759 GLN A CA 1
ATOM 6209 C C . GLN A 1 759 ? -32.608 10.821 47.487 1.00 60.72 759 GLN A C 1
ATOM 6211 O O . GLN A 1 759 ? -33.553 11.416 48.011 1.00 60.72 759 GLN A O 1
ATOM 6216 N N . ALA A 1 760 ? -32.720 9.636 46.885 1.00 45.47 760 ALA A N 1
ATOM 6217 C CA . ALA A 1 760 ? -33.875 8.744 46.982 1.00 45.47 760 ALA A CA 1
ATOM 6218 C C . ALA A 1 760 ? -33.834 7.935 48.286 1.00 45.47 760 ALA A C 1
ATOM 6220 O O . ALA A 1 760 ? -34.936 7.637 48.804 1.00 45.47 760 ALA A O 1
#

Organism: Mustela putorius furo (NCBI:txid9669)

Secondary structure (DSSP, 8-state):
-HHHHHHHHHHHHHHHHHHHTT-TTHHHHHHHHHHHHHHHHHHHHHHHHHHHHHHHHHHHHHHHHHHHHHHHHHTT--TT-----HHHHHHHHHHHHHHHHHHHHHHHHHHHHHHHHHHHHHHHHHHHHHHHHHHHHTT--HHHHHHHHHHSSSS---S----SHHHHHHHHHHHHHHHHHHHHHHHHHHHHHHHHHHHHHHHHHHHHHHHHHHHHHHHHHHHHHHHHHTS-------------HHHHHHHHHHHHHH--S---HHHHHHHHHHHHHHHHHHHHHHHHHHHHHHHHHHHHHHHHHHHHHHHHHHHHHHHHHTTS-----PPPPPTT-PPPHHHHHHHHHHHHHHHHHHHHHHHHHHHHHHHHHHHHHHHHHHHHHHHHHHHHHHHHHHHHHHHHHHHHHHHHHHHHHHHHHHHHHHHHHHHHHHHHTS-HHHHHHHHHHHHHHHHHHHHHHHHHHHHHHHHHHHHHHHHHHHHHHHHHHHHHHHHHHHHHHHHHHHHHHHHHHHHHHHHHHHTSPPHHHHHHHHHHHHHHHHHHHHHHHHHHHHHHHHHHHHHHHHHHHHHHHHHHHHHHHHHHHHHHHHHHHHHHHHHHTSS------------TTHHHHHHHHHHHHHHHHHHHHHHHHHHHHHHHHHHHHHHHHHHHHHHHHHHHHHHHHHHHHHHHHHHHHHHHHHHTSPPHHHHHHHHHHHHHHHHHHHHHHHHHHHHHHHHHHHHHHHHHHHHHHHHHHHHHHHHHHHHHHHH-

Mean predicted aligned error: 25.13 Å

pLDDT: mean 79.73, std 15.88, range [26.08, 97.44]

Solvent-accessible surface area (backbone atoms only — not comparable to full-atom values): 42057 Å² total; per-residue (Å²): 113,71,69,58,52,51,48,53,51,52,51,50,53,50,51,50,52,30,49,76,69,66,52,58,64,46,65,59,50,51,51,51,52,52,52,52,52,50,51,50,55,51,52,52,51,52,50,53,52,51,50,53,49,49,54,54,51,48,52,52,50,49,54,52,48,53,50,47,31,56,51,28,52,75,73,74,40,69,65,83,65,87,72,88,51,65,67,57,52,54,51,50,53,51,52,53,51,49,52,51,53,51,50,53,51,51,50,53,51,50,51,52,53,49,51,53,49,51,52,51,52,49,52,50,49,50,51,49,49,50,51,49,50,52,36,59,75,65,72,56,51,84,69,54,54,62,53,45,60,69,65,57,70,83,73,70,93,77,86,81,87,84,82,75,62,66,66,52,50,52,52,51,48,50,53,48,51,55,48,51,53,51,51,47,56,50,50,50,50,51,50,51,50,47,52,56,50,51,54,51,51,52,50,54,51,50,53,52,49,51,53,49,49,52,49,51,53,40,50,49,52,50,53,50,53,54,55,57,60,72,74,59,97,82,76,84,89,72,94,73,79,81,83,48,71,60,53,52,49,49,47,51,52,48,48,66,74,64,53,90,71,80,79,62,58,66,58,58,51,44,53,51,49,52,53,51,49,50,54,50,51,51,52,53,47,51,53,49,50,54,47,52,50,53,49,54,51,51,52,5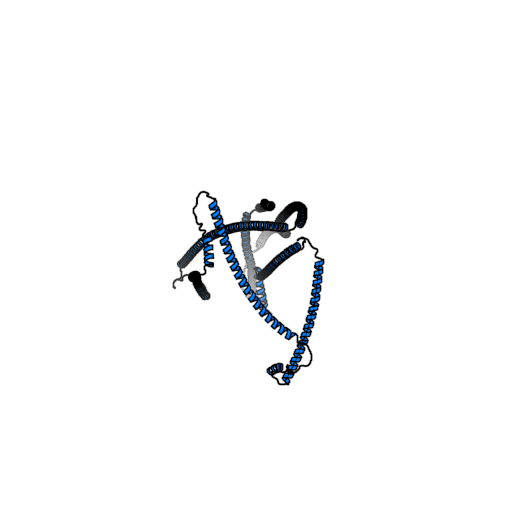1,50,52,54,50,50,54,50,48,55,49,51,50,50,49,50,50,52,50,58,65,44,73,79,49,86,85,65,84,80,68,88,79,76,79,92,87,72,85,81,51,75,67,55,55,50,48,55,51,49,52,51,49,50,51,51,51,53,51,48,52,54,47,51,53,50,50,50,55,49,51,53,51,50,52,52,48,51,54,52,50,52,51,50,53,50,51,51,51,50,51,52,51,49,51,51,52,51,52,48,51,52,48,52,52,53,48,52,54,50,51,52,49,48,54,52,52,51,48,50,53,52,50,52,49,51,52,51,48,52,50,50,50,55,54,46,71,75,47,55,77,69,57,42,55,52,52,54,53,51,50,53,52,51,51,54,52,50,55,53,49,50,56,51,49,53,53,54,50,53,54,50,55,54,52,50,55,51,50,54,52,51,53,51,51,53,51,51,52,49,53,53,51,52,50,52,51,49,52,51,51,51,54,51,50,48,50,50,53,53,49,52,51,52,51,52,54,52,47,56,52,55,74,72,46,82,54,69,68,58,54,51,48,52,51,50,53,51,50,51,50,52,50,51,53,51,52,48,55,52,52,51,53,53,48,54,55,51,49,55,53,48,54,51,53,49,52,49,52,50,53,52,49,52,52,51,51,51,51,49,51,52,52,50,53,49,50,51,53,50,51,54,49,50,51,54,50,53,55,64,64,70,76,69,84,88,83,81,88,82,90,87,85,89,84,73,88,68,59,58,59,58,52,48,52,54,47,48,56,52,47,54,54,48,51,50,51,52,50,52,50,53,52,51,52,49,53,51,50,52,52,52,51,53,51,50,52,54,51,52,53,53,49,52,55,47,53,51,51,50,52,51,51,51,50,54,50,54,51,52,51,51,52,51,49,52,52,51,54,55,57,70,75,45,83,51,68,69,57,56,53,51,51,53,51,53,49,53,52,48,54,49,53,51,51,54,48,51,51,49,52,51,50,54,49,54,55,50,53,52,52,50,52,53,50,52,52,51,50,52,51,48,53,52,49,51,51,52,50,51,53,51,51,50,54,51,50,66,73,73,106

Radius of gyration: 69.22 Å; Cα contacts (8 Å, |Δi|>4): 41; chains: 1; bounding box: 167×115×219 Å